Protein AF-0000000084677579 (afdb_homodimer)

Secondary structure (DSSP, 8-state):
--GGGS-HHHHHHHHHHTSS-HHHHHHHHHHHHHHHHHHH--EEEE-HHHHHHHHHHHHHHHHHT---STTTT-EEEEETTS-BTTB---TT-TTS-S-S------HHHHHHHHTT-EEEEEEP-SGGG-SSS-EETTTEE-B-SS-TTBB--SSSHHHHHHHHTTS-SEEEEEESSSTTHHHHHHHT-EEEEPSTTTS--SSPPTTGGG-EEEEEESSHHHHHHHHHHH-S--TT-TTPPPPPSS-HHHHGGG-STT-EEEE-SSTTTTS---HHHHHHHHHHHHHHHHTT-EEEE---S----HHHHHHHHHHHHHHHTTT--HHHHHTS-HHHHHHHHHHHT-BHHHHHHHHHHHHHHHHHHHHHHHH-SEEEEES-SS---BTT-SS-TTS---SGGGG-TTTTHHHHTT--EEEEEEEE-TTS-EEEEEEEE-TT-HHHHHHHHHHHHHTT-S----/--GGGS-HHHHHHHHHHTSS-HHHHHHHHHHHHHHHHHHH--EEEE-HHHHHHHHHHHHHHHHHT---STTTT-EEEEETTS-BTTB---TT-TTS-S-S------HHHHHHHHTT-EEEEEEP-SGGG-SSS-EETTTEE-B-SS-TTBB--SSSHHHHHHHHTTS-SEEEEEESSSTTHHHHHHHT-EEEEPSTTTS--SSPPTTGGG-EEEEEESSHHHHHHHHHHH-S--TT-TTPPPPPSS-TTGGGGG-STT-EEEE-SSTTTTS---HHHHHHHHHHHHHHHHTT-EEEE---S----HHHHHHHHHHHHHHHTTT--HHHHHTS-HHHHHHHHHHHT-BHHHHHHHHHHHHHHHHHHHHHHHH-SEEEEES-SS---BTT-SS-TTS---SGGGG-TTTTHHHHTT--EEEEEEEE-TTS-EEEEEEEE-TT-HHHHHHHHHHHHHTT-S----

Foldseek 3Di:
DQLLQDALVRVVVCLLVVVDFLLVLLVNLLVLCVVCCVQFVLAPDFPNVQLNVLRVVLRVCSVVVHQQALRASFEEEEALLWQDAPFHSQQLFPLDDRDDHSHDGWLLNVLCVRRSYGYGHHTFFARLFQAFFTAHLRRGWGAECQDRQFTLTARNSSRLNSCLSRSGFKYKDKFLFCRQARSVQQRFAKGKFAFQQQQAGPPARLLHLSMGIAMIGRALLSRQSSSQRRRADDPRGPSHDHDFPDRLNVLQQVAAAAFFEEEEAAQVVQHQADPQLSVLQVVLLVVSVVRHHRYDHDHQPDDQLVQLSLLSSLLSLLVVCVPPDPVSLVRGDPVSSVSNVVNVPDDPVSNVVSLVSLVVLLVSVVVVQVRGFKYKYWQWRDHTAGIPDQDHPPPPDDGVCNGGSNGSSCSSNSWMKMWFFQAAGPVRGTTTMMITGRRSVVSSRSNHRSNCVVSVRGPNSD/DQLLQDALVRVVVCLLVVVDFLLVLLVNLLVLCVVCCVQFVLAPDFPNVQLNVLRVVLRVCSVVVHAQALRASFEEEEALLWQDAPFHSQQLFPLDDRDDHSHDGWLLNVLCVRRSYGYGHHTFFARLFQAFFTAHLRRGWGAECQDRQFTLTARNSSRLRSCLSRSGFKYKDKFLFCRQARSVQQRFAKGKFAFQQQQAGPPARLLHLSMGIAMIGRALLSRQSSSQRRRADDPRGPSHDHDFPDRLNVLQQVAAAAFFEEEEAAQVVQHQADPQQSVLQVVLLVVSVVRHHRYDHDHQPDDQLVQLSLLSSLLSLLVVCVPPDPVSLVRGDPVSSVSNVVNVPDDPVSNVVSLVSLVVLLVSVVVVQVRGFKYKYWQWRDHTAGIPDQDHPPPPDDGVCNGGSNGSSCSSNSWMKMWFFQAAGPVRTTTTMMITGRRSVNSSRSNHRSNCVVVVRGPNSD

Structure (mmCIF, N/CA/C/O backbone):
data_AF-0000000084677579-model_v1
#
loop_
_entity.id
_entity.type
_entity.pdbx_description
1 polymer Amidase
#
loop_
_atom_site.group_PDB
_atom_site.id
_atom_site.type_symbol
_atom_site.label_atom_id
_atom_site.label_alt_id
_atom_site.label_comp_id
_atom_site.label_asym_id
_atom_site.label_entity_id
_atom_site.label_seq_id
_atom_site.pdbx_PDB_ins_code
_atom_site.Cartn_x
_atom_site.Cartn_y
_atom_site.Cartn_z
_atom_site.occupancy
_atom_site.B_iso_or_equiv
_atom_site.auth_seq_id
_atom_site.auth_comp_id
_atom_site.auth_asym_id
_atom_site.auth_atom_id
_atom_site.pdbx_PDB_model_num
ATOM 1 N N . MET A 1 1 ? 16.938 -31.734 -30.422 1 78.38 1 MET A N 1
ATOM 2 C CA . MET A 1 1 ? 17.109 -31.109 -29.109 1 78.38 1 MET A CA 1
ATOM 3 C C . MET A 1 1 ? 15.758 -30.859 -28.438 1 78.38 1 MET A C 1
ATOM 5 O O . MET A 1 1 ? 14.812 -30.422 -29.094 1 78.38 1 MET A O 1
ATOM 9 N N . GLN A 1 2 ? 15.648 -31.281 -27.109 1 92.19 2 GLN A N 1
ATOM 10 C CA . GLN A 1 2 ? 14.398 -31.062 -26.391 1 92.19 2 GLN A CA 1
ATOM 11 C C . GLN A 1 2 ? 14.391 -29.688 -25.703 1 92.19 2 GLN A C 1
ATOM 13 O O . GLN A 1 2 ? 14.781 -29.578 -24.531 1 92.19 2 GLN A O 1
ATOM 18 N N . LEU A 1 3 ? 13.875 -28.719 -26.469 1 96.69 3 LEU A N 1
ATOM 19 C CA . LEU A 1 3 ? 13.938 -27.328 -26 1 96.69 3 LEU A CA 1
ATOM 20 C C . LEU A 1 3 ? 12.953 -27.094 -24.875 1 96.69 3 LEU A C 1
ATOM 22 O O . LEU A 1 3 ? 13.055 -26.094 -24.141 1 96.69 3 LEU A O 1
ATOM 26 N N . THR A 1 4 ? 11.969 -28.016 -24.703 1 97.19 4 THR A N 1
ATOM 27 C CA . THR A 1 4 ? 10.914 -27.875 -23.703 1 97.19 4 THR A CA 1
ATOM 28 C C . THR A 1 4 ? 11.469 -28.109 -22.297 1 97.19 4 THR A C 1
ATOM 30 O O . THR A 1 4 ? 10.789 -27.844 -21.297 1 97.19 4 THR A O 1
ATOM 33 N N . GLU A 1 5 ? 12.711 -28.547 -22.188 1 95.88 5 GLU A N 1
ATOM 34 C CA . GLU A 1 5 ? 13.344 -28.781 -20.891 1 95.88 5 GLU A CA 1
ATOM 35 C C . GLU A 1 5 ? 14.219 -27.594 -20.484 1 95.88 5 GLU A C 1
ATOM 37 O O . GLU A 1 5 ? 14.695 -27.531 -19.344 1 95.88 5 GLU A O 1
ATOM 42 N N . LEU A 1 6 ? 14.383 -26.641 -21.359 1 97.5 6 LEU A N 1
ATOM 43 C CA . LEU A 1 6 ? 15.258 -25.516 -21.078 1 97.5 6 LEU A CA 1
ATOM 44 C C . LEU A 1 6 ? 14.523 -24.422 -20.297 1 97.5 6 LEU A C 1
ATOM 46 O O . LEU A 1 6 ? 13.32 -24.234 -20.484 1 97.5 6 LEU A O 1
ATOM 50 N N . THR A 1 7 ? 15.266 -23.781 -19.406 1 97.88 7 THR A N 1
ATOM 51 C CA . THR A 1 7 ? 14.773 -22.578 -18.734 1 97.88 7 THR A CA 1
ATOM 52 C C . THR A 1 7 ? 14.734 -21.391 -19.688 1 97.88 7 THR A C 1
ATOM 54 O O . THR A 1 7 ? 15.258 -21.484 -20.812 1 97.88 7 THR A O 1
ATOM 57 N N . ALA A 1 8 ? 14.039 -20.344 -19.312 1 98.69 8 ALA A N 1
ATOM 58 C CA . ALA A 1 8 ? 14.016 -19.125 -20.109 1 98.69 8 ALA A CA 1
ATOM 59 C C . ALA A 1 8 ? 15.422 -18.578 -20.312 1 98.69 8 ALA A C 1
ATOM 61 O O . ALA A 1 8 ? 15.773 -18.141 -21.422 1 98.69 8 ALA A O 1
ATOM 62 N N . VAL A 1 9 ? 16.234 -18.531 -19.266 1 98.31 9 VAL A N 1
ATOM 63 C CA . VAL A 1 9 ? 17.609 -18.031 -19.344 1 98.31 9 VAL A CA 1
ATOM 64 C C . VAL A 1 9 ? 18.391 -18.844 -20.375 1 98.31 9 VAL A C 1
ATOM 66 O O . VAL A 1 9 ? 19.141 -18.281 -21.188 1 98.31 9 VAL A O 1
ATOM 69 N N . GLN A 1 10 ? 18.188 -20.156 -20.375 1 98.06 10 GLN A N 1
ATOM 70 C CA . GLN A 1 10 ? 18.891 -21.031 -21.312 1 98.06 10 GLN A CA 1
ATOM 71 C C . GLN A 1 10 ? 18.375 -20.812 -22.734 1 98.06 10 GLN A C 1
ATOM 73 O O . GLN A 1 10 ? 19.156 -20.844 -23.688 1 98.06 10 GLN A O 1
ATOM 78 N N . LEU A 1 11 ? 17.078 -20.688 -22.875 1 98.62 11 LEU A N 1
ATOM 79 C CA . LEU A 1 11 ? 16.531 -20.406 -24.203 1 98.62 11 LEU A CA 1
ATOM 80 C C . LEU A 1 11 ? 17.125 -19.109 -24.766 1 98.62 11 LEU A C 1
ATOM 82 O O . LEU A 1 11 ? 17.531 -19.078 -25.938 1 98.62 11 LEU A O 1
ATOM 86 N N . LEU A 1 12 ? 17.172 -18.078 -24 1 98.62 12 LEU A N 1
ATOM 87 C CA . LEU A 1 12 ? 17.688 -16.781 -24.438 1 98.62 12 LEU A CA 1
ATOM 88 C C . LEU A 1 12 ? 19.156 -16.875 -24.844 1 98.62 12 LEU A C 1
ATOM 90 O O . LEU A 1 12 ? 19.578 -16.266 -25.828 1 98.62 12 LEU A O 1
ATOM 94 N N . ASP A 1 13 ? 19.906 -17.625 -24.078 1 98.12 13 ASP A N 1
ATOM 95 C CA . ASP A 1 13 ? 21.312 -17.859 -24.422 1 98.12 13 ASP A CA 1
ATOM 96 C C . ASP A 1 13 ? 21.438 -18.562 -25.766 1 98.12 13 ASP A C 1
ATOM 98 O O . ASP A 1 13 ? 22.312 -18.234 -26.578 1 98.12 13 ASP A O 1
ATOM 102 N N . GLY A 1 14 ? 20.609 -19.547 -25.984 1 98.25 14 GLY A N 1
ATOM 103 C CA . GLY A 1 14 ? 20.625 -20.266 -27.25 1 98.25 14 GLY A CA 1
ATOM 104 C C . GLY A 1 14 ? 20.219 -19.406 -28.422 1 98.25 14 GLY A C 1
ATOM 105 O O . GLY A 1 14 ? 20.781 -19.547 -29.516 1 98.25 14 GLY A O 1
ATOM 106 N N . TYR A 1 15 ? 19.203 -18.516 -28.266 1 98.56 15 TYR A N 1
ATOM 107 C CA . TYR A 1 15 ? 18.844 -17.578 -29.312 1 98.56 15 TYR A CA 1
ATOM 108 C C . TYR A 1 15 ? 20.031 -16.688 -29.672 1 98.56 15 TYR A C 1
ATOM 110 O O . TYR A 1 15 ? 20.312 -16.469 -30.844 1 98.56 15 TYR A O 1
ATOM 118 N N . ARG A 1 16 ? 20.641 -16.188 -28.641 1 97.62 16 ARG A N 1
ATOM 119 C CA . ARG A 1 16 ? 21.75 -15.266 -28.828 1 97.62 16 ARG A CA 1
ATOM 120 C C . ARG A 1 16 ? 22.875 -15.922 -29.625 1 97.62 16 ARG A C 1
ATOM 122 O O . ARG A 1 16 ? 23.5 -15.273 -30.469 1 97.62 16 ARG A O 1
ATOM 129 N N . LYS A 1 17 ? 23.094 -17.203 -29.422 1 97.38 17 LYS A N 1
ATOM 130 C CA . LYS A 1 17 ? 24.188 -17.953 -30.062 1 97.38 17 LYS A CA 1
ATOM 131 C C . LYS A 1 17 ? 23.75 -18.5 -31.406 1 97.38 17 LYS A C 1
ATOM 133 O O . LYS A 1 17 ? 24.562 -19.047 -32.156 1 97.38 17 LYS A O 1
ATOM 138 N N . GLY A 1 18 ? 22.531 -18.422 -31.656 1 96.94 18 GLY A N 1
ATOM 139 C CA . GLY A 1 18 ? 22 -18.906 -32.906 1 96.94 18 GLY A CA 1
ATOM 140 C C . GLY A 1 18 ? 21.906 -20.422 -32.969 1 96.94 18 GLY A C 1
ATOM 141 O O . GLY A 1 18 ? 21.953 -21.016 -34.062 1 96.94 18 GLY A O 1
ATOM 142 N N . GLU A 1 19 ? 21.812 -21.047 -31.812 1 97.81 19 GLU A N 1
ATOM 143 C CA . GLU A 1 19 ? 21.75 -22.5 -31.734 1 97.81 19 GLU A CA 1
ATOM 144 C C . GLU A 1 19 ? 20.375 -23.016 -32.188 1 97.81 19 GLU A C 1
ATOM 146 O O . GLU A 1 19 ? 20.281 -24.109 -32.75 1 97.81 19 GLU A O 1
ATOM 151 N N . PHE A 1 20 ? 19.375 -22.344 -31.844 1 98.19 20 PHE A N 1
ATOM 152 C CA . PHE A 1 20 ? 17.984 -22.562 -32.25 1 98.19 20 PHE A CA 1
ATOM 153 C C . PHE A 1 20 ? 17.219 -21.234 -32.25 1 98.19 20 PHE A C 1
ATOM 155 O O . PHE A 1 20 ? 17.766 -20.188 -31.906 1 98.19 20 PHE A O 1
ATOM 162 N N . SER A 1 21 ? 16 -21.297 -32.781 1 98.06 21 SER A N 1
ATOM 163 C CA . SER A 1 21 ? 15.242 -20.062 -32.938 1 98.06 21 SER A CA 1
ATOM 164 C C . SER A 1 21 ? 14.008 -20.047 -32.031 1 98.06 21 SER A C 1
ATOM 166 O O . SER A 1 21 ? 13.57 -21.094 -31.562 1 98.06 21 SER A O 1
ATOM 168 N N . PRO A 1 22 ? 13.461 -18.812 -31.859 1 98.69 22 PRO A N 1
ATOM 169 C CA . PRO A 1 22 ? 12.188 -18.703 -31.141 1 98.69 22 PRO A CA 1
ATOM 170 C C . PRO A 1 22 ? 11.078 -19.531 -31.781 1 98.69 22 PRO A C 1
ATOM 172 O O . PRO A 1 22 ? 10.195 -20.031 -31.062 1 98.69 22 PRO A O 1
ATOM 175 N N . VAL A 1 23 ? 11.086 -19.719 -33.062 1 98.81 23 VAL A N 1
ATOM 176 C CA . VAL A 1 23 ? 10.07 -20.484 -33.75 1 98.81 23 VAL A CA 1
ATOM 177 C C . VAL A 1 23 ? 10.164 -21.953 -33.344 1 98.81 23 VAL A C 1
ATOM 179 O O . VAL A 1 23 ? 9.148 -22.578 -33.031 1 98.81 23 VAL A O 1
ATOM 182 N N . GLU A 1 24 ? 11.383 -22.453 -33.312 1 98.62 24 GLU A N 1
ATOM 183 C CA . GLU A 1 24 ? 11.578 -23.844 -32.906 1 98.62 24 GLU A CA 1
ATOM 184 C C . GLU A 1 24 ? 11.133 -24.078 -31.469 1 98.62 24 GLU A C 1
ATOM 186 O O . GLU A 1 24 ? 10.461 -25.062 -31.172 1 98.62 24 GLU A O 1
ATOM 191 N N . ALA A 1 25 ? 11.547 -23.156 -30.609 1 98.62 25 ALA A N 1
ATOM 192 C CA . ALA A 1 25 ? 11.156 -23.25 -29.203 1 98.62 25 ALA A CA 1
ATOM 193 C C . ALA A 1 25 ? 9.633 -23.219 -29.047 1 98.62 25 ALA A C 1
ATOM 195 O O . ALA A 1 25 ? 9.062 -24 -28.281 1 98.62 25 ALA A O 1
ATOM 196 N N . THR A 1 26 ? 8.969 -22.328 -29.781 1 98.75 26 THR A N 1
ATOM 197 C CA . THR A 1 26 ? 7.52 -22.156 -29.703 1 98.75 26 THR A CA 1
ATOM 198 C C . THR A 1 26 ? 6.805 -23.391 -30.266 1 98.75 26 THR A C 1
ATOM 200 O O . THR A 1 26 ? 5.832 -23.859 -29.672 1 98.75 26 THR A O 1
ATOM 203 N N . GLU A 1 27 ? 7.27 -23.891 -31.328 1 98.69 27 GLU A N 1
ATOM 204 C CA . GLU A 1 27 ? 6.66 -25.078 -31.938 1 98.69 27 GLU A CA 1
ATOM 205 C C . GLU A 1 27 ? 6.73 -26.281 -31 1 98.69 27 GLU A C 1
ATOM 207 O O . GLU A 1 27 ? 5.75 -27 -30.844 1 98.69 27 GLU A O 1
ATOM 212 N N . GLN A 1 28 ? 7.863 -26.453 -30.406 1 98.69 28 GLN A N 1
ATOM 213 C CA . GLN A 1 28 ? 8.008 -27.578 -29.484 1 98.69 28 GLN A CA 1
ATOM 214 C C . GLN A 1 28 ? 7.141 -27.391 -28.25 1 98.69 28 GLN A C 1
ATOM 216 O O . GLN A 1 28 ? 6.551 -28.344 -27.75 1 98.69 28 GLN A O 1
ATOM 221 N N . ALA A 1 29 ? 7.074 -26.203 -27.75 1 98.62 29 ALA A N 1
ATOM 222 C CA . ALA A 1 29 ? 6.242 -25.922 -26.594 1 98.62 29 ALA A CA 1
ATOM 223 C C . ALA A 1 29 ? 4.766 -26.141 -26.906 1 98.62 29 ALA A C 1
ATOM 225 O O . ALA A 1 29 ? 4.027 -26.688 -26.078 1 98.62 29 ALA A O 1
ATOM 226 N N . LEU A 1 30 ? 4.332 -25.688 -28.094 1 98.69 30 LEU A N 1
ATOM 227 C CA . LEU A 1 30 ? 2.945 -25.891 -28.5 1 98.69 30 LEU A CA 1
ATOM 228 C C . LEU A 1 30 ? 2.629 -27.359 -28.672 1 98.69 30 LEU A C 1
ATOM 230 O O . LEU A 1 30 ? 1.55 -27.828 -28.281 1 98.69 30 LEU A O 1
ATOM 234 N N . LEU A 1 31 ? 3.561 -28.062 -29.219 1 98.5 31 LEU A N 1
ATOM 235 C CA . LEU A 1 31 ? 3.381 -29.5 -29.344 1 98.5 31 LEU A CA 1
ATOM 236 C C . LEU A 1 31 ? 3.246 -30.156 -27.984 1 98.5 31 LEU A C 1
ATOM 238 O O . LEU A 1 31 ? 2.389 -31.031 -27.781 1 98.5 31 LEU A O 1
ATOM 242 N N . ARG A 1 32 ? 4.102 -29.75 -27.125 1 98.31 32 ARG A N 1
ATOM 243 C CA . ARG A 1 32 ? 4.023 -30.266 -25.766 1 98.31 32 ARG A CA 1
ATOM 244 C C . ARG A 1 32 ? 2.678 -29.938 -25.125 1 98.31 32 ARG A C 1
ATOM 246 O O . ARG A 1 32 ? 2.062 -30.781 -24.484 1 98.31 32 ARG A O 1
ATOM 253 N N . ALA A 1 33 ? 2.227 -28.719 -25.281 1 98.69 33 ALA A N 1
ATOM 254 C CA . ALA A 1 33 ? 0.951 -28.281 -24.734 1 98.69 33 ALA A CA 1
ATOM 255 C C . ALA A 1 33 ? -0.196 -29.156 -25.219 1 98.69 33 ALA A C 1
ATOM 257 O O . ALA A 1 33 ? -1.062 -29.547 -24.438 1 98.69 33 ALA A O 1
ATOM 258 N N . ARG A 1 34 ? -0.204 -29.469 -26.453 1 98.31 34 ARG A N 1
ATOM 259 C CA . ARG A 1 34 ? -1.244 -30.312 -27.031 1 98.31 34 ARG A CA 1
ATOM 260 C C . ARG A 1 34 ? -1.179 -31.719 -26.469 1 98.31 34 ARG A C 1
ATOM 262 O O . ARG A 1 34 ? -2.211 -32.344 -26.172 1 98.31 34 ARG A O 1
ATOM 269 N N . ARG A 1 35 ? -0.009 -32.156 -26.297 1 97.88 35 ARG A N 1
ATOM 270 C CA . ARG A 1 35 ? 0.194 -33.531 -25.875 1 97.88 35 ARG A CA 1
ATOM 271 C C . ARG A 1 35 ? -0.249 -33.719 -24.422 1 97.88 35 ARG A C 1
ATOM 273 O O . ARG A 1 35 ? -0.778 -34.781 -24.062 1 97.88 35 ARG A O 1
ATOM 280 N N . ILE A 1 36 ? -0.031 -32.781 -23.609 1 98 36 ILE A N 1
ATOM 281 C CA . ILE A 1 36 ? -0.276 -32.969 -22.188 1 98 36 ILE A CA 1
ATOM 282 C C . ILE A 1 36 ? -1.732 -32.625 -21.859 1 98 36 ILE A C 1
ATOM 284 O O . ILE A 1 36 ? -2.225 -32.938 -20.781 1 98 36 ILE A O 1
ATOM 288 N N . GLN A 1 37 ? -2.457 -31.984 -22.75 1 98.44 37 GLN A N 1
ATOM 289 C CA . GLN A 1 37 ? -3.787 -31.438 -22.484 1 98.44 37 GLN A CA 1
ATOM 290 C C . GLN A 1 37 ? -4.758 -32.531 -22.062 1 98.44 37 GLN A C 1
ATOM 292 O O . GLN A 1 37 ? -5.465 -32.406 -21.062 1 98.44 37 GLN A O 1
ATOM 297 N N . PRO A 1 38 ? -4.824 -33.688 -22.75 1 98.06 38 PRO A N 1
ATOM 298 C CA . PRO A 1 38 ? -5.754 -34.75 -22.328 1 98.06 38 PRO A CA 1
ATOM 299 C C . PRO A 1 38 ? -5.379 -35.344 -20.984 1 98.06 38 PRO A C 1
ATOM 301 O O . PRO A 1 38 ? -6.227 -35.938 -20.312 1 98.06 38 PRO A O 1
ATOM 304 N N . GLU A 1 39 ? -4.148 -35.188 -20.609 1 97.88 39 GLU A N 1
ATOM 305 C CA . GLU A 1 39 ? -3.662 -35.844 -19.391 1 97.88 39 GLU A CA 1
ATOM 306 C C . GLU A 1 39 ? -3.875 -34.938 -18.172 1 97.88 39 GLU A C 1
ATOM 308 O O . GLU A 1 39 ? -4.32 -35.438 -17.125 1 97.88 39 GLU A O 1
ATOM 313 N N . VAL A 1 40 ? -3.557 -33.656 -18.312 1 98.75 40 VAL A N 1
ATOM 314 C CA . VAL A 1 40 ? -3.523 -32.844 -17.094 1 98.75 40 VAL A CA 1
ATOM 315 C C . VAL A 1 40 ? -4.465 -31.672 -17.234 1 98.75 40 VAL A C 1
ATOM 317 O O . VAL A 1 40 ? -4.789 -31 -16.25 1 98.75 40 VAL A O 1
ATOM 320 N N . ASN A 1 41 ? -4.957 -31.344 -18.422 1 98.81 41 ASN A N 1
ATOM 321 C CA . ASN A 1 41 ? -5.898 -30.25 -18.641 1 98.81 41 ASN A CA 1
ATOM 322 C C . ASN A 1 41 ? -5.34 -28.922 -18.125 1 98.81 41 ASN A C 1
ATOM 324 O O . ASN A 1 41 ? -5.969 -28.25 -17.297 1 98.81 41 ASN A O 1
ATOM 328 N N . ALA A 1 42 ? -4.219 -28.562 -18.688 1 98.88 42 ALA A N 1
ATOM 329 C CA . ALA A 1 42 ? -3.492 -27.391 -18.188 1 98.88 42 ALA A CA 1
ATOM 330 C C . ALA A 1 42 ? -3.98 -26.109 -18.844 1 98.88 42 ALA A C 1
ATOM 332 O O . ALA A 1 42 ? -3.801 -25.016 -18.297 1 98.88 42 ALA A O 1
ATOM 333 N N . PHE A 1 43 ? -4.664 -26.188 -20 1 98.88 43 PHE A N 1
ATOM 334 C CA . PHE A 1 43 ? -4.945 -24.984 -20.781 1 98.88 43 PHE A CA 1
ATOM 335 C C . PHE A 1 43 ? -6.449 -24.797 -20.953 1 98.88 43 PHE A C 1
ATOM 337 O O . PHE A 1 43 ? -7.168 -25.75 -21.266 1 98.88 43 PHE A O 1
ATOM 344 N N . ALA A 1 44 ? -6.891 -23.547 -20.719 1 98.62 44 ALA A N 1
ATOM 345 C CA . ALA A 1 44 ? -8.242 -23.141 -21.094 1 98.62 44 ALA A CA 1
ATOM 346 C C . ALA A 1 44 ? -8.328 -22.812 -22.578 1 98.62 44 ALA A C 1
ATOM 348 O O . ALA A 1 44 ? -9.383 -22.984 -23.203 1 98.62 44 ALA A O 1
ATOM 349 N N . ARG A 1 45 ? -7.168 -22.297 -23.078 1 97.62 45 ARG A N 1
ATOM 350 C CA . ARG A 1 45 ? -7.086 -21.891 -24.469 1 97.62 45 ARG A CA 1
ATOM 351 C C . ARG A 1 45 ? -5.637 -21.828 -24.938 1 97.62 45 ARG A C 1
ATOM 353 O O . ARG A 1 45 ? -4.766 -21.328 -24.234 1 97.62 45 ARG A O 1
ATOM 360 N N . LEU A 1 46 ? -5.398 -22.391 -26.125 1 98.25 46 LEU A N 1
ATOM 361 C CA . LEU A 1 46 ? -4.113 -22.188 -26.781 1 98.25 46 LEU A CA 1
ATOM 362 C C . LEU A 1 46 ? -4.199 -21.078 -27.812 1 98.25 46 LEU A C 1
ATOM 364 O O . LEU A 1 46 ? -5.211 -20.953 -28.516 1 98.25 46 LEU A O 1
ATOM 368 N N . THR A 1 47 ? -3.209 -20.25 -27.875 1 97.75 47 THR A N 1
ATOM 369 C CA . THR A 1 47 ? -3.16 -19.156 -28.828 1 97.75 47 THR A CA 1
ATOM 370 C C . THR A 1 47 ? -2.145 -19.438 -29.922 1 97.75 47 THR A C 1
ATOM 372 O O . THR A 1 47 ? -1.271 -18.609 -30.203 1 97.75 47 THR A O 1
ATOM 375 N N . GLU A 1 48 ? -2.303 -20.5 -30.641 1 97.94 48 GLU A N 1
ATOM 376 C CA . GLU A 1 48 ? -1.268 -21.078 -31.484 1 97.94 48 GLU A CA 1
ATOM 377 C C . GLU A 1 48 ? -0.88 -20.125 -32.625 1 97.94 48 GLU A C 1
ATOM 379 O O . GLU A 1 48 ? 0.304 -19.859 -32.812 1 97.94 48 GLU A O 1
ATOM 384 N N . GLU A 1 49 ? -1.85 -19.609 -33.344 1 97.81 49 GLU A N 1
ATOM 385 C CA . GLU A 1 49 ? -1.56 -18.734 -34.5 1 97.81 49 GLU A CA 1
ATOM 386 C C . GLU A 1 49 ? -0.813 -17.484 -34.031 1 97.81 49 GLU A C 1
ATOM 388 O O . GLU A 1 49 ? 0.199 -17.109 -34.656 1 97.81 49 GLU A O 1
ATOM 393 N N . ASP A 1 50 ? -1.348 -16.906 -33 1 97.69 50 ASP A N 1
ATOM 394 C CA . ASP A 1 50 ? -0.708 -15.711 -32.469 1 97.69 50 ASP A CA 1
ATOM 395 C C . ASP A 1 50 ? 0.696 -16.016 -31.953 1 97.69 50 ASP A C 1
ATOM 397 O O . ASP A 1 50 ? 1.621 -15.227 -32.125 1 97.69 50 ASP A O 1
ATOM 401 N N . ALA A 1 51 ? 0.85 -17.141 -31.312 1 98.69 51 ALA A N 1
ATOM 402 C CA . ALA A 1 51 ? 2.139 -17.547 -30.75 1 98.69 51 ALA A CA 1
ATOM 403 C C . ALA A 1 51 ? 3.184 -17.703 -31.859 1 98.69 51 ALA A C 1
ATOM 405 O O . ALA A 1 51 ? 4.297 -17.188 -31.734 1 98.69 51 ALA A O 1
ATOM 406 N N . LEU A 1 52 ? 2.799 -18.375 -32.875 1 98.69 52 LEU A N 1
ATOM 407 C CA . LEU A 1 52 ? 3.736 -18.641 -33.969 1 98.69 52 LEU A CA 1
ATOM 408 C C . LEU A 1 52 ? 4.074 -17.344 -34.719 1 98.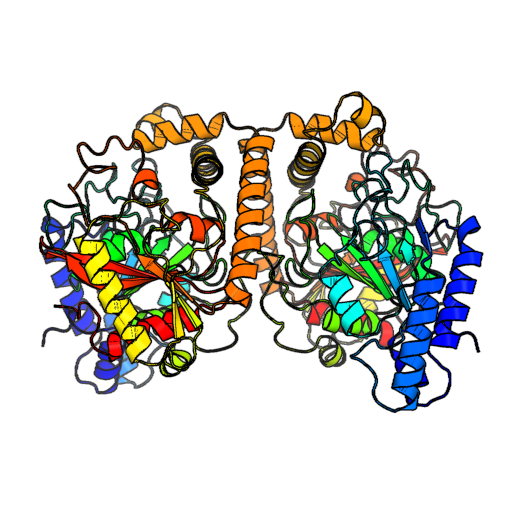69 52 LEU A C 1
ATOM 410 O O . LEU A 1 52 ? 5.211 -17.141 -35.156 1 98.69 52 LEU A O 1
ATOM 414 N N . ALA A 1 53 ? 3.082 -16.5 -34.906 1 98.62 53 ALA A N 1
ATOM 415 C CA . ALA A 1 53 ? 3.344 -15.203 -35.531 1 98.62 53 ALA A CA 1
ATOM 416 C C . ALA A 1 53 ? 4.355 -14.398 -34.719 1 98.62 53 ALA A C 1
ATOM 418 O O . ALA A 1 53 ? 5.312 -13.852 -35.281 1 98.62 53 ALA A O 1
ATOM 419 N N . ARG A 1 54 ? 4.211 -14.352 -33.438 1 98.38 54 ARG A N 1
ATOM 420 C CA . ARG A 1 54 ? 5.125 -13.625 -32.562 1 98.38 54 ARG A CA 1
ATOM 421 C C . ARG A 1 54 ? 6.512 -14.25 -32.562 1 98.38 54 ARG A C 1
ATOM 423 O O . ARG A 1 54 ? 7.523 -13.547 -32.531 1 98.38 54 ARG A O 1
ATOM 430 N N . ALA A 1 55 ? 6.523 -15.562 -32.594 1 98.81 55 ALA A N 1
ATOM 431 C CA . ALA A 1 55 ? 7.801 -16.266 -32.625 1 98.81 55 ALA A CA 1
ATOM 432 C C . ALA A 1 55 ? 8.578 -15.93 -33.875 1 98.81 55 ALA A C 1
ATOM 434 O O . ALA A 1 55 ? 9.797 -15.773 -33.844 1 98.81 55 ALA A O 1
ATOM 435 N N . ARG A 1 56 ? 7.871 -15.844 -35 1 98.75 56 ARG A N 1
ATOM 436 C CA . ARG A 1 56 ? 8.508 -15.492 -36.25 1 98.75 56 ARG A CA 1
ATOM 437 C C . ARG A 1 56 ? 9.086 -14.078 -36.219 1 98.75 56 ARG A C 1
ATOM 439 O O . ARG A 1 56 ? 10.195 -13.836 -36.688 1 98.75 56 ARG A O 1
ATOM 446 N N . GLU A 1 57 ? 8.312 -13.18 -35.688 1 98.62 57 GLU A N 1
ATOM 447 C CA . GLU A 1 57 ? 8.812 -11.82 -35.5 1 98.62 57 GLU A CA 1
ATOM 448 C C . GLU A 1 57 ? 10.062 -11.797 -34.625 1 98.62 57 GLU A C 1
ATOM 450 O O . GLU A 1 57 ? 11.031 -11.086 -34.938 1 98.62 57 GLU A O 1
ATOM 455 N N . SER A 1 58 ? 10.047 -12.508 -33.562 1 98.81 58 SER A N 1
ATOM 456 C CA . SER A 1 58 ? 11.188 -12.586 -32.656 1 98.81 58 SER A CA 1
ATOM 457 C C . SER A 1 58 ? 12.406 -13.164 -33.344 1 98.81 58 SER A C 1
ATOM 459 O O . SER A 1 58 ? 13.523 -12.672 -33.188 1 98.81 58 SER A O 1
ATOM 461 N N . ALA A 1 59 ? 12.18 -14.227 -34.094 1 98.56 59 ALA A N 1
ATOM 462 C CA . ALA A 1 59 ? 13.281 -14.859 -34.812 1 98.56 59 ALA A CA 1
ATOM 463 C C . ALA A 1 59 ? 13.977 -13.859 -35.75 1 98.56 59 ALA A C 1
ATOM 465 O O . ALA A 1 59 ? 15.203 -13.875 -35.875 1 98.56 59 ALA A O 1
ATOM 466 N N . GLU A 1 60 ? 13.188 -13.062 -36.375 1 98.38 60 GLU A N 1
ATOM 467 C CA . GLU A 1 60 ? 13.758 -12.039 -37.25 1 98.38 60 GLU A CA 1
ATOM 468 C C . GLU A 1 60 ? 14.594 -11.039 -36.469 1 98.38 60 GLU A C 1
ATOM 470 O O . GLU A 1 60 ? 15.664 -10.625 -36.906 1 98.38 60 GLU A O 1
ATOM 475 N N . ARG A 1 61 ? 14.094 -10.625 -35.281 1 98.62 61 ARG A N 1
ATOM 476 C CA . ARG A 1 61 ? 14.844 -9.695 -34.438 1 98.62 61 ARG A CA 1
ATOM 477 C C . ARG A 1 61 ? 16.172 -10.305 -34 1 98.62 61 ARG A C 1
ATOM 479 O O . ARG A 1 61 ? 17.203 -9.633 -34.031 1 98.62 61 ARG A O 1
ATOM 486 N N . TRP A 1 62 ? 16.125 -11.562 -33.625 1 98.25 62 TRP A N 1
ATOM 487 C CA . TRP A 1 62 ? 17.359 -12.234 -33.219 1 98.25 62 TRP A CA 1
ATOM 488 C C . TRP A 1 62 ? 18.328 -12.375 -34.375 1 98.25 62 TRP A C 1
ATOM 490 O O . TRP A 1 62 ? 19.547 -12.25 -34.188 1 98.25 62 TRP A O 1
ATOM 500 N N . ARG A 1 63 ? 17.828 -12.641 -35.531 1 96.81 63 ARG A N 1
ATOM 501 C CA . ARG A 1 63 ? 18.688 -12.734 -36.719 1 96.81 63 ARG A CA 1
ATOM 502 C C . ARG A 1 63 ? 19.406 -11.414 -36.969 1 96.81 63 ARG A C 1
ATOM 504 O O . ARG A 1 63 ? 20.562 -11.414 -37.406 1 96.81 63 ARG A O 1
ATOM 511 N N . ARG A 1 64 ? 18.703 -10.375 -36.656 1 96.94 64 ARG A N 1
ATOM 512 C CA . ARG A 1 64 ? 19.281 -9.047 -36.875 1 96.94 64 ARG A CA 1
ATOM 513 C C . ARG A 1 64 ? 20.141 -8.625 -35.688 1 96.94 64 ARG A C 1
ATOM 515 O O . ARG A 1 64 ? 20.797 -7.582 -35.719 1 96.94 64 ARG A O 1
ATOM 522 N N . GLY A 1 65 ? 20.141 -9.336 -34.656 1 96.56 65 GLY A N 1
ATOM 523 C CA . GLY A 1 65 ? 20.875 -8.984 -33.438 1 96.56 65 GLY A CA 1
ATOM 524 C C . GLY A 1 65 ? 20.219 -7.871 -32.656 1 96.56 65 GLY A C 1
ATOM 525 O O . GLY A 1 65 ? 20.891 -7.105 -31.953 1 96.56 65 GLY A O 1
ATOM 526 N N . GLU A 1 66 ? 18.859 -7.734 -32.781 1 97.25 66 GLU A N 1
ATOM 527 C CA . GLU A 1 66 ? 18.125 -6.652 -32.125 1 97.25 66 GLU A CA 1
ATOM 528 C C . GLU A 1 66 ? 16.922 -7.184 -31.359 1 97.25 66 GLU A C 1
ATOM 530 O O . GLU A 1 66 ? 15.781 -6.785 -31.625 1 97.25 66 GLU A O 1
ATOM 535 N N . PRO A 1 67 ? 17.234 -8.078 -30.359 1 97.62 67 PRO A N 1
ATOM 536 C CA . PRO A 1 67 ? 16.094 -8.594 -29.609 1 97.62 67 PRO A CA 1
ATOM 537 C C . PRO A 1 67 ? 15.297 -7.488 -28.906 1 97.62 67 PRO A C 1
ATOM 539 O O . PRO A 1 67 ? 15.875 -6.492 -28.469 1 97.62 67 PRO A O 1
ATOM 542 N N . ALA A 1 68 ? 13.992 -7.715 -28.812 1 96.19 68 ALA A N 1
ATOM 543 C CA . ALA A 1 68 ? 13.086 -6.777 -28.156 1 96.19 68 ALA A CA 1
ATOM 544 C C . ALA A 1 68 ? 12.953 -7.09 -26.672 1 96.19 68 ALA A C 1
ATOM 546 O O . ALA A 1 68 ? 12.242 -8.016 -26.281 1 96.19 68 ALA A O 1
ATOM 547 N N . GLY A 1 69 ? 13.719 -6.488 -25.828 1 97.38 69 GLY A N 1
ATOM 548 C CA . GLY A 1 69 ? 13.547 -6.629 -24.391 1 97.38 69 GLY A CA 1
ATOM 549 C C . GLY A 1 69 ? 14.242 -7.855 -23.828 1 97.38 69 GLY A C 1
ATOM 550 O O . GLY A 1 69 ? 15 -8.523 -24.516 1 97.38 69 GLY A O 1
ATOM 551 N N . LEU A 1 70 ? 13.875 -8.32 -22.609 1 98.44 70 LEU A N 1
ATOM 552 C CA . LEU A 1 70 ? 14.625 -9.305 -21.828 1 98.44 70 LEU A CA 1
ATOM 553 C C . LEU A 1 70 ? 14.094 -10.711 -22.078 1 98.44 70 LEU A C 1
ATOM 555 O O . LEU A 1 70 ? 14.758 -11.703 -21.75 1 98.44 70 LEU A O 1
ATOM 559 N N . LEU A 1 71 ? 12.875 -10.812 -22.734 1 98.81 71 LEU A N 1
ATOM 560 C CA . LEU A 1 71 ? 12.25 -12.125 -22.859 1 98.81 71 LEU A CA 1
ATOM 561 C C . LEU A 1 71 ? 11.867 -12.406 -24.312 1 98.81 71 LEU A C 1
ATOM 563 O O . LEU A 1 71 ? 10.922 -13.148 -24.578 1 98.81 71 LEU A O 1
ATOM 567 N N . ASP A 1 72 ? 12.609 -11.781 -25.234 1 98.88 72 ASP A N 1
ATOM 568 C CA . ASP A 1 72 ? 12.258 -11.867 -26.641 1 98.88 72 ASP A CA 1
ATOM 569 C C . ASP A 1 72 ? 12.281 -13.32 -27.125 1 98.88 72 ASP A C 1
ATOM 571 O O . ASP A 1 72 ? 13.336 -13.953 -27.156 1 98.88 72 ASP A O 1
ATOM 575 N N . GLY A 1 73 ? 11.094 -13.781 -27.453 1 98.88 73 GLY A N 1
ATOM 576 C CA . GLY A 1 73 ? 11 -15.102 -28.062 1 98.88 73 GLY A CA 1
ATOM 577 C C . GLY A 1 73 ? 10.727 -16.203 -27.047 1 98.88 73 GLY A C 1
ATOM 578 O O . GLY A 1 73 ? 10.555 -17.359 -27.422 1 98.88 73 GLY A O 1
ATOM 579 N N . VAL A 1 74 ? 10.68 -15.891 -25.766 1 98.94 74 VAL A N 1
ATOM 580 C CA . VAL A 1 74 ? 10.484 -16.906 -24.734 1 98.94 74 VAL A CA 1
ATOM 581 C C . VAL A 1 74 ? 9.008 -17.266 -24.641 1 98.94 74 VAL A C 1
ATOM 583 O O . VAL A 1 74 ? 8.156 -16.391 -24.484 1 98.94 74 VAL A O 1
ATOM 586 N N . PRO A 1 75 ? 8.625 -18.578 -24.75 1 98.81 75 PRO A N 1
ATOM 587 C CA . PRO A 1 75 ? 7.23 -18.984 -24.547 1 98.81 75 PRO A CA 1
ATOM 588 C C . PRO A 1 75 ? 6.75 -18.734 -23.125 1 98.81 75 PRO A C 1
ATOM 590 O O . PRO A 1 75 ? 7.461 -19.047 -22.156 1 98.81 75 PRO A O 1
ATOM 593 N N . VAL A 1 76 ? 5.609 -18.172 -22.984 1 98.88 76 VAL A N 1
ATOM 594 C CA . VAL A 1 76 ? 5.02 -17.891 -21.688 1 98.88 76 VAL A CA 1
ATOM 595 C C . VAL A 1 76 ? 3.547 -18.297 -21.688 1 98.88 76 VAL A C 1
ATOM 597 O O . VAL A 1 76 ? 2.914 -18.359 -22.75 1 98.88 76 VAL A O 1
ATOM 600 N N . THR A 1 77 ? 3.02 -18.688 -20.531 1 98.88 77 THR A N 1
ATOM 601 C CA . THR A 1 77 ? 1.592 -18.922 -20.375 1 98.88 77 THR A CA 1
ATOM 602 C C . THR A 1 77 ? 1 -17.969 -19.328 1 98.88 77 THR A C 1
ATOM 604 O O . THR A 1 77 ? 1.729 -17.391 -18.531 1 98.88 77 THR A O 1
ATOM 607 N N . VAL A 1 78 ? -0.295 -17.719 -19.422 1 98.88 78 VAL A N 1
ATOM 608 C CA . VAL A 1 78 ? -0.974 -16.719 -18.594 1 98.88 78 VAL A CA 1
ATOM 609 C C . VAL A 1 78 ? -2.221 -17.344 -17.953 1 98.88 78 VAL A C 1
ATOM 611 O O . VAL A 1 78 ? -3.094 -17.844 -18.672 1 98.88 78 VAL A O 1
ATOM 614 N N . LYS A 1 79 ? -2.301 -17.281 -16.609 1 98.75 79 LYS A N 1
ATOM 615 C CA . LYS A 1 79 ? -3.504 -17.75 -15.93 1 98.75 79 LYS A CA 1
ATOM 616 C C . LYS A 1 79 ? -4.75 -17.047 -16.453 1 98.75 79 LYS A C 1
ATOM 618 O O . LYS A 1 79 ? -4.75 -15.828 -16.625 1 98.75 79 LYS A O 1
ATOM 623 N N . ASP A 1 80 ? -5.801 -17.781 -16.672 1 98.69 80 ASP A N 1
ATOM 624 C CA . ASP A 1 80 ? -7.012 -17.234 -17.281 1 98.69 80 ASP A CA 1
ATOM 625 C C . ASP A 1 80 ? -7.781 -16.359 -16.281 1 98.69 80 ASP A C 1
ATOM 627 O O . ASP A 1 80 ? -9.008 -16.422 -16.234 1 98.69 80 ASP A O 1
ATOM 631 N N . LEU A 1 81 ? -7.137 -15.688 -15.445 1 98.25 81 LEU A N 1
ATOM 632 C CA . LEU A 1 81 ? -7.656 -14.602 -14.609 1 98.25 81 LEU A CA 1
ATOM 633 C C . LEU A 1 81 ? -7.133 -13.25 -15.094 1 98.25 81 LEU A C 1
ATOM 635 O O . LEU A 1 81 ? -7.695 -12.211 -14.75 1 98.25 81 LEU A O 1
ATOM 639 N N . LEU A 1 82 ? -6.047 -13.297 -15.812 1 98.56 82 LEU A N 1
ATOM 640 C CA . LEU A 1 82 ? -5.371 -12.086 -16.281 1 98.56 82 LEU A CA 1
ATOM 641 C C . LEU A 1 82 ? -5.762 -11.758 -17.719 1 98.56 82 LEU A C 1
ATOM 643 O O . LEU A 1 82 ? -5.816 -12.648 -18.562 1 98.56 82 LEU A O 1
ATOM 647 N N . LEU A 1 83 ? -5.988 -10.5 -17.953 1 98.38 83 LEU A N 1
ATOM 648 C CA . LEU A 1 83 ? -6.375 -10.055 -19.297 1 98.38 83 LEU A CA 1
ATOM 649 C C . LEU A 1 83 ? -5.254 -10.297 -20.297 1 98.38 83 LEU A C 1
ATOM 651 O O . LEU A 1 83 ? -4.078 -10.094 -19.984 1 98.38 83 LEU A O 1
ATOM 655 N N . LEU A 1 84 ? -5.609 -10.797 -21.375 1 98.38 84 LEU A N 1
ATOM 656 C CA . LEU A 1 84 ? -4.754 -10.977 -22.531 1 98.38 84 LEU A CA 1
ATOM 657 C C . LEU A 1 84 ? -5.426 -10.43 -23.797 1 98.38 84 LEU A C 1
ATOM 659 O O . LEU A 1 84 ? -6.395 -11.016 -24.281 1 98.38 84 LEU A O 1
ATOM 663 N N . ARG A 1 85 ? -4.883 -9.328 -24.25 1 97.81 85 ARG A N 1
ATOM 664 C CA . ARG A 1 85 ? -5.48 -8.656 -25.391 1 97.81 85 ARG A CA 1
ATOM 665 C C . ARG A 1 85 ? -5.652 -9.609 -26.562 1 97.81 85 ARG A C 1
ATOM 667 O O . ARG A 1 85 ? -4.727 -10.352 -26.906 1 97.81 85 ARG A O 1
ATOM 674 N N . GLY A 1 86 ? -6.836 -9.594 -27.156 1 96.31 86 GLY A N 1
ATOM 675 C CA . GLY A 1 86 ? -7.121 -10.414 -28.328 1 96.31 86 GLY A CA 1
ATOM 676 C C . GLY A 1 86 ? -7.754 -11.75 -27.984 1 96.31 86 GLY A C 1
ATOM 677 O O . GLY A 1 86 ? -8.25 -12.453 -28.875 1 96.31 86 GLY A O 1
ATOM 678 N N . HIS A 1 87 ? -7.773 -12.141 -26.703 1 97 87 HIS A N 1
ATOM 679 C CA . HIS A 1 87 ? -8.32 -13.422 -26.281 1 97 87 HIS A CA 1
ATOM 680 C C . HIS A 1 87 ? -9.242 -13.258 -25.078 1 97 87 HIS A C 1
ATOM 682 O O . HIS A 1 87 ? -8.984 -12.422 -24.203 1 97 87 HIS A O 1
ATOM 688 N N . PRO A 1 88 ? -10.305 -14.078 -24.969 1 97.19 88 PRO A N 1
ATOM 689 C CA . PRO A 1 88 ? -11.203 -13.984 -23.812 1 97.19 88 PRO A CA 1
ATOM 690 C C . PRO A 1 88 ? -10.539 -14.406 -22.516 1 97.19 88 PRO A C 1
ATOM 692 O O . PRO A 1 88 ? -9.734 -15.336 -22.5 1 97.19 88 PRO A O 1
ATOM 695 N N . THR A 1 89 ? -10.852 -13.711 -21.484 1 97.88 89 THR A N 1
ATOM 696 C CA . THR A 1 89 ? -10.523 -14.117 -20.125 1 97.88 89 THR A CA 1
ATOM 697 C C . THR A 1 89 ? -11.781 -14.531 -19.375 1 97.88 89 THR A C 1
ATOM 699 O O . THR A 1 89 ? -12.508 -13.68 -18.844 1 97.88 89 THR A O 1
ATOM 702 N N . LEU A 1 90 ? -11.945 -15.836 -19.25 1 97.94 90 LEU A N 1
ATOM 703 C CA . LEU A 1 90 ? -13.242 -16.344 -18.812 1 97.94 90 LEU A CA 1
ATOM 704 C C . LEU A 1 90 ? -13.195 -16.734 -17.344 1 97.94 90 LEU A C 1
ATOM 706 O O . LEU A 1 90 ? -14.242 -16.953 -16.719 1 97.94 90 LEU A O 1
ATOM 710 N N . ARG A 1 91 ? -12.078 -16.828 -16.75 1 98.12 91 ARG A N 1
ATOM 711 C CA . ARG A 1 91 ? -11.859 -16.969 -15.32 1 98.12 91 ARG A CA 1
ATOM 712 C C . ARG A 1 91 ? -12.484 -18.25 -14.797 1 98.12 91 ARG A C 1
ATOM 714 O O . ARG A 1 91 ? -13.078 -18.266 -13.719 1 98.12 91 ARG A O 1
ATOM 721 N N . GLY A 1 92 ? -12.445 -19.281 -15.617 1 98.31 92 GLY A N 1
ATOM 722 C CA . GLY A 1 92 ? -12.992 -20.562 -15.219 1 98.31 92 GLY A CA 1
ATOM 723 C C . GLY A 1 92 ? -14.492 -20.531 -15 1 98.31 92 GLY A C 1
ATOM 724 O O . GLY A 1 92 ? -15.047 -21.391 -14.312 1 98.31 92 GLY A O 1
ATOM 725 N N . SER A 1 93 ? -15.18 -19.578 -15.508 1 98.31 93 SER A N 1
ATOM 726 C CA . SER A 1 93 ? -16.578 -19.375 -15.148 1 98.31 93 SER A CA 1
ATOM 727 C C . SER A 1 93 ? -17.484 -19.422 -16.375 1 98.31 93 SER A C 1
ATOM 729 O O . SER A 1 93 ? -17.109 -18.953 -17.453 1 98.31 93 SER A O 1
ATOM 731 N N . LYS A 1 94 ? -18.672 -19.953 -16.219 1 97.62 94 LYS A N 1
ATOM 732 C CA . LYS A 1 94 ? -19.703 -19.953 -17.266 1 97.62 94 LYS A CA 1
ATOM 733 C C . LYS A 1 94 ? -20.531 -18.656 -17.203 1 97.62 94 LYS A C 1
ATOM 735 O O . LYS A 1 94 ? -21.406 -18.438 -18.047 1 97.62 94 LYS A O 1
ATOM 740 N N . THR A 1 95 ? -20.234 -17.797 -16.281 1 97 95 THR A N 1
ATOM 741 C CA . THR A 1 95 ? -20.984 -16.562 -16.094 1 97 95 THR A CA 1
ATOM 742 C C . THR A 1 95 ? -20.438 -15.461 -16.984 1 97 95 THR A C 1
ATOM 744 O O . THR A 1 95 ? -21 -14.367 -17.047 1 97 95 THR A O 1
ATOM 747 N N . ILE A 1 96 ? -19.359 -15.641 -17.656 1 95.25 96 ILE A N 1
ATOM 748 C CA . ILE A 1 96 ? -18.719 -14.648 -18.516 1 95.25 96 ILE A CA 1
ATOM 749 C C . ILE A 1 96 ? -18.875 -15.055 -19.969 1 95.25 96 ILE A C 1
ATOM 751 O O . ILE A 1 96 ? -18.516 -16.172 -20.359 1 95.25 96 ILE A O 1
ATOM 755 N N . ALA A 1 97 ? -19.375 -14.195 -20.766 1 93.75 97 ALA A N 1
ATOM 756 C CA . ALA A 1 97 ? -19.531 -14.477 -22.188 1 93.75 97 ALA A CA 1
ATOM 757 C C . ALA A 1 97 ? -18.203 -14.375 -22.922 1 93.75 97 ALA A C 1
ATOM 759 O O . ALA A 1 97 ? -17.406 -13.469 -22.656 1 93.75 97 ALA A O 1
ATOM 760 N N . GLU A 1 98 ? -17.969 -15.297 -23.719 1 92.81 98 GLU A N 1
ATOM 761 C CA . GLU A 1 98 ? -16.734 -15.312 -24.5 1 92.81 98 GLU A CA 1
ATOM 762 C C . GLU A 1 98 ? -16.734 -14.195 -25.547 1 92.81 98 GLU A C 1
ATOM 764 O O . GLU A 1 98 ? -15.672 -13.656 -25.875 1 92.81 98 GLU A O 1
ATOM 769 N N . GLN A 1 99 ? -17.969 -13.906 -26.016 1 90.38 99 GLN A N 1
ATOM 770 C CA . GLN A 1 99 ? -18.094 -12.859 -27.031 1 90.38 99 GLN A CA 1
ATOM 771 C C . GLN A 1 99 ? -17.906 -11.477 -26.406 1 90.38 99 GLN A C 1
ATOM 773 O O . GLN A 1 99 ? -18.328 -11.234 -25.281 1 90.38 99 GLN A O 1
ATOM 778 N N . GLY A 1 100 ? -17.109 -10.695 -26.859 1 85.5 100 GLY A N 1
ATOM 779 C CA . GLY A 1 100 ? -16.844 -9.359 -26.344 1 85.5 100 GLY A CA 1
ATOM 780 C C . GLY A 1 100 ? -15.539 -8.781 -26.828 1 85.5 100 GLY A C 1
ATOM 781 O O . GLY A 1 100 ? -14.883 -9.359 -27.703 1 85.5 100 GLY A O 1
ATOM 782 N N . ARG A 1 101 ? -15.266 -7.473 -26.344 1 87.81 101 ARG A N 1
ATOM 783 C CA . ARG A 1 101 ? -14.039 -6.766 -26.688 1 87.81 101 ARG A CA 1
ATOM 784 C C . ARG A 1 101 ? -12.953 -7.008 -25.656 1 87.81 101 ARG A C 1
ATOM 786 O O . ARG A 1 101 ? -13.109 -6.668 -24.484 1 87.81 101 ARG A O 1
ATOM 793 N N . TRP A 1 102 ? -12.102 -7.855 -25.953 1 95.5 102 TRP A N 1
ATOM 794 C CA . TRP A 1 102 ? -10.938 -8.133 -25.125 1 95.5 102 TRP A CA 1
ATOM 795 C C . TRP A 1 102 ? -9.727 -7.336 -25.609 1 95.5 102 TRP A C 1
ATOM 797 O O . TRP A 1 102 ? -8.789 -7.898 -26.188 1 95.5 102 TRP A O 1
ATOM 807 N N . GLU A 1 103 ? -9.664 -6.031 -25.297 1 96.38 103 GLU A N 1
ATOM 808 C CA . GLU A 1 103 ? -8.766 -5.098 -25.969 1 96.38 103 GLU A CA 1
ATOM 809 C C . GLU A 1 103 ? -7.602 -4.695 -25.078 1 96.38 103 GLU A C 1
ATOM 811 O O . GLU A 1 103 ? -6.773 -3.865 -25.453 1 96.38 103 GLU A O 1
ATOM 816 N N . GLU A 1 104 ? -7.586 -5.32 -23.906 1 96.88 104 GLU A N 1
ATOM 817 C CA . GLU A 1 104 ? -6.57 -4.836 -22.969 1 96.88 104 GLU A CA 1
ATOM 818 C C . GLU A 1 104 ? -5.727 -5.984 -22.422 1 96.88 104 GLU A C 1
ATOM 820 O O . GLU A 1 104 ? -6.223 -7.102 -22.266 1 96.88 104 GLU A O 1
ATOM 825 N N . ASP A 1 105 ? -4.488 -5.668 -22.188 1 98.56 105 ASP A N 1
ATOM 826 C CA . ASP A 1 105 ? -3.607 -6.531 -21.406 1 98.56 105 ASP A CA 1
ATOM 827 C C . ASP A 1 105 ? -3.596 -6.125 -19.938 1 98.56 105 ASP A C 1
ATOM 829 O O . ASP A 1 105 ? -3.621 -4.934 -19.609 1 98.56 105 ASP A O 1
ATOM 833 N N . ALA A 1 106 ? -3.641 -7.148 -19.062 1 98.56 106 ALA A N 1
ATOM 834 C CA . ALA A 1 106 ? -3.223 -6.828 -17.688 1 98.56 106 ALA A CA 1
ATOM 835 C C . ALA A 1 106 ? -1.816 -6.234 -17.672 1 98.56 106 ALA A C 1
ATOM 837 O O . ALA A 1 106 ? -1.039 -6.438 -18.609 1 98.56 106 ALA A O 1
ATOM 838 N N . PRO A 1 107 ? -1.436 -5.496 -16.625 1 98.5 107 PRO A N 1
ATOM 839 C CA . PRO A 1 107 ? -0.126 -4.844 -16.578 1 98.5 107 PRO A CA 1
ATOM 840 C C . PRO A 1 107 ? 1.027 -5.816 -16.812 1 98.5 107 PRO A C 1
ATOM 842 O O . PRO A 1 107 ? 1.925 -5.539 -17.609 1 98.5 107 PRO A O 1
ATOM 845 N N . SER A 1 108 ? 1.021 -6.949 -16.156 1 98.81 108 SER A N 1
ATOM 846 C CA . SER A 1 108 ? 2.102 -7.922 -16.297 1 98.81 108 SER A CA 1
ATOM 847 C C . SER A 1 108 ? 2.152 -8.492 -17.703 1 98.81 108 SER A C 1
ATOM 849 O O . SER A 1 108 ? 3.234 -8.703 -18.25 1 98.81 108 SER A O 1
ATOM 851 N N . VAL A 1 109 ? 1.004 -8.727 -18.297 1 98.88 109 VAL A N 1
ATOM 852 C CA . VAL A 1 109 ? 0.917 -9.25 -19.656 1 98.88 109 VAL A CA 1
ATOM 853 C C . VAL A 1 109 ? 1.446 -8.211 -20.641 1 98.88 109 VAL A C 1
ATOM 855 O O . VAL A 1 109 ? 2.178 -8.547 -21.578 1 98.88 109 VAL A O 1
ATOM 858 N N . ALA A 1 110 ? 1.074 -6.969 -20.422 1 98.75 110 ALA A N 1
ATOM 859 C CA . ALA A 1 110 ? 1.569 -5.887 -21.281 1 98.75 110 ALA A CA 1
ATOM 860 C C . ALA A 1 110 ? 3.094 -5.828 -21.266 1 98.75 110 ALA A C 1
ATOM 862 O O . ALA A 1 110 ? 3.727 -5.633 -22.297 1 98.75 110 ALA A O 1
ATOM 863 N N . ARG A 1 111 ? 3.691 -5.988 -20.094 1 98.75 111 ARG A N 1
ATOM 864 C CA . ARG A 1 111 ? 5.148 -5.961 -19.984 1 98.75 111 ARG A CA 1
ATOM 865 C C . ARG A 1 111 ? 5.777 -7.137 -20.719 1 98.75 111 ARG A C 1
ATOM 867 O O . ARG A 1 111 ? 6.805 -6.98 -21.391 1 98.75 111 ARG A O 1
ATOM 874 N N . LEU A 1 112 ? 5.145 -8.281 -20.578 1 98.81 112 LEU A N 1
ATOM 875 C CA . LEU A 1 112 ? 5.621 -9.445 -21.312 1 98.81 112 LEU A CA 1
ATOM 876 C C . LEU A 1 112 ? 5.594 -9.18 -22.812 1 98.81 112 LEU A C 1
ATOM 878 O O . LEU A 1 112 ? 6.547 -9.508 -23.516 1 98.81 112 LEU A O 1
ATOM 882 N N . ARG A 1 113 ? 4.488 -8.641 -23.25 1 98.5 113 ARG A N 1
ATOM 883 C CA . ARG A 1 113 ? 4.344 -8.32 -24.672 1 98.5 113 ARG A CA 1
ATOM 884 C C . ARG A 1 113 ? 5.422 -7.34 -25.125 1 98.5 113 ARG A C 1
ATOM 886 O O . ARG A 1 113 ? 6.031 -7.531 -26.172 1 98.5 113 ARG A O 1
ATOM 893 N N . GLU A 1 114 ? 5.711 -6.316 -24.344 1 98.44 114 GLU A N 1
ATOM 894 C CA . GLU A 1 114 ? 6.719 -5.305 -24.656 1 98.44 114 GLU A CA 1
ATOM 895 C C . GLU A 1 114 ? 8.109 -5.922 -24.719 1 98.44 114 GLU A C 1
ATOM 897 O O . GLU A 1 114 ? 8.969 -5.449 -25.469 1 98.44 114 GLU A O 1
ATOM 902 N N . HIS A 1 115 ? 8.312 -6.977 -24 1 98.75 115 HIS A N 1
ATOM 903 C CA . HIS A 1 115 ? 9.633 -7.602 -23.938 1 98.75 115 HIS A CA 1
ATOM 904 C C . HIS A 1 115 ? 9.742 -8.766 -24.922 1 98.75 115 HIS A C 1
ATOM 906 O O . HIS A 1 115 ? 10.672 -9.57 -24.828 1 98.75 115 HIS A O 1
ATOM 912 N N . GLY A 1 116 ? 8.742 -8.922 -25.766 1 98.69 116 GLY A N 1
ATOM 913 C CA . GLY A 1 116 ? 8.836 -9.828 -26.891 1 98.69 116 GLY A CA 1
ATOM 914 C C . GLY A 1 116 ? 8.492 -11.266 -26.547 1 98.69 116 GLY A C 1
ATOM 915 O O . GLY A 1 116 ? 8.781 -12.18 -27.328 1 98.69 116 GLY A O 1
ATOM 916 N N . ALA A 1 117 ? 7.887 -11.531 -25.406 1 98.81 117 ALA A N 1
ATOM 917 C CA . ALA A 1 117 ? 7.504 -12.883 -25.031 1 98.81 117 ALA A CA 1
ATOM 918 C C . ALA A 1 117 ? 6.465 -13.453 -25.984 1 98.81 117 ALA A C 1
ATOM 920 O O . ALA A 1 117 ? 5.777 -12.703 -26.688 1 98.81 117 ALA A O 1
ATOM 921 N N . VAL A 1 118 ? 6.406 -14.711 -26.062 1 98.88 118 VAL A N 1
ATOM 922 C CA . VAL A 1 118 ? 5.484 -15.422 -26.938 1 98.88 118 VAL A CA 1
ATOM 923 C C . VAL A 1 118 ? 4.402 -16.109 -26.109 1 98.88 118 VAL A C 1
ATOM 925 O O . VAL A 1 118 ? 4.691 -17.047 -25.359 1 98.88 118 VAL A O 1
ATOM 928 N N . PHE A 1 119 ? 3.168 -15.68 -26.25 1 98.81 119 PHE A N 1
ATOM 929 C CA . PHE A 1 119 ? 2.068 -16.203 -25.453 1 98.81 119 PHE A CA 1
ATOM 930 C C . PHE A 1 119 ? 1.551 -17.516 -26.031 1 98.81 119 PHE A C 1
ATOM 932 O O . PHE A 1 119 ? 0.959 -17.531 -27.125 1 98.81 119 PHE A O 1
ATOM 939 N N . LEU A 1 120 ? 1.682 -18.594 -25.266 1 98.75 120 LEU A N 1
ATOM 940 C CA . LEU A 1 120 ? 1.263 -19.922 -25.734 1 98.75 120 LEU A CA 1
ATOM 941 C C . LEU A 1 120 ? -0.234 -20.125 -25.531 1 98.75 120 LEU A C 1
ATOM 943 O O . LEU A 1 120 ? -0.865 -20.906 -26.234 1 98.75 120 LEU A O 1
ATOM 947 N N . GLY A 1 121 ? -0.715 -19.484 -24.5 1 98.44 121 GLY A N 1
ATOM 948 C CA . GLY A 1 121 ? -2.125 -19.672 -24.203 1 98.44 121 GLY A CA 1
ATOM 949 C C . GLY A 1 121 ? -2.492 -19.25 -22.781 1 98.44 121 GLY A C 1
ATOM 950 O O . GLY A 1 121 ? -1.657 -18.719 -22.062 1 98.44 121 GLY A O 1
ATOM 951 N N . LYS A 1 122 ? -3.814 -19.422 -22.469 1 98.69 122 LYS A N 1
ATOM 952 C CA . LYS A 1 122 ? -4.379 -19.188 -21.141 1 98.69 122 LYS A CA 1
ATOM 953 C C . LYS A 1 122 ? -4.484 -20.5 -20.359 1 98.69 122 LYS A C 1
ATOM 955 O O . LYS A 1 122 ? -4.961 -21.516 -20.875 1 98.69 122 LYS A O 1
ATOM 960 N N . THR A 1 123 ? -4.035 -20.453 -19.125 1 98.94 123 THR A N 1
ATOM 961 C CA . THR A 1 123 ? -4.035 -21.672 -18.312 1 98.94 123 THR A CA 1
ATOM 962 C C . THR A 1 123 ? -5.27 -21.719 -17.422 1 98.94 123 THR A C 1
ATOM 964 O O . THR A 1 123 ? -5.871 -20.688 -17.109 1 98.94 123 THR A O 1
ATOM 967 N N . THR A 1 124 ? -5.629 -22.938 -17.031 1 98.88 124 THR A N 1
ATOM 968 C CA . THR A 1 124 ? -6.863 -23.188 -16.297 1 98.88 124 THR A CA 1
ATOM 969 C C . THR A 1 124 ? -6.754 -22.672 -14.867 1 98.88 124 THR A C 1
ATOM 971 O O . THR A 1 124 ? -5.652 -22.562 -14.328 1 98.88 124 THR A O 1
ATOM 974 N N . THR A 1 125 ? -7.82 -22.359 -14.281 1 98.81 125 THR A N 1
ATOM 975 C CA . THR A 1 125 ? -8.016 -21.859 -12.93 1 98.81 125 THR A CA 1
ATOM 976 C C . THR A 1 125 ? -9.391 -22.25 -12.398 1 98.81 125 THR A C 1
ATOM 978 O O . THR A 1 125 ? -10.305 -22.531 -13.172 1 98.81 125 THR A O 1
ATOM 981 N N . PRO A 1 126 ? -9.547 -22.484 -11.047 1 98.69 126 PRO A N 1
ATOM 982 C CA . PRO A 1 126 ? -10.922 -22.531 -10.555 1 98.69 126 PRO A CA 1
ATOM 983 C C . PRO A 1 126 ? -11.688 -21.234 -10.789 1 98.69 126 PRO A C 1
ATOM 985 O O . PRO A 1 126 ? -11.078 -20.203 -11.117 1 98.69 126 PRO A O 1
ATOM 988 N N . GLU A 1 127 ? -12.992 -21.344 -10.617 1 98.44 127 GLU A N 1
ATOM 989 C CA . GLU A 1 127 ? -13.867 -20.219 -10.93 1 98.44 127 GLU A CA 1
ATOM 990 C C . GLU A 1 127 ? -13.492 -18.984 -10.117 1 98.44 127 GLU A C 1
ATOM 992 O O . GLU A 1 127 ? -13.539 -19 -8.883 1 98.44 127 GLU A O 1
ATOM 997 N N . TYR A 1 128 ? -13.023 -17.891 -10.797 1 98 128 TYR A N 1
ATOM 998 C CA . TYR A 1 128 ? -12.594 -16.609 -10.25 1 98 128 TYR A CA 1
ATOM 999 C C . TYR A 1 128 ? -11.438 -16.781 -9.273 1 98 128 TYR A C 1
ATOM 1001 O O . TYR A 1 128 ? -11.156 -15.906 -8.461 1 98 128 TYR A O 1
ATOM 1009 N N . GLY A 1 129 ? -10.75 -17.953 -9.312 1 98.12 129 GLY A N 1
ATOM 1010 C CA . GLY A 1 129 ? -9.578 -18.203 -8.492 1 98.12 129 GLY A CA 1
ATOM 1011 C C . GLY A 1 129 ? -9.906 -18.375 -7.02 1 98.12 129 GLY A C 1
ATOM 1012 O O . GLY A 1 129 ? -9.07 -18.078 -6.156 1 98.12 129 GLY A O 1
ATOM 1013 N N . TRP A 1 130 ? -11.117 -18.906 -6.641 1 98.19 130 TRP A N 1
ATOM 1014 C CA . TRP A 1 130 ? -11.641 -18.75 -5.289 1 98.19 130 TRP A CA 1
ATOM 1015 C C . TRP A 1 130 ? -11.102 -19.828 -4.359 1 98.19 130 TRP A C 1
ATOM 1017 O O . TRP A 1 130 ? -11.203 -19.719 -3.137 1 98.19 130 TRP A O 1
ATOM 1027 N N . LYS A 1 131 ? -10.492 -20.906 -4.902 1 98.06 131 LYS A N 1
ATOM 1028 C CA . LYS A 1 131 ? -10.133 -22 -3.994 1 98.06 131 LYS A CA 1
ATOM 1029 C C . LYS A 1 131 ? -8.75 -22.547 -4.324 1 98.06 131 LYS A C 1
ATOM 1031 O O . LYS A 1 131 ? -8.18 -22.219 -5.367 1 98.06 131 LYS A O 1
ATOM 1036 N N . GLY A 1 132 ? -8.195 -23.422 -3.475 1 98.56 132 GLY A N 1
ATOM 1037 C CA . GLY A 1 132 ? -6.805 -23.844 -3.496 1 98.56 132 GLY A CA 1
ATOM 1038 C C . GLY A 1 132 ? -6.57 -25.078 -4.359 1 98.56 132 GLY A C 1
ATOM 1039 O O . GLY A 1 132 ? -5.551 -25.75 -4.215 1 98.56 132 GLY A O 1
ATOM 1040 N N . VAL A 1 133 ? -7.551 -25.438 -5.145 1 98.81 133 VAL A N 1
ATOM 1041 C CA . VAL A 1 133 ? -7.449 -26.484 -6.152 1 98.81 133 VAL A CA 1
ATOM 1042 C C . VAL A 1 133 ? -7.945 -25.953 -7.496 1 98.81 133 VAL A C 1
ATOM 1044 O O . VAL A 1 133 ? -8.594 -24.906 -7.559 1 98.81 133 VAL A O 1
ATOM 1047 N N . THR A 1 134 ? -7.617 -26.656 -8.562 1 98.81 134 THR A N 1
ATOM 1048 C CA . THR A 1 134 ? -7.988 -26.156 -9.883 1 98.81 134 THR A CA 1
ATOM 1049 C C . THR A 1 134 ? -9.008 -27.078 -10.539 1 98.81 134 THR A C 1
ATOM 1051 O O . THR A 1 134 ? -8.641 -28.078 -11.164 1 98.81 134 THR A O 1
ATOM 1054 N N . ASP A 1 135 ? -10.188 -26.781 -10.422 1 98.38 135 ASP A N 1
ATOM 1055 C CA . ASP A 1 135 ? -11.328 -27.297 -11.172 1 98.38 135 ASP A CA 1
ATOM 1056 C C . ASP A 1 135 ? -12.43 -26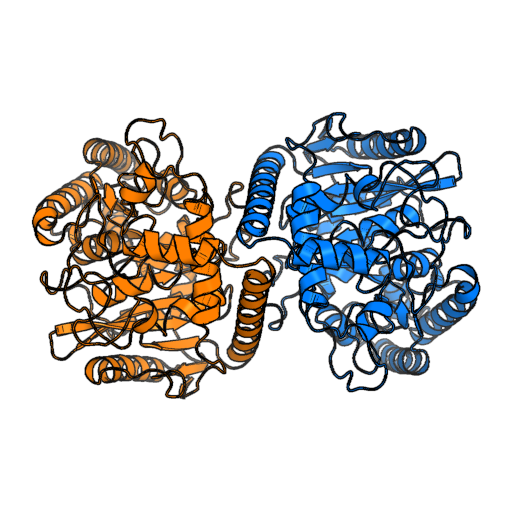.234 -11.281 1 98.38 135 ASP A C 1
ATOM 1058 O O . ASP A 1 135 ? -12.594 -25.406 -10.383 1 98.38 135 ASP A O 1
ATOM 1062 N N . SER A 1 136 ? -13.078 -26.172 -12.344 1 98.31 136 SER A N 1
ATOM 1063 C CA . SER A 1 136 ? -14.094 -25.141 -12.562 1 98.31 136 SER A CA 1
ATOM 1064 C C . SER A 1 136 ? -15.242 -25.688 -13.414 1 98.31 136 SER A C 1
ATOM 1066 O O . SER A 1 136 ? -15.094 -26.688 -14.102 1 98.31 136 SER A O 1
ATOM 1068 N N . PRO A 1 137 ? -16.391 -25 -13.352 1 97.56 137 PRO A N 1
ATOM 1069 C CA . PRO A 1 137 ? -17.516 -25.375 -14.227 1 97.56 137 PRO A CA 1
ATOM 1070 C C . PRO A 1 137 ? -17.172 -25.266 -15.711 1 97.56 137 PRO A C 1
ATOM 1072 O O . PRO A 1 137 ? -17.719 -26.016 -16.531 1 97.56 137 PRO A O 1
ATOM 1075 N N . LEU A 1 138 ? -16.234 -24.453 -16.031 1 98.19 138 LEU A N 1
ATOM 1076 C CA . LEU A 1 138 ? -15.953 -24.156 -17.422 1 98.19 138 LEU A CA 1
ATOM 1077 C C . LEU A 1 138 ? -14.977 -25.172 -18.016 1 98.19 138 LEU A C 1
ATOM 1079 O O . LEU A 1 138 ? -15.18 -25.672 -19.125 1 98.19 138 LEU A O 1
ATOM 1083 N N . THR A 1 139 ? -13.867 -25.547 -17.234 1 98.44 139 THR A N 1
ATOM 1084 C CA . THR A 1 139 ? -12.75 -26.25 -17.859 1 98.44 139 THR A CA 1
ATOM 1085 C C . THR A 1 139 ? -12.57 -27.641 -17.234 1 98.44 139 THR A C 1
ATOM 1087 O O . THR A 1 139 ? -11.789 -28.453 -17.75 1 98.44 139 THR A O 1
ATOM 1090 N N . GLY A 1 140 ? -13.32 -27.922 -16.141 1 98.5 140 GLY A N 1
ATOM 1091 C CA . GLY A 1 140 ? -13.133 -29.203 -15.492 1 98.5 140 GLY A CA 1
ATOM 1092 C C . GLY A 1 140 ? -11.906 -29.234 -14.602 1 98.5 140 GLY A C 1
ATOM 1093 O O . GLY A 1 140 ? -11.477 -28.203 -14.086 1 98.5 140 GLY A O 1
ATOM 1094 N N . VAL A 1 141 ? -11.398 -30.438 -14.344 1 98.81 141 VAL A N 1
ATOM 1095 C CA . VAL A 1 141 ? -10.375 -30.656 -13.328 1 98.81 141 VAL A CA 1
ATOM 1096 C C . VAL A 1 141 ? -8.992 -30.625 -13.977 1 98.81 141 VAL A C 1
ATOM 1098 O O . VAL A 1 141 ? -8.75 -31.266 -14.992 1 98.81 141 VAL A O 1
ATOM 1101 N N . THR A 1 142 ? -8.102 -29.781 -13.477 1 98.88 142 THR A N 1
ATOM 1102 C CA . THR A 1 142 ? -6.684 -29.844 -13.812 1 98.88 142 THR A CA 1
ATOM 1103 C C . THR A 1 142 ? -5.957 -30.844 -12.922 1 98.88 142 THR A C 1
ATOM 1105 O O . THR A 1 142 ? -6.105 -30.812 -11.695 1 98.88 142 THR A O 1
ATOM 1108 N N . ARG A 1 143 ? -5.125 -31.641 -13.508 1 98.81 143 ARG A N 1
ATOM 1109 C CA . ARG A 1 143 ? -4.531 -32.781 -12.797 1 98.81 143 ARG A CA 1
ATOM 1110 C C . ARG A 1 143 ? -3.029 -32.562 -12.617 1 98.81 143 ARG A C 1
ATOM 1112 O O . ARG A 1 143 ? -2.447 -31.656 -13.188 1 98.81 143 ARG A O 1
ATOM 1119 N N . ASN A 1 144 ? -2.475 -33.438 -11.789 1 98.75 144 ASN A N 1
ATOM 1120 C CA . ASN A 1 144 ? -1.094 -33.281 -11.336 1 98.75 144 ASN A CA 1
ATOM 1121 C C . ASN A 1 144 ? -0.117 -33.969 -12.289 1 98.75 144 ASN A C 1
ATOM 1123 O O . ASN A 1 144 ? -0.328 -35.094 -12.688 1 98.75 144 ASN A O 1
ATOM 1127 N N . PRO A 1 145 ? 0.969 -33.312 -12.664 1 98.12 145 PRO A N 1
ATOM 1128 C CA . PRO A 1 145 ? 1.967 -33.844 -13.578 1 98.12 145 PRO A CA 1
ATOM 1129 C C . PRO A 1 145 ? 2.637 -35.125 -13.031 1 98.12 145 PRO A C 1
ATOM 1131 O O . PRO A 1 145 ? 3.078 -35.969 -13.805 1 98.12 145 PRO A O 1
ATOM 1134 N N . TYR A 1 146 ? 2.76 -35.281 -11.758 1 97.88 146 TYR A N 1
ATOM 1135 C CA . TYR A 1 146 ? 3.445 -36.406 -11.141 1 97.88 146 TYR A CA 1
ATOM 1136 C C . TYR A 1 146 ? 2.512 -37.594 -11.008 1 97.88 146 TYR A C 1
ATOM 1138 O O . TYR A 1 146 ? 2.959 -38.75 -11.031 1 97.88 146 TYR A O 1
ATOM 1146 N N . ASP A 1 147 ? 1.296 -37.344 -10.773 1 98.31 147 ASP A N 1
ATOM 1147 C CA . ASP A 1 147 ? 0.247 -38.344 -10.641 1 98.31 147 ASP A CA 1
ATOM 1148 C C . ASP A 1 147 ? -1.111 -37.781 -11.055 1 98.31 147 ASP A C 1
ATOM 1150 O O . ASP A 1 147 ? -1.765 -37.094 -10.273 1 98.31 147 ASP A O 1
ATOM 1154 N N . PRO A 1 148 ? -1.593 -38.094 -12.219 1 98.06 148 PRO A N 1
ATOM 1155 C CA . PRO A 1 148 ? -2.803 -37.469 -12.758 1 98.06 148 PRO A CA 1
ATOM 1156 C C . PRO A 1 148 ? -4.047 -37.781 -11.93 1 98.06 148 PRO A C 1
ATOM 1158 O O . PRO A 1 148 ? -5.105 -37.188 -12.148 1 98.06 148 PRO A O 1
ATOM 1161 N N . SER A 1 149 ? -3.963 -38.75 -11 1 98.31 149 SER A N 1
ATOM 1162 C CA . SER A 1 149 ? -5.094 -38.969 -10.109 1 98.31 149 SER A CA 1
ATOM 1163 C C . SER A 1 149 ? -5.168 -37.938 -9.008 1 98.31 149 SER A C 1
ATOM 1165 O O . SER A 1 149 ? -6.148 -37.875 -8.266 1 98.31 149 SER A O 1
ATOM 1167 N N . ARG A 1 150 ? -4.203 -37.125 -8.93 1 98.69 150 ARG A N 1
ATOM 1168 C CA . ARG A 1 150 ? -4.098 -36.156 -7.855 1 98.69 150 ARG A CA 1
ATOM 1169 C C . ARG A 1 150 ? -4.324 -34.719 -8.375 1 98.69 150 ARG A C 1
ATOM 1171 O O . ARG A 1 150 ? -4.305 -34.5 -9.586 1 98.69 150 ARG A O 1
ATOM 1178 N N . THR A 1 151 ? -4.66 -33.812 -7.469 1 98.75 151 THR A N 1
ATOM 1179 C CA . THR A 1 151 ? -4.887 -32.406 -7.816 1 98.75 151 THR A CA 1
ATOM 1180 C C . THR A 1 151 ? -3.562 -31.719 -8.109 1 98.75 151 THR A C 1
ATOM 1182 O O . THR A 1 151 ? -2.531 -32.062 -7.531 1 98.75 151 THR A O 1
ATOM 1185 N N . ALA A 1 152 ? -3.566 -30.781 -9.008 1 98.88 152 ALA A N 1
ATOM 1186 C CA . ALA A 1 152 ? -2.408 -29.922 -9.266 1 98.88 152 ALA A CA 1
ATOM 1187 C C . ALA A 1 152 ? -2.289 -28.828 -8.211 1 98.88 152 ALA A C 1
ATOM 1189 O O . ALA A 1 152 ? -1.304 -28.078 -8.18 1 98.88 152 ALA A O 1
ATOM 1190 N N . GLY A 1 153 ? -3.254 -28.75 -7.258 1 98.81 153 GLY A N 1
ATOM 1191 C CA . GLY A 1 153 ? -3.375 -27.547 -6.441 1 98.81 153 GLY A CA 1
ATOM 1192 C C . GLY A 1 153 ? -3.99 -26.375 -7.18 1 98.81 153 GLY A C 1
ATOM 1193 O O . GLY A 1 153 ? -4.52 -26.547 -8.281 1 98.81 153 GLY A O 1
ATOM 1194 N N . GLY A 1 154 ? -4.004 -25.203 -6.633 1 98.44 154 GLY A N 1
ATOM 1195 C CA . GLY A 1 154 ? -4.59 -24.016 -7.238 1 98.44 154 GLY A CA 1
ATOM 1196 C C . GLY A 1 154 ? -4.387 -22.766 -6.414 1 98.44 154 GLY A C 1
ATOM 1197 O O . GLY A 1 154 ? -3.787 -22.812 -5.336 1 98.44 154 GLY A O 1
ATOM 1198 N N . SER A 1 155 ? -4.832 -21.594 -7.012 1 98.38 155 SER A N 1
ATOM 1199 C CA . SER A 1 155 ? -5.727 -21.547 -8.164 1 98.38 155 SER A CA 1
ATOM 1200 C C . SER A 1 155 ? -4.938 -21.469 -9.469 1 98.38 155 SER A C 1
ATOM 1202 O O . SER A 1 155 ? -5.523 -21.438 -10.555 1 98.38 155 SER A O 1
ATOM 1204 N N . SER A 1 156 ? -3.578 -21.453 -9.445 1 98.88 156 SER A N 1
ATOM 1205 C CA . SER A 1 156 ? -2.789 -21.438 -10.672 1 98.88 156 SER A CA 1
ATOM 1206 C C . SER A 1 156 ? -2.336 -22.828 -11.07 1 98.88 156 SER A C 1
ATOM 1208 O O . SER A 1 156 ? -1.17 -23.047 -11.414 1 98.88 156 SER A O 1
ATOM 1210 N N . GLY A 1 157 ? -3.256 -23.766 -10.992 1 98.88 157 GLY A N 1
ATOM 1211 C CA . GLY A 1 157 ? -2.924 -25.156 -11.25 1 98.88 157 GLY A CA 1
ATOM 1212 C C . GLY A 1 157 ? -2.539 -25.422 -12.688 1 98.88 157 GLY A C 1
ATOM 1213 O O . GLY A 1 157 ? -1.634 -26.219 -12.961 1 98.88 157 GLY A O 1
ATOM 1214 N N . GLY A 1 158 ? -3.277 -24.797 -13.664 1 98.94 158 GLY A N 1
ATOM 1215 C CA . GLY A 1 158 ? -2.895 -24.922 -15.055 1 98.94 158 GLY A CA 1
ATOM 1216 C C . GLY A 1 158 ? -1.488 -24.438 -15.344 1 98.94 158 GLY A C 1
ATOM 1217 O O . GLY A 1 158 ? -0.732 -25.094 -16.062 1 98.94 158 GLY A O 1
ATOM 1218 N N . SER A 1 159 ? -1.145 -23.328 -14.781 1 98.94 159 SER A N 1
ATOM 1219 C CA . SER A 1 159 ? 0.192 -22.75 -14.93 1 98.94 159 SER A CA 1
ATOM 1220 C C . SER A 1 159 ? 1.26 -23.719 -14.406 1 98.94 159 SER A C 1
ATOM 1222 O O . SER A 1 159 ? 2.275 -23.938 -15.07 1 98.94 159 SER A O 1
ATOM 1224 N N . ALA A 1 160 ? 0.993 -24.219 -13.227 1 98.88 160 ALA A N 1
ATOM 1225 C CA . ALA A 1 160 ? 1.96 -25.125 -12.594 1 98.88 160 ALA A CA 1
ATOM 1226 C C . ALA A 1 160 ? 2.178 -26.375 -13.438 1 98.88 160 ALA A C 1
ATOM 1228 O O . ALA A 1 160 ? 3.318 -26.781 -13.672 1 98.88 160 ALA A O 1
ATOM 1229 N N . ALA A 1 161 ? 1.119 -26.984 -13.883 1 98.88 161 ALA A N 1
ATOM 1230 C CA . ALA A 1 161 ? 1.21 -28.188 -14.688 1 98.88 161 ALA A CA 1
ATOM 1231 C C . ALA A 1 161 ? 1.931 -27.922 -16 1 98.88 161 ALA A C 1
ATOM 1233 O O . ALA A 1 161 ? 2.76 -28.719 -16.438 1 98.88 161 ALA A O 1
ATOM 1234 N N . ALA A 1 162 ? 1.58 -26.812 -16.625 1 98.81 162 ALA A N 1
ATOM 1235 C CA . ALA A 1 162 ? 2.201 -26.453 -17.891 1 98.81 162 ALA A CA 1
ATOM 1236 C C . ALA A 1 162 ? 3.715 -26.312 -17.75 1 98.81 162 ALA A C 1
ATOM 1238 O O . ALA A 1 162 ? 4.477 -26.891 -18.531 1 98.81 162 ALA A O 1
ATOM 1239 N N . VAL A 1 163 ? 4.16 -25.562 -16.75 1 98.75 163 VAL A N 1
ATOM 1240 C CA . VAL A 1 163 ? 5.586 -25.359 -16.531 1 98.75 163 VAL A CA 1
ATOM 1241 C C . VAL A 1 163 ? 6.262 -26.688 -16.188 1 98.75 163 VAL A C 1
ATOM 1243 O O . VAL A 1 163 ? 7.312 -27.016 -16.75 1 98.75 163 VAL A O 1
ATOM 1246 N N . ALA A 1 164 ? 5.656 -27.453 -15.328 1 98.44 164 ALA A N 1
ATOM 1247 C CA . ALA A 1 164 ? 6.238 -28.703 -14.867 1 98.44 164 ALA A CA 1
ATOM 1248 C C . ALA A 1 164 ? 6.461 -29.656 -16.047 1 98.44 164 ALA A C 1
ATOM 1250 O O . ALA A 1 164 ? 7.434 -30.422 -16.047 1 98.44 164 ALA A O 1
ATOM 1251 N N . LEU A 1 165 ? 5.566 -29.578 -17 1 98 165 LEU A N 1
ATOM 1252 C CA . LEU A 1 165 ? 5.617 -30.547 -18.078 1 98 165 LEU A CA 1
ATOM 1253 C C . LEU A 1 165 ? 6.246 -29.953 -19.328 1 98 165 LEU A C 1
ATOM 1255 O O . LEU A 1 165 ? 6.227 -30.578 -20.406 1 98 165 LEU A O 1
ATOM 1259 N N . GLY A 1 166 ? 6.703 -28.766 -19.281 1 97.25 166 GLY A N 1
ATOM 1260 C CA . GLY A 1 166 ? 7.531 -28.203 -20.344 1 97.25 166 GLY A CA 1
ATOM 1261 C C . GLY A 1 166 ? 6.734 -27.469 -21.391 1 97.25 166 GLY A C 1
ATOM 1262 O O . GLY A 1 166 ? 7.23 -27.219 -22.5 1 97.25 166 GLY A O 1
ATOM 1263 N N . ALA A 1 167 ? 5.484 -27.172 -21.141 1 97.19 167 ALA A N 1
ATOM 1264 C CA . ALA A 1 167 ? 4.66 -26.391 -22.062 1 97.19 167 ALA A CA 1
ATOM 1265 C C . ALA A 1 167 ? 4.809 -24.891 -21.797 1 97.19 167 ALA A C 1
ATOM 1267 O O . ALA A 1 167 ? 3.814 -24.188 -21.609 1 97.19 167 ALA A O 1
ATOM 1268 N N . GLY A 1 168 ? 6.113 -24.391 -21.797 1 94.25 168 GLY A N 1
ATOM 1269 C CA . GLY A 1 168 ? 6.5 -23.016 -21.5 1 94.25 168 GLY A CA 1
ATOM 1270 C C . GLY A 1 168 ? 7.262 -22.875 -20.203 1 94.25 168 GLY A C 1
ATOM 1271 O O . GLY A 1 168 ? 6.762 -23.266 -19.141 1 94.25 168 GLY A O 1
ATOM 1272 N N . PRO A 1 169 ? 8.438 -22.266 -20.188 1 97.31 169 PRO A N 1
ATOM 1273 C CA . PRO A 1 169 ? 9.273 -22.188 -18.969 1 97.31 169 PRO A CA 1
ATOM 1274 C C . PRO A 1 169 ? 8.789 -21.125 -17.984 1 97.31 169 PRO A C 1
ATOM 1276 O O . PRO A 1 169 ? 9.172 -21.156 -16.812 1 97.31 169 PRO A O 1
ATOM 1279 N N . LEU A 1 170 ? 8 -20.172 -18.484 1 98.75 170 LEU A N 1
ATOM 1280 C CA . LEU A 1 170 ? 7.504 -19.078 -17.656 1 98.75 170 LEU A CA 1
ATOM 1281 C C . LEU A 1 170 ? 5.98 -19.047 -17.656 1 98.75 170 LEU A C 1
ATOM 1283 O O . LEU A 1 170 ? 5.352 -19.25 -18.688 1 98.75 170 LEU A O 1
ATOM 1287 N N . SER A 1 171 ? 5.438 -18.797 -16.516 1 98.94 171 SER A N 1
ATOM 1288 C CA . SER A 1 171 ? 3.996 -18.594 -16.406 1 98.94 171 SER A CA 1
ATOM 1289 C C . SER A 1 171 ? 3.654 -17.5 -15.414 1 98.94 171 SER A C 1
ATOM 1291 O O . SER A 1 171 ? 4.406 -17.25 -14.469 1 98.94 171 SER A O 1
ATOM 1293 N N . LEU A 1 172 ? 2.59 -16.75 -15.695 1 98.94 172 LEU A N 1
ATOM 1294 C CA . LEU A 1 172 ? 2.006 -15.82 -14.742 1 98.94 172 LEU A CA 1
ATOM 1295 C C . LEU A 1 172 ? 0.874 -16.484 -13.961 1 98.94 172 LEU A C 1
ATOM 1297 O O . LEU A 1 172 ? -0.074 -17 -14.555 1 98.94 172 LEU A O 1
ATOM 1301 N N . GLY A 1 173 ? 1.018 -16.5 -12.656 1 98.81 173 GLY A N 1
ATOM 1302 C CA . GLY A 1 173 ? -0.054 -16.906 -11.758 1 98.81 173 GLY A CA 1
ATOM 1303 C C . GLY A 1 173 ? -0.529 -15.781 -10.859 1 98.81 173 GLY A C 1
ATOM 1304 O O . GLY A 1 173 ? -0.022 -14.664 -10.93 1 98.81 173 GLY A O 1
ATOM 1305 N N . THR A 1 174 ? -1.578 -16.062 -10.133 1 98.62 174 THR A N 1
ATOM 1306 C CA . THR A 1 174 ? -2.053 -15.172 -9.078 1 98.62 174 THR A CA 1
ATOM 1307 C C . THR A 1 174 ? -2.082 -15.883 -7.734 1 98.62 174 THR A C 1
ATOM 1309 O O . THR A 1 174 ? -2.133 -17.109 -7.68 1 98.62 174 THR A O 1
ATOM 1312 N N . ASP A 1 175 ? -1.981 -15.148 -6.699 1 98.81 175 ASP A N 1
ATOM 1313 C CA . ASP A 1 175 ? -1.899 -15.695 -5.348 1 98.81 175 ASP A CA 1
ATOM 1314 C C . ASP A 1 175 ? -2.631 -14.805 -4.348 1 98.81 175 ASP A C 1
ATOM 1316 O O . ASP A 1 175 ? -2.15 -13.719 -4.008 1 98.81 175 ASP A O 1
ATOM 1320 N N . GLY A 1 176 ? -3.83 -15.25 -3.906 1 98.62 176 GLY A N 1
ATOM 1321 C CA . GLY A 1 176 ? -4.602 -14.516 -2.914 1 98.62 176 GLY A CA 1
ATOM 1322 C C . GLY A 1 176 ? -4.617 -15.195 -1.556 1 98.62 176 GLY A C 1
ATOM 1323 O O . GLY A 1 176 ? -5.039 -14.602 -0.563 1 98.62 176 GLY A O 1
ATOM 1324 N N . GLY A 1 177 ? -4.125 -16.375 -1.467 1 98.69 177 GLY A N 1
ATOM 1325 C CA . GLY A 1 177 ? -4.012 -17.203 -0.272 1 98.69 177 GLY A CA 1
ATOM 1326 C C . GLY A 1 177 ? -3.035 -18.344 -0.425 1 98.69 177 GLY A C 1
ATOM 1327 O O . GLY A 1 177 ? -3.111 -19.344 0.306 1 98.69 177 GLY A O 1
ATOM 1328 N N . GLY A 1 178 ? -2.193 -18.266 -1.428 1 98.81 178 GLY A N 1
ATOM 1329 C CA . GLY A 1 178 ? -1.252 -19.328 -1.722 1 98.81 178 GLY A CA 1
ATOM 1330 C C . GLY A 1 178 ? -1.34 -19.828 -3.152 1 98.81 178 GLY A C 1
ATOM 1331 O O . GLY A 1 178 ? -0.563 -20.703 -3.562 1 98.81 178 GLY A O 1
ATOM 1332 N N . SER A 1 179 ? -2.064 -19.234 -3.977 1 98.75 179 SER A N 1
ATOM 1333 C CA . SER A 1 179 ? -2.523 -19.797 -5.238 1 98.75 179 SER A CA 1
ATOM 1334 C C . SER A 1 179 ? -1.398 -19.844 -6.266 1 98.75 179 SER A C 1
ATOM 1336 O O . SER A 1 179 ? -1.561 -20.406 -7.352 1 98.75 179 SER A O 1
ATOM 1338 N N . ILE A 1 180 ? -0.298 -19.266 -6.043 1 98.94 180 ILE A N 1
ATOM 1339 C CA . ILE A 1 180 ? 0.921 -19.531 -6.805 1 98.94 180 ILE A CA 1
ATOM 1340 C C . ILE A 1 180 ? 1.745 -20.609 -6.109 1 98.94 180 ILE A C 1
ATOM 1342 O O . ILE A 1 180 ? 2.178 -21.578 -6.742 1 98.94 180 ILE A O 1
ATOM 1346 N N . ARG A 1 181 ? 1.872 -20.5 -4.828 1 98.94 181 ARG A N 1
ATOM 1347 C CA . ARG A 1 181 ? 2.756 -21.344 -4.027 1 98.94 181 ARG A CA 1
ATOM 1348 C C . ARG A 1 181 ? 2.186 -22.75 -3.883 1 98.94 181 ARG A C 1
ATOM 1350 O O . ARG A 1 181 ? 2.928 -23.734 -3.939 1 98.94 181 ARG A O 1
ATOM 1357 N N . ILE A 1 182 ? 0.842 -22.891 -3.766 1 98.94 182 ILE A N 1
ATOM 1358 C CA . ILE A 1 182 ? 0.195 -24.188 -3.568 1 98.94 182 ILE A CA 1
ATOM 1359 C C . ILE A 1 182 ? 0.435 -25.078 -4.785 1 98.94 182 ILE A C 1
ATOM 1361 O O . ILE A 1 182 ? 1.063 -26.125 -4.68 1 98.94 182 ILE A O 1
ATOM 1365 N N . PRO A 1 183 ? 0.006 -24.609 -5.949 1 98.94 183 PRO A N 1
ATOM 1366 C CA . PRO A 1 183 ? 0.211 -25.516 -7.086 1 98.94 183 PRO A CA 1
ATOM 1367 C C . PRO A 1 183 ? 1.684 -25.656 -7.465 1 98.94 183 PRO A C 1
ATOM 1369 O O . PRO A 1 183 ? 2.094 -26.719 -7.961 1 98.94 183 PRO A O 1
ATOM 1372 N N . ALA A 1 184 ? 2.506 -24.656 -7.25 1 98.94 184 ALA A N 1
ATOM 1373 C CA . ALA A 1 184 ? 3.938 -24.812 -7.488 1 98.94 184 ALA A CA 1
ATOM 1374 C C . ALA A 1 184 ? 4.52 -25.922 -6.617 1 98.94 184 ALA A C 1
ATOM 1376 O O . ALA A 1 184 ? 5.293 -26.75 -7.094 1 98.94 184 ALA A O 1
ATOM 1377 N N . ALA A 1 185 ? 4.145 -25.953 -5.387 1 98.88 185 ALA A N 1
ATOM 1378 C CA . ALA A 1 185 ? 4.617 -26.984 -4.461 1 98.88 185 ALA A CA 1
ATOM 1379 C C . ALA A 1 185 ? 4.117 -28.359 -4.871 1 98.88 185 ALA A C 1
ATOM 1381 O O . ALA A 1 185 ? 4.883 -29.328 -4.871 1 98.88 185 ALA A O 1
ATOM 1382 N N . PHE A 1 186 ? 2.846 -28.469 -5.23 1 98.88 186 PHE A N 1
ATOM 1383 C CA . PHE A 1 186 ? 2.238 -29.75 -5.582 1 98.88 186 PHE A CA 1
ATOM 1384 C C . PHE A 1 186 ? 2.807 -30.281 -6.895 1 98.88 186 PHE A C 1
ATOM 1386 O O . PHE A 1 186 ? 2.859 -31.5 -7.113 1 98.88 186 PHE A O 1
ATOM 1393 N N . CYS A 1 187 ? 3.256 -29.359 -7.785 1 98.81 187 CYS A N 1
ATOM 1394 C CA . CYS A 1 187 ? 3.689 -29.781 -9.117 1 98.81 187 CYS A CA 1
ATOM 1395 C C . CYS A 1 187 ? 5.207 -29.734 -9.234 1 98.81 187 CYS A C 1
ATOM 1397 O O . CYS A 1 187 ? 5.758 -29.953 -10.312 1 98.81 187 CYS A O 1
ATOM 1399 N N . GLY A 1 188 ? 5.887 -29.375 -8.211 1 98.5 188 GLY A N 1
ATOM 1400 C CA . GLY A 1 188 ? 7.336 -29.469 -8.164 1 98.5 188 GLY A CA 1
ATOM 1401 C C . GLY A 1 188 ? 8.023 -28.359 -8.953 1 98.5 188 GLY A C 1
ATOM 1402 O O . GLY A 1 188 ? 9.047 -28.609 -9.602 1 98.5 188 GLY A O 1
ATOM 1403 N N . ILE A 1 189 ? 7.48 -27.188 -8.969 1 98.69 189 ILE A N 1
ATOM 1404 C CA . ILE A 1 189 ? 8.133 -26.062 -9.648 1 98.69 189 ILE A CA 1
ATOM 1405 C C . ILE A 1 189 ? 8.312 -24.906 -8.672 1 98.69 189 ILE A C 1
ATOM 1407 O O . ILE A 1 189 ? 7.902 -24.984 -7.516 1 98.69 189 ILE A O 1
ATOM 1411 N N . PHE A 1 190 ? 9.031 -23.875 -9.102 1 98.88 190 PHE A N 1
ATOM 1412 C CA . PHE A 1 190 ? 9.242 -22.672 -8.297 1 98.88 190 PHE A CA 1
ATOM 1413 C C . PHE A 1 190 ? 8.078 -21.703 -8.469 1 98.88 190 PHE A C 1
ATOM 1415 O O . PHE A 1 190 ? 7.57 -21.531 -9.578 1 98.88 190 PHE A O 1
ATOM 1422 N N . GLY A 1 191 ? 7.555 -21.141 -7.43 1 98.94 191 GLY A N 1
ATOM 1423 C CA . GLY A 1 191 ? 6.527 -20.109 -7.465 1 98.94 191 GLY A CA 1
ATOM 1424 C C . GLY A 1 191 ? 6.781 -18.984 -6.484 1 98.94 191 GLY A C 1
ATOM 1425 O O . GLY A 1 191 ? 7.16 -19.219 -5.336 1 98.94 191 GLY A O 1
ATOM 1426 N N . LEU A 1 192 ? 6.582 -17.719 -6.914 1 98.94 192 LEU A N 1
ATOM 1427 C CA . LEU A 1 192 ? 6.828 -16.547 -6.07 1 98.94 192 LEU A CA 1
ATOM 1428 C C . LEU A 1 192 ? 5.59 -15.664 -5.984 1 98.94 192 LEU A C 1
ATOM 1430 O O . LEU A 1 192 ? 5.043 -15.258 -7.012 1 98.94 192 LEU A O 1
ATOM 1434 N N . LYS A 1 193 ? 5.07 -15.453 -4.828 1 98.94 193 LYS A N 1
ATOM 1435 C CA . LYS A 1 193 ? 4.176 -14.344 -4.512 1 98.94 193 LYS A CA 1
ATOM 1436 C C . LYS A 1 193 ? 4.961 -13.117 -4.059 1 98.94 193 LYS A C 1
ATOM 1438 O O . LYS A 1 193 ? 5.383 -13.039 -2.904 1 98.94 193 LYS A O 1
ATOM 1443 N N . PRO A 1 194 ? 5.125 -12.133 -4.914 1 98.88 194 PRO A N 1
ATOM 1444 C CA . PRO A 1 194 ? 5.961 -10.984 -4.555 1 98.88 194 PRO A CA 1
ATOM 1445 C C . PRO A 1 194 ? 5.32 -10.102 -3.482 1 98.88 194 PRO A C 1
ATOM 1447 O O . PRO A 1 194 ? 4.199 -10.375 -3.045 1 98.88 194 PRO A O 1
ATOM 1450 N N . THR A 1 195 ? 6.141 -9.148 -2.971 1 98.69 195 THR A N 1
ATOM 1451 C CA . THR A 1 195 ? 5.562 -8.109 -2.129 1 98.69 195 THR A CA 1
ATOM 1452 C C . THR A 1 195 ? 4.344 -7.48 -2.801 1 98.69 195 THR A C 1
ATOM 1454 O O . THR A 1 195 ? 4.355 -7.227 -4.008 1 98.69 195 THR A O 1
ATOM 1457 N N . TYR A 1 196 ? 3.266 -7.23 -2 1 98.19 196 TYR A N 1
ATOM 1458 C CA . TYR A 1 196 ? 2.08 -6.59 -2.559 1 98.19 196 TYR A CA 1
ATOM 1459 C C . TYR A 1 196 ? 2.439 -5.27 -3.227 1 98.19 196 TYR A C 1
ATOM 1461 O O . TYR A 1 196 ? 3.162 -4.449 -2.652 1 98.19 196 TYR A O 1
ATOM 1469 N N . GLY A 1 197 ? 1.954 -5.121 -4.426 1 97.56 197 GLY A N 1
ATOM 1470 C CA . GLY A 1 197 ? 2.168 -3.879 -5.152 1 97.56 197 GLY A CA 1
ATOM 1471 C C . GLY A 1 197 ? 3.371 -3.928 -6.074 1 97.56 197 GLY A C 1
ATOM 1472 O O . GLY A 1 197 ? 3.533 -3.062 -6.938 1 97.56 197 GLY A O 1
ATOM 1473 N N . ARG A 1 198 ? 4.266 -4.945 -5.93 1 98.56 198 ARG A N 1
ATOM 1474 C CA . ARG A 1 198 ? 5.461 -5.059 -6.762 1 98.56 198 ARG A CA 1
ATOM 1475 C C . ARG A 1 198 ? 5.09 -5.348 -8.211 1 98.56 198 ARG A C 1
ATOM 1477 O O . ARG A 1 198 ? 5.664 -4.762 -9.133 1 98.56 198 ARG A O 1
ATOM 1484 N N . VAL A 1 199 ? 4.145 -6.277 -8.383 1 98.75 199 VAL A N 1
ATOM 1485 C CA . VAL A 1 199 ? 3.553 -6.52 -9.695 1 98.75 199 VAL A CA 1
ATOM 1486 C C . VAL A 1 199 ? 2.139 -5.945 -9.734 1 98.75 199 VAL A C 1
ATOM 1488 O O . VAL A 1 199 ? 1.239 -6.441 -9.055 1 98.75 199 VAL A O 1
ATOM 1491 N N . PRO A 1 200 ? 1.992 -4.898 -10.516 1 98.06 200 PRO A N 1
ATOM 1492 C CA . PRO A 1 200 ? 0.69 -4.227 -10.547 1 98.06 200 PRO A CA 1
ATOM 1493 C C . PRO A 1 200 ? -0.433 -5.141 -11.031 1 98.06 200 PRO A C 1
ATOM 1495 O O . PRO A 1 200 ? -0.214 -5.984 -11.906 1 98.06 200 PRO A O 1
ATOM 1498 N N . LEU A 1 201 ? -1.571 -4.895 -10.5 1 97.06 201 LEU A N 1
ATOM 1499 C CA . LEU A 1 201 ? -2.756 -5.684 -10.812 1 97.06 201 LEU A CA 1
ATOM 1500 C C . LEU A 1 201 ? -3.865 -4.801 -11.375 1 97.06 201 LEU A C 1
ATOM 1502 O O . LEU A 1 201 ? -4.238 -3.801 -10.758 1 97.06 201 LEU A O 1
ATOM 1506 N N . TYR A 1 202 ? -4.371 -5.211 -12.508 1 95.88 202 TYR A N 1
ATOM 1507 C CA . TYR A 1 202 ? -5.523 -4.594 -13.156 1 95.88 202 TYR A CA 1
ATOM 1508 C C . TYR A 1 202 ? -6.199 -5.57 -14.109 1 95.88 202 TYR A C 1
ATOM 1510 O O . TYR A 1 202 ? -5.531 -6.242 -14.898 1 95.88 202 TYR A O 1
ATOM 1518 N N . PRO A 1 203 ? -7.594 -5.664 -14.109 1 94.25 203 PRO A N 1
ATOM 1519 C CA . PRO A 1 203 ? -8.484 -5.039 -13.125 1 94.25 203 PRO A CA 1
ATOM 1520 C C . PRO A 1 203 ? -8.211 -5.512 -11.695 1 94.25 203 PRO A C 1
ATOM 1522 O O . PRO A 1 203 ? -7.555 -6.535 -11.5 1 94.25 203 PRO A O 1
ATOM 1525 N N . ALA A 1 204 ? -8.688 -4.734 -10.805 1 89.81 204 ALA A N 1
ATOM 1526 C CA . ALA A 1 204 ? -8.508 -5.105 -9.406 1 89.81 204 ALA A CA 1
ATOM 1527 C C . ALA A 1 204 ? -9.148 -6.457 -9.109 1 89.81 204 ALA A C 1
ATOM 1529 O O . ALA A 1 204 ? -10.211 -6.777 -9.641 1 89.81 204 ALA A O 1
ATOM 1530 N N . SER A 1 205 ? -8.461 -7.168 -8.258 1 89.38 205 SER A N 1
ATOM 1531 C CA . SER A 1 205 ? -8.977 -8.477 -7.859 1 89.38 205 SER A CA 1
ATOM 1532 C C . SER A 1 205 ? -10.242 -8.336 -7.02 1 89.38 205 SER A C 1
ATOM 1534 O O . SER A 1 205 ? -10.375 -7.391 -6.238 1 89.38 205 SER A O 1
ATOM 1536 N N . ALA A 1 206 ? -11.07 -9.328 -7.176 1 83.94 206 ALA A N 1
ATOM 1537 C CA . ALA A 1 206 ? -12.266 -9.406 -6.344 1 83.94 206 ALA A CA 1
ATOM 1538 C C . ALA A 1 206 ? -11.906 -9.586 -4.871 1 83.94 206 ALA A C 1
ATOM 1540 O O . ALA A 1 206 ? -12.68 -9.219 -3.986 1 83.94 206 ALA A O 1
ATOM 1541 N N . PHE A 1 207 ? -10.711 -10.117 -4.641 1 92.75 207 PHE A N 1
ATOM 1542 C CA . PHE A 1 207 ? -10.312 -10.438 -3.275 1 92.75 207 PHE A CA 1
ATOM 1543 C C . PHE A 1 207 ? -9.398 -9.359 -2.711 1 92.75 207 PHE A C 1
ATOM 1545 O O . PHE A 1 207 ? -8.711 -9.578 -1.711 1 92.75 207 PHE A O 1
ATOM 1552 N N . GLY A 1 208 ? -9.414 -8.273 -3.373 1 93.38 208 GLY A N 1
ATOM 1553 C CA . GLY A 1 208 ? -8.797 -7.062 -2.85 1 93.38 208 GLY A CA 1
ATOM 1554 C C . GLY A 1 208 ? -7.289 -7.176 -2.705 1 93.38 208 GLY A C 1
ATOM 1555 O O . GLY A 1 208 ? -6.602 -7.629 -3.625 1 93.38 208 GLY A O 1
ATOM 1556 N N . THR A 1 209 ? -6.812 -6.762 -1.575 1 96.06 209 THR A N 1
ATOM 1557 C CA . THR A 1 209 ? -5.375 -6.617 -1.375 1 96.06 209 THR A CA 1
ATOM 1558 C C . THR A 1 209 ? -4.77 -7.914 -0.847 1 96.06 209 THR A C 1
ATOM 1560 O O . THR A 1 209 ? -3.604 -7.945 -0.445 1 96.06 209 THR A O 1
ATOM 1563 N N . LEU A 1 210 ? -5.539 -8.984 -0.846 1 98.25 210 LEU A N 1
ATOM 1564 C CA . LEU A 1 210 ? -4.984 -10.312 -0.597 1 98.25 210 LEU A CA 1
ATOM 1565 C C . LEU A 1 210 ? -4.301 -10.859 -1.846 1 98.25 210 LEU A C 1
ATOM 1567 O O . LEU A 1 210 ? -3.5 -11.797 -1.762 1 98.25 210 LEU A O 1
ATOM 1571 N N . SER A 1 211 ? -4.594 -10.281 -2.982 1 98 211 SER A N 1
ATOM 1572 C CA . SER A 1 211 ? -4.262 -10.891 -4.266 1 98 211 SER A CA 1
ATOM 1573 C C . SER A 1 211 ? -2.959 -10.328 -4.824 1 98 211 SER A C 1
ATOM 1575 O O . SER A 1 211 ? -2.709 -9.125 -4.734 1 98 211 SER A O 1
ATOM 1577 N N . HIS A 1 212 ? -2.18 -11.164 -5.445 1 98.5 212 HIS A N 1
ATOM 1578 C CA . HIS A 1 212 ? -0.904 -10.867 -6.082 1 98.5 212 HIS A CA 1
ATOM 1579 C C . HIS A 1 212 ? -0.801 -11.539 -7.449 1 98.5 212 HIS A C 1
ATOM 1581 O O . HIS A 1 212 ? -1.483 -12.531 -7.707 1 98.5 212 HIS A O 1
ATOM 1587 N N . VAL A 1 213 ? -0.037 -10.969 -8.328 1 98.69 213 VAL A N 1
ATOM 1588 C CA . VAL A 1 213 ? 0.443 -11.625 -9.539 1 98.69 213 VAL A CA 1
ATOM 1589 C C . VAL A 1 213 ? 1.929 -11.945 -9.398 1 98.69 213 VAL A C 1
ATOM 1591 O O . VAL A 1 213 ? 2.684 -11.172 -8.797 1 98.69 213 VAL A O 1
ATOM 1594 N N . GLY A 1 214 ? 2.348 -13.102 -9.852 1 98.81 214 GLY A N 1
ATOM 1595 C CA . GLY A 1 214 ? 3.76 -13.43 -9.719 1 98.81 214 GLY A CA 1
ATOM 1596 C C . GLY A 1 214 ? 4.207 -14.547 -10.641 1 98.81 214 GLY A C 1
ATOM 1597 O O . GLY A 1 214 ? 3.391 -15.133 -11.359 1 98.81 214 GLY A O 1
ATOM 1598 N N . PRO A 1 215 ? 5.457 -14.82 -10.625 1 98.94 215 PRO A N 1
ATOM 1599 C CA . PRO A 1 215 ? 6.055 -15.805 -11.539 1 98.94 215 PRO A CA 1
ATOM 1600 C C . PRO A 1 215 ? 5.891 -17.234 -11.047 1 98.94 215 PRO A C 1
ATOM 1602 O O . PRO A 1 215 ? 5.973 -17.5 -9.844 1 98.94 215 PRO A O 1
ATOM 1605 N N . MET A 1 216 ? 5.695 -18.109 -11.953 1 98.94 216 MET A N 1
ATOM 1606 C CA . MET A 1 216 ? 5.816 -19.547 -11.82 1 98.94 216 MET A CA 1
ATOM 1607 C C . MET A 1 216 ? 6.781 -20.125 -12.852 1 98.94 216 MET A C 1
ATOM 1609 O O . MET A 1 216 ? 6.574 -19.953 -14.055 1 98.94 216 MET A O 1
ATOM 1613 N N . THR A 1 217 ? 7.859 -20.734 -12.383 1 98.88 217 THR A N 1
ATOM 1614 C CA . THR A 1 217 ? 8.953 -21.109 -13.266 1 98.88 217 THR A CA 1
ATOM 1615 C C . THR A 1 217 ? 9.602 -22.422 -12.812 1 98.88 217 THR A C 1
ATOM 1617 O O . THR A 1 217 ? 9.195 -23 -11.805 1 98.88 217 THR A O 1
ATOM 1620 N N . ARG A 1 218 ? 10.578 -22.844 -13.578 1 97.25 218 ARG A N 1
ATOM 1621 C CA . ARG A 1 218 ? 11.289 -24.078 -13.234 1 97.25 218 ARG A CA 1
ATOM 1622 C C . ARG A 1 218 ? 12.32 -23.844 -12.141 1 97.25 218 ARG A C 1
ATOM 1624 O O . ARG A 1 218 ? 12.648 -24.75 -11.375 1 97.25 218 ARG A O 1
ATOM 1631 N N . ASP A 1 219 ? 12.859 -22.625 -12.156 1 98 219 ASP A N 1
ATOM 1632 C CA . ASP A 1 219 ? 13.828 -22.297 -11.109 1 98 219 ASP A CA 1
ATOM 1633 C C . ASP A 1 219 ? 13.734 -20.828 -10.711 1 98 219 ASP A C 1
ATOM 1635 O O . ASP A 1 219 ? 12.898 -20.078 -11.234 1 98 219 ASP A O 1
ATOM 1639 N N . ALA A 1 220 ? 14.562 -20.5 -9.711 1 98.62 220 ALA A N 1
ATOM 1640 C CA . ALA A 1 220 ? 14.516 -19.156 -9.133 1 98.62 220 ALA A CA 1
ATOM 1641 C C . ALA A 1 220 ? 15.102 -18.125 -10.094 1 98.62 220 ALA A C 1
ATOM 1643 O O . ALA A 1 220 ? 14.672 -16.969 -10.109 1 98.62 220 ALA A O 1
ATOM 1644 N N . ALA A 1 221 ? 16.078 -18.516 -10.922 1 98.62 221 ALA A N 1
ATOM 1645 C CA . ALA A 1 221 ? 16.703 -17.578 -11.859 1 98.62 221 ALA A CA 1
ATOM 1646 C C . ALA A 1 221 ? 15.695 -17.094 -12.898 1 98.62 221 ALA A C 1
ATOM 1648 O O . ALA A 1 221 ? 15.641 -15.906 -13.211 1 98.62 221 ALA A O 1
ATOM 1649 N N . ASP A 1 222 ? 14.922 -18 -13.453 1 98.81 222 ASP A N 1
ATOM 1650 C CA . ASP A 1 222 ? 13.867 -17.625 -14.383 1 98.81 222 ASP A CA 1
ATOM 1651 C C . ASP A 1 222 ? 12.859 -16.688 -13.727 1 98.81 222 ASP A C 1
ATOM 1653 O O . ASP A 1 222 ? 12.359 -15.758 -14.359 1 98.81 222 ASP A O 1
ATOM 1657 N N . ALA A 1 223 ? 12.523 -16.984 -12.484 1 98.88 223 ALA A N 1
ATOM 1658 C CA . ALA A 1 223 ? 11.562 -16.156 -11.758 1 98.88 223 ALA A CA 1
ATOM 1659 C C . ALA A 1 223 ? 12.102 -14.742 -11.555 1 98.88 223 ALA A C 1
ATOM 1661 O O . ALA A 1 223 ? 11.352 -13.766 -11.656 1 98.88 223 ALA A O 1
ATOM 1662 N N . ALA A 1 224 ? 13.398 -14.656 -11.195 1 98.88 224 ALA A N 1
ATOM 1663 C CA . ALA A 1 224 ? 14.023 -13.344 -11.039 1 98.88 224 ALA A CA 1
ATOM 1664 C C . ALA A 1 224 ? 13.961 -12.547 -12.344 1 98.88 224 ALA A C 1
ATOM 1666 O O . ALA A 1 224 ? 13.625 -11.359 -12.344 1 98.88 224 ALA A O 1
ATOM 1667 N N . LEU A 1 225 ? 14.289 -13.227 -13.438 1 98.81 225 LEU A N 1
ATOM 1668 C CA . LEU A 1 225 ? 14.234 -12.602 -14.758 1 98.81 225 LEU A CA 1
ATOM 1669 C C . LEU A 1 225 ? 12.82 -12.133 -15.078 1 98.81 225 LEU A C 1
ATOM 1671 O O . LEU A 1 225 ? 12.633 -11.008 -15.547 1 98.81 225 LEU A O 1
ATOM 1675 N N . LEU A 1 226 ? 11.828 -12.984 -14.789 1 98.94 226 LEU A N 1
ATOM 1676 C CA . LEU A 1 226 ? 10.43 -12.625 -15.039 1 98.94 226 LEU A CA 1
ATOM 1677 C C . LEU A 1 226 ? 10.008 -11.461 -14.156 1 98.94 226 LEU A C 1
ATOM 1679 O O . LEU A 1 226 ? 9.305 -10.555 -14.617 1 98.94 226 LEU A O 1
ATOM 1683 N N . LEU A 1 227 ? 10.398 -11.461 -12.898 1 98.88 227 LEU A N 1
ATOM 1684 C CA . LEU A 1 227 ? 10.023 -10.383 -11.992 1 98.88 227 LEU A CA 1
ATOM 1685 C C . LEU A 1 227 ? 10.641 -9.055 -12.43 1 98.88 227 LEU A C 1
ATOM 1687 O O . LEU A 1 227 ? 10.023 -8 -12.289 1 98.88 227 LEU A O 1
ATOM 1691 N N . ASP A 1 228 ? 11.898 -9.078 -12.977 1 98.81 228 ASP A N 1
ATOM 1692 C CA . ASP A 1 228 ? 12.508 -7.879 -13.531 1 98.81 228 ASP A CA 1
ATOM 1693 C C . ASP A 1 228 ? 11.641 -7.277 -14.633 1 98.81 228 ASP A C 1
ATOM 1695 O O . ASP A 1 228 ? 11.609 -6.059 -14.805 1 98.81 228 ASP A O 1
ATOM 1699 N N . VAL A 1 229 ? 10.938 -8.094 -15.336 1 98.75 229 VAL A N 1
ATOM 1700 C CA . VAL A 1 229 ? 10.141 -7.664 -16.484 1 98.75 229 VAL A CA 1
ATOM 1701 C C . VAL A 1 229 ? 8.789 -7.141 -16 1 98.75 229 VAL A C 1
ATOM 1703 O O . VAL A 1 229 ? 8.344 -6.066 -16.422 1 98.75 229 VAL A O 1
ATOM 1706 N N . ILE A 1 230 ? 8.148 -7.852 -15.039 1 98.81 230 ILE A N 1
ATOM 1707 C CA . ILE A 1 230 ? 6.742 -7.566 -14.758 1 98.81 230 ILE A CA 1
ATOM 1708 C C . ILE A 1 230 ? 6.633 -6.703 -13.5 1 98.81 230 ILE A C 1
ATOM 1710 O O . ILE A 1 230 ? 5.574 -6.129 -13.227 1 98.81 230 ILE A O 1
ATOM 1714 N N . GLY A 1 231 ? 7.715 -6.684 -12.672 1 98.31 231 GLY A N 1
ATOM 1715 C CA . GLY A 1 231 ? 7.695 -5.941 -11.422 1 98.31 231 GLY A CA 1
ATOM 1716 C C . GLY A 1 231 ? 7.965 -4.457 -11.609 1 98.31 231 GLY A C 1
ATOM 1717 O O . GLY A 1 231 ? 8.836 -3.891 -10.945 1 98.31 231 GLY A O 1
ATOM 1718 N N . VAL A 1 232 ? 7.27 -3.811 -12.523 1 97.19 232 VAL A N 1
ATOM 1719 C CA . VAL A 1 232 ? 7.418 -2.385 -12.789 1 97.19 232 VAL A CA 1
ATOM 1720 C C . VAL A 1 232 ? 6.066 -1.688 -12.641 1 97.19 232 VAL A C 1
ATOM 1722 O O . VAL A 1 232 ? 5.02 -2.289 -12.898 1 97.19 232 VAL A O 1
ATOM 1725 N N . PRO A 1 233 ? 6.027 -0.406 -12.242 1 96.56 233 PRO A N 1
ATOM 1726 C CA . PRO A 1 233 ? 4.766 0.294 -11.984 1 96.56 233 PRO A CA 1
ATOM 1727 C C . PRO A 1 233 ? 3.883 0.396 -13.227 1 96.56 233 PRO A C 1
ATOM 1729 O O . PRO A 1 233 ? 4.391 0.38 -14.352 1 96.56 233 PRO A O 1
ATOM 1732 N N . ASP A 1 234 ? 2.627 0.431 -13.047 1 97.56 234 ASP A N 1
ATOM 1733 C CA . ASP A 1 234 ? 1.566 0.635 -14.031 1 97.56 234 ASP A CA 1
ATOM 1734 C C . ASP A 1 234 ? 0.487 1.567 -13.484 1 97.56 234 ASP A C 1
ATOM 1736 O O . ASP A 1 234 ? -0.039 1.346 -12.391 1 97.56 234 ASP A O 1
ATOM 1740 N N . PRO A 1 235 ? 0.122 2.654 -14.172 1 95 235 PRO A N 1
ATOM 1741 C CA . PRO A 1 235 ? -0.794 3.674 -13.656 1 95 235 PRO A CA 1
ATOM 1742 C C . PRO A 1 235 ? -2.195 3.129 -13.391 1 95 235 PRO A C 1
ATOM 1744 O O . PRO A 1 235 ? -2.984 3.76 -12.688 1 95 235 PRO A O 1
ATOM 1747 N N . ARG A 1 236 ? -2.533 2.008 -13.961 1 96.38 236 ARG A N 1
ATOM 1748 C CA . ARG A 1 236 ? -3.861 1.435 -13.773 1 96.38 236 ARG A CA 1
ATOM 1749 C C . ARG A 1 236 ? -4 0.811 -12.391 1 96.38 236 ARG A C 1
ATOM 1751 O O . ARG A 1 236 ? -5.113 0.501 -11.953 1 96.38 236 ARG A O 1
ATOM 1758 N N . ASP A 1 237 ? -2.896 0.561 -11.727 1 96.88 237 ASP A N 1
ATOM 1759 C CA . ASP A 1 237 ? -2.904 0.057 -10.359 1 96.88 237 ASP A CA 1
ATOM 1760 C C . ASP A 1 237 ? -2.562 1.164 -9.367 1 96.88 237 ASP A C 1
ATOM 1762 O O . ASP A 1 237 ? -1.397 1.537 -9.219 1 96.88 237 ASP A O 1
ATOM 1766 N N . TRP A 1 238 ? -3.49 1.581 -8.57 1 93.75 238 TRP A N 1
ATOM 1767 C CA . TRP A 1 238 ? -3.324 2.727 -7.68 1 93.75 238 TRP A CA 1
ATOM 1768 C C . TRP A 1 238 ? -2.549 2.338 -6.426 1 93.75 238 TRP A C 1
ATOM 1770 O O . TRP A 1 238 ? -2.221 3.193 -5.602 1 93.75 238 TRP A O 1
ATOM 1780 N N . SER A 1 239 ? -2.232 1.041 -6.258 1 93.75 239 SER A N 1
ATOM 1781 C CA . SER A 1 239 ? -1.478 0.577 -5.098 1 93.75 239 SER A CA 1
ATOM 1782 C C . SER A 1 239 ? -0.077 0.122 -5.496 1 93.75 239 SER A C 1
ATOM 1784 O O . SER A 1 239 ? 0.652 -0.446 -4.68 1 93.75 239 SER A O 1
ATOM 1786 N N . ALA A 1 240 ? 0.297 0.353 -6.73 1 96.69 240 ALA A N 1
ATOM 1787 C CA . ALA A 1 240 ? 1.591 -0.095 -7.238 1 96.69 240 ALA A CA 1
ATOM 1788 C C . ALA A 1 240 ? 2.736 0.532 -6.453 1 96.69 240 ALA A C 1
ATOM 1790 O O . ALA A 1 240 ? 2.678 1.709 -6.086 1 96.69 240 ALA A O 1
ATOM 1791 N N . LEU A 1 241 ? 3.754 -0.256 -6.133 1 97.44 241 LEU A N 1
ATOM 1792 C CA . LEU A 1 241 ? 4.992 0.237 -5.539 1 97.44 241 LEU A CA 1
ATOM 1793 C C . LEU A 1 241 ? 5.801 1.038 -6.555 1 97.44 241 LEU A C 1
ATOM 1795 O O . LEU A 1 241 ? 5.574 0.926 -7.762 1 97.44 241 LEU A O 1
ATOM 1799 N N . PRO A 1 242 ? 6.703 1.923 -6.047 1 95.94 242 PRO A N 1
ATOM 1800 C CA . PRO A 1 242 ? 7.605 2.58 -6.992 1 95.94 242 PRO A CA 1
ATOM 1801 C C . PRO A 1 242 ? 8.57 1.604 -7.66 1 95.94 242 PRO A C 1
ATOM 1803 O O . PRO A 1 242 ? 8.586 0.417 -7.328 1 95.94 242 PRO A O 1
ATOM 1806 N N . GLU A 1 243 ? 9.32 2.094 -8.641 1 95.31 243 GLU A N 1
ATOM 1807 C CA . GLU A 1 243 ? 10.32 1.271 -9.305 1 95.31 243 GLU A CA 1
ATOM 1808 C C . GLU A 1 243 ? 11.227 0.576 -8.297 1 95.31 243 GLU A C 1
ATOM 1810 O O . GLU A 1 243 ? 11.594 1.166 -7.277 1 95.31 243 GLU A O 1
ATOM 1815 N N . PRO A 1 244 ? 11.477 -0.709 -8.523 1 94.25 244 PRO A N 1
ATOM 1816 C CA . PRO A 1 244 ? 12.445 -1.355 -7.633 1 94.25 244 PRO A CA 1
ATOM 1817 C C . PRO A 1 244 ? 13.82 -0.689 -7.668 1 94.25 244 PRO A C 1
ATOM 1819 O O . PRO A 1 244 ? 14.18 -0.069 -8.672 1 94.25 244 PRO A O 1
ATOM 1822 N N . PRO A 1 245 ? 14.578 -0.785 -6.621 1 89.88 245 PRO A N 1
ATOM 1823 C CA . PRO A 1 245 ? 15.883 -0.123 -6.574 1 89.88 245 PRO A CA 1
ATOM 1824 C C . PRO A 1 245 ? 16.906 -0.778 -7.492 1 89.88 245 PRO A C 1
ATOM 1826 O O . PRO A 1 245 ? 17.922 -0.159 -7.836 1 89.88 245 PRO A O 1
ATOM 1829 N N . GLY A 1 246 ? 16.703 -2.012 -7.832 1 93.06 246 GLY A N 1
ATOM 1830 C CA . GLY A 1 246 ? 17.641 -2.721 -8.695 1 93.06 246 GLY A CA 1
ATOM 1831 C C . GLY A 1 246 ? 17.047 -3.977 -9.305 1 93.06 246 GLY A C 1
ATOM 1832 O O . GLY A 1 246 ? 15.883 -4.305 -9.062 1 93.06 246 GLY A O 1
ATOM 1833 N N . SER A 1 247 ? 17.922 -4.66 -10.094 1 97.38 247 SER A N 1
ATOM 1834 C CA . SER A 1 247 ? 17.516 -5.879 -10.781 1 97.38 247 SER A CA 1
ATOM 1835 C C . SER A 1 247 ? 17.484 -7.07 -9.828 1 97.38 247 SER A C 1
ATOM 1837 O O . SER A 1 247 ? 18.422 -7.266 -9.047 1 97.38 247 SER A O 1
ATOM 1839 N N . PHE A 1 248 ? 16.422 -7.859 -9.867 1 98.38 248 PHE A N 1
ATOM 1840 C CA . PHE A 1 248 ? 16.312 -9.07 -9.07 1 98.38 248 PHE A CA 1
ATOM 1841 C C . PHE A 1 248 ? 17.281 -10.141 -9.57 1 98.38 248 PHE A C 1
ATOM 1843 O O . PHE A 1 248 ? 17.828 -10.914 -8.781 1 98.38 248 PHE A O 1
ATOM 1850 N N . THR A 1 249 ? 17.484 -10.18 -10.875 1 98.44 249 THR A N 1
ATOM 1851 C CA . THR A 1 249 ? 18.438 -11.117 -11.469 1 98.44 249 THR A CA 1
ATOM 1852 C C . THR A 1 249 ? 19.844 -10.844 -10.953 1 98.44 249 THR A C 1
ATOM 1854 O O . THR A 1 249 ? 20.578 -11.773 -10.609 1 98.44 249 THR A O 1
ATOM 1857 N N . ALA A 1 250 ? 20.203 -9.547 -10.859 1 97.19 250 ALA A N 1
ATOM 1858 C CA . ALA A 1 250 ? 21.531 -9.156 -10.414 1 97.19 250 ALA A CA 1
ATOM 1859 C C . ALA A 1 250 ? 21.75 -9.508 -8.945 1 97.19 250 ALA A C 1
ATOM 1861 O O . ALA A 1 250 ? 22.875 -9.703 -8.508 1 97.19 250 ALA A O 1
ATOM 1862 N N . ALA A 1 251 ? 20.672 -9.648 -8.219 1 95.75 251 ALA A N 1
ATOM 1863 C CA . ALA A 1 251 ? 20.766 -9.859 -6.777 1 95.75 251 ALA A CA 1
ATOM 1864 C C . ALA A 1 251 ? 20.953 -11.336 -6.445 1 95.75 251 ALA A C 1
ATOM 1866 O O . ALA A 1 251 ? 21.281 -11.695 -5.309 1 95.75 251 ALA A O 1
ATOM 1867 N N . LEU A 1 252 ? 20.828 -12.25 -7.375 1 97.69 252 LEU A N 1
ATOM 1868 C CA . LEU A 1 252 ? 20.781 -13.688 -7.141 1 97.69 252 LEU A CA 1
ATOM 1869 C C . LEU A 1 252 ? 22.109 -14.188 -6.566 1 97.69 252 LEU A C 1
ATOM 1871 O O . LEU A 1 252 ? 22.125 -15.156 -5.801 1 97.69 252 LEU A O 1
ATOM 1875 N N . ASP A 1 253 ? 23.234 -13.531 -6.844 1 95.12 253 ASP A N 1
ATOM 1876 C CA . ASP A 1 253 ? 24.547 -14.086 -6.551 1 95.12 253 ASP A CA 1
ATOM 1877 C C . ASP A 1 253 ? 24.984 -13.742 -5.125 1 95.12 253 ASP A C 1
ATOM 1879 O O . ASP A 1 253 ? 26.078 -14.125 -4.691 1 95.12 253 ASP A O 1
ATOM 1883 N N . GLY A 1 254 ? 24.156 -13.148 -4.344 1 94.62 254 GLY A N 1
ATOM 1884 C CA . GLY A 1 254 ? 24.516 -12.742 -2.99 1 94.62 254 GLY A CA 1
ATOM 1885 C C . GLY A 1 254 ? 24.609 -13.914 -2.027 1 94.62 254 GLY A C 1
ATOM 1886 O O . GLY A 1 254 ? 25.203 -13.797 -0.957 1 94.62 254 GLY A O 1
ATOM 1887 N N . GLY A 1 255 ? 24.047 -15.07 -2.377 1 95 255 GLY A N 1
ATOM 1888 C CA . GLY A 1 255 ? 24.078 -16.25 -1.528 1 95 255 GLY A CA 1
ATOM 1889 C C . GLY A 1 255 ? 23.328 -16.078 -0.226 1 95 255 GLY A C 1
ATOM 1890 O O . GLY A 1 255 ? 22.453 -15.203 -0.12 1 95 255 GLY A O 1
ATOM 1891 N N . VAL A 1 256 ? 23.594 -17 0.777 1 98 256 VAL A N 1
ATOM 1892 C CA . VAL A 1 256 ? 22.812 -16.984 2.014 1 98 256 VAL A CA 1
ATOM 1893 C C . VAL A 1 256 ? 23.766 -16.875 3.211 1 98 256 VAL A C 1
ATOM 1895 O O . VAL A 1 256 ? 23.312 -16.906 4.363 1 98 256 VAL A O 1
ATOM 1898 N N . ARG A 1 257 ? 25.078 -16.75 2.959 1 97.94 257 ARG A N 1
ATOM 1899 C CA . ARG A 1 257 ? 26.031 -16.688 4.059 1 97.94 257 ARG A CA 1
ATOM 1900 C C . ARG A 1 257 ? 25.734 -15.516 4.984 1 97.94 257 ARG A C 1
ATOM 1902 O O . ARG A 1 257 ? 25.578 -14.383 4.523 1 97.94 257 ARG A O 1
ATOM 1909 N N . GLY A 1 258 ? 25.594 -15.773 6.227 1 98.38 258 GLY A N 1
ATOM 1910 C CA . GLY A 1 258 ? 25.406 -14.742 7.238 1 98.38 258 GLY A CA 1
ATOM 1911 C C . GLY A 1 258 ? 23.953 -14.367 7.449 1 98.38 258 GLY A C 1
ATOM 1912 O O . GLY A 1 258 ? 23.625 -13.672 8.406 1 98.38 258 GLY A O 1
ATOM 1913 N N . LEU A 1 259 ? 23.047 -14.805 6.609 1 98.69 259 LEU A N 1
ATOM 1914 C CA . LEU A 1 259 ? 21.625 -14.5 6.793 1 98.69 259 LEU A CA 1
ATOM 1915 C C . LEU A 1 259 ? 21.078 -15.219 8.016 1 98.69 259 LEU A C 1
ATOM 1917 O O . LEU A 1 259 ? 21.438 -16.359 8.281 1 98.69 259 LEU A O 1
ATOM 1921 N N . ARG A 1 260 ? 20.344 -14.547 8.844 1 98.75 260 ARG A N 1
ATOM 1922 C CA . ARG A 1 260 ? 19.625 -15.133 9.961 1 98.75 260 ARG A CA 1
ATOM 1923 C C . ARG A 1 260 ? 18.312 -15.742 9.5 1 98.75 260 ARG A C 1
ATOM 1925 O O . ARG A 1 260 ? 17.391 -15.023 9.078 1 98.75 260 ARG A O 1
ATOM 1932 N N . VAL A 1 261 ? 18.172 -17.062 9.594 1 98.88 261 VAL A N 1
ATOM 1933 C CA . VAL A 1 261 ? 17.016 -17.781 9.07 1 98.88 261 VAL A CA 1
ATOM 1934 C C . VAL A 1 261 ? 16.266 -18.438 10.219 1 98.88 261 VAL A C 1
ATOM 1936 O O . VAL A 1 261 ? 16.828 -19.25 10.961 1 98.88 261 VAL A O 1
ATOM 1939 N N . ALA A 1 262 ? 15.008 -18.047 10.367 1 98.94 262 ALA A N 1
ATOM 1940 C CA . ALA A 1 262 ? 14.125 -18.766 11.289 1 98.94 262 ALA A CA 1
ATOM 1941 C C . ALA A 1 262 ? 13.438 -19.938 10.594 1 98.94 262 ALA A C 1
ATOM 1943 O O . ALA A 1 262 ? 12.797 -19.75 9.555 1 98.94 262 ALA A O 1
ATOM 1944 N N . TYR A 1 263 ? 13.672 -21.094 11.156 1 98.88 263 TYR A N 1
ATOM 1945 C CA . TYR A 1 263 ? 12.977 -22.281 10.68 1 98.88 263 TYR A CA 1
ATOM 1946 C C . TYR A 1 263 ? 11.789 -22.625 11.578 1 98.88 263 TYR A C 1
ATOM 1948 O O . TYR A 1 263 ? 11.961 -22.875 12.773 1 98.88 263 TYR A O 1
ATOM 1956 N N . SER A 1 264 ? 10.539 -22.531 11.008 1 98.94 264 SER A N 1
ATOM 1957 C CA . SER A 1 264 ? 9.32 -22.891 11.727 1 98.94 264 SER A CA 1
ATOM 1958 C C . SER A 1 264 ? 8.648 -24.109 11.102 1 98.94 264 SER A C 1
ATOM 1960 O O . SER A 1 264 ? 7.809 -23.984 10.211 1 98.94 264 SER A O 1
ATOM 1962 N N . PRO A 1 265 ? 8.875 -25.281 11.633 1 98.69 265 PRO A N 1
ATOM 1963 C CA . PRO A 1 265 ? 8.414 -26.5 10.969 1 98.69 265 PRO A CA 1
ATOM 1964 C C . PRO A 1 265 ? 6.902 -26.703 11.086 1 98.69 265 PRO A C 1
ATOM 1966 O O . PRO A 1 265 ? 6.305 -27.391 10.258 1 98.69 265 PRO A O 1
ATOM 1969 N N . THR A 1 266 ? 6.289 -26.125 12.148 1 98.56 266 THR A N 1
ATOM 1970 C CA . THR A 1 266 ? 4.883 -26.438 12.398 1 98.56 266 THR A CA 1
ATOM 1971 C C . THR A 1 266 ? 4.117 -25.188 12.805 1 98.56 266 THR A C 1
ATOM 1973 O O . THR A 1 266 ? 3.002 -25.266 13.32 1 98.56 266 THR A O 1
ATOM 1976 N N . LEU A 1 267 ? 4.703 -24 12.688 1 98.19 267 LEU A N 1
ATOM 1977 C CA . LEU A 1 267 ? 4.133 -22.75 13.18 1 98.19 267 LEU A CA 1
ATOM 1978 C C . LEU A 1 267 ? 3.803 -22.844 14.664 1 98.19 267 LEU A C 1
ATOM 1980 O O . LEU A 1 267 ? 2.672 -22.578 15.07 1 98.19 267 LEU A O 1
ATOM 1984 N N . GLY A 1 268 ? 4.734 -23.234 15.438 1 96.94 268 GLY A N 1
ATOM 1985 C CA . GLY A 1 268 ? 4.609 -23.328 16.875 1 96.94 268 GLY A CA 1
ATOM 1986 C C . GLY A 1 268 ? 3.709 -24.453 17.328 1 96.94 268 GLY A C 1
ATOM 1987 O O . GLY A 1 268 ? 2.986 -24.328 18.328 1 96.94 268 GLY A O 1
ATOM 1988 N N . GLY A 1 269 ? 3.619 -25.484 16.609 1 97.38 269 GLY A N 1
ATOM 1989 C CA . GLY A 1 269 ? 2.799 -26.641 16.969 1 97.38 269 GLY A CA 1
ATOM 1990 C C . GLY A 1 269 ? 1.366 -26.516 16.484 1 97.38 269 GLY A C 1
ATOM 1991 O O . GLY A 1 269 ? 0.55 -27.406 16.719 1 97.38 269 GLY A O 1
ATOM 1992 N N . GLN A 1 270 ? 1.042 -25.516 15.703 1 97.31 270 GLN A N 1
ATOM 1993 C CA . GLN A 1 270 ? -0.324 -25.25 15.266 1 97.31 270 GLN A CA 1
ATOM 1994 C C . GLN A 1 270 ? -0.702 -26.125 14.07 1 97.31 270 GLN A C 1
ATOM 1996 O O . GLN A 1 270 ? -1.886 -26.312 13.781 1 97.31 270 GLN A O 1
ATOM 2001 N N . VAL A 1 271 ? 0.279 -26.625 13.367 1 98.38 271 VAL A N 1
ATOM 2002 C CA . VAL A 1 271 ? 0.009 -27.328 12.109 1 98.38 271 VAL A CA 1
ATOM 2003 C C . VAL A 1 271 ? 0.586 -28.734 12.164 1 98.38 271 VAL A C 1
ATOM 2005 O O . VAL A 1 271 ? 1.774 -28.922 12.438 1 98.38 271 VAL A O 1
ATOM 2008 N N . ALA A 1 272 ? -0.214 -29.719 11.93 1 97.81 272 ALA A N 1
ATOM 2009 C CA . ALA A 1 272 ? 0.251 -31.094 11.789 1 97.81 272 ALA A CA 1
ATOM 2010 C C . ALA A 1 272 ? 0.839 -31.328 10.398 1 97.81 272 ALA A C 1
ATOM 2012 O O . ALA A 1 272 ? 0.113 -31.328 9.398 1 97.81 272 ALA A O 1
ATOM 2013 N N . VAL A 1 273 ? 2.098 -31.562 10.352 1 98.62 273 VAL A N 1
ATOM 2014 C CA . VAL A 1 273 ? 2.793 -31.734 9.078 1 98.62 273 VAL A CA 1
ATOM 2015 C C . VAL A 1 273 ? 3.102 -33.219 8.852 1 98.62 273 VAL A C 1
ATOM 2017 O O . VAL A 1 273 ? 3.625 -33.875 9.742 1 98.62 273 VAL A O 1
ATOM 2020 N N . ARG A 1 274 ? 2.785 -33.75 7.68 1 98.38 274 ARG A N 1
ATOM 2021 C CA . ARG A 1 274 ? 3.092 -35.125 7.344 1 98.38 274 ARG A CA 1
ATOM 2022 C C . ARG A 1 274 ? 4.59 -35.406 7.445 1 98.38 274 ARG A C 1
ATOM 2024 O O . ARG A 1 274 ? 5.402 -34.562 7.051 1 98.38 274 ARG A O 1
ATOM 2031 N N . PRO A 1 275 ? 5.004 -36.562 7.922 1 98.06 275 PRO A N 1
ATOM 2032 C CA . PRO A 1 275 ? 6.414 -36.844 8.18 1 98.06 275 PRO A CA 1
ATOM 2033 C C . PRO A 1 275 ? 7.281 -36.719 6.934 1 98.06 275 PRO A C 1
ATOM 2035 O O . PRO A 1 275 ? 8.406 -36.219 7.008 1 98.06 275 PRO A O 1
ATOM 2038 N N . GLY A 1 276 ? 6.773 -37.188 5.809 1 98 276 GLY A N 1
ATOM 2039 C CA . GLY A 1 276 ? 7.535 -37.062 4.574 1 98 276 GLY A CA 1
ATOM 2040 C C . GLY A 1 276 ? 7.828 -35.625 4.184 1 98 276 GLY A C 1
ATOM 2041 O O . GLY A 1 276 ? 8.906 -35.344 3.676 1 98 276 GLY A O 1
ATOM 2042 N N . VAL A 1 277 ? 6.836 -34.781 4.406 1 98.69 277 VAL A N 1
ATOM 2043 C CA . VAL A 1 277 ? 7.016 -33.344 4.137 1 98.69 277 VAL A CA 1
ATOM 2044 C C . VAL A 1 277 ? 8.039 -32.781 5.105 1 98.69 277 VAL A C 1
ATOM 2046 O O . VAL A 1 277 ? 8.969 -32.062 4.691 1 98.69 277 VAL A O 1
ATOM 2049 N N . ALA A 1 278 ? 7.879 -33.094 6.355 1 98.5 278 ALA A N 1
ATOM 2050 C CA . ALA A 1 278 ? 8.766 -32.594 7.395 1 98.5 278 ALA A CA 1
ATOM 2051 C C . ALA A 1 278 ? 10.219 -32.969 7.109 1 98.5 278 ALA A C 1
ATOM 2053 O O . ALA A 1 278 ? 11.125 -32.156 7.262 1 98.5 278 ALA A O 1
ATOM 2054 N N . SER A 1 279 ? 10.445 -34.188 6.742 1 98 279 SER A N 1
ATOM 2055 C CA . SER A 1 279 ? 11.789 -34.688 6.5 1 98 279 SER A CA 1
ATOM 2056 C C . SER A 1 279 ? 12.445 -34 5.312 1 98 279 SER A C 1
ATOM 2058 O O . SER A 1 279 ? 13.609 -33.594 5.383 1 98 279 SER A O 1
ATOM 2060 N N . ALA A 1 280 ? 11.688 -33.875 4.227 1 97.75 280 ALA A N 1
ATOM 2061 C CA . ALA A 1 280 ? 12.219 -33.219 3.035 1 97.75 280 ALA A CA 1
ATOM 2062 C C . ALA A 1 280 ? 12.578 -31.75 3.33 1 97.75 280 ALA A C 1
ATOM 2064 O O . ALA A 1 280 ? 13.641 -31.281 2.92 1 97.75 280 ALA A O 1
ATOM 2065 N N . VAL A 1 281 ? 11.742 -31.047 4.043 1 98.56 281 VAL A N 1
ATOM 2066 C CA . VAL A 1 281 ? 11.961 -29.641 4.367 1 98.56 281 VAL A CA 1
ATOM 2067 C C . VAL A 1 281 ? 13.164 -29.5 5.293 1 98.56 281 VAL A C 1
ATOM 2069 O O . VAL A 1 281 ? 14.023 -28.641 5.086 1 98.56 281 VAL A O 1
ATOM 2072 N N . ARG A 1 282 ? 13.266 -30.344 6.262 1 98.12 282 ARG A N 1
ATOM 2073 C CA . ARG A 1 282 ? 14.375 -30.297 7.207 1 98.12 282 ARG A CA 1
ATOM 2074 C C . ARG A 1 282 ? 15.711 -30.484 6.492 1 98.12 282 ARG A C 1
ATOM 2076 O O . ARG A 1 282 ? 16.703 -29.844 6.844 1 98.12 282 ARG A O 1
ATOM 2083 N N . ARG A 1 283 ? 15.758 -31.375 5.57 1 97.31 283 ARG A N 1
ATOM 2084 C CA . ARG A 1 283 ? 16.969 -31.609 4.801 1 97.31 283 ARG A CA 1
ATOM 2085 C C . ARG A 1 283 ? 17.391 -30.344 4.051 1 97.31 283 ARG A C 1
ATOM 2087 O O . ARG A 1 283 ? 18.578 -30 4.02 1 97.31 283 ARG A O 1
ATOM 2094 N N . ALA A 1 284 ? 16.406 -29.734 3.438 1 97.75 284 ALA A N 1
ATOM 2095 C CA . ALA A 1 284 ? 16.703 -28.5 2.707 1 97.75 284 ALA A CA 1
ATOM 2096 C C . ALA A 1 284 ? 17.188 -27.406 3.652 1 97.75 284 ALA A C 1
ATOM 2098 O O . ALA A 1 284 ? 18.078 -26.641 3.307 1 97.75 284 ALA A O 1
ATOM 2099 N N . VAL A 1 285 ? 16.594 -27.266 4.812 1 98.5 285 VAL A N 1
ATOM 2100 C CA . VAL A 1 285 ? 16.984 -26.281 5.812 1 98.5 285 VAL A CA 1
ATOM 2101 C C . VAL A 1 285 ? 18.422 -26.531 6.258 1 98.5 285 VAL A C 1
ATOM 2103 O O . VAL A 1 285 ? 19.188 -25.578 6.434 1 98.5 285 VAL A O 1
ATOM 2106 N N . ALA A 1 286 ? 18.734 -27.812 6.48 1 98.12 286 ALA A N 1
ATOM 2107 C CA . ALA A 1 286 ? 20.125 -28.156 6.805 1 98.12 286 ALA A CA 1
ATOM 2108 C C . ALA A 1 286 ? 21.078 -27.703 5.703 1 98.12 286 ALA A C 1
ATOM 2110 O O . ALA A 1 286 ? 22.203 -27.297 5.984 1 98.12 286 ALA A O 1
ATOM 2111 N N . GLY A 1 287 ? 20.609 -27.828 4.508 1 97.31 287 GLY A N 1
ATOM 2112 C CA . GLY A 1 287 ? 21.391 -27.344 3.387 1 97.31 287 GLY A CA 1
ATOM 2113 C C . GLY A 1 287 ? 21.672 -25.844 3.465 1 97.31 287 GLY A C 1
ATOM 2114 O O . GLY A 1 287 ? 22.766 -25.406 3.127 1 97.31 287 GLY A O 1
ATOM 2115 N N . LEU A 1 288 ? 20.719 -25.031 3.867 1 98 288 LEU A N 1
ATOM 2116 C CA . LEU A 1 288 ? 20.922 -23.594 4.047 1 98 288 LEU A CA 1
ATOM 2117 C C . LEU A 1 288 ? 22.016 -23.328 5.078 1 98 288 LEU A C 1
ATOM 2119 O O . LEU A 1 288 ? 22.844 -22.438 4.895 1 98 288 LEU A O 1
ATOM 2123 N N . ALA A 1 289 ? 21.938 -24.078 6.133 1 98.25 289 ALA A N 1
ATOM 2124 C CA . ALA A 1 289 ? 22.969 -23.953 7.164 1 98.25 289 ALA A CA 1
ATOM 2125 C C . ALA A 1 289 ? 24.344 -24.281 6.609 1 98.25 289 ALA A C 1
ATOM 2127 O O . ALA A 1 289 ? 25.328 -23.578 6.902 1 98.25 289 ALA A O 1
ATOM 2128 N N . ASP A 1 290 ? 24.422 -25.328 5.859 1 98.12 290 ASP A N 1
ATOM 2129 C CA . ASP A 1 290 ? 25.672 -25.766 5.262 1 98.12 290 ASP A CA 1
ATOM 2130 C C . ASP A 1 290 ? 26.234 -24.688 4.336 1 98.12 290 ASP A C 1
ATOM 2132 O O . ASP A 1 290 ? 27.453 -24.578 4.168 1 98.12 290 ASP A O 1
ATOM 2136 N N . LEU A 1 291 ? 25.375 -23.922 3.793 1 97.81 291 LEU A N 1
ATOM 2137 C CA . LEU A 1 291 ? 25.781 -22.875 2.867 1 97.81 291 LEU A CA 1
ATOM 2138 C C . LEU A 1 291 ? 26.188 -21.609 3.621 1 97.81 291 LEU A C 1
ATOM 2140 O O . LEU A 1 291 ? 26.578 -20.609 3.01 1 97.81 291 LEU A O 1
ATOM 2144 N N . GLY A 1 292 ? 26 -21.578 4.934 1 98.38 292 GLY A N 1
ATOM 2145 C CA . GLY A 1 292 ? 26.547 -20.5 5.734 1 98.38 292 GLY A CA 1
ATOM 2146 C C . GLY A 1 292 ? 25.469 -19.641 6.387 1 98.38 292 GLY A C 1
ATOM 2147 O O . GLY A 1 292 ? 25.781 -18.672 7.07 1 98.38 292 GLY A O 1
ATOM 2148 N N . ALA A 1 293 ? 24.219 -19.984 6.207 1 98.69 293 ALA A N 1
ATOM 2149 C CA . ALA A 1 293 ? 23.156 -19.25 6.902 1 98.69 293 ALA A CA 1
ATOM 2150 C C . ALA A 1 293 ? 23.109 -19.625 8.383 1 98.69 293 ALA A C 1
ATOM 2152 O O . ALA A 1 293 ? 23.453 -20.766 8.75 1 98.69 293 ALA A O 1
ATOM 2153 N N . TYR A 1 294 ? 22.781 -18.672 9.25 1 98.75 294 TYR A N 1
ATOM 2154 C CA . TYR A 1 294 ? 22.484 -18.953 10.648 1 98.75 294 TYR A CA 1
ATOM 2155 C C . TYR A 1 294 ? 21.047 -19.375 10.836 1 98.75 294 TYR A C 1
ATOM 2157 O O . TYR A 1 294 ? 20.141 -18.531 10.922 1 98.75 294 TYR A O 1
ATOM 2165 N N . VAL A 1 295 ? 20.891 -20.719 10.984 1 98.62 295 VAL A N 1
ATOM 2166 C CA . VAL A 1 295 ? 19.531 -21.25 11.055 1 98.62 295 VAL A CA 1
ATOM 2167 C C . VAL A 1 295 ? 19.188 -21.578 12.508 1 98.62 295 VAL A C 1
ATOM 2169 O O . VAL A 1 295 ? 19.969 -22.188 13.227 1 98.62 295 VAL A O 1
ATOM 2172 N N . GLU A 1 296 ? 18.094 -21.016 12.953 1 98.12 296 GLU A N 1
ATOM 2173 C CA . GLU A 1 296 ? 17.547 -21.344 14.266 1 98.12 296 GLU A CA 1
ATOM 2174 C C . GLU A 1 296 ? 16.062 -21.672 14.18 1 98.12 296 GLU A C 1
ATOM 2176 O O . GLU A 1 296 ? 15.328 -21.062 13.391 1 98.12 296 GLU A O 1
ATOM 2181 N N . GLU A 1 297 ? 15.609 -22.703 14.93 1 98.38 297 GLU A N 1
ATOM 2182 C CA . GLU A 1 297 ? 14.164 -22.938 15.008 1 98.38 297 GLU A CA 1
ATOM 2183 C C . GLU A 1 297 ? 13.469 -21.859 15.82 1 98.38 297 GLU A C 1
ATOM 2185 O O . GLU A 1 297 ? 13.789 -21.641 16.984 1 98.38 297 GLU A O 1
ATOM 2190 N N . ALA A 1 298 ? 12.648 -21.109 15.188 1 98.56 298 ALA A N 1
ATOM 2191 C CA . ALA A 1 298 ? 11.875 -20.031 15.797 1 98.56 298 ALA A CA 1
ATOM 2192 C C . ALA A 1 298 ? 10.539 -19.844 15.086 1 98.56 298 ALA A C 1
ATOM 2194 O O . ALA A 1 298 ? 10.453 -19.969 13.867 1 98.56 298 ALA A O 1
ATOM 2195 N N . ASP A 1 299 ? 9.5 -19.609 15.898 1 98.31 299 ASP A N 1
ATOM 2196 C CA . ASP A 1 299 ? 8.156 -19.438 15.352 1 98.31 299 ASP A CA 1
ATOM 2197 C C . ASP A 1 299 ? 7.746 -17.969 15.359 1 98.31 299 ASP A C 1
ATOM 2199 O O . ASP A 1 299 ? 8.055 -17.234 16.297 1 98.31 299 ASP A O 1
ATOM 2203 N N . PRO A 1 300 ? 7.156 -17.531 14.219 1 97.19 300 PRO A N 1
ATOM 2204 C CA . PRO A 1 300 ? 6.547 -16.203 14.328 1 97.19 300 PRO A CA 1
ATOM 2205 C C . PRO A 1 300 ? 5.434 -16.156 15.375 1 97.19 300 PRO A C 1
ATOM 2207 O O . PRO A 1 300 ? 4.754 -17.156 15.602 1 97.19 300 PRO A O 1
ATOM 2210 N N . ASP A 1 301 ? 5.23 -15.008 15.906 1 93.19 301 ASP A N 1
ATOM 2211 C CA . ASP A 1 301 ? 4.32 -14.867 17.047 1 93.19 301 ASP A CA 1
ATOM 2212 C C . ASP A 1 301 ? 2.912 -14.508 16.578 1 93.19 301 ASP A C 1
ATOM 2214 O O . ASP A 1 301 ? 2.457 -13.375 16.781 1 93.19 301 ASP A O 1
ATOM 2218 N N . PHE A 1 302 ? 2.236 -15.492 16 1 94.69 302 PHE A N 1
ATOM 2219 C CA . PHE A 1 302 ? 0.833 -15.25 15.688 1 94.69 302 PHE A CA 1
ATOM 2220 C C . PHE A 1 302 ? 0.041 -16.547 15.711 1 94.69 302 PHE A C 1
ATOM 2222 O O . PHE A 1 302 ? 0.608 -17.625 15.539 1 94.69 302 PHE A O 1
ATOM 2229 N N . SER A 1 303 ? -1.264 -16.484 16.031 1 96.81 303 SER A N 1
ATOM 2230 C CA . SER A 1 303 ? -2.207 -17.594 15.914 1 96.81 303 SER A CA 1
ATOM 2231 C C . SER A 1 303 ? -2.863 -17.625 14.539 1 96.81 303 SER A C 1
ATOM 2233 O O . SER A 1 303 ? -2.84 -16.625 13.82 1 96.81 303 SER A O 1
ATOM 2235 N N . ASP A 1 304 ? -3.438 -18.734 14.234 1 97.81 304 ASP A N 1
ATOM 2236 C CA . ASP A 1 304 ? -4.066 -18.922 12.922 1 97.81 304 ASP A CA 1
ATOM 2237 C C . ASP A 1 304 ? -5.094 -17.812 12.656 1 97.81 304 ASP A C 1
ATOM 2239 O O . ASP A 1 304 ? -6.121 -17.75 13.336 1 97.81 304 ASP A O 1
ATOM 2243 N N . PRO A 1 305 ? -4.867 -17.016 11.617 1 98.44 305 PRO A N 1
ATOM 2244 C CA . PRO A 1 305 ? -5.777 -15.898 11.328 1 98.44 305 PRO A CA 1
ATOM 2245 C C . PRO A 1 305 ? -6.887 -16.281 10.352 1 98.44 305 PRO A C 1
ATOM 2247 O O . PRO A 1 305 ? -7.395 -15.43 9.617 1 98.44 305 PRO A O 1
ATOM 2250 N N . VAL A 1 306 ? -7.352 -17.516 10.273 1 98.62 306 VAL A N 1
ATOM 2251 C CA . VAL A 1 306 ? -8.195 -18.062 9.211 1 98.62 306 VAL A CA 1
ATOM 2252 C C . VAL A 1 306 ? -9.562 -17.391 9.242 1 98.62 306 VAL A C 1
ATOM 2254 O O . VAL A 1 306 ? -10.164 -17.156 8.195 1 98.62 306 VAL A O 1
ATOM 2257 N N . ASP A 1 307 ? -10.086 -17.078 10.438 1 98.69 307 ASP A N 1
ATOM 2258 C CA . ASP A 1 307 ? -11.406 -16.453 10.508 1 98.69 307 ASP A CA 1
ATOM 2259 C C . ASP A 1 307 ? -11.398 -15.062 9.859 1 98.69 307 ASP A C 1
ATOM 2261 O O . ASP A 1 307 ? -12.32 -14.711 9.117 1 98.69 307 ASP A O 1
ATOM 2265 N N . ALA A 1 308 ? -10.391 -14.305 10.203 1 98.75 308 ALA A N 1
ATOM 2266 C CA . ALA A 1 308 ? -10.242 -12.984 9.586 1 98.75 308 ALA A CA 1
ATOM 2267 C C . ALA A 1 308 ? -10.016 -13.102 8.086 1 98.75 308 ALA A C 1
ATOM 2269 O O . ALA A 1 308 ? -10.586 -12.336 7.301 1 98.75 308 ALA A O 1
ATOM 2270 N N . PHE A 1 309 ? -9.219 -14.086 7.703 1 98.81 309 PHE A N 1
ATOM 2271 C CA . PHE A 1 309 ? -8.984 -14.328 6.285 1 98.81 309 PHE A CA 1
ATOM 2272 C C . PHE A 1 309 ? -10.297 -14.633 5.562 1 98.81 309 PHE A C 1
ATOM 2274 O O . PHE A 1 309 ? -10.578 -14.062 4.508 1 98.81 309 PHE A O 1
ATOM 2281 N N . HIS A 1 310 ? -11.07 -15.484 6.098 1 98.75 310 HIS A N 1
ATOM 2282 C CA . HIS A 1 310 ? -12.344 -15.859 5.496 1 98.75 310 HIS A CA 1
ATOM 2283 C C . HIS A 1 310 ? -13.273 -14.656 5.371 1 98.75 310 HIS A C 1
ATOM 2285 O O . HIS A 1 310 ? -13.969 -14.5 4.363 1 98.75 310 HIS A O 1
ATOM 2291 N N . THR A 1 311 ? -13.281 -13.828 6.406 1 98.75 311 THR A N 1
ATOM 2292 C CA . THR A 1 311 ? -14.125 -12.633 6.359 1 98.75 311 THR A CA 1
ATOM 2293 C C . THR A 1 311 ? -13.766 -11.766 5.16 1 98.75 311 THR A C 1
ATOM 2295 O O . THR A 1 311 ? -14.648 -11.359 4.395 1 98.75 311 THR A O 1
ATOM 2298 N N . LEU A 1 312 ? -12.516 -11.523 4.973 1 98.62 312 LEU A N 1
ATOM 2299 C CA . LEU A 1 312 ? -12.055 -10.695 3.861 1 98.62 312 LEU A CA 1
ATOM 2300 C C . LEU A 1 312 ? -12.312 -11.383 2.525 1 98.62 312 LEU A C 1
ATOM 2302 O O . LEU A 1 312 ? -12.82 -10.766 1.591 1 98.62 312 LEU A O 1
ATOM 2306 N N . TRP A 1 313 ? -12.023 -12.664 2.465 1 98.62 313 TRP A N 1
ATOM 2307 C CA . TRP A 1 313 ? -12.133 -13.469 1.253 1 98.62 313 TRP A CA 1
ATOM 2308 C C . TRP A 1 313 ? -13.594 -13.617 0.834 1 98.62 313 TRP A C 1
ATOM 2310 O O . TRP A 1 313 ? -13.93 -13.422 -0.335 1 98.62 313 TRP A O 1
ATOM 2320 N N . PHE A 1 314 ? -14.477 -13.93 1.764 1 98.62 314 PHE A N 1
ATOM 2321 C CA . PHE A 1 314 ? -15.883 -14.188 1.475 1 98.62 314 PHE A CA 1
ATOM 2322 C C . PHE A 1 314 ? -16.609 -12.898 1.125 1 98.62 314 PHE A C 1
ATOM 2324 O O . PHE A 1 314 ? -17.5 -12.891 0.269 1 98.62 314 PHE A O 1
ATOM 2331 N N . SER A 1 315 ? -16.219 -11.805 1.808 1 98.44 315 SER A N 1
ATOM 2332 C CA . SER A 1 315 ? -16.828 -10.523 1.459 1 98.44 315 SER A CA 1
ATOM 2333 C C . SER A 1 315 ? -16.469 -10.109 0.035 1 98.44 315 SER A C 1
ATOM 2335 O O . SER A 1 315 ? -17.312 -9.586 -0.695 1 98.44 315 SER A O 1
ATOM 2337 N N . GLY A 1 316 ? -15.203 -10.352 -0.333 1 98 316 GLY A N 1
ATOM 2338 C CA . GLY A 1 316 ? -14.797 -10.086 -1.701 1 98 316 GLY A CA 1
ATOM 2339 C C . GLY A 1 316 ? -15.562 -10.898 -2.725 1 98 316 GLY A C 1
ATOM 2340 O O . GLY A 1 316 ? -16 -10.359 -3.748 1 98 316 GLY A O 1
ATOM 2341 N N . ALA A 1 317 ? -15.727 -12.172 -2.418 1 98.06 317 ALA A N 1
ATOM 2342 C CA . ALA A 1 317 ? -16.5 -13.039 -3.307 1 98.06 317 ALA A CA 1
ATOM 2343 C C . ALA A 1 317 ? -17.938 -12.547 -3.439 1 98.06 317 ALA A C 1
ATOM 2345 O O . ALA A 1 317 ? -18.516 -12.57 -4.531 1 98.06 317 ALA A O 1
ATOM 2346 N N . ALA A 1 318 ? -18.5 -12.156 -2.314 1 98.25 318 ALA A N 1
ATOM 2347 C CA . ALA A 1 318 ? -19.859 -11.641 -2.316 1 98.25 318 ALA A CA 1
ATOM 2348 C C . ALA A 1 318 ? -19.984 -10.391 -3.18 1 98.25 318 ALA A C 1
ATOM 2350 O O . ALA A 1 318 ? -20.953 -10.234 -3.932 1 98.25 318 ALA A O 1
ATOM 2351 N N . ARG A 1 319 ? -19.016 -9.477 -3.07 1 97.56 319 ARG A N 1
ATOM 2352 C CA . ARG A 1 319 ? -19.016 -8.25 -3.857 1 97.56 319 ARG A CA 1
ATOM 2353 C C . ARG A 1 319 ? -18.953 -8.555 -5.352 1 97.56 319 ARG A C 1
ATOM 2355 O O . ARG A 1 319 ? -19.656 -7.938 -6.148 1 97.56 319 ARG A O 1
ATOM 2362 N N . LEU A 1 320 ? -18.125 -9.492 -5.711 1 96.06 320 LEU A N 1
ATOM 2363 C CA . LEU A 1 320 ? -17.953 -9.906 -7.102 1 96.06 320 LEU A CA 1
ATOM 2364 C C . LEU A 1 320 ? -19.281 -10.344 -7.703 1 96.06 320 LEU A C 1
ATOM 2366 O O . LEU A 1 320 ? -19.562 -10.078 -8.875 1 96.06 320 LEU A O 1
ATOM 2370 N N . THR A 1 321 ? -20.125 -10.969 -6.949 1 96.81 321 THR A N 1
ATOM 2371 C CA . THR A 1 321 ? -21.328 -11.609 -7.496 1 96.81 321 THR A CA 1
ATOM 2372 C C . THR A 1 321 ? -22.578 -10.859 -7.07 1 96.81 321 THR A C 1
ATOM 2374 O O . THR A 1 321 ? -23.703 -11.352 -7.266 1 96.81 321 THR A O 1
ATOM 2377 N N . GLN A 1 322 ? -22.391 -9.727 -6.457 1 95.94 322 GLN A N 1
ATOM 2378 C CA . GLN A 1 322 ? -23.5 -9.008 -5.824 1 95.94 322 GLN A CA 1
ATOM 2379 C C . GLN A 1 322 ? -24.609 -8.727 -6.828 1 95.94 322 GLN A C 1
ATOM 2381 O O . GLN A 1 322 ? -25.797 -8.75 -6.477 1 95.94 322 GLN A O 1
ATOM 2386 N N . ASP A 1 323 ? -24.266 -8.523 -8.094 1 95.25 323 ASP A N 1
ATOM 2387 C CA . ASP A 1 323 ? -25.266 -8.094 -9.062 1 95.25 323 ASP A CA 1
ATOM 2388 C C . ASP A 1 323 ? -25.703 -9.258 -9.953 1 95.25 323 ASP A C 1
ATOM 2390 O O . ASP A 1 323 ? -26.375 -9.047 -10.961 1 95.25 323 ASP A O 1
ATOM 2394 N N . PHE A 1 324 ? -25.234 -10.469 -9.609 1 97.12 324 PHE A N 1
ATOM 2395 C CA . PHE A 1 324 ? -25.641 -11.625 -10.406 1 97.12 324 PHE A CA 1
ATOM 2396 C C . PHE A 1 324 ? -27.109 -11.922 -10.203 1 97.12 324 PHE A C 1
ATOM 2398 O O . PHE A 1 324 ? -27.625 -11.875 -9.086 1 97.12 324 PHE A O 1
ATOM 2405 N N . SER A 1 325 ? -27.859 -12.188 -11.273 1 96.81 325 SER A N 1
ATOM 2406 C CA . SER A 1 325 ? -29.234 -12.695 -11.188 1 96.81 325 SER A CA 1
ATOM 2407 C C . SER A 1 325 ? -29.266 -14.086 -10.547 1 96.81 325 SER A C 1
ATOM 2409 O O . SER A 1 325 ? -28.234 -14.766 -10.469 1 96.81 325 SER A O 1
ATOM 2411 N N . PRO A 1 326 ? -30.391 -14.438 -10.047 1 95.31 326 PRO A N 1
ATOM 2412 C CA . PRO A 1 326 ? -30.5 -15.789 -9.492 1 95.31 326 PRO A CA 1
ATOM 2413 C C . PRO A 1 326 ? -30.062 -16.859 -10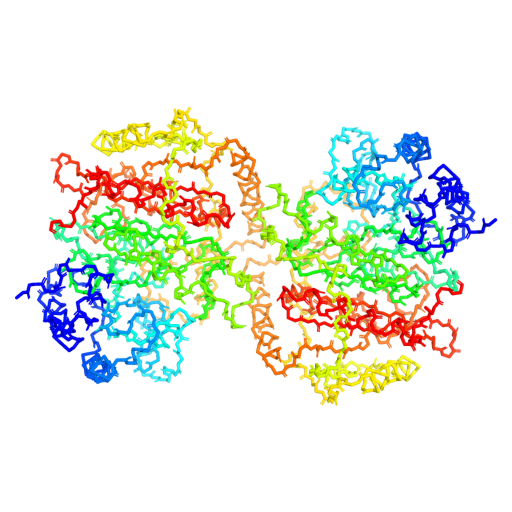.484 1 95.31 326 PRO A C 1
ATOM 2415 O O . PRO A 1 326 ? -29.406 -17.844 -10.094 1 95.31 326 PRO A O 1
ATOM 2418 N N . ASN A 1 327 ? -30.375 -16.734 -11.727 1 96.19 327 ASN A N 1
ATOM 2419 C CA . ASN A 1 327 ? -29.984 -17.703 -12.742 1 96.19 327 ASN A CA 1
ATOM 2420 C C . ASN A 1 327 ? -28.469 -17.734 -12.945 1 96.19 327 ASN A C 1
ATOM 2422 O O . ASN A 1 327 ? -27.891 -18.797 -13.109 1 96.19 327 ASN A O 1
ATOM 2426 N N . ARG A 1 328 ? -27.906 -16.609 -13.008 1 96.12 328 ARG A N 1
ATOM 2427 C CA . ARG A 1 328 ? -26.453 -16.531 -13.148 1 96.12 328 ARG A CA 1
ATOM 2428 C C . ARG A 1 328 ? -25.75 -17.125 -11.945 1 96.12 328 ARG A C 1
ATOM 2430 O O . ARG A 1 328 ? -24.703 -17.781 -12.086 1 96.12 328 ARG A O 1
ATOM 2437 N N . ARG A 1 329 ? -26.297 -16.969 -10.758 1 96.31 329 ARG A N 1
ATOM 2438 C CA . ARG A 1 329 ? -25.734 -17.516 -9.531 1 96.31 329 ARG A CA 1
ATOM 2439 C C . ARG A 1 329 ? -25.781 -19.047 -9.555 1 96.31 329 ARG A C 1
ATOM 2441 O O . ARG A 1 329 ? -24.891 -19.688 -9 1 96.31 329 ARG A O 1
ATOM 2448 N N . ARG A 1 330 ? -26.734 -19.562 -10.18 1 96.06 330 ARG A N 1
ATOM 2449 C CA . ARG A 1 330 ? -26.875 -21.016 -10.25 1 96.06 330 ARG A CA 1
ATOM 2450 C C . ARG A 1 330 ? -25.781 -21.625 -11.102 1 96.06 330 ARG A C 1
ATOM 2452 O O . ARG A 1 330 ? -25.484 -22.828 -10.992 1 96.06 330 ARG A O 1
ATOM 2459 N N . LEU A 1 331 ? -25.141 -20.812 -11.938 1 97.31 331 LEU A N 1
ATOM 2460 C CA . LEU A 1 331 ? -24.062 -21.297 -12.797 1 97.31 331 LEU A CA 1
ATOM 2461 C C . LEU A 1 331 ? -22.75 -21.391 -12.031 1 97.31 331 LEU A C 1
ATOM 2463 O O . LEU A 1 331 ? -21.797 -22.016 -12.5 1 97.31 331 LEU A O 1
ATOM 2467 N N . LEU A 1 332 ? -22.734 -20.781 -10.859 1 98.06 332 LEU A N 1
ATOM 2468 C CA . LEU A 1 332 ? -21.484 -20.719 -10.094 1 98.06 332 LEU A CA 1
ATOM 2469 C C . LEU A 1 332 ? -21.156 -22.078 -9.477 1 98.06 332 LEU A C 1
ATOM 2471 O O . LEU A 1 332 ? -22.062 -22.859 -9.188 1 98.06 332 LEU A O 1
ATOM 2475 N N . ASP A 1 333 ? -19.859 -22.297 -9.289 1 97.69 333 ASP A N 1
ATOM 2476 C CA . ASP A 1 333 ? -19.406 -23.375 -8.422 1 97.69 333 ASP A CA 1
ATOM 2477 C C . ASP A 1 333 ? -20.141 -23.359 -7.09 1 97.69 333 ASP A C 1
ATOM 2479 O O . ASP A 1 333 ? -20.281 -22.312 -6.457 1 97.69 333 ASP A O 1
ATOM 2483 N N . PRO A 1 334 ? -20.688 -24.562 -6.648 1 97.25 334 PRO A N 1
ATOM 2484 C CA . PRO A 1 334 ? -21.484 -24.594 -5.422 1 97.25 334 PRO A CA 1
ATOM 2485 C C . PRO A 1 334 ? -20.734 -24.047 -4.215 1 97.25 334 PRO A C 1
ATOM 2487 O O . PRO A 1 334 ? -21.328 -23.375 -3.365 1 97.25 334 PRO A O 1
ATOM 2490 N N . GLY A 1 335 ? -19.438 -24.422 -4.102 1 97.75 335 GLY A N 1
ATOM 2491 C CA . GLY A 1 335 ? -18.656 -23.875 -3.004 1 97.75 335 GLY A CA 1
ATOM 2492 C C . GLY A 1 335 ? -18.547 -22.359 -3.053 1 97.75 335 GLY A C 1
ATOM 2493 O O . GLY A 1 335 ? -18.609 -21.688 -2.018 1 97.75 335 GLY A O 1
ATOM 2494 N N . LEU A 1 336 ? -18.328 -21.797 -4.25 1 98.12 336 LEU A N 1
ATOM 2495 C CA . LEU A 1 336 ? -18.266 -20.359 -4.426 1 98.12 336 LEU A CA 1
ATOM 2496 C C . LEU A 1 336 ? -19.594 -19.703 -4.047 1 98.12 336 LEU A C 1
ATOM 2498 O O . LEU A 1 336 ? -19.609 -18.656 -3.379 1 98.12 336 LEU A O 1
ATOM 2502 N N . ARG A 1 337 ? -20.688 -20.281 -4.477 1 97.88 337 ARG A N 1
ATOM 2503 C CA . ARG A 1 337 ? -22 -19.766 -4.125 1 97.88 337 ARG A CA 1
ATOM 2504 C C . ARG A 1 337 ? -22.172 -19.688 -2.611 1 97.88 337 ARG A C 1
ATOM 2506 O O . ARG A 1 337 ? -22.734 -18.719 -2.09 1 97.88 337 ARG A O 1
ATOM 2513 N N . GLU A 1 338 ? -21.734 -20.734 -1.942 1 98.19 338 GLU A N 1
ATOM 2514 C CA . GLU A 1 338 ? -21.859 -20.797 -0.49 1 98.19 338 GLU A CA 1
ATOM 2515 C C . GLU A 1 338 ? -21.109 -19.656 0.19 1 98.19 338 GLU A C 1
ATOM 2517 O O . GLU A 1 338 ? -21.656 -18.984 1.066 1 98.19 338 GLU A O 1
ATOM 2522 N N . ILE A 1 339 ? -19.875 -19.422 -0.189 1 98.12 339 ILE A N 1
ATOM 2523 C CA . ILE A 1 339 ? -19.078 -18.422 0.508 1 98.12 339 ILE A CA 1
ATOM 2524 C C . ILE A 1 339 ? -19.562 -17.016 0.136 1 98.12 339 ILE A C 1
ATOM 2526 O O . ILE A 1 339 ? -19.469 -16.094 0.938 1 98.12 339 ILE A O 1
ATOM 2530 N N . CYS A 1 340 ? -20.062 -16.859 -1.093 1 98.19 340 CYS A N 1
ATOM 2531 C CA . CYS A 1 340 ? -20.688 -15.594 -1.467 1 98.19 340 CYS A CA 1
ATOM 2532 C C . CYS A 1 340 ? -21.844 -15.258 -0.546 1 98.19 340 CYS A C 1
ATOM 2534 O O . CYS A 1 340 ? -21.984 -14.125 -0.095 1 98.19 340 CYS A O 1
ATOM 2536 N N . ALA A 1 341 ? -22.672 -16.25 -0.286 1 97.94 341 ALA A N 1
ATOM 2537 C CA . ALA A 1 341 ? -23.828 -16.047 0.591 1 97.94 341 ALA A CA 1
ATOM 2538 C C . ALA A 1 341 ? -23.391 -15.672 2.002 1 97.94 341 ALA A C 1
ATOM 2540 O O . ALA A 1 341 ? -23.984 -14.797 2.635 1 97.94 341 ALA A O 1
ATOM 2541 N N . GLN A 1 342 ? -22.359 -16.328 2.479 1 98.38 342 GLN A N 1
ATOM 2542 C CA . GLN A 1 342 ? -21.812 -16.016 3.797 1 98.38 342 GLN A CA 1
ATOM 2543 C C . GLN A 1 342 ? -21.266 -14.594 3.846 1 98.38 342 GLN A C 1
ATOM 2545 O O . GLN A 1 342 ? -21.531 -13.852 4.793 1 98.38 342 GLN A O 1
ATOM 2550 N N . GLY A 1 343 ? -20.469 -14.211 2.811 1 98.38 343 GLY A N 1
ATOM 2551 C CA . GLY A 1 343 ? -19.875 -12.883 2.746 1 98.38 343 GLY A CA 1
ATOM 2552 C C . GLY A 1 343 ? -20.906 -11.773 2.668 1 98.38 343 GLY A C 1
ATOM 2553 O O . GLY A 1 343 ? -20.688 -10.688 3.203 1 98.38 343 GLY A O 1
ATOM 2554 N N . ALA A 1 344 ? -22.016 -12.07 2.047 1 98.06 344 ALA A N 1
ATOM 2555 C CA . ALA A 1 344 ? -23.062 -11.07 1.824 1 98.06 344 ALA A CA 1
ATOM 2556 C C . ALA A 1 344 ? -23.75 -10.695 3.135 1 98.06 344 ALA A C 1
ATOM 2558 O O . ALA A 1 344 ? -24.375 -9.641 3.23 1 98.06 344 ALA A O 1
ATOM 2559 N N . ARG A 1 345 ? -23.562 -11.445 4.176 1 98.06 345 ARG A N 1
ATOM 2560 C CA . ARG A 1 345 ? -24.25 -11.219 5.449 1 98.06 345 ARG A CA 1
ATOM 2561 C C . ARG A 1 345 ? -23.359 -10.43 6.406 1 98.06 345 ARG A C 1
ATOM 2563 O O . ARG A 1 345 ? -23.828 -9.969 7.449 1 98.06 345 ARG A O 1
ATOM 2570 N N . LEU A 1 346 ? -22.125 -10.242 6.074 1 98.56 346 LEU A N 1
ATOM 2571 C CA . LEU A 1 346 ? -21.172 -9.609 6.98 1 98.56 346 LEU A CA 1
ATOM 2572 C C . LEU A 1 346 ? -21.391 -8.102 7.035 1 98.56 346 LEU A C 1
ATOM 2574 O O . LEU A 1 346 ? -21.734 -7.484 6.027 1 98.56 346 LEU A O 1
ATOM 2578 N N . GLY A 1 347 ? -21.172 -7.496 8.234 1 98.44 347 GLY A N 1
ATOM 2579 C CA . GLY A 1 347 ? -21.203 -6.051 8.398 1 98.44 347 GLY A CA 1
ATOM 2580 C C . GLY A 1 347 ? -19.875 -5.387 8.109 1 98.44 347 GLY A C 1
ATOM 2581 O O . GLY A 1 347 ? -18.844 -6.062 8.016 1 98.44 347 GLY A O 1
ATOM 2582 N N . ALA A 1 348 ? -19.953 -4.062 7.898 1 98.25 348 ALA A N 1
ATOM 2583 C CA . ALA A 1 348 ? -18.719 -3.305 7.727 1 98.25 348 ALA A CA 1
ATOM 2584 C C . ALA A 1 348 ? -17.797 -3.469 8.938 1 98.25 348 ALA A C 1
ATOM 2586 O O . ALA A 1 348 ? -16.578 -3.527 8.789 1 98.25 348 ALA A O 1
ATOM 2587 N N . LEU A 1 349 ? -18.359 -3.584 10.117 1 98.19 349 LEU A N 1
ATOM 2588 C CA . LEU A 1 349 ? -17.578 -3.725 11.336 1 98.19 349 LEU A CA 1
ATOM 2589 C C . LEU A 1 349 ? -16.906 -5.09 11.398 1 98.19 349 LEU A C 1
ATOM 2591 O O . LEU A 1 349 ? -15.797 -5.215 11.93 1 98.19 349 LEU A O 1
ATOM 2595 N N . ASP A 1 350 ? -17.578 -6.16 10.836 1 98.5 350 ASP A N 1
ATOM 2596 C CA . ASP A 1 350 ? -16.922 -7.457 10.703 1 98.5 350 ASP A CA 1
ATOM 2597 C C . ASP A 1 350 ? -15.695 -7.371 9.805 1 98.5 350 ASP A C 1
ATOM 2599 O O . ASP A 1 350 ? -14.633 -7.898 10.133 1 98.5 350 ASP A O 1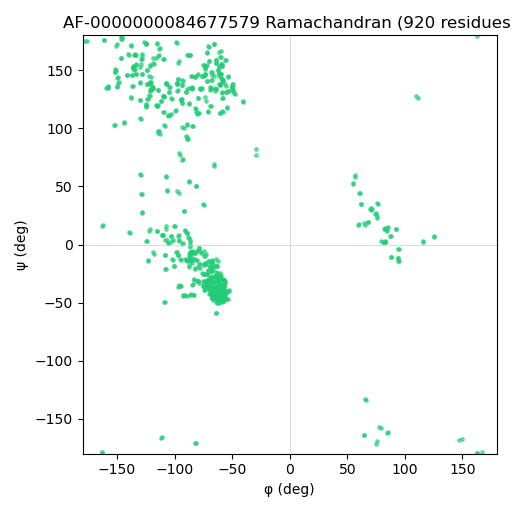
ATOM 2603 N N . TYR A 1 351 ? -15.938 -6.723 8.719 1 98 351 TYR A N 1
ATOM 2604 C CA . TYR A 1 351 ? -14.852 -6.555 7.754 1 98 351 TYR A CA 1
ATOM 2605 C C . TYR A 1 351 ? -13.688 -5.801 8.375 1 98 351 TYR A C 1
ATOM 2607 O O . TYR A 1 351 ? -12.531 -6.223 8.25 1 98 351 TYR A O 1
ATOM 2615 N N . LEU A 1 352 ? -13.961 -4.711 9.078 1 98.06 352 LEU A N 1
ATOM 2616 C CA . LEU A 1 352 ? -12.906 -3.881 9.664 1 98.06 352 LEU A CA 1
ATOM 2617 C C . LEU A 1 352 ? -12.219 -4.609 10.812 1 98.06 352 LEU A C 1
ATOM 2619 O O . LEU A 1 352 ? -11.016 -4.43 11.031 1 98.06 352 LEU A O 1
ATOM 2623 N N . ALA A 1 353 ? -12.922 -5.453 11.539 1 98 353 ALA A N 1
ATOM 2624 C CA . ALA A 1 353 ? -12.289 -6.285 12.555 1 98 353 ALA A CA 1
ATOM 2625 C C . ALA A 1 353 ? -11.258 -7.227 11.938 1 98 353 ALA A C 1
ATOM 2627 O O . ALA A 1 353 ? -10.195 -7.465 12.516 1 98 353 ALA A O 1
ATOM 2628 N N . ALA A 1 354 ? -11.633 -7.789 10.805 1 98.31 354 ALA A N 1
ATOM 2629 C CA . ALA A 1 354 ? -10.695 -8.648 10.094 1 98.31 354 ALA A CA 1
ATOM 2630 C C . ALA A 1 354 ? -9.477 -7.859 9.633 1 98.31 354 ALA A C 1
ATOM 2632 O O . ALA A 1 354 ? -8.352 -8.359 9.672 1 98.31 354 ALA A O 1
ATOM 2633 N N . VAL A 1 355 ? -9.695 -6.602 9.195 1 97.44 355 VAL A N 1
ATOM 2634 C CA . VAL A 1 355 ? -8.594 -5.73 8.789 1 97.44 355 VAL A CA 1
ATOM 2635 C C . VAL A 1 355 ? -7.68 -5.465 9.984 1 97.44 355 VAL A C 1
ATOM 2637 O O . VAL A 1 355 ? -6.457 -5.418 9.836 1 97.44 355 VAL A O 1
ATOM 2640 N N . ASP A 1 356 ? -8.25 -5.328 11.172 1 96.62 356 ASP A N 1
ATOM 2641 C CA . ASP A 1 356 ? -7.457 -5.129 12.383 1 96.62 356 ASP A CA 1
ATOM 2642 C C . ASP A 1 356 ? -6.543 -6.328 12.641 1 96.62 356 ASP A C 1
ATOM 2644 O O . ASP A 1 356 ? -5.391 -6.16 13.039 1 96.62 356 ASP A O 1
ATOM 2648 N N . VAL A 1 357 ? -7.086 -7.52 12.461 1 97.62 357 VAL A N 1
ATOM 2649 C CA . VAL A 1 357 ? -6.293 -8.734 12.641 1 97.62 357 VAL A CA 1
ATOM 2650 C C . VAL A 1 357 ? -5.121 -8.727 11.656 1 97.62 357 VAL A C 1
ATOM 2652 O O . VAL A 1 357 ? -3.988 -9.039 12.031 1 97.62 357 VAL A O 1
ATOM 2655 N N . ARG A 1 358 ? -5.414 -8.375 10.461 1 96.62 358 ARG A N 1
ATOM 2656 C CA . ARG A 1 358 ? -4.402 -8.312 9.414 1 96.62 358 ARG A CA 1
ATOM 2657 C C . ARG A 1 358 ? -3.301 -7.316 9.773 1 96.62 358 ARG A C 1
ATOM 2659 O O . ARG A 1 358 ? -2.115 -7.613 9.617 1 96.62 358 ARG A O 1
ATOM 2666 N N . ALA A 1 359 ? -3.682 -6.152 10.227 1 95.69 359 ALA A N 1
ATOM 2667 C CA . ALA A 1 359 ? -2.727 -5.117 10.609 1 95.69 359 ALA A CA 1
ATOM 2668 C C . ALA A 1 359 ? -1.835 -5.59 11.758 1 95.69 359 ALA A C 1
ATOM 2670 O O . ALA A 1 359 ? -0.626 -5.348 11.75 1 95.69 359 ALA A O 1
ATOM 2671 N N . ASP A 1 360 ? -2.441 -6.195 12.711 1 96.81 360 ASP A N 1
ATOM 2672 C CA . ASP A 1 360 ? -1.681 -6.719 13.844 1 96.81 360 ASP A CA 1
ATOM 2673 C C . ASP A 1 360 ? -0.689 -7.785 13.391 1 96.81 360 ASP A C 1
ATOM 2675 O O . ASP A 1 360 ? 0.452 -7.82 13.852 1 96.81 360 ASP A O 1
ATOM 2679 N N . LEU A 1 361 ? -1.145 -8.664 12.508 1 97.94 361 LEU A N 1
ATOM 2680 C CA . LEU A 1 361 ? -0.265 -9.68 11.945 1 97.94 361 LEU A CA 1
ATOM 2681 C C . LEU A 1 361 ? 0.91 -9.039 11.219 1 97.94 361 LEU A C 1
ATOM 2683 O O . LEU A 1 361 ? 2.051 -9.484 11.359 1 97.94 361 LEU A O 1
ATOM 2687 N N . GLY A 1 362 ? 0.623 -8.016 10.406 1 97.25 362 GLY A N 1
ATOM 2688 C CA . GLY A 1 362 ? 1.665 -7.277 9.703 1 97.25 362 GLY A CA 1
ATOM 2689 C C . GLY A 1 362 ? 2.693 -6.672 10.641 1 97.25 362 GLY A C 1
ATOM 2690 O O . GLY A 1 362 ? 3.896 -6.742 10.383 1 97.25 362 GLY A O 1
ATOM 2691 N N . ARG A 1 363 ? 2.227 -6.098 11.727 1 96.19 363 ARG A N 1
ATOM 2692 C CA . ARG A 1 363 ? 3.115 -5.516 12.727 1 96.19 363 ARG A CA 1
ATOM 2693 C C . ARG A 1 363 ? 4.008 -6.582 13.352 1 96.19 363 ARG A C 1
ATOM 2695 O O . ARG A 1 363 ? 5.215 -6.383 13.5 1 96.19 363 ARG A O 1
ATOM 2702 N N . ARG A 1 364 ? 3.455 -7.676 13.727 1 97.5 364 ARG A N 1
ATOM 2703 C CA . ARG A 1 364 ? 4.195 -8.766 14.359 1 97.5 364 ARG A CA 1
ATOM 2704 C C . ARG A 1 364 ? 5.273 -9.305 13.422 1 97.5 364 ARG A C 1
ATOM 2706 O O . ARG A 1 364 ? 6.406 -9.539 13.844 1 97.5 364 ARG A O 1
ATOM 2713 N N . MET A 1 365 ? 4.914 -9.477 12.18 1 98.38 365 MET A N 1
ATOM 2714 C CA . MET A 1 365 ? 5.887 -10 11.227 1 98.38 365 MET A CA 1
ATOM 2715 C C . MET A 1 365 ? 6.961 -8.961 10.914 1 98.38 365 MET A C 1
ATOM 2717 O O . MET A 1 365 ? 8.117 -9.312 10.664 1 98.38 365 MET A O 1
ATOM 2721 N N . GLY A 1 366 ? 6.535 -7.648 10.906 1 97.31 366 GLY A N 1
ATOM 2722 C CA . GLY A 1 366 ? 7.551 -6.613 10.797 1 97.31 366 GLY A CA 1
ATOM 2723 C C . GLY A 1 366 ? 8.602 -6.695 11.883 1 97.31 366 GLY A C 1
ATOM 2724 O O . GLY A 1 366 ? 9.805 -6.637 11.602 1 97.31 366 GLY A O 1
ATOM 2725 N N . ARG A 1 367 ? 8.172 -6.855 13.102 1 96.31 367 ARG A N 1
ATOM 2726 C CA . ARG A 1 367 ? 9.078 -6.996 14.234 1 96.31 367 ARG A CA 1
ATOM 2727 C C . ARG A 1 367 ? 9.898 -8.281 14.125 1 96.31 367 ARG A C 1
ATOM 2729 O O . ARG A 1 367 ? 11.086 -8.297 14.438 1 96.31 367 ARG A O 1
ATOM 2736 N N . PHE A 1 368 ? 9.266 -9.359 13.711 1 98.25 368 PHE A N 1
ATOM 2737 C CA . PHE A 1 368 ? 9.922 -10.648 13.531 1 98.25 368 PHE A CA 1
ATOM 2738 C C . PHE A 1 368 ? 11.117 -10.523 12.602 1 98.25 368 PHE A C 1
ATOM 2740 O O . PHE A 1 368 ? 12.188 -11.07 12.883 1 98.25 368 PHE A O 1
ATOM 2747 N N . HIS A 1 369 ? 11.023 -9.766 11.57 1 98.31 369 HIS A N 1
ATOM 2748 C CA . HIS A 1 369 ? 12.047 -9.672 10.539 1 98.31 369 HIS A CA 1
ATOM 2749 C C . HIS A 1 369 ? 13.133 -8.672 10.93 1 98.31 369 HIS A C 1
ATOM 2751 O O . HIS A 1 369 ? 14.125 -8.516 10.219 1 98.31 369 HIS A O 1
ATOM 2757 N N . GLU A 1 370 ? 12.922 -7.969 12.047 1 97.06 370 GLU A N 1
ATOM 2758 C CA . GLU A 1 370 ? 14.055 -7.246 12.633 1 97.06 370 GLU A CA 1
ATOM 2759 C C . GLU A 1 370 ? 15.102 -8.203 13.18 1 97.06 370 GLU A C 1
ATOM 2761 O O . GLU A 1 370 ? 16.297 -7.891 13.203 1 97.06 370 GLU A O 1
ATOM 2766 N N . ARG A 1 371 ? 14.641 -9.344 13.562 1 97.81 371 ARG A N 1
ATOM 2767 C CA . ARG A 1 371 ? 15.516 -10.352 14.148 1 97.81 371 ARG A CA 1
ATOM 2768 C C . ARG A 1 371 ? 15.984 -11.352 13.086 1 97.81 371 ARG A C 1
ATOM 2770 O O . ARG A 1 371 ? 17.109 -11.836 13.141 1 97.81 371 ARG A O 1
ATOM 2777 N N . TYR A 1 372 ? 15.109 -11.688 12.117 1 98.81 372 TYR A N 1
ATOM 2778 C CA . TYR A 1 372 ? 15.406 -12.695 11.109 1 98.81 372 TYR A CA 1
ATOM 2779 C C . TYR A 1 372 ? 15.266 -12.125 9.711 1 98.81 372 TYR A C 1
ATOM 2781 O O . TYR A 1 372 ? 14.305 -11.406 9.422 1 98.81 372 TYR A O 1
ATOM 2789 N N . ASP A 1 373 ? 16.188 -12.469 8.852 1 98.75 373 ASP A N 1
ATOM 2790 C CA . ASP A 1 373 ? 16.094 -12.062 7.449 1 98.75 373 ASP A CA 1
ATOM 2791 C C . ASP A 1 373 ? 15.055 -12.883 6.699 1 98.75 373 ASP A C 1
ATOM 2793 O O . ASP A 1 373 ? 14.367 -12.359 5.816 1 98.75 373 ASP A O 1
ATOM 2797 N N . LEU A 1 374 ? 14.977 -14.148 7.102 1 98.88 374 LEU A N 1
ATOM 2798 C CA . LEU A 1 374 ? 14.086 -15.07 6.41 1 98.88 374 LEU A CA 1
ATOM 2799 C C . LEU A 1 374 ? 13.32 -15.938 7.406 1 98.88 374 LEU A C 1
ATOM 2801 O O . LEU A 1 374 ? 13.844 -16.266 8.477 1 98.88 374 LEU A O 1
ATOM 2805 N N . LEU A 1 375 ? 12.117 -16.234 7.035 1 98.94 375 LEU A N 1
ATOM 2806 C CA . LEU A 1 375 ? 11.352 -17.328 7.621 1 98.94 375 LEU A CA 1
ATOM 2807 C C . LEU A 1 375 ? 11.188 -18.469 6.625 1 98.94 375 LEU A C 1
ATOM 2809 O O . LEU A 1 375 ? 10.805 -18.25 5.477 1 98.94 375 LEU A O 1
ATOM 2813 N N . VAL A 1 376 ? 11.531 -19.672 7.043 1 98.94 376 VAL A N 1
ATOM 2814 C CA . VAL A 1 376 ? 11.32 -20.828 6.188 1 98.94 376 VAL A CA 1
ATOM 2815 C C . VAL A 1 376 ? 10.367 -21.812 6.867 1 98.94 376 VAL A C 1
ATOM 2817 O O . VAL A 1 376 ? 10.438 -22.016 8.078 1 98.94 376 VAL A O 1
ATOM 2820 N N . THR A 1 377 ? 9.453 -22.281 6.145 1 98.94 377 THR A N 1
ATOM 2821 C CA . THR A 1 377 ? 8.445 -23.25 6.562 1 98.94 377 THR A CA 1
ATOM 2822 C C . THR A 1 377 ? 8.188 -24.266 5.461 1 98.94 377 THR A C 1
ATOM 2824 O O . THR A 1 377 ? 8.625 -24.078 4.32 1 98.94 377 THR A O 1
ATOM 2827 N N . PRO A 1 378 ? 7.52 -25.453 5.844 1 98.94 378 PRO A N 1
ATOM 2828 C CA . PRO A 1 378 ? 6.879 -26.141 4.719 1 98.94 378 PRO A CA 1
ATOM 2829 C C . PRO A 1 378 ? 5.938 -25.234 3.932 1 98.94 378 PRO A C 1
ATOM 2831 O O . PRO A 1 378 ? 5.316 -24.344 4.508 1 98.94 378 PRO A O 1
ATOM 2834 N N . THR A 1 379 ? 5.867 -25.406 2.643 1 98.94 379 THR A N 1
ATOM 2835 C CA . THR A 1 379 ? 4.848 -24.672 1.897 1 98.94 379 THR A CA 1
ATOM 2836 C C . THR A 1 379 ? 3.451 -25.172 2.27 1 98.94 379 THR A C 1
ATOM 2838 O O . THR A 1 379 ? 2.529 -24.375 2.438 1 98.94 379 THR A O 1
ATOM 2841 N N . LEU A 1 380 ? 3.281 -26.453 2.33 1 98.94 380 LEU A N 1
ATOM 2842 C CA . LEU A 1 380 ? 2.059 -27.156 2.715 1 98.94 380 LEU A CA 1
ATOM 2843 C C . LEU A 1 380 ? 2.365 -28.312 3.66 1 98.94 380 LEU A C 1
ATOM 2845 O O . LEU A 1 380 ? 3.441 -28.906 3.59 1 98.94 380 LEU A O 1
ATOM 2849 N N . PRO A 1 381 ? 1.428 -28.672 4.516 1 98.75 381 PRO A N 1
ATOM 2850 C CA . PRO A 1 381 ? 1.67 -29.781 5.441 1 98.75 381 PRO A CA 1
ATOM 2851 C C . PRO A 1 381 ? 1.421 -31.141 4.805 1 98.75 381 PRO A C 1
ATOM 2853 O O . PRO A 1 381 ? 1.719 -32.188 5.41 1 98.75 381 PRO A O 1
ATOM 2856 N N . VAL A 1 382 ? 0.903 -31.156 3.604 1 98.5 382 VAL A N 1
ATOM 2857 C CA . VAL A 1 382 ? 0.553 -32.375 2.873 1 98.5 382 VAL A CA 1
ATOM 2858 C C . VAL A 1 382 ? 1.061 -32.281 1.438 1 98.5 382 VAL A C 1
ATOM 2860 O O . VAL A 1 382 ? 1.481 -31.203 0.99 1 98.5 382 VAL A O 1
ATOM 2863 N N . THR A 1 383 ? 1.122 -33.406 0.805 1 98.62 383 THR A N 1
ATOM 2864 C CA . THR A 1 383 ? 1.357 -33.438 -0.635 1 98.62 383 THR A CA 1
ATOM 2865 C C . THR A 1 383 ? 0.045 -33.594 -1.396 1 98.62 383 THR A C 1
ATOM 2867 O O . THR A 1 383 ? -1.026 -33.656 -0.79 1 98.62 383 THR A O 1
ATOM 2870 N N . ALA A 1 384 ? 0.122 -33.5 -2.773 1 98.81 384 ALA A N 1
ATOM 2871 C CA . ALA A 1 384 ? -1.074 -33.5 -3.611 1 98.81 384 ALA A CA 1
ATOM 2872 C C . ALA A 1 384 ? -2 -34.656 -3.238 1 98.81 384 ALA A C 1
ATOM 2874 O O . ALA A 1 384 ? -1.545 -35.781 -3.023 1 98.81 384 ALA A O 1
ATOM 2875 N N . PHE A 1 385 ? -3.283 -34.406 -3.084 1 98.69 385 PHE A N 1
ATOM 2876 C CA . PHE A 1 385 ? -4.305 -35.406 -2.777 1 98.69 385 PHE A CA 1
ATOM 2877 C C . PHE A 1 385 ? -5.25 -35.594 -3.959 1 98.69 385 PHE A C 1
ATOM 2879 O O . PHE A 1 385 ? -4.938 -35.188 -5.082 1 98.69 385 PHE A O 1
ATOM 2886 N N . GLU A 1 386 ? -6.348 -36.219 -3.801 1 98.56 386 GLU A N 1
ATOM 2887 C CA . GLU A 1 386 ? -7.195 -36.656 -4.906 1 98.56 386 GLU A CA 1
ATOM 2888 C C . GLU A 1 386 ? -7.676 -35.469 -5.738 1 98.56 386 GLU A C 1
ATOM 2890 O O . GLU A 1 386 ? -8.055 -34.438 -5.195 1 98.56 386 GLU A O 1
ATOM 2895 N N . ALA A 1 387 ? -7.66 -35.625 -7.074 1 98.44 387 ALA A N 1
ATOM 2896 C CA . ALA A 1 387 ? -8.133 -34.625 -8 1 98.44 387 ALA A CA 1
ATOM 2897 C C . ALA A 1 387 ? -9.641 -34.406 -7.875 1 98.44 387 ALA A C 1
ATOM 2899 O O . ALA A 1 387 ? -10.375 -35.375 -7.613 1 98.44 387 ALA A O 1
ATOM 2900 N N . GLY A 1 388 ? -10.047 -33.188 -8.062 1 97.56 388 GLY A N 1
ATOM 2901 C CA . GLY A 1 388 ? -11.469 -32.906 -8.117 1 97.56 388 GLY A CA 1
ATOM 2902 C C . GLY A 1 388 ? -12.102 -32.719 -6.75 1 97.56 388 GLY A C 1
ATOM 2903 O O . GLY A 1 388 ? -13.328 -32.719 -6.617 1 97.56 388 GLY A O 1
ATOM 2904 N N . ARG A 1 389 ? -11.25 -32.594 -5.738 1 97.38 389 ARG A N 1
ATOM 2905 C CA . ARG A 1 389 ? -11.711 -32.375 -4.371 1 97.38 389 ARG A CA 1
ATOM 2906 C C . ARG A 1 389 ? -11.148 -31.094 -3.803 1 97.38 389 ARG A C 1
ATOM 2908 O O . ARG A 1 389 ? -9.984 -30.766 -4.031 1 97.38 389 ARG A O 1
ATOM 2915 N N . GLU A 1 390 ? -11.984 -30.391 -3.072 1 98.19 390 GLU A N 1
ATOM 2916 C CA . GLU A 1 390 ? -11.516 -29.156 -2.455 1 98.19 390 GLU A CA 1
ATOM 2917 C C . GLU A 1 390 ? -10.617 -29.453 -1.257 1 98.19 390 GLU A C 1
ATOM 2919 O O . GLU A 1 390 ? -9.711 -28.672 -0.945 1 98.19 390 GLU A O 1
ATOM 2924 N N . VAL A 1 391 ? -10.93 -30.578 -0.566 1 98.38 391 VAL A N 1
ATOM 2925 C CA . VAL A 1 391 ? -10.172 -31 0.608 1 98.38 391 VAL A CA 1
ATOM 2926 C C . VAL A 1 391 ? -9.844 -32.5 0.512 1 98.38 391 VAL A C 1
ATOM 2928 O O . VAL A 1 391 ? -10.547 -33.25 -0.165 1 98.38 391 VAL A O 1
ATOM 2931 N N . PRO A 1 392 ? -8.734 -32.969 1.206 1 97.81 392 PRO A N 1
ATOM 2932 C CA . PRO A 1 392 ? -8.438 -34.406 1.178 1 97.81 392 PRO A CA 1
ATOM 2933 C C . PRO A 1 392 ? -9.586 -35.25 1.72 1 97.81 392 PRO A C 1
ATOM 2935 O O . PRO A 1 392 ? -10.188 -34.906 2.736 1 97.81 392 PRO A O 1
ATOM 2938 N N . ALA A 1 393 ? -9.773 -36.344 1.024 1 96.69 393 ALA A N 1
ATOM 2939 C CA . ALA A 1 393 ? -10.836 -37.25 1.458 1 96.69 393 ALA A CA 1
ATOM 2940 C C . ALA A 1 393 ? -10.609 -37.719 2.893 1 96.69 393 ALA A C 1
ATOM 2942 O O . ALA A 1 393 ? -9.492 -38.094 3.258 1 96.69 393 ALA A O 1
ATOM 2943 N N . GLY A 1 394 ? -11.656 -37.625 3.736 1 96.12 394 GLY A N 1
ATOM 2944 C CA . GLY A 1 394 ? -11.609 -38.156 5.094 1 96.12 394 GLY A CA 1
ATOM 2945 C C . GLY A 1 394 ? -10.922 -37.188 6.066 1 96.12 394 GLY A C 1
ATOM 2946 O O . GLY A 1 394 ? -10.773 -37.531 7.246 1 96.12 394 GLY A O 1
ATOM 2947 N N . SER A 1 395 ? -10.5 -36 5.621 1 95.81 395 SER A N 1
ATOM 2948 C CA . SER A 1 395 ? -9.734 -35.094 6.465 1 95.81 395 SER A CA 1
ATOM 2949 C C . SER A 1 395 ? -10.633 -34.406 7.492 1 95.81 395 SER A C 1
ATOM 2951 O O . SER A 1 395 ? -10.156 -33.906 8.508 1 95.81 395 SER A O 1
ATOM 2953 N N . GLY A 1 396 ? -11.961 -34.25 7.246 1 96.5 396 GLY A N 1
ATOM 2954 C CA . GLY A 1 396 ? -12.875 -33.531 8.094 1 96.5 396 GLY A CA 1
ATOM 2955 C C . GLY A 1 396 ? -12.82 -32.031 7.867 1 96.5 396 GLY A C 1
ATOM 2956 O O . GLY A 1 396 ? -13.531 -31.266 8.523 1 96.5 396 GLY A O 1
ATOM 2957 N N . LEU A 1 397 ? -12.016 -31.625 6.941 1 97.31 397 LEU A N 1
ATOM 2958 C CA . LEU A 1 397 ? -11.891 -30.203 6.629 1 97.31 397 LEU A CA 1
ATOM 2959 C C . LEU A 1 397 ? -13.031 -29.734 5.734 1 97.31 397 LEU A C 1
ATOM 2961 O O . LEU A 1 397 ? -13.539 -30.516 4.914 1 97.31 397 LEU A O 1
ATOM 2965 N N . ARG A 1 398 ? -13.461 -28.516 5.918 1 94.88 398 ARG A N 1
ATOM 2966 C CA . ARG A 1 398 ? -14.594 -27.984 5.168 1 94.88 398 ARG A CA 1
ATOM 2967 C C . ARG A 1 398 ? -14.125 -27.188 3.955 1 94.88 398 ARG A C 1
ATOM 2969 O O . ARG A 1 398 ? -14.773 -27.203 2.908 1 94.88 398 ARG A O 1
ATOM 2976 N N . ARG A 1 399 ? -13.023 -26.516 4.121 1 98.12 399 ARG A N 1
ATOM 2977 C CA . ARG A 1 399 ? -12.531 -25.609 3.082 1 98.12 399 ARG A CA 1
ATOM 2978 C C . ARG A 1 399 ? -11.031 -25.797 2.867 1 98.12 399 ARG A C 1
ATOM 2980 O O . ARG A 1 399 ? -10.336 -26.344 3.725 1 98.12 399 ARG A O 1
ATOM 2987 N N . TRP A 1 400 ? -10.625 -25.281 1.741 1 98.56 400 TRP A N 1
ATOM 2988 C CA . TRP A 1 400 ? -9.234 -25.438 1.338 1 98.56 400 TRP A CA 1
ATOM 2989 C C . TRP A 1 400 ? -8.297 -24.781 2.354 1 98.56 400 TRP A C 1
ATOM 2991 O O . TRP A 1 400 ? -7.156 -25.219 2.518 1 98.56 400 TRP A O 1
ATOM 3001 N N . THR A 1 401 ? -8.719 -23.766 3.115 1 98.56 401 THR A N 1
ATOM 3002 C CA . THR A 1 401 ? -7.883 -23.062 4.082 1 98.56 401 THR A CA 1
ATOM 3003 C C . THR A 1 401 ? -7.512 -23.984 5.242 1 98.56 401 THR A C 1
ATOM 3005 O O . THR A 1 401 ? -6.566 -23.703 5.984 1 98.56 401 THR A O 1
ATOM 3008 N N . GLY A 1 402 ? -8.18 -25.109 5.387 1 98.38 402 GLY A N 1
ATOM 3009 C CA . GLY A 1 402 ? -7.875 -26.078 6.438 1 98.38 402 GLY A CA 1
ATOM 3010 C C . GLY A 1 402 ? -6.57 -26.812 6.211 1 98.38 402 GLY A C 1
ATOM 3011 O O . GLY A 1 402 ? -5.969 -27.328 7.16 1 98.38 402 GLY A O 1
ATOM 3012 N N . TRP A 1 403 ? -6.156 -26.922 4.953 1 98.62 403 TRP A N 1
ATOM 3013 C CA . TRP A 1 403 ? -4.93 -27.656 4.676 1 98.62 403 TRP A CA 1
ATOM 3014 C C . TRP A 1 403 ? -3.857 -26.734 4.105 1 98.62 403 TRP A C 1
ATOM 3016 O O . TRP A 1 403 ? -2.836 -27.203 3.596 1 98.62 403 TRP A O 1
ATOM 3026 N N . THR A 1 404 ? -4.066 -25.406 4.152 1 98.69 404 THR A N 1
ATOM 3027 C CA . THR A 1 404 ? -3.078 -24.469 3.633 1 98.69 404 THR A CA 1
ATOM 3028 C C . THR A 1 404 ? -2.744 -23.406 4.672 1 98.69 404 THR A C 1
ATOM 3030 O O . THR A 1 404 ? -2.676 -22.203 4.352 1 98.69 404 THR A O 1
ATOM 3033 N N . PRO A 1 405 ? -2.562 -23.766 5.922 1 98.5 405 PRO A N 1
ATOM 3034 C CA . PRO A 1 405 ? -2.338 -22.766 6.961 1 98.5 405 PRO A CA 1
ATOM 3035 C C . PRO A 1 405 ? -1.001 -22.031 6.809 1 98.5 405 PRO A C 1
ATOM 3037 O O . PRO A 1 405 ? -0.791 -20.984 7.414 1 98.5 405 PRO A O 1
ATOM 3040 N N . PHE A 1 406 ? -0.085 -22.562 6.008 1 98.81 406 PHE A N 1
ATOM 3041 C CA . PHE A 1 406 ? 1.249 -21.984 5.863 1 98.81 406 PHE A CA 1
ATOM 3042 C C . PHE A 1 406 ? 1.247 -20.859 4.84 1 98.81 406 PHE A C 1
ATOM 3044 O O . PHE A 1 406 ? 2.207 -20.094 4.754 1 98.81 406 PHE A O 1
ATOM 3051 N N . THR A 1 407 ? 0.165 -20.672 4.02 1 98.81 407 THR A N 1
ATOM 3052 C CA . THR A 1 407 ? 0.301 -19.781 2.865 1 98.81 407 THR A CA 1
ATOM 3053 C C . THR A 1 407 ? -0.469 -18.484 3.084 1 98.81 407 THR A C 1
ATOM 3055 O O . THR A 1 407 ? 0.102 -17.406 2.986 1 98.81 407 THR A O 1
ATOM 3058 N N . TYR A 1 408 ? -1.804 -18.547 3.514 1 98.69 408 TYR A N 1
ATOM 3059 C CA . TYR A 1 408 ? -2.664 -17.375 3.471 1 98.69 408 TYR A CA 1
ATOM 3060 C C . TYR A 1 408 ? -2.207 -16.328 4.484 1 98.69 408 TYR A C 1
ATOM 3062 O O . TYR A 1 408 ? -2.5 -15.141 4.332 1 98.69 408 TYR A O 1
ATOM 3070 N N . PRO A 1 409 ? -1.43 -16.656 5.625 1 98.75 409 PRO A N 1
ATOM 3071 C CA . PRO A 1 409 ? -0.975 -15.594 6.52 1 98.75 409 PRO A CA 1
ATOM 3072 C C . PRO A 1 409 ? -0.09 -14.57 5.816 1 98.75 409 PRO A C 1
ATOM 3074 O O . PRO A 1 409 ? -0.116 -13.383 6.16 1 98.75 409 PRO A O 1
ATOM 3077 N N . PHE A 1 410 ? 0.616 -14.984 4.82 1 98.81 410 PHE A N 1
ATOM 3078 C CA . PHE A 1 410 ? 1.57 -14.086 4.188 1 98.81 410 PHE A CA 1
ATOM 3079 C C . PHE A 1 410 ? 0.908 -13.289 3.066 1 98.81 410 PHE A C 1
ATOM 3081 O O . PHE A 1 410 ? 1.511 -12.375 2.508 1 98.81 410 PHE A O 1
ATOM 3088 N N . ASN A 1 411 ? -0.321 -13.742 2.639 1 98.75 411 ASN A N 1
ATOM 3089 C CA . ASN A 1 411 ? -1.189 -12.844 1.881 1 98.75 411 ASN A CA 1
ATOM 3090 C C . ASN A 1 411 ? -1.786 -11.758 2.768 1 98.75 411 ASN A C 1
ATOM 3092 O O . ASN A 1 411 ? -1.923 -10.609 2.342 1 98.75 411 ASN A O 1
ATOM 3096 N N . MET A 1 412 ? -2.057 -12.156 3.971 1 98.31 412 MET A N 1
ATOM 3097 C CA . MET A 1 412 ? -2.543 -11.18 4.938 1 98.31 412 MET A CA 1
ATOM 3098 C C . MET A 1 412 ? -1.482 -10.125 5.223 1 98.31 412 MET A C 1
ATOM 3100 O O . MET A 1 412 ? -1.798 -8.938 5.344 1 98.31 412 MET A O 1
ATOM 3104 N N . THR A 1 413 ? -0.221 -10.492 5.316 1 98.12 413 THR A N 1
ATOM 3105 C CA . THR A 1 413 ? 0.841 -9.555 5.672 1 98.12 413 THR A CA 1
ATOM 3106 C C . THR A 1 413 ? 1.438 -8.914 4.426 1 98.12 413 THR A C 1
ATOM 3108 O O . THR A 1 413 ? 2.24 -7.98 4.523 1 98.12 413 THR A O 1
ATOM 3111 N N . GLN A 1 414 ? 1.123 -9.453 3.242 1 98.31 414 GLN A N 1
ATOM 3112 C CA . GLN A 1 414 ? 1.523 -8.906 1.95 1 98.31 414 GLN A CA 1
ATOM 3113 C C . GLN A 1 414 ? 3.031 -9.023 1.747 1 98.31 414 GLN A C 1
ATOM 3115 O O . GLN A 1 414 ? 3.613 -8.297 0.939 1 98.31 414 GLN A O 1
ATOM 3120 N N . GLN A 1 415 ? 3.729 -9.891 2.486 1 98.69 415 GLN A N 1
ATOM 3121 C CA . GLN A 1 415 ? 5.152 -10.188 2.365 1 98.69 415 GLN A CA 1
ATOM 3122 C C . GLN A 1 415 ? 5.434 -11.047 1.139 1 98.69 415 GLN A C 1
ATOM 3124 O O . GLN A 1 415 ? 4.559 -11.789 0.68 1 98.69 415 GLN A O 1
ATOM 3129 N N . PRO A 1 416 ? 6.668 -10.945 0.623 1 98.88 416 PRO A N 1
ATOM 3130 C CA . PRO A 1 416 ? 7.031 -11.914 -0.419 1 98.88 416 PRO A CA 1
ATOM 3131 C C . PRO A 1 416 ? 7.246 -13.32 0.127 1 98.88 416 PRO A C 1
ATOM 3133 O O . PRO A 1 416 ? 7.77 -13.484 1.232 1 98.88 416 PRO A O 1
ATOM 3136 N N . ALA A 1 417 ? 6.816 -14.242 -0.602 1 98.94 417 ALA A N 1
ATOM 3137 C CA . ALA A 1 417 ? 6.949 -15.656 -0.241 1 98.94 417 ALA A CA 1
ATOM 3138 C C . ALA A 1 417 ? 7.047 -16.531 -1.485 1 98.94 417 ALA A C 1
ATOM 3140 O O . ALA A 1 417 ? 6.336 -16.312 -2.469 1 98.94 417 ALA A O 1
ATOM 3141 N N . ALA A 1 418 ? 7.949 -17.469 -1.465 1 98.94 418 ALA A N 1
ATOM 3142 C CA . ALA A 1 418 ? 8.125 -18.391 -2.58 1 98.94 418 ALA A CA 1
ATOM 3143 C C . ALA A 1 418 ? 8.133 -19.828 -2.096 1 98.94 418 ALA A C 1
ATOM 3145 O O . ALA A 1 418 ? 8.281 -20.094 -0.899 1 98.94 418 ALA A O 1
ATOM 3146 N N . THR A 1 419 ? 7.867 -20.734 -2.986 1 98.94 419 THR A N 1
ATOM 3147 C CA . THR A 1 419 ? 8.062 -22.156 -2.725 1 98.94 419 THR A CA 1
ATOM 3148 C C . THR A 1 419 ? 9.164 -22.734 -3.617 1 98.94 419 THR A C 1
ATOM 3150 O O . THR A 1 419 ? 9.234 -22.406 -4.805 1 98.94 419 THR A O 1
ATOM 3153 N N . VAL A 1 420 ? 10.039 -23.469 -3.029 1 98.88 420 VAL A N 1
ATOM 3154 C CA . VAL A 1 420 ? 11.125 -24.188 -3.697 1 98.88 420 VAL A CA 1
ATOM 3155 C C . VAL A 1 420 ? 10.883 -25.688 -3.604 1 98.88 420 VAL A C 1
ATOM 3157 O O . VAL A 1 420 ? 10.703 -26.219 -2.51 1 98.88 420 VAL A O 1
ATOM 3160 N N . PRO A 1 421 ? 10.836 -26.375 -4.738 1 98.75 421 PRO A N 1
ATOM 3161 C CA . PRO A 1 421 ? 10.703 -27.828 -4.648 1 98.75 421 PRO A CA 1
ATOM 3162 C C . PRO A 1 421 ? 11.961 -28.5 -4.09 1 98.75 421 PRO A C 1
ATOM 3164 O O . PRO A 1 421 ? 13.016 -28.469 -4.727 1 98.75 421 PRO A O 1
ATOM 3167 N N . VAL A 1 422 ? 11.859 -29.188 -2.988 1 98.12 422 VAL A N 1
ATOM 3168 C CA . VAL A 1 422 ? 13.078 -29.594 -2.293 1 98.12 422 VAL A CA 1
ATOM 3169 C C . VAL A 1 422 ? 13.109 -31.109 -2.154 1 98.12 422 VAL A C 1
ATOM 3171 O O . VAL A 1 422 ? 13.906 -31.656 -1.381 1 98.12 422 VAL A O 1
ATOM 3174 N N . GLY A 1 423 ? 12.289 -31.797 -2.799 1 96.75 423 GLY A N 1
ATOM 3175 C CA . GLY A 1 423 ? 12.273 -33.25 -2.766 1 96.75 423 GLY A CA 1
ATOM 3176 C C . GLY A 1 423 ? 10.891 -33.844 -2.955 1 96.75 423 GLY A C 1
ATOM 3177 O O . GLY A 1 423 ? 9.992 -33.156 -3.463 1 96.75 423 GLY A O 1
ATOM 3178 N N . VAL A 1 424 ? 10.75 -35.125 -2.678 1 97 424 VAL A N 1
ATOM 3179 C CA . VAL A 1 424 ? 9.477 -35.844 -2.775 1 97 424 VAL A CA 1
ATOM 3180 C C . VAL A 1 424 ? 9.211 -36.625 -1.484 1 97 424 VAL A C 1
ATOM 3182 O O . VAL A 1 424 ? 10.133 -36.875 -0.713 1 97 424 VAL A O 1
ATOM 3185 N N . ASP A 1 425 ? 7.965 -36.812 -1.245 1 96.56 425 ASP A N 1
ATOM 3186 C CA . ASP A 1 425 ? 7.621 -37.656 -0.103 1 96.56 425 ASP A CA 1
ATOM 3187 C C . ASP A 1 425 ? 7.715 -39.156 -0.463 1 96.56 425 ASP A C 1
ATOM 3189 O O . ASP A 1 425 ? 8.297 -39.5 -1.49 1 96.56 425 ASP A O 1
ATOM 3193 N N . ASP A 1 426 ? 7.219 -40 0.481 1 94.44 426 ASP A N 1
ATOM 3194 C CA . ASP A 1 426 ? 7.348 -41.438 0.303 1 94.44 426 ASP A CA 1
ATOM 3195 C C . ASP A 1 426 ? 6.531 -41.906 -0.898 1 94.44 426 ASP A C 1
ATOM 3197 O O . ASP A 1 426 ? 6.816 -42.969 -1.464 1 94.44 426 ASP A O 1
ATOM 3201 N N . ASP A 1 427 ? 5.605 -41.125 -1.328 1 95.06 427 ASP A N 1
ATOM 3202 C CA . ASP A 1 427 ? 4.758 -41.5 -2.463 1 95.06 427 ASP A CA 1
ATOM 3203 C C . ASP A 1 427 ? 5.297 -40.906 -3.76 1 95.06 427 ASP A C 1
ATOM 3205 O O . ASP A 1 427 ? 4.656 -41 -4.809 1 95.06 427 ASP A O 1
ATOM 3209 N N . GLY A 1 428 ? 6.367 -40.281 -3.674 1 96.81 428 GLY A N 1
ATOM 3210 C CA . GLY A 1 428 ? 6.988 -39.688 -4.852 1 96.81 428 GLY A CA 1
ATOM 3211 C C . GLY A 1 428 ? 6.395 -38.344 -5.234 1 96.81 428 GLY A C 1
ATOM 3212 O O . GLY A 1 428 ? 6.605 -37.875 -6.352 1 96.81 428 GLY A O 1
ATOM 3213 N N . LEU A 1 429 ? 5.633 -37.75 -4.375 1 98.25 429 LEU A N 1
ATOM 3214 C CA . LEU A 1 429 ? 4.988 -36.469 -4.652 1 98.25 429 LEU A CA 1
ATOM 3215 C C . LEU A 1 429 ? 5.852 -35.312 -4.164 1 98.25 429 LEU A C 1
ATOM 3217 O O . LEU A 1 429 ? 6.477 -35.375 -3.105 1 98.25 429 LEU A O 1
ATOM 3221 N N . PRO A 1 430 ? 5.91 -34.25 -4.914 1 98.69 430 PRO A N 1
ATOM 3222 C CA . PRO A 1 430 ? 6.801 -33.125 -4.609 1 98.69 430 PRO A CA 1
ATOM 3223 C C . PRO A 1 430 ? 6.488 -32.469 -3.27 1 98.69 430 PRO A C 1
ATOM 3225 O O . PRO A 1 430 ? 5.32 -32.375 -2.869 1 98.69 430 PRO A O 1
ATOM 3228 N N . VAL A 1 431 ? 7.527 -31.984 -2.625 1 98.75 431 VAL A N 1
ATOM 3229 C CA . VAL A 1 431 ? 7.457 -31.234 -1.381 1 98.75 431 VAL A CA 1
ATOM 3230 C C . VAL A 1 431 ? 8.094 -29.859 -1.578 1 98.75 431 VAL A C 1
ATOM 3232 O O . VAL A 1 431 ? 9.164 -29.75 -2.178 1 98.75 431 VAL A O 1
ATOM 3235 N N . GLY A 1 432 ? 7.387 -28.797 -1.119 1 98.75 432 GLY A N 1
ATOM 3236 C CA . GLY A 1 432 ? 7.902 -27.438 -1.25 1 98.75 432 GLY A CA 1
ATOM 3237 C C . GLY A 1 432 ? 8.375 -26.859 0.066 1 98.75 432 GLY A C 1
ATOM 3238 O O . GLY A 1 432 ? 7.758 -27.078 1.109 1 98.75 432 GLY A O 1
ATOM 3239 N N . LEU A 1 433 ? 9.5 -26.172 0.046 1 98.88 433 LEU A N 1
ATOM 3240 C CA . LEU A 1 433 ? 9.969 -25.297 1.114 1 98.88 433 LEU A CA 1
ATOM 3241 C C . LEU A 1 433 ? 9.555 -23.844 0.848 1 98.88 433 LEU A C 1
ATOM 3243 O O . LEU A 1 433 ? 9.828 -23.312 -0.229 1 98.88 433 LEU A O 1
ATOM 3247 N N . GLN A 1 434 ? 8.867 -23.25 1.774 1 98.94 434 GLN A N 1
ATOM 3248 C CA . GLN A 1 434 ? 8.477 -21.859 1.637 1 98.94 434 GLN A CA 1
ATOM 3249 C C . GLN A 1 434 ? 9.531 -20.922 2.23 1 98.94 434 GLN A C 1
ATOM 3251 O O . GLN A 1 434 ? 10 -21.156 3.346 1 98.94 434 GLN A O 1
ATOM 3256 N N . VAL A 1 435 ? 9.922 -19.906 1.493 1 98.94 435 VAL A N 1
ATOM 3257 C CA . VAL A 1 435 ? 10.852 -18.875 1.916 1 98.94 435 VAL A CA 1
ATOM 3258 C C . VAL A 1 435 ? 10.133 -17.531 1.971 1 98.94 435 VAL A C 1
ATOM 3260 O O . VAL A 1 435 ? 9.609 -17.047 0.958 1 98.94 435 VAL A O 1
ATOM 3263 N N . VAL A 1 436 ? 10.07 -16.891 3.152 1 98.94 436 VAL A N 1
ATOM 3264 C CA . VAL A 1 436 ? 9.375 -15.625 3.369 1 98.94 436 VAL A CA 1
ATOM 3265 C C . VAL A 1 436 ? 10.359 -14.57 3.855 1 98.94 436 VAL A C 1
ATOM 3267 O O . VAL A 1 436 ? 11.227 -14.852 4.68 1 98.94 436 VAL A O 1
ATOM 3270 N N . ALA A 1 437 ? 10.305 -13.383 3.361 1 98.88 437 ALA A N 1
ATOM 3271 C CA . ALA A 1 437 ? 11.109 -12.266 3.836 1 98.88 437 ALA A CA 1
ATOM 3272 C C . ALA A 1 437 ? 10.227 -11.07 4.188 1 98.88 437 ALA A C 1
ATOM 3274 O O . ALA A 1 437 ? 9 -11.133 4.066 1 98.88 437 ALA A O 1
ATOM 3275 N N . ALA A 1 438 ? 10.82 -10.016 4.754 1 98.38 438 ALA A N 1
ATOM 3276 C CA . ALA A 1 438 ? 10.117 -8.766 5.027 1 98.38 438 ALA A CA 1
ATOM 3277 C C . ALA A 1 438 ? 9.555 -8.156 3.744 1 98.38 438 ALA A C 1
ATOM 3279 O O . ALA A 1 438 ? 10.039 -8.461 2.648 1 98.38 438 ALA A O 1
ATOM 3280 N N . ARG A 1 439 ? 8.508 -7.344 3.881 1 97.88 439 ARG A N 1
ATOM 3281 C CA . ARG A 1 439 ? 8.023 -6.582 2.73 1 97.88 439 ARG A CA 1
ATOM 3282 C C . ARG A 1 439 ? 9.172 -5.844 2.047 1 97.88 439 ARG A C 1
ATOM 3284 O O . ARG A 1 439 ? 10.078 -5.332 2.715 1 97.88 439 ARG A O 1
ATOM 3291 N N . HIS A 1 440 ? 9.195 -5.914 0.717 1 97.62 440 HIS A N 1
ATOM 3292 C CA . HIS A 1 440 ? 10.109 -5.203 -0.172 1 97.62 440 HIS A CA 1
ATOM 3293 C C . HIS A 1 440 ? 11.438 -5.941 -0.297 1 97.62 440 HIS A C 1
ATOM 3295 O O . HIS A 1 440 ? 12.352 -5.473 -0.984 1 97.62 440 HIS A O 1
ATOM 3301 N N . ARG A 1 441 ? 11.539 -7.09 0.359 1 97.94 441 ARG A N 1
ATOM 3302 C CA . ARG A 1 441 ? 12.781 -7.852 0.256 1 97.94 441 ARG A CA 1
ATOM 3303 C C . ARG A 1 441 ? 12.594 -9.086 -0.618 1 97.94 441 ARG A C 1
ATOM 3305 O O . ARG A 1 441 ? 13.023 -10.188 -0.252 1 97.94 441 ARG A O 1
ATOM 3312 N N . ASP A 1 442 ? 11.977 -8.875 -1.728 1 98.62 442 ASP A N 1
ATOM 3313 C CA . ASP A 1 442 ? 11.828 -9.93 -2.729 1 98.62 442 ASP A CA 1
ATOM 3314 C C . ASP A 1 442 ? 13.188 -10.477 -3.158 1 98.62 442 ASP A C 1
ATOM 3316 O O . ASP A 1 442 ? 13.312 -11.656 -3.477 1 98.62 442 ASP A O 1
ATOM 3320 N N . ASP A 1 443 ? 14.188 -9.625 -3.123 1 98.12 443 ASP A N 1
ATOM 3321 C CA . ASP A 1 443 ? 15.547 -9.992 -3.5 1 98.12 443 ASP A CA 1
ATOM 3322 C C . ASP A 1 443 ? 16.078 -11.102 -2.6 1 98.12 443 ASP A C 1
ATOM 3324 O O . ASP A 1 443 ? 16.719 -12.055 -3.078 1 98.12 443 ASP A O 1
ATOM 3328 N N . LEU A 1 444 ? 15.797 -11.07 -1.288 1 98.38 444 LEU A N 1
ATOM 3329 C CA . LEU A 1 444 ? 16.297 -12.055 -0.344 1 98.38 444 LEU A CA 1
ATOM 3330 C C . LEU A 1 444 ? 15.625 -13.406 -0.562 1 98.38 444 LEU A C 1
ATOM 3332 O O . LEU A 1 444 ? 16.266 -14.453 -0.426 1 98.38 444 LEU A O 1
ATOM 3336 N N . VAL A 1 445 ? 14.32 -13.367 -0.869 1 98.81 445 VAL A N 1
ATOM 3337 C CA . VAL A 1 445 ? 13.594 -14.594 -1.153 1 98.81 445 VAL A CA 1
ATOM 3338 C C . VAL A 1 445 ? 14.195 -15.281 -2.381 1 98.81 445 VAL A C 1
ATOM 3340 O O . VAL A 1 445 ? 14.469 -16.484 -2.357 1 98.81 445 VAL A O 1
ATOM 3343 N N . LEU A 1 446 ? 14.422 -14.492 -3.406 1 98.75 446 LEU A N 1
ATOM 3344 C CA . LEU A 1 446 ? 14.953 -15.031 -4.656 1 98.75 446 LEU A CA 1
ATOM 3345 C C . LEU A 1 446 ? 16.391 -15.508 -4.477 1 98.75 446 LEU A C 1
ATOM 3347 O O . LEU A 1 446 ? 16.766 -16.578 -4.969 1 98.75 446 LEU A O 1
ATOM 3351 N N . ARG A 1 447 ? 17.141 -14.742 -3.748 1 97.94 447 ARG A N 1
ATOM 3352 C CA . ARG A 1 447 ? 18.547 -15.078 -3.486 1 97.94 447 ARG A CA 1
ATOM 3353 C C . ARG A 1 447 ? 18.656 -16.406 -2.742 1 97.94 447 ARG A C 1
ATOM 3355 O O . ARG A 1 447 ? 19.438 -17.281 -3.123 1 97.94 447 ARG A O 1
ATOM 3362 N N . ALA A 1 448 ? 17.922 -16.531 -1.709 1 98.62 448 ALA A N 1
ATOM 3363 C CA . ALA A 1 448 ? 17.938 -17.75 -0.909 1 98.62 448 ALA A CA 1
ATOM 3364 C C . ALA A 1 448 ? 17.453 -18.953 -1.717 1 98.62 448 ALA A C 1
ATOM 3366 O O . ALA A 1 448 ? 18.016 -20.031 -1.633 1 98.62 448 ALA A O 1
ATOM 3367 N N . SER A 1 449 ? 16.406 -18.766 -2.479 1 98.69 449 SER A N 1
ATOM 3368 C CA . SER A 1 449 ? 15.883 -19.828 -3.334 1 98.69 449 SER A CA 1
ATOM 3369 C C . SER A 1 449 ? 16.906 -20.266 -4.367 1 98.69 449 SER A C 1
ATOM 3371 O O . SER A 1 449 ? 17.109 -21.453 -4.59 1 98.69 449 SER A O 1
ATOM 3373 N N . HIS A 1 450 ? 17.547 -19.281 -4.992 1 98.5 450 HIS A N 1
ATOM 3374 C CA . HIS A 1 450 ? 18.547 -19.562 -6.008 1 98.5 450 HIS A CA 1
ATOM 3375 C C . HIS A 1 450 ? 19.719 -20.359 -5.426 1 98.5 450 HIS A C 1
ATOM 3377 O O . HIS A 1 450 ? 20.25 -21.25 -6.082 1 98.5 450 HIS A O 1
ATOM 3383 N N . ALA A 1 451 ? 20.109 -20.047 -4.223 1 98 451 ALA A N 1
ATOM 3384 C CA . ALA A 1 451 ? 21.203 -20.75 -3.551 1 98 451 ALA A CA 1
ATOM 3385 C C . ALA A 1 451 ? 20.875 -22.234 -3.398 1 98 451 ALA A C 1
ATOM 3387 O O . ALA A 1 451 ? 21.766 -23.078 -3.514 1 98 451 ALA A O 1
ATOM 3388 N N . LEU A 1 452 ? 19.656 -22.547 -3.098 1 97.88 452 LEU A N 1
ATOM 3389 C CA . LEU A 1 452 ? 19.25 -23.953 -2.977 1 97.88 452 LEU A CA 1
ATOM 3390 C C . LEU A 1 452 ? 19.375 -24.672 -4.316 1 97.88 452 LEU A C 1
ATOM 3392 O O . LEU A 1 452 ? 19.797 -25.828 -4.367 1 97.88 452 LEU A O 1
ATOM 3396 N N . TYR A 1 453 ? 18.969 -24 -5.383 1 97.12 453 TYR A N 1
ATOM 3397 C CA . TYR A 1 453 ? 19.125 -24.578 -6.715 1 97.12 453 TYR A CA 1
ATOM 3398 C C . TYR A 1 453 ? 20.594 -24.812 -7.051 1 97.12 453 TYR A C 1
ATOM 3400 O O . TYR A 1 453 ? 20.969 -25.875 -7.551 1 97.12 453 TYR A O 1
ATOM 3408 N N . GLU A 1 454 ? 21.422 -23.875 -6.742 1 95.88 454 GLU A N 1
ATOM 3409 C CA . GLU A 1 454 ? 22.844 -23.969 -7.051 1 95.88 454 GLU A CA 1
ATOM 3410 C C . GLU A 1 454 ? 23.516 -25.094 -6.27 1 95.88 454 GLU A C 1
ATOM 3412 O O . GLU A 1 454 ? 24.438 -25.75 -6.77 1 95.88 454 GLU A O 1
ATOM 3417 N N . ALA A 1 455 ? 23.031 -25.312 -5.145 1 95 455 ALA A N 1
ATOM 3418 C CA . ALA A 1 455 ? 23.609 -26.328 -4.273 1 95 455 ALA A CA 1
ATOM 3419 C C . ALA A 1 455 ? 23.016 -27.703 -4.574 1 95 455 ALA A C 1
ATOM 3421 O O . ALA A 1 455 ? 23.312 -28.688 -3.879 1 95 455 ALA A O 1
ATOM 3422 N N . ASP A 1 456 ? 22.172 -27.844 -5.516 1 93.19 456 ASP A N 1
ATOM 3423 C CA . ASP A 1 456 ? 21.531 -29.078 -5.93 1 93.19 456 ASP A CA 1
ATOM 3424 C C . ASP A 1 456 ? 20.703 -29.672 -4.793 1 93.19 456 ASP A C 1
ATOM 3426 O O . ASP A 1 456 ? 20.797 -30.875 -4.512 1 93.19 456 ASP A O 1
ATOM 3430 N N . LEU A 1 457 ? 19.984 -28.781 -4.156 1 91.12 457 LEU A N 1
ATOM 3431 C CA . LEU A 1 457 ? 19.125 -29.203 -3.055 1 91.12 457 LEU A CA 1
ATOM 3432 C C . LEU A 1 457 ? 17.656 -29.156 -3.463 1 91.12 457 LEU A C 1
ATOM 3434 O O . LEU A 1 457 ? 16.766 -29.188 -2.609 1 91.12 457 LEU A O 1
ATOM 3438 N N . THR A 1 458 ? 17.391 -29.031 -4.742 1 92.56 458 THR A N 1
ATOM 3439 C CA . THR A 1 458 ? 16.031 -28.938 -5.262 1 92.56 458 THR A CA 1
ATOM 3440 C C . THR A 1 458 ? 15.711 -30.125 -6.16 1 92.56 458 THR A C 1
ATOM 3442 O O . THR A 1 458 ? 16.594 -30.938 -6.473 1 92.56 458 THR A O 1
ATOM 3445 N N . LEU A 1 459 ? 14.359 -30.297 -6.305 1 81.88 459 LEU A N 1
ATOM 3446 C CA . LEU A 1 459 ? 13.906 -31.297 -7.262 1 81.88 459 LEU A CA 1
ATOM 3447 C C . LEU A 1 459 ? 14.281 -30.891 -8.688 1 81.88 459 LEU A C 1
ATOM 3449 O O . LEU A 1 459 ? 14.102 -29.734 -9.078 1 81.88 459 LEU A O 1
ATOM 3453 N N . SER A 1 460 ? 15.562 -30.906 -9.031 1 61.41 460 SER A N 1
ATOM 3454 C CA . SER A 1 460 ? 15.945 -30.516 -10.383 1 61.41 460 SER A CA 1
ATOM 3455 C C . SER A 1 460 ? 14.984 -31.062 -11.422 1 61.41 460 SER A C 1
ATOM 3457 O O . SER A 1 460 ? 14.336 -32.094 -11.188 1 61.41 460 SER A O 1
ATOM 3459 N N . GLY A 1 461 ? 14.281 -30.281 -12.344 1 48.91 461 GLY A N 1
ATOM 3460 C CA . GLY A 1 461 ? 13.391 -30.641 -13.438 1 48.91 461 GLY A CA 1
ATOM 3461 C C . GLY A 1 461 ? 13.727 -31.984 -14.055 1 48.91 461 GLY A C 1
ATOM 3462 O O . GLY A 1 461 ? 14.82 -32.156 -14.602 1 48.91 461 GLY A O 1
ATOM 3463 N N . SER A 1 462 ? 13.359 -33.062 -13.398 1 36.53 462 SER A N 1
ATOM 3464 C CA . SER A 1 462 ? 13.328 -34.25 -14.227 1 36.53 462 SER A CA 1
ATOM 3465 C C . SER A 1 462 ? 12.305 -34.125 -15.352 1 36.53 462 SER A C 1
ATOM 3467 O O . SER A 1 462 ? 11.32 -33.406 -15.219 1 36.53 462 SER A O 1
ATOM 3469 N N . MET B 1 1 ? 17.328 39.031 19.359 1 78.12 1 MET B N 1
ATOM 3470 C CA . MET B 1 1 ? 16.969 38.375 18.109 1 78.12 1 MET B CA 1
ATOM 3471 C C . MET B 1 1 ? 15.695 37.562 18.281 1 78.12 1 MET B C 1
ATOM 3473 O O . MET B 1 1 ? 15.523 36.875 19.312 1 78.12 1 MET B O 1
ATOM 3477 N N . GLN B 1 2 ? 14.695 37.719 17.297 1 92.06 2 GLN B N 1
ATOM 3478 C CA . GLN B 1 2 ? 13.453 36.969 17.391 1 92.06 2 GLN B CA 1
ATOM 3479 C C . GLN B 1 2 ? 13.586 35.625 16.672 1 92.06 2 GLN B C 1
ATOM 3481 O O . GLN B 1 2 ? 13.281 35.531 15.477 1 92.06 2 GLN B O 1
ATOM 3486 N N . LEU B 1 3 ? 14.008 34.625 17.469 1 96.62 3 LEU B N 1
ATOM 3487 C CA . LEU B 1 3 ? 14.32 33.312 16.891 1 96.62 3 LEU B CA 1
ATOM 3488 C C . LEU B 1 3 ? 13.055 32.594 16.469 1 96.62 3 LEU B C 1
ATOM 3490 O O . LEU B 1 3 ? 13.109 31.641 15.695 1 96.62 3 LEU B O 1
ATOM 3494 N N . THR B 1 4 ? 11.875 33.062 16.984 1 97.19 4 THR B N 1
ATOM 3495 C CA . THR B 1 4 ? 10.602 32.406 16.719 1 97.19 4 THR B CA 1
ATOM 3496 C C . THR B 1 4 ? 10.148 32.688 15.289 1 97.19 4 THR B C 1
ATOM 3498 O O . THR B 1 4 ? 9.195 32.062 14.805 1 97.19 4 THR B O 1
ATOM 3501 N N . GLU B 1 5 ? 10.852 33.531 14.562 1 95.88 5 GLU B N 1
ATOM 3502 C CA . GLU B 1 5 ? 10.516 33.844 13.18 1 95.88 5 GLU B CA 1
ATOM 3503 C C . GLU B 1 5 ? 11.391 33.031 12.211 1 95.88 5 GLU B C 1
ATOM 3505 O O . GLU B 1 5 ? 11.141 33.031 11.008 1 95.88 5 GLU B O 1
ATOM 3510 N N . LEU B 1 6 ? 12.352 32.312 12.734 1 97.5 6 LEU B N 1
ATOM 3511 C CA . LEU B 1 6 ? 13.281 31.578 11.883 1 97.5 6 LEU B CA 1
ATOM 3512 C C . LEU B 1 6 ? 12.719 30.219 11.508 1 97.5 6 LEU B C 1
ATOM 3514 O O . LEU B 1 6 ? 12 29.594 12.305 1 97.5 6 LEU B O 1
ATOM 3518 N N . THR B 1 7 ? 13.016 29.781 10.281 1 97.88 7 THR B N 1
ATOM 3519 C CA . THR B 1 7 ? 12.734 28.422 9.859 1 97.88 7 THR B CA 1
ATOM 3520 C C . THR B 1 7 ? 13.688 27.438 10.531 1 97.88 7 THR B C 1
ATOM 3522 O O . THR B 1 7 ? 14.656 27.844 11.172 1 97.88 7 THR B O 1
ATOM 3525 N N . ALA B 1 8 ? 13.352 26.156 10.461 1 98.62 8 ALA B N 1
ATOM 3526 C CA . ALA B 1 8 ? 14.242 25.125 10.992 1 98.62 8 ALA B CA 1
ATOM 3527 C C . ALA B 1 8 ? 15.609 25.172 10.32 1 98.62 8 ALA B C 1
ATOM 3529 O O . ALA B 1 8 ? 16.641 25.047 10.977 1 98.62 8 ALA B O 1
ATOM 3530 N N . VAL B 1 9 ? 15.656 25.328 9.008 1 98.31 9 VAL B N 1
ATOM 3531 C CA . VAL B 1 9 ? 16.906 25.391 8.25 1 98.31 9 VAL B CA 1
ATOM 3532 C C . VAL B 1 9 ? 17.75 26.562 8.766 1 98.31 9 VAL B C 1
ATOM 3534 O O . VAL B 1 9 ? 18.953 26.422 8.961 1 98.31 9 VAL B O 1
ATOM 3537 N N . GLN B 1 10 ? 17.094 27.688 9.031 1 98.06 10 GLN B N 1
ATOM 3538 C CA . GLN B 1 10 ? 17.797 28.859 9.531 1 98.06 10 GLN B CA 1
ATOM 3539 C C . GLN B 1 10 ? 18.297 28.641 10.961 1 98.06 10 GLN B C 1
ATOM 3541 O O . GLN B 1 10 ? 19.391 29.078 11.32 1 98.06 10 GLN B O 1
ATOM 3546 N N . LEU B 1 11 ? 17.453 28.031 11.773 1 98.62 11 LEU B N 1
ATOM 3547 C CA . LEU B 1 11 ? 17.875 27.734 13.133 1 98.62 11 LEU B CA 1
ATOM 3548 C C . LEU B 1 11 ? 19.125 26.844 13.125 1 98.62 11 LEU B C 1
ATOM 3550 O O . LEU B 1 11 ? 20.078 27.094 13.852 1 98.62 11 LEU B O 1
ATOM 3554 N N . LEU B 1 12 ? 19.125 25.812 12.336 1 98.62 12 LEU B N 1
ATOM 3555 C CA . LEU B 1 12 ? 20.234 24.875 12.258 1 98.62 12 LEU B CA 1
ATOM 3556 C C . LEU B 1 12 ? 21.516 25.578 11.789 1 98.62 12 LEU B C 1
ATOM 3558 O O . LEU B 1 12 ? 22.594 25.297 12.297 1 98.62 12 LEU B O 1
ATOM 3562 N N . ASP B 1 13 ? 21.375 26.453 10.828 1 98.12 13 ASP B N 1
ATOM 3563 C CA . ASP B 1 13 ? 22.516 27.234 10.367 1 98.12 13 ASP B CA 1
ATOM 3564 C C . ASP B 1 13 ? 23.094 28.094 11.484 1 98.12 13 ASP B C 1
ATOM 3566 O O . ASP B 1 13 ? 24.312 28.203 11.625 1 98.12 13 ASP B O 1
ATOM 3570 N N . GLY B 1 14 ? 22.203 28.703 12.242 1 98.25 14 GLY B N 1
ATOM 3571 C CA . GLY B 1 14 ? 22.641 29.516 13.359 1 98.25 14 GLY B CA 1
ATOM 3572 C C . GLY B 1 14 ? 23.328 28.719 14.453 1 98.25 14 GLY B C 1
ATOM 3573 O O . GLY B 1 14 ? 24.281 29.188 15.07 1 98.25 14 GLY B O 1
ATOM 3574 N N . TYR B 1 15 ? 22.812 27.5 14.781 1 98.56 15 TYR B N 1
ATOM 3575 C CA . TYR B 1 15 ? 23.484 26.609 15.727 1 98.56 15 TYR B CA 1
ATOM 3576 C C . TYR B 1 15 ? 24.891 26.297 15.266 1 98.56 15 TYR B C 1
ATOM 3578 O O . TYR B 1 15 ? 25.844 26.344 16.047 1 98.56 15 TYR B O 1
ATOM 3586 N N . ARG B 1 16 ? 24.969 25.938 14.023 1 97.56 16 ARG B N 1
ATOM 3587 C CA . ARG B 1 16 ? 26.25 25.547 13.438 1 97.56 16 ARG B CA 1
ATOM 3588 C C . ARG B 1 16 ? 27.281 26.672 13.562 1 97.56 16 ARG B C 1
ATOM 3590 O O . ARG B 1 16 ? 28.453 26.406 13.836 1 97.56 16 ARG B O 1
ATOM 3597 N N . LYS B 1 17 ? 26.844 27.906 13.422 1 97.38 17 LYS B N 1
ATOM 3598 C CA . LYS B 1 17 ? 27.719 29.078 13.445 1 97.38 17 LYS B CA 1
ATOM 3599 C C . LYS B 1 17 ? 27.938 29.578 14.867 1 97.38 17 LYS B C 1
ATOM 3601 O O . LYS B 1 17 ? 28.75 30.469 15.094 1 97.38 17 LYS B O 1
ATOM 3606 N N . GLY B 1 18 ? 27.203 29.062 15.734 1 96.94 18 GLY B N 1
ATOM 3607 C CA . GLY B 1 18 ? 27.328 29.484 17.125 1 96.94 18 GLY B CA 1
ATOM 3608 C C . GLY B 1 18 ? 26.703 30.828 17.406 1 96.94 18 GLY B C 1
ATOM 3609 O O . GLY B 1 18 ? 27.109 31.531 18.328 1 96.94 18 GLY B O 1
ATOM 3610 N N . GLU B 1 19 ? 25.766 31.219 16.578 1 97.81 19 GLU B N 1
ATOM 3611 C CA . GLU B 1 19 ? 25.125 32.531 16.719 1 97.81 19 GLU B CA 1
ATOM 3612 C C . GLU B 1 19 ? 24.156 32.531 17.906 1 97.81 19 GLU B C 1
ATOM 3614 O O . GLU B 1 19 ? 23.969 33.562 18.547 1 97.81 19 GLU B O 1
ATOM 3619 N N . PHE B 1 20 ? 23.469 31.5 18.094 1 98.19 20 PHE B N 1
ATOM 3620 C CA . PHE B 1 20 ? 22.594 31.219 19.219 1 98.19 20 PHE B CA 1
ATOM 3621 C C . PHE B 1 20 ? 22.516 29.719 19.5 1 98.19 20 PHE B C 1
ATOM 3623 O O . PHE B 1 20 ? 23.125 28.922 18.781 1 98.19 20 PHE B O 1
ATOM 3630 N N . SER B 1 21 ? 21.875 29.375 20.594 1 98.06 21 SER B N 1
ATOM 3631 C CA . SER B 1 21 ? 21.875 27.984 21.016 1 98.06 21 SER B CA 1
ATOM 3632 C C . SER B 1 21 ? 20.469 27.375 20.953 1 98.06 21 SER B C 1
ATOM 3634 O O . SER B 1 21 ? 19.484 28.109 20.922 1 98.06 21 SER B O 1
ATOM 3636 N N . PRO B 1 22 ? 20.438 26.016 20.969 1 98.69 22 PRO B N 1
ATOM 3637 C CA . PRO B 1 22 ? 19.125 25.359 21.062 1 98.69 22 PRO B CA 1
ATOM 3638 C C . PRO B 1 22 ? 18.344 25.766 22.297 1 98.69 22 PRO B C 1
ATOM 3640 O O . PRO B 1 22 ? 17.109 25.812 22.266 1 98.69 22 PRO B O 1
ATOM 3643 N N . VAL B 1 23 ? 18.984 26.109 23.375 1 98.81 23 VAL B N 1
ATOM 3644 C CA . VAL B 1 23 ? 18.328 26.516 24.609 1 98.81 23 VAL B CA 1
ATOM 3645 C C . VAL B 1 23 ? 17.609 27.844 24.391 1 98.81 23 VAL B C 1
ATOM 3647 O O . VAL B 1 23 ? 16.453 28 24.766 1 98.81 23 VAL B O 1
ATOM 3650 N N . GLU B 1 24 ? 18.312 28.766 23.75 1 98.56 24 GLU B N 1
ATOM 3651 C CA . GLU B 1 24 ? 17.703 30.062 23.469 1 98.56 24 GLU B CA 1
ATOM 3652 C C . GLU B 1 24 ? 16.5 29.938 22.547 1 98.56 24 GLU B C 1
ATOM 3654 O O . GLU B 1 24 ? 15.453 30.547 22.797 1 98.56 24 GLU B O 1
ATOM 3659 N N . ALA B 1 25 ? 16.672 29.141 21.5 1 98.62 25 ALA B N 1
ATOM 3660 C CA . ALA B 1 25 ? 15.562 28.906 20.562 1 98.62 25 ALA B CA 1
ATOM 3661 C C . ALA B 1 25 ? 14.367 28.281 21.281 1 98.62 25 ALA B C 1
ATOM 3663 O O . ALA B 1 25 ? 13.227 28.688 21.062 1 98.62 25 ALA B O 1
ATOM 3664 N N . THR B 1 26 ? 14.617 27.312 22.156 1 98.75 26 THR B N 1
ATOM 3665 C CA . THR B 1 26 ? 13.562 26.594 22.875 1 98.75 26 THR B CA 1
ATOM 3666 C C . THR B 1 26 ? 12.867 27.516 23.875 1 98.75 26 THR B C 1
ATOM 3668 O O . THR B 1 26 ? 11.641 27.516 23.984 1 98.75 26 THR B O 1
ATOM 3671 N N . GLU B 1 27 ? 13.617 28.297 24.562 1 98.69 27 GLU B N 1
ATOM 3672 C CA . GLU B 1 27 ? 13.055 29.219 25.547 1 98.69 27 GLU B CA 1
ATOM 3673 C C . GLU B 1 27 ? 12.133 30.234 24.875 1 98.69 27 GLU B C 1
ATOM 3675 O O . GLU B 1 27 ? 11.039 30.516 25.375 1 98.69 27 GLU B O 1
ATOM 3680 N N . GLN B 1 28 ? 12.57 30.75 23.781 1 98.69 28 GLN B N 1
ATOM 3681 C CA . GLN B 1 28 ? 11.75 31.734 23.078 1 98.69 28 GLN B CA 1
ATOM 3682 C C . GLN B 1 28 ? 10.492 31.078 22.516 1 98.69 28 GLN B C 1
ATOM 3684 O O . GLN B 1 28 ? 9.414 31.672 22.531 1 98.69 28 GLN B O 1
ATOM 3689 N N . ALA B 1 29 ? 10.625 29.906 21.984 1 98.62 29 ALA B N 1
ATOM 3690 C CA . ALA B 1 29 ? 9.469 29.188 21.453 1 98.62 29 ALA B CA 1
ATOM 3691 C C . ALA B 1 29 ? 8.453 28.875 22.547 1 98.62 29 ALA B C 1
ATOM 3693 O O . ALA B 1 29 ? 7.246 28.984 22.344 1 98.62 29 ALA B O 1
ATOM 3694 N N . LEU B 1 30 ? 8.961 28.438 23.719 1 98.69 30 LEU B N 1
ATOM 3695 C CA . LEU B 1 30 ? 8.086 28.141 24.859 1 98.69 30 LEU B CA 1
ATOM 3696 C C . LEU B 1 30 ? 7.375 29.391 25.344 1 98.69 30 LEU B C 1
ATOM 3698 O O . LEU B 1 30 ? 6.188 29.359 25.672 1 98.69 30 LEU B O 1
ATOM 3702 N N . LEU B 1 31 ? 8.109 30.453 25.375 1 98.5 31 LEU B N 1
ATOM 3703 C CA . LEU B 1 31 ? 7.504 31.719 25.75 1 98.5 31 LEU B CA 1
ATOM 3704 C C . LEU B 1 31 ? 6.398 32.125 24.766 1 98.5 31 LEU B C 1
ATOM 3706 O O . LEU B 1 31 ? 5.324 32.562 25.188 1 98.5 31 LEU B O 1
ATOM 3710 N N . ARG B 1 32 ? 6.715 31.953 23.547 1 98.31 32 ARG B N 1
ATOM 3711 C CA . ARG B 1 32 ? 5.711 32.25 22.531 1 98.31 32 ARG B CA 1
ATOM 3712 C C . ARG B 1 32 ? 4.488 31.344 22.703 1 98.31 32 ARG B C 1
ATOM 3714 O O . ARG B 1 32 ? 3.352 31.812 22.609 1 98.31 32 ARG B O 1
ATOM 3721 N N . ALA B 1 33 ? 4.699 30.078 22.938 1 98.69 33 ALA B N 1
ATOM 3722 C CA . ALA B 1 33 ? 3.613 29.125 23.125 1 98.69 33 ALA B CA 1
ATOM 3723 C C . ALA B 1 33 ? 2.703 29.547 24.266 1 98.69 33 ALA B C 1
ATOM 3725 O O . ALA B 1 33 ? 1.476 29.5 24.156 1 98.69 33 ALA B O 1
ATOM 3726 N N . ARG B 1 34 ? 3.246 29.984 25.344 1 98.31 34 ARG B N 1
ATOM 3727 C CA . ARG B 1 34 ? 2.471 30.438 26.5 1 98.31 34 ARG B CA 1
ATOM 3728 C C . ARG B 1 34 ? 1.669 31.688 26.156 1 98.31 34 ARG B C 1
ATOM 3730 O O . ARG B 1 34 ? 0.511 31.812 26.562 1 98.31 34 ARG B O 1
ATOM 3737 N N . ARG B 1 35 ? 2.285 32.5 25.422 1 97.94 35 ARG B N 1
ATOM 3738 C CA . ARG B 1 35 ? 1.674 33.812 25.125 1 97.94 35 ARG B CA 1
ATOM 3739 C C . ARG B 1 35 ? 0.474 33.625 24.203 1 97.94 35 ARG B C 1
ATOM 3741 O O . ARG B 1 35 ? -0.516 34.375 24.328 1 97.94 35 ARG B O 1
ATOM 3748 N N . ILE B 1 36 ? 0.55 32.75 23.281 1 98 36 ILE B N 1
ATOM 3749 C CA . ILE B 1 36 ? -0.489 32.625 22.266 1 98 36 ILE B CA 1
ATOM 3750 C C . ILE B 1 36 ? -1.62 31.75 22.766 1 98 36 ILE B C 1
ATOM 3752 O O . ILE B 1 36 ? -2.707 31.719 22.188 1 98 36 ILE B O 1
ATOM 3756 N N . GLN B 1 37 ? -1.425 30.984 23.828 1 98.44 37 GLN B N 1
ATOM 3757 C CA . GLN B 1 37 ? -2.35 29.953 24.281 1 98.44 37 GLN B CA 1
ATOM 3758 C C . GLN B 1 37 ? -3.719 30.547 24.594 1 98.44 37 GLN B C 1
ATOM 3760 O O . GLN B 1 37 ? -4.746 30.031 24.156 1 98.44 37 GLN B O 1
ATOM 3765 N N . PRO B 1 38 ? -3.822 31.656 25.344 1 98 38 PRO B N 1
ATOM 3766 C CA . PRO B 1 38 ? -5.145 32.219 25.641 1 98 38 PRO B CA 1
ATOM 3767 C C . PRO B 1 38 ? -5.844 32.781 24.391 1 98 38 PRO B C 1
ATOM 3769 O O . PRO B 1 38 ? -7.07 32.906 24.375 1 98 38 PRO B O 1
ATOM 3772 N N . GLU B 1 39 ? -5.074 33.031 23.375 1 97.88 39 GLU B N 1
ATOM 3773 C CA . GLU B 1 39 ? -5.629 33.656 22.188 1 97.88 39 GLU B CA 1
ATOM 3774 C C . GLU B 1 39 ? -6.129 32.625 21.172 1 97.88 39 GLU B C 1
ATOM 3776 O O . GLU B 1 39 ? -7.215 32.781 20.609 1 97.88 39 GLU B O 1
ATOM 3781 N N . VAL B 1 40 ? -5.324 31.594 20.969 1 98.75 40 VAL B N 1
ATOM 3782 C CA . VAL B 1 40 ? -5.66 30.719 19.844 1 98.75 40 VAL B CA 1
ATOM 3783 C C . VAL B 1 40 ? -5.832 29.281 20.344 1 98.75 40 VAL B C 1
ATOM 3785 O O . VAL B 1 40 ? -6.371 28.438 19.625 1 98.75 40 VAL B O 1
ATOM 3788 N N . ASN B 1 41 ? -5.426 28.938 21.562 1 98.81 41 ASN B N 1
ATOM 3789 C CA . ASN B 1 41 ? -5.598 27.609 22.109 1 98.81 41 ASN B CA 1
ATOM 3790 C C . ASN B 1 41 ? -4.957 26.547 21.234 1 98.81 41 ASN B C 1
ATOM 3792 O O . ASN B 1 41 ? -5.617 25.578 20.828 1 98.81 41 ASN B O 1
ATOM 3796 N N . ALA B 1 42 ? -3.672 26.703 21.031 1 98.88 42 ALA B N 1
ATOM 3797 C CA . ALA B 1 42 ? -2.971 25.859 20.078 1 98.88 42 ALA B CA 1
ATOM 3798 C C . ALA B 1 42 ? -2.475 24.578 20.734 1 98.88 42 ALA B C 1
ATOM 3800 O O . ALA B 1 42 ? -2.211 23.578 20.062 1 98.88 42 ALA B O 1
ATOM 3801 N N . PHE B 1 43 ? -2.387 24.516 22.078 1 98.88 43 PHE B N 1
ATOM 3802 C CA . PHE B 1 43 ? -1.71 23.406 22.734 1 98.88 43 PHE B CA 1
ATOM 3803 C C . PHE B 1 43 ? -2.654 22.672 23.688 1 98.88 43 PHE B C 1
ATOM 3805 O O . PHE B 1 43 ? -3.367 23.312 24.453 1 98.88 43 PHE B O 1
ATOM 3812 N N . ALA B 1 44 ? -2.645 21.328 23.578 1 98.62 44 ALA B N 1
ATOM 3813 C CA . ALA B 1 44 ? -3.285 20.484 24.578 1 98.62 44 ALA B CA 1
ATOM 3814 C C . ALA B 1 44 ? -2.4 20.344 25.812 1 98.62 44 ALA B C 1
ATOM 3816 O O . ALA B 1 44 ? -2.902 20.156 26.938 1 98.62 44 ALA B O 1
ATOM 3817 N N . ARG B 1 45 ? -1.069 20.359 25.531 1 97.62 45 ARG B N 1
ATOM 3818 C CA . ARG B 1 45 ? -0.079 20.188 26.578 1 97.62 45 ARG B CA 1
ATOM 3819 C C . ARG B 1 45 ? 1.277 20.75 26.172 1 97.62 45 ARG B C 1
ATOM 3821 O O . ARG B 1 45 ? 1.715 20.531 25.031 1 97.62 45 ARG B O 1
ATOM 3828 N N . LEU B 1 46 ? 1.892 21.484 27.078 1 98.25 46 LEU B N 1
ATOM 3829 C CA . LEU B 1 46 ? 3.285 21.875 26.891 1 98.25 46 LEU B CA 1
ATOM 3830 C C . LEU B 1 46 ? 4.219 20.938 27.656 1 98.25 46 LEU B C 1
ATOM 3832 O O . LEU B 1 46 ? 3.902 20.516 28.766 1 98.25 46 LEU B O 1
ATOM 3836 N N . THR B 1 47 ? 5.305 20.578 27.047 1 97.81 47 THR B N 1
ATOM 3837 C CA . THR B 1 47 ? 6.285 19.688 27.672 1 97.81 47 THR B CA 1
ATOM 3838 C C . THR B 1 47 ? 7.543 20.469 28.062 1 97.81 47 THR B C 1
ATOM 3840 O O . THR B 1 47 ? 8.656 20.078 27.703 1 97.81 47 THR B O 1
ATOM 3843 N N . GLU B 1 48 ? 7.402 21.469 28.859 1 97.94 48 GLU B N 1
ATOM 3844 C CA . GLU B 1 48 ? 8.422 22.5 29.062 1 97.94 48 GLU B CA 1
ATOM 3845 C C . GLU B 1 48 ? 9.695 21.906 29.672 1 97.94 48 GLU B C 1
ATOM 3847 O O . GLU B 1 48 ? 10.789 22.125 29.156 1 97.94 48 GLU B O 1
ATOM 3852 N N . GLU B 1 49 ? 9.578 21.141 30.75 1 97.88 49 GLU B N 1
ATOM 3853 C CA . GLU B 1 49 ? 10.75 20.578 31.422 1 97.88 49 GLU B CA 1
ATOM 3854 C C . GLU B 1 49 ? 11.531 19.656 30.5 1 97.88 49 GLU B C 1
ATOM 3856 O O . GLU B 1 49 ? 12.758 19.766 30.391 1 97.88 49 GLU B O 1
ATOM 3861 N N . ASP B 1 50 ? 10.781 18.797 29.859 1 97.69 50 ASP B N 1
ATOM 3862 C CA . ASP B 1 50 ? 11.414 17.875 28.922 1 97.69 50 ASP B CA 1
ATOM 3863 C C . ASP B 1 50 ? 12.055 18.641 27.766 1 97.69 50 ASP B C 1
ATOM 3865 O O . ASP B 1 50 ? 13.148 18.281 27.312 1 97.69 50 ASP B O 1
ATOM 3869 N N . ALA B 1 51 ? 11.383 19.656 27.266 1 98.69 51 ALA B N 1
ATOM 3870 C CA . ALA B 1 51 ? 11.883 20.453 26.156 1 98.69 51 ALA B CA 1
ATOM 3871 C C . ALA B 1 51 ? 13.211 21.125 26.5 1 98.69 51 ALA B C 1
ATOM 3873 O O . ALA B 1 51 ? 14.172 21.062 25.734 1 98.69 51 ALA B O 1
ATOM 3874 N N . LEU B 1 52 ? 13.234 21.719 27.656 1 98.69 52 LEU B N 1
ATOM 3875 C CA . LEU B 1 52 ? 14.438 22.438 28.062 1 98.69 52 LEU B CA 1
ATOM 3876 C C . LEU B 1 52 ? 15.586 21.469 28.328 1 98.69 52 LEU B C 1
ATOM 3878 O O . LEU B 1 52 ? 16.75 21.766 28.047 1 98.69 52 LEU B O 1
ATOM 3882 N N . ALA B 1 53 ? 15.289 20.328 28.953 1 98.62 53 ALA B N 1
ATOM 3883 C CA . ALA B 1 53 ? 16.312 19.328 29.172 1 98.62 53 ALA B CA 1
ATOM 3884 C C . ALA B 1 53 ? 16.922 18.875 27.844 1 98.62 53 ALA B C 1
ATOM 3886 O O . ALA B 1 53 ? 18.156 18.797 27.703 1 98.62 53 ALA B O 1
ATOM 3887 N N . ARG B 1 54 ? 16.109 18.609 26.844 1 98.38 54 ARG B N 1
ATOM 3888 C CA . ARG B 1 54 ? 16.578 18.188 25.531 1 98.38 54 ARG B CA 1
ATOM 3889 C C . ARG B 1 54 ? 17.375 19.297 24.844 1 98.38 54 ARG B C 1
ATOM 3891 O O . ARG B 1 54 ? 18.375 19.016 24.172 1 98.38 54 ARG B O 1
ATOM 3898 N N . ALA B 1 55 ? 16.906 20.5 25 1 98.81 55 ALA B N 1
ATOM 3899 C CA . ALA B 1 55 ? 17.609 21.641 24.422 1 98.81 55 ALA B CA 1
ATOM 3900 C C . ALA B 1 55 ? 19.016 21.781 25 1 98.81 55 ALA B C 1
ATOM 3902 O O . ALA B 1 55 ? 19.969 22.094 24.266 1 98.81 55 ALA B O 1
ATOM 3903 N N . ARG B 1 56 ? 19.125 21.562 26.281 1 98.75 56 ARG B N 1
ATOM 3904 C CA . ARG B 1 56 ? 20.438 21.625 26.938 1 98.75 56 ARG B CA 1
ATOM 3905 C C . ARG B 1 56 ? 21.375 20.547 26.406 1 98.75 56 ARG B C 1
ATOM 3907 O O . ARG B 1 56 ? 22.547 20.797 26.156 1 98.75 56 ARG B O 1
ATOM 3914 N N . GLU B 1 57 ? 20.844 19.359 26.281 1 98.62 57 GLU B N 1
ATOM 3915 C CA . GLU B 1 57 ? 21.641 18.281 25.703 1 98.62 57 GLU B CA 1
ATOM 3916 C C . GLU B 1 57 ? 22.109 18.625 24.281 1 98.62 57 GLU B C 1
ATOM 3918 O O . GLU B 1 57 ? 23.25 18.375 23.922 1 98.62 57 GLU B O 1
ATOM 3923 N N . SER B 1 58 ? 21.219 19.141 23.5 1 98.81 58 SER B N 1
ATOM 3924 C CA . SER B 1 58 ? 21.531 19.531 22.125 1 98.81 58 SER B CA 1
ATOM 3925 C C . SER B 1 58 ? 22.609 20.625 22.094 1 98.81 58 SER B C 1
ATOM 3927 O O . SER B 1 58 ? 23.531 20.562 21.281 1 98.81 58 SER B O 1
ATOM 3929 N N . ALA B 1 59 ? 22.453 21.594 22.969 1 98.56 59 ALA B N 1
ATOM 3930 C CA . ALA B 1 59 ? 23.422 22.688 23.047 1 98.56 59 ALA B CA 1
ATOM 3931 C C . ALA B 1 59 ? 24.828 22.141 23.297 1 98.56 59 ALA B C 1
ATOM 3933 O O . ALA B 1 59 ? 25.812 22.641 22.719 1 98.56 59 ALA B O 1
ATOM 3934 N N . GLU B 1 60 ? 24.906 21.188 24.156 1 98.38 60 GLU B N 1
ATOM 3935 C CA . GLU B 1 60 ? 26.203 20.562 24.422 1 98.38 60 GLU B CA 1
ATOM 3936 C C . GLU B 1 60 ? 26.75 19.859 23.188 1 98.38 60 GLU B C 1
ATOM 3938 O O . GLU B 1 60 ? 27.953 19.938 22.922 1 98.38 60 GLU B O 1
ATOM 3943 N N . ARG B 1 61 ? 25.891 19.156 22.438 1 98.62 61 ARG B N 1
ATOM 3944 C CA . ARG B 1 61 ? 26.328 18.484 21.219 1 98.62 61 ARG B CA 1
ATOM 3945 C C . ARG B 1 61 ? 26.844 19.5 20.203 1 98.62 61 ARG B C 1
ATOM 3947 O O . ARG B 1 61 ? 27.875 19.266 19.562 1 98.62 61 ARG B O 1
ATOM 3954 N N . TRP B 1 62 ? 26.141 20.594 20.078 1 98.19 62 TRP B N 1
ATOM 3955 C CA . TRP B 1 62 ? 26.562 21.625 19.141 1 98.19 62 TRP B CA 1
ATOM 3956 C C . TRP B 1 62 ? 27.875 22.266 19.578 1 98.19 62 TRP B C 1
ATOM 3958 O O . TRP B 1 62 ? 28.719 22.594 18.734 1 98.19 62 TRP B O 1
ATOM 3968 N N . ARG B 1 63 ? 28.047 22.453 20.844 1 96.81 63 ARG B N 1
ATOM 3969 C CA . ARG B 1 63 ? 29.297 23 21.344 1 96.81 63 ARG B CA 1
ATOM 3970 C C . ARG B 1 63 ? 30.469 22.094 21 1 96.81 63 ARG B C 1
ATOM 3972 O O . ARG B 1 63 ? 31.578 22.578 20.719 1 96.81 63 ARG B O 1
ATOM 3979 N N . ARG B 1 64 ? 30.188 20.828 21 1 96.94 64 ARG B N 1
ATOM 3980 C CA . ARG B 1 64 ? 31.234 19.859 20.688 1 96.94 64 ARG B CA 1
ATOM 3981 C C . ARG B 1 64 ? 31.359 19.656 19.188 1 96.94 64 ARG B C 1
ATOM 3983 O O . ARG B 1 64 ? 32.281 18.953 18.734 1 96.94 64 ARG B O 1
ATOM 3990 N N . GLY B 1 65 ? 30.531 20.188 18.422 1 96.5 65 GLY B N 1
ATOM 3991 C CA . GLY B 1 65 ? 30.531 20 16.969 1 96.5 65 GLY B CA 1
ATOM 3992 C C . GLY B 1 65 ? 30.031 18.641 16.547 1 96.5 65 GLY B C 1
ATOM 3993 O O . GLY B 1 65 ? 30.438 18.125 15.508 1 96.5 65 GLY B O 1
ATOM 3994 N N . GLU B 1 66 ? 29.156 18 17.391 1 97.19 66 GLU B N 1
ATOM 3995 C CA . GLU B 1 66 ? 28.656 16.656 17.125 1 97.19 66 GLU B CA 1
ATOM 3996 C C . GLU B 1 66 ? 27.141 16.594 17.219 1 97.19 66 GLU B C 1
ATOM 3998 O O . GLU B 1 66 ? 26.594 15.82 18.016 1 97.19 66 GLU B O 1
ATOM 4003 N N . PRO B 1 67 ? 26.484 17.406 16.344 1 97.56 67 PRO B N 1
ATOM 4004 C CA . PRO B 1 67 ? 25.016 17.344 16.422 1 97.56 67 PRO B CA 1
ATOM 4005 C C . PRO B 1 67 ? 24.469 15.953 16.141 1 97.56 67 PRO B C 1
ATOM 4007 O O . PRO B 1 67 ? 25.031 15.211 15.336 1 97.56 67 PRO B O 1
ATOM 4010 N N . ALA B 1 68 ? 23.359 15.656 16.828 1 95.88 68 ALA B N 1
ATOM 4011 C CA . ALA B 1 68 ? 22.688 14.375 16.672 1 95.88 68 ALA B CA 1
ATOM 4012 C C . ALA B 1 68 ? 21.656 14.43 15.562 1 95.88 68 ALA B C 1
ATOM 4014 O O . ALA B 1 68 ? 20.562 15 15.734 1 95.88 68 ALA B O 1
ATOM 4015 N N . GLY B 1 69 ? 21.969 14.086 14.359 1 97.25 69 GLY B N 1
ATOM 4016 C CA . GLY B 1 69 ? 21 13.977 13.281 1 97.25 69 GLY B CA 1
ATOM 4017 C C . GLY B 1 69 ? 20.734 15.297 12.578 1 97.25 69 GLY B C 1
ATOM 4018 O O . GLY B 1 69 ? 21.422 16.281 12.828 1 97.25 69 GLY B O 1
ATOM 4019 N N . LEU B 1 70 ? 19.609 15.445 11.828 1 98.44 70 LEU B N 1
ATOM 4020 C CA . LEU B 1 70 ? 19.375 16.531 10.898 1 98.44 70 LEU B CA 1
ATOM 4021 C C . LEU B 1 70 ? 18.578 17.656 11.57 1 98.44 70 LEU B C 1
ATOM 4023 O O . LEU B 1 70 ? 18.516 18.781 11.047 1 98.44 70 LEU B O 1
ATOM 4027 N N . LEU B 1 71 ? 17.984 17.375 12.797 1 98.81 71 LEU B N 1
ATOM 4028 C CA . LEU B 1 71 ? 17.109 18.359 13.406 1 98.81 71 LEU B CA 1
ATOM 4029 C C . LEU B 1 71 ? 17.516 18.641 14.852 1 98.81 71 LEU B C 1
ATOM 4031 O O . LEU B 1 71 ? 16.672 19 15.68 1 98.81 71 LEU B O 1
ATOM 4035 N N . ASP B 1 72 ? 18.812 18.453 15.125 1 98.88 72 ASP B N 1
ATOM 4036 C CA . ASP B 1 72 ? 19.297 18.562 16.5 1 98.88 72 ASP B CA 1
ATOM 4037 C C . ASP B 1 72 ? 19.031 19.953 17.047 1 98.88 72 ASP B C 1
ATOM 4039 O O . ASP B 1 72 ? 19.594 20.938 16.562 1 98.88 72 ASP B O 1
ATOM 4043 N N . GLY B 1 73 ? 18.156 19.984 18.031 1 98.88 73 GLY B N 1
ATOM 4044 C CA . GLY B 1 73 ? 17.922 21.234 18.734 1 98.88 73 GLY B CA 1
ATOM 4045 C C . GLY B 1 73 ? 16.75 22.016 18.188 1 98.88 73 GLY B C 1
ATOM 4046 O O . GLY B 1 73 ? 16.375 23.062 18.734 1 98.88 73 GLY B O 1
ATOM 4047 N N . VAL B 1 74 ? 16.109 21.562 17.109 1 98.88 74 VAL B N 1
ATOM 4048 C CA . VAL B 1 74 ? 15.016 22.297 16.5 1 98.88 74 VAL B CA 1
ATOM 4049 C C . VAL B 1 74 ? 13.727 22.062 17.281 1 98.88 74 VAL B C 1
ATOM 4051 O O . VAL B 1 74 ? 13.344 20.906 17.516 1 98.88 74 VAL B O 1
ATOM 4054 N N . PRO B 1 75 ? 13.008 23.125 17.734 1 98.81 75 PRO B N 1
ATOM 4055 C CA . PRO B 1 75 ? 11.703 22.953 18.391 1 98.81 75 PRO B CA 1
ATOM 4056 C C . PRO B 1 75 ? 10.648 22.375 17.453 1 98.81 75 PRO B C 1
ATOM 4058 O O . PRO B 1 75 ? 10.531 22.812 16.297 1 98.81 75 PRO B O 1
ATOM 4061 N N . VAL B 1 76 ? 9.953 21.406 17.891 1 98.88 76 VAL B N 1
ATOM 4062 C CA . VAL B 1 76 ? 8.898 20.781 17.109 1 98.88 76 VAL B CA 1
ATOM 4063 C C . VAL B 1 76 ? 7.652 20.578 17.969 1 98.88 76 VAL B C 1
ATOM 4065 O O . VAL B 1 76 ? 7.742 20.531 19.203 1 98.88 76 VAL B O 1
ATOM 4068 N N . THR B 1 77 ? 6.48 20.594 17.359 1 98.88 77 THR B N 1
ATOM 4069 C CA . THR B 1 77 ? 5.234 20.266 18.031 1 98.88 77 THR B CA 1
ATOM 4070 C C . THR B 1 77 ? 4.582 19.031 17.391 1 98.88 77 THR B C 1
ATOM 4072 O O . THR B 1 77 ? 4.895 18.688 16.25 1 98.88 77 THR B O 1
ATOM 4075 N N . VAL B 1 78 ? 3.762 18.328 18.156 1 98.88 78 VAL B N 1
ATOM 4076 C CA . VAL B 1 78 ? 3.174 17.062 17.734 1 98.88 78 VAL B CA 1
ATOM 4077 C C . VAL B 1 78 ? 1.666 17.078 17.969 1 98.88 78 VAL B C 1
ATOM 4079 O O . VAL B 1 78 ? 1.216 17.312 19.094 1 98.88 78 VAL B O 1
ATOM 4082 N N . LYS B 1 79 ? 0.888 16.828 16.891 1 98.75 79 LYS B N 1
ATOM 4083 C CA . LYS B 1 79 ? -0.559 16.734 17.062 1 98.75 79 LYS B CA 1
ATOM 4084 C C . LYS B 1 79 ? -0.925 15.672 18.094 1 98.75 79 LYS B C 1
ATOM 4086 O O . LYS B 1 79 ? -0.369 14.57 18.094 1 98.75 79 LYS B O 1
ATOM 4091 N N . ASP B 1 80 ? -1.864 15.969 18.938 1 98.69 80 ASP B N 1
ATOM 4092 C CA . ASP B 1 80 ? -2.225 15.086 20.047 1 98.69 80 ASP B CA 1
ATOM 4093 C C . ASP B 1 80 ? -3.025 13.883 19.531 1 98.69 80 ASP B C 1
ATOM 4095 O O . ASP B 1 80 ? -3.996 13.469 20.172 1 98.69 80 ASP B O 1
ATOM 4099 N N . LEU B 1 81 ? -2.746 13.398 18.406 1 98.25 81 LEU B N 1
ATOM 4100 C CA . LEU B 1 81 ? -3.184 12.109 17.875 1 98.25 81 LEU B CA 1
ATOM 4101 C C . LEU B 1 81 ? -2.023 11.117 17.812 1 98.25 81 LEU B C 1
ATOM 4103 O O . LEU B 1 81 ? -2.238 9.914 17.719 1 98.25 81 LEU B O 1
ATOM 4107 N N . LEU B 1 82 ? -0.828 11.656 17.812 1 98.56 82 LEU B N 1
ATOM 4108 C CA . LEU B 1 82 ? 0.383 10.852 17.672 1 98.56 82 LEU B CA 1
ATOM 4109 C C . LEU B 1 82 ? 1.008 10.57 19.031 1 98.56 82 LEU B C 1
ATOM 4111 O O . LEU B 1 82 ? 1.103 11.469 19.875 1 98.56 82 LEU B O 1
ATOM 4115 N N . LEU B 1 83 ? 1.454 9.359 19.219 1 98.38 83 LEU B N 1
ATOM 4116 C CA . LEU B 1 83 ? 2.07 8.961 20.469 1 98.38 83 LEU B CA 1
ATOM 4117 C C . LEU B 1 83 ? 3.365 9.727 20.719 1 98.38 83 LEU B C 1
ATOM 4119 O O . LEU B 1 83 ? 4.141 9.945 19.781 1 98.38 83 LEU B O 1
ATOM 4123 N N . LEU B 1 84 ? 3.498 10.188 21.859 1 98.44 84 LEU B N 1
ATOM 4124 C CA . LEU B 1 84 ? 4.711 10.812 22.375 1 98.44 84 LEU B CA 1
ATOM 4125 C C . LEU B 1 84 ? 5.109 10.211 23.719 1 98.44 84 LEU B C 1
ATOM 4127 O O . LEU B 1 84 ? 4.445 10.445 24.719 1 98.44 84 LEU B O 1
ATOM 4131 N N . ARG B 1 85 ? 6.172 9.453 23.656 1 97.81 85 ARG B N 1
ATOM 4132 C CA . ARG B 1 85 ? 6.613 8.742 24.844 1 97.81 85 ARG B CA 1
ATOM 4133 C C . ARG B 1 85 ? 6.773 9.695 26.031 1 97.81 85 ARG B C 1
ATOM 4135 O O . ARG B 1 85 ? 7.375 10.766 25.891 1 97.81 85 ARG B O 1
ATOM 4142 N N . GLY B 1 86 ? 6.23 9.305 27.172 1 96.31 86 GLY B N 1
ATOM 4143 C CA . GLY B 1 86 ? 6.363 10.086 28.391 1 96.31 86 GLY B CA 1
ATOM 4144 C C . GLY B 1 86 ? 5.199 11.031 28.625 1 96.31 86 GLY B C 1
ATOM 4145 O O . GLY B 1 86 ? 5.055 11.586 29.719 1 96.31 86 GLY B O 1
ATOM 4146 N N . HIS B 1 87 ? 4.324 11.234 27.641 1 97 87 HIS B N 1
ATOM 4147 C CA . HIS B 1 87 ? 3.195 12.156 27.75 1 97 87 HIS B CA 1
ATOM 4148 C C . HIS B 1 87 ? 1.91 11.508 27.234 1 97 87 HIS B C 1
ATOM 4150 O O . HIS B 1 87 ? 1.935 10.734 26.281 1 97 87 HIS B O 1
ATOM 4156 N N . PRO B 1 88 ? 0.747 11.852 27.828 1 97.19 88 PRO B N 1
ATOM 4157 C CA . PRO B 1 88 ? -0.521 11.281 27.359 1 97.19 88 PRO B CA 1
ATOM 4158 C C . PRO B 1 88 ? -0.909 11.766 25.969 1 97.19 88 PRO B C 1
ATOM 4160 O O . PRO B 1 88 ? -0.663 12.93 25.625 1 97.19 88 PRO B O 1
ATOM 4163 N N . THR B 1 89 ? -1.44 10.891 25.203 1 97.88 89 THR B N 1
ATOM 4164 C CA . THR B 1 89 ? -2.104 11.219 23.953 1 97.88 89 THR B CA 1
ATOM 4165 C C . THR B 1 89 ? -3.613 11.039 24.078 1 97.88 89 THR B C 1
ATOM 4167 O O . THR B 1 89 ? -4.125 9.922 23.938 1 97.88 89 THR B O 1
ATOM 4170 N N . LEU B 1 90 ? -4.297 12.164 24.234 1 97.94 90 LEU B N 1
ATOM 4171 C CA . LEU B 1 90 ? -5.695 12.086 24.641 1 97.94 90 LEU B CA 1
ATOM 4172 C C . LEU B 1 90 ? -6.625 12.281 23.453 1 97.94 90 LEU B C 1
ATOM 4174 O O . LEU B 1 90 ? -7.82 12 23.531 1 97.94 90 LEU B O 1
ATOM 4178 N N . ARG B 1 91 ? -6.145 12.727 22.359 1 98.12 91 ARG B N 1
ATOM 4179 C CA . ARG B 1 91 ? -6.828 12.773 21.062 1 98.12 91 ARG B CA 1
ATOM 4180 C C . ARG B 1 91 ? -8.07 13.656 21.141 1 98.12 91 ARG B C 1
ATOM 4182 O O . ARG B 1 91 ? -9.117 13.305 20.578 1 98.12 91 ARG B O 1
ATOM 4189 N N . GLY B 1 92 ? -7.977 14.703 21.922 1 98.31 92 GLY B N 1
ATOM 4190 C CA . GLY B 1 92 ? -9.094 15.625 22.047 1 98.31 92 GLY B CA 1
ATOM 4191 C C . GLY B 1 92 ? -10.312 15 22.703 1 98.31 92 GLY B C 1
ATOM 4192 O O . GLY B 1 92 ? -11.43 15.5 22.547 1 98.31 92 GLY B O 1
ATOM 4193 N N . SER B 1 93 ? -10.188 13.922 23.359 1 98.31 93 SER B N 1
ATOM 4194 C CA . SER B 1 93 ? -11.336 13.148 23.812 1 98.31 93 SER B CA 1
ATOM 4195 C C . SER B 1 93 ? -11.352 13.008 25.344 1 98.31 93 SER B C 1
ATOM 4197 O O . SER B 1 93 ? -10.297 12.844 25.953 1 98.31 93 SER B O 1
ATOM 4199 N N . LYS B 1 94 ? -12.523 13.023 25.938 1 97.62 94 LYS B N 1
ATOM 4200 C CA . LYS B 1 94 ? -12.719 12.75 27.359 1 97.62 94 LYS B CA 1
ATOM 4201 C C . LYS B 1 94 ? -12.867 11.25 27.609 1 97.62 94 LYS B C 1
ATOM 4203 O O . LYS B 1 94 ? -12.953 10.82 28.766 1 97.62 94 LYS B O 1
ATOM 4208 N N . THR B 1 95 ? -12.836 10.469 26.578 1 97 95 THR B N 1
ATOM 4209 C CA . THR B 1 95 ? -13.023 9.023 26.703 1 97 95 THR B CA 1
ATOM 4210 C C . THR B 1 95 ? -11.703 8.328 27 1 97 95 THR B C 1
ATOM 4212 O O . THR B 1 95 ? -11.672 7.117 27.234 1 97 95 THR B O 1
ATOM 4215 N N . ILE B 1 96 ? -10.602 8.984 26.984 1 95.19 96 ILE B N 1
ATOM 4216 C CA . ILE B 1 96 ? -9.281 8.414 27.219 1 95.19 96 ILE B CA 1
ATOM 4217 C C . ILE B 1 96 ? -8.742 8.906 28.562 1 95.19 96 ILE B C 1
ATOM 4219 O O . ILE B 1 96 ? -8.688 10.109 28.812 1 95.19 96 ILE B O 1
ATOM 4223 N N . ALA B 1 97 ? -8.336 8.031 29.375 1 93.81 97 ALA B N 1
ATOM 4224 C CA . ALA B 1 97 ? -7.781 8.391 30.672 1 93.81 97 ALA B CA 1
ATOM 4225 C C . ALA B 1 97 ? -6.348 8.891 30.547 1 93.81 97 ALA B C 1
ATOM 4227 O O . ALA B 1 97 ? -5.551 8.32 29.781 1 93.81 97 ALA B O 1
ATOM 4228 N N . GLU B 1 98 ? -6.086 9.922 31.188 1 92.81 98 GLU B N 1
ATOM 4229 C CA . GLU B 1 98 ? -4.746 10.492 31.156 1 92.81 98 GLU B CA 1
ATOM 4230 C C . GLU B 1 98 ? -3.74 9.594 31.875 1 92.81 98 GLU B C 1
ATOM 4232 O O . GLU B 1 98 ? -2.57 9.539 31.484 1 92.81 98 GLU B O 1
ATOM 4237 N N . GLN B 1 99 ? -4.316 8.922 32.938 1 90.25 99 GLN B N 1
ATOM 4238 C CA . GLN B 1 99 ? -3.459 8.031 33.719 1 90.25 99 GLN B CA 1
ATOM 4239 C C . GLN B 1 99 ? -3.133 6.762 32.938 1 90.25 99 GLN B C 1
ATOM 4241 O O . GLN B 1 99 ? -3.98 6.234 32.219 1 90.25 99 GLN B O 1
ATOM 4246 N N . GLY B 1 100 ? -1.996 6.414 32.719 1 85.38 100 GLY B N 1
ATOM 4247 C CA . GLY B 1 100 ? -1.582 5.219 32 1 85.38 100 GLY B CA 1
ATOM 4248 C C . GLY B 1 100 ? -0.117 5.238 31.625 1 85.38 100 GLY B C 1
ATOM 4249 O O . GLY B 1 100 ? 0.634 6.117 32.031 1 85.38 100 GLY B O 1
ATOM 4250 N N . ARG B 1 101 ? 0.296 4.094 30.891 1 87.88 101 ARG B N 1
ATOM 4251 C CA . ARG B 1 101 ? 1.67 3.947 30.422 1 87.88 101 ARG B CA 1
ATOM 4252 C C . ARG B 1 101 ? 1.814 4.457 29 1 87.88 101 ARG B C 1
ATOM 4254 O O . ARG B 1 101 ? 1.164 3.947 28.078 1 87.88 101 ARG B O 1
ATOM 4261 N N . TRP B 1 102 ? 2.311 5.578 28.875 1 95.5 102 TRP B N 1
ATOM 4262 C CA . TRP B 1 102 ? 2.617 6.172 27.578 1 95.5 102 TRP B CA 1
ATOM 4263 C C . TRP B 1 102 ? 4.082 5.953 27.219 1 95.5 102 TRP B C 1
ATOM 4265 O O . TRP B 1 102 ? 4.883 6.891 27.25 1 95.5 102 TRP B O 1
ATOM 4275 N N . GLU B 1 103 ? 4.453 4.742 26.75 1 96.38 103 GLU B N 1
ATOM 4276 C CA . GLU B 1 103 ? 5.844 4.301 26.703 1 96.38 103 GLU B CA 1
ATOM 4277 C C . GLU B 1 103 ? 6.367 4.266 25.281 1 96.38 103 GLU B C 1
ATOM 4279 O O . GLU B 1 103 ? 7.508 3.861 25.031 1 96.38 103 GLU B O 1
ATOM 4284 N N . GLU B 1 104 ? 5.496 4.707 24.375 1 96.88 104 GLU B N 1
ATOM 4285 C CA . GLU B 1 104 ? 5.922 4.531 23 1 96.88 104 GLU B CA 1
ATOM 4286 C C . GLU B 1 104 ? 5.812 5.84 22.219 1 96.88 104 GLU B C 1
ATOM 4288 O O . GLU B 1 104 ? 4.93 6.66 22.484 1 96.88 104 GLU B O 1
ATOM 4293 N N . ASP B 1 105 ? 6.727 6 21.297 1 98.56 105 ASP B N 1
ATOM 4294 C CA . ASP B 1 105 ? 6.629 7.035 20.266 1 98.56 105 ASP B CA 1
ATOM 4295 C C . ASP B 1 105 ? 5.977 6.488 19 1 98.56 105 ASP B C 1
ATOM 4297 O O . ASP B 1 105 ? 6.23 5.348 18.609 1 98.56 105 ASP B O 1
ATOM 4301 N N . ALA B 1 106 ? 5.07 7.301 18.422 1 98.56 106 ALA B N 1
ATOM 4302 C CA . ALA B 1 106 ? 4.754 7 17.031 1 98.56 106 ALA B CA 1
ATOM 4303 C C . ALA B 1 106 ? 6.016 6.988 16.172 1 98.56 106 ALA B C 1
ATOM 4305 O O . ALA B 1 106 ? 7.035 7.578 16.547 1 98.56 106 ALA B O 1
ATOM 4306 N N . PRO B 1 107 ? 5.996 6.328 15.008 1 98.56 107 PRO B N 1
ATOM 4307 C CA . PRO B 1 107 ? 7.195 6.223 14.172 1 98.56 107 PRO B CA 1
ATOM 4308 C C . PRO B 1 107 ? 7.809 7.582 13.844 1 98.56 107 PRO B C 1
ATOM 4310 O O . PRO B 1 107 ? 9.023 7.762 13.977 1 98.56 107 PRO B O 1
ATOM 4313 N N . SER B 1 108 ? 7.012 8.547 13.438 1 98.81 108 SER B N 1
ATOM 4314 C CA . SER B 1 108 ? 7.523 9.859 13.07 1 98.81 108 SER B CA 1
ATOM 4315 C C . SER B 1 108 ? 8.125 10.578 14.273 1 98.81 108 SER B C 1
ATOM 4317 O O . SER B 1 108 ? 9.148 11.242 14.156 1 98.81 108 SER B O 1
ATOM 4319 N N . VAL B 1 109 ? 7.512 10.414 15.422 1 98.88 109 VAL B N 1
ATOM 4320 C CA . VAL B 1 109 ? 8 11.023 16.656 1 98.88 109 VAL B CA 1
ATOM 4321 C C . VAL B 1 109 ? 9.328 10.391 17.047 1 98.88 109 VAL B C 1
ATOM 4323 O O . VAL B 1 109 ? 10.266 11.086 17.453 1 98.88 109 VAL B O 1
ATOM 4326 N N . ALA B 1 110 ? 9.414 9.078 16.938 1 98.75 110 ALA B N 1
ATOM 4327 C CA . ALA B 1 110 ? 10.656 8.375 17.234 1 98.75 110 ALA B CA 1
ATOM 4328 C C . ALA B 1 110 ? 11.805 8.898 16.375 1 98.75 110 ALA B C 1
ATOM 4330 O O . ALA B 1 110 ? 12.922 9.078 16.859 1 98.75 110 ALA B O 1
ATOM 4331 N N . ARG B 1 111 ? 11.547 9.141 15.109 1 98.75 111 ARG B N 1
ATOM 4332 C CA . ARG B 1 111 ? 12.57 9.648 14.203 1 98.75 111 ARG B CA 1
ATOM 4333 C C . ARG B 1 111 ? 13 11.062 14.602 1 98.75 111 ARG B C 1
ATOM 4335 O O . ARG B 1 111 ? 14.188 11.383 14.57 1 98.75 111 ARG B O 1
ATOM 4342 N N . LEU B 1 112 ? 12.016 11.852 14.969 1 98.81 112 LEU B N 1
ATOM 4343 C CA . LEU B 1 112 ? 12.336 13.188 15.453 1 98.81 112 LEU B CA 1
ATOM 4344 C C . LEU B 1 112 ? 13.242 13.125 16.672 1 98.81 112 LEU B C 1
ATOM 4346 O O . LEU B 1 112 ? 14.219 13.867 16.781 1 98.81 112 LEU B O 1
ATOM 4350 N N . ARG B 1 113 ? 12.875 12.25 17.578 1 98.5 113 ARG B N 1
ATOM 4351 C CA . ARG B 1 113 ? 13.664 12.07 18.797 1 98.5 113 ARG B CA 1
ATOM 4352 C C . ARG B 1 113 ? 15.086 11.633 18.453 1 98.5 113 ARG B C 1
ATOM 4354 O O . ARG B 1 113 ? 16.047 12.164 19.016 1 98.5 113 ARG B O 1
ATOM 4361 N N . GLU B 1 114 ? 15.266 10.711 17.531 1 98.38 114 GLU B N 1
ATOM 4362 C CA . GLU B 1 114 ? 16.562 10.203 17.109 1 98.38 114 GLU B CA 1
ATOM 4363 C C . GLU B 1 114 ? 17.406 11.305 16.469 1 98.38 114 GLU B C 1
ATOM 4365 O O . GLU B 1 114 ? 18.641 11.281 16.562 1 98.38 114 GLU B O 1
ATOM 4370 N N . HIS B 1 115 ? 16.766 12.273 15.898 1 98.75 115 HIS B N 1
ATOM 4371 C CA . HIS B 1 115 ? 17.469 13.328 15.188 1 98.75 115 HIS B CA 1
ATOM 4372 C C . HIS B 1 115 ? 17.656 14.562 16.078 1 98.75 115 HIS B C 1
ATOM 4374 O O . HIS B 1 115 ? 18 15.641 15.578 1 98.75 115 HIS B O 1
ATOM 4380 N N . GLY B 1 116 ? 17.297 14.43 17.344 1 98.69 116 GLY B N 1
ATOM 4381 C CA . GLY B 1 116 ? 17.656 15.43 18.344 1 98.69 116 GLY B CA 1
ATOM 4382 C C . GLY B 1 116 ? 16.672 16.578 18.406 1 98.69 116 GLY B C 1
ATOM 4383 O O . GLY B 1 116 ? 16.969 17.625 18.984 1 98.69 116 GLY B O 1
ATOM 4384 N N . ALA B 1 117 ? 15.492 16.453 17.828 1 98.81 117 ALA B N 1
ATOM 4385 C CA . ALA B 1 117 ? 14.484 17.516 17.891 1 98.81 117 ALA B CA 1
ATOM 4386 C C . ALA B 1 117 ? 14.031 17.75 19.328 1 98.81 117 ALA B C 1
ATOM 4388 O O . ALA B 1 117 ? 14.188 16.891 20.188 1 98.81 117 ALA B O 1
ATOM 4389 N N . VAL B 1 118 ? 13.539 18.906 19.578 1 98.88 118 VAL B N 1
ATOM 4390 C CA . VAL B 1 118 ? 13.07 19.312 20.906 1 98.88 118 VAL B CA 1
ATOM 4391 C C . VAL B 1 118 ? 11.555 19.438 20.891 1 98.88 118 VAL B C 1
ATOM 4393 O O . VAL B 1 118 ? 11 20.312 20.234 1 98.88 118 VAL B O 1
ATOM 4396 N N . PHE B 1 119 ? 10.867 18.578 21.641 1 98.81 119 PHE B N 1
ATOM 4397 C CA . PHE B 1 119 ? 9.414 18.562 21.641 1 98.81 119 PHE B CA 1
ATOM 4398 C C . PHE B 1 119 ? 8.859 19.625 22.578 1 98.81 119 PHE B C 1
ATOM 4400 O O . PHE B 1 119 ? 9.016 19.547 23.797 1 98.81 119 PHE B O 1
ATOM 4407 N N . LEU B 1 120 ? 8.109 20.594 22 1 98.75 120 LEU B N 1
ATOM 4408 C CA . LEU B 1 120 ? 7.562 21.688 22.781 1 98.75 120 LEU B CA 1
ATOM 4409 C C . LEU B 1 120 ? 6.254 21.281 23.453 1 98.75 120 LEU B C 1
ATOM 4411 O O . LEU B 1 120 ? 5.871 21.859 24.469 1 98.75 120 LEU B O 1
ATOM 4415 N N . GLY B 1 121 ? 5.574 20.391 22.797 1 98.44 121 GLY B N 1
ATOM 4416 C CA . GLY B 1 121 ? 4.293 20 23.359 1 98.44 121 GLY B CA 1
ATOM 4417 C C . GLY B 1 121 ? 3.398 19.297 22.344 1 98.44 121 GLY B C 1
ATOM 4418 O O . GLY B 1 121 ? 3.82 19.031 21.203 1 98.44 121 GLY B O 1
ATOM 4419 N N . LYS B 1 122 ? 2.174 18.922 22.812 1 98.69 122 LYS B N 1
ATOM 4420 C CA . LYS B 1 122 ? 1.109 18.344 22 1 98.69 122 LYS B CA 1
ATOM 4421 C C . LYS B 1 122 ? 0.102 19.406 21.578 1 98.69 122 LYS B C 1
ATOM 4423 O O . LYS B 1 122 ? -0.352 20.203 22.406 1 98.69 122 LYS B O 1
ATOM 4428 N N . THR B 1 123 ? -0.216 19.391 20.297 1 98.94 123 THR B N 1
ATOM 4429 C CA . THR B 1 123 ? -1.123 20.406 19.797 1 98.94 123 THR B CA 1
ATOM 4430 C C . THR B 1 123 ? -2.555 19.875 19.75 1 98.94 123 THR B C 1
ATOM 4432 O O . THR B 1 123 ? -2.779 18.672 19.703 1 98.94 123 THR B O 1
ATOM 4435 N N . THR B 1 124 ? -3.5 20.812 19.766 1 98.88 124 THR B N 1
ATOM 4436 C CA . THR B 1 124 ? -4.918 20.484 19.875 1 98.88 124 THR B CA 1
ATOM 4437 C C . THR B 1 124 ? -5.438 19.891 18.562 1 98.88 124 THR B C 1
ATOM 4439 O O . THR B 1 124 ? -4.871 20.141 17.5 1 98.88 124 THR B O 1
ATOM 4442 N N . THR B 1 125 ? -6.43 19.125 18.641 1 98.81 125 THR B N 1
ATOM 4443 C CA . THR B 1 125 ? -7.129 18.422 17.562 1 98.81 125 THR B CA 1
ATOM 4444 C C . THR B 1 125 ? -8.594 18.203 17.938 1 98.81 125 THR B C 1
ATOM 4446 O O . THR B 1 125 ? -8.953 18.203 19.109 1 98.81 125 THR B O 1
ATOM 4449 N N . PRO B 1 126 ? -9.531 18.188 16.922 1 98.69 126 PRO B N 1
ATOM 4450 C CA . PRO B 1 126 ? -10.852 17.656 17.281 1 98.69 126 PRO B CA 1
ATOM 4451 C C . PRO B 1 126 ? -10.789 16.203 17.734 1 98.69 126 PRO B C 1
ATOM 4453 O O . PRO B 1 126 ? -9.773 15.531 17.562 1 98.69 126 PRO B O 1
ATOM 4456 N N . GLU B 1 127 ? -11.906 15.781 18.344 1 98.44 127 GLU B N 1
ATOM 4457 C CA . GLU B 1 127 ? -11.961 14.453 18.953 1 98.44 127 GLU B CA 1
ATOM 4458 C C . GLU B 1 127 ? -11.664 13.367 17.922 1 98.44 127 GLU B C 1
ATOM 4460 O O . GLU B 1 127 ? -12.383 13.227 16.922 1 98.44 127 GLU B O 1
ATOM 4465 N N . TYR B 1 128 ? -10.523 12.625 18.078 1 98 128 TYR B N 1
ATOM 4466 C CA . TYR B 1 128 ? -10.016 11.547 17.25 1 98 128 TYR B CA 1
ATOM 4467 C C . TYR B 1 128 ? -9.758 12.039 15.82 1 98 128 TYR B C 1
ATOM 4469 O O . TYR B 1 128 ? -9.648 11.234 14.891 1 98 128 TYR B O 1
ATOM 4477 N N . GLY B 1 129 ? -9.672 13.367 15.617 1 98.12 129 GLY B N 1
ATOM 4478 C CA . GLY B 1 129 ? -9.344 13.945 14.32 1 98.12 129 GLY B CA 1
ATOM 4479 C C . GLY B 1 129 ? -10.461 13.789 13.305 1 98.12 129 GLY B C 1
ATOM 4480 O O . GLY B 1 129 ? -10.203 13.734 12.102 1 98.12 129 GLY B O 1
ATOM 4481 N N . TRP B 1 130 ? -11.781 13.789 13.727 1 98.12 130 TRP B N 1
ATOM 4482 C CA . TRP B 1 130 ? -12.852 13.273 12.875 1 98.12 130 TRP B CA 1
ATOM 4483 C C . TRP B 1 130 ? -13.375 14.367 11.945 1 98.12 130 TRP B C 1
ATOM 4485 O O . TRP B 1 130 ? -14.07 14.078 10.969 1 98.12 130 TRP B O 1
ATOM 4495 N N . LYS B 1 131 ? -13.031 15.656 12.195 1 98.06 131 LYS B N 1
ATOM 4496 C CA . LYS B 1 131 ? -13.68 16.688 11.375 1 98.06 131 LYS B CA 1
ATOM 4497 C C . LYS B 1 131 ? -12.68 17.75 10.953 1 98.06 131 LYS B C 1
ATOM 4499 O O . LYS B 1 131 ? -11.555 17.797 11.453 1 98.06 131 LYS B O 1
ATOM 4504 N N . GLY B 1 132 ? -13.062 18.672 10.055 1 98.56 132 GLY B N 1
ATOM 4505 C CA . GLY B 1 132 ? -12.18 19.594 9.352 1 98.56 132 GLY B CA 1
ATOM 4506 C C . GLY B 1 132 ? -12 20.906 10.086 1 98.56 132 GLY B C 1
ATOM 4507 O O . GLY B 1 132 ? -11.57 21.906 9.484 1 98.56 132 GLY B O 1
ATOM 4508 N N . VAL B 1 133 ? -12.438 20.969 11.32 1 98.81 133 VAL B N 1
ATOM 4509 C CA . VAL B 1 133 ? -12.203 22.094 12.227 1 98.81 133 VAL B CA 1
ATOM 4510 C C . VAL B 1 133 ? -11.641 21.578 13.547 1 98.81 133 VAL B C 1
ATOM 4512 O O . VAL B 1 133 ? -11.711 20.391 13.844 1 98.81 133 VAL B O 1
ATOM 4515 N N . THR B 1 134 ? -11.047 22.453 14.32 1 98.81 134 THR B N 1
ATOM 4516 C CA . THR B 1 134 ? -10.406 22.016 15.555 1 98.81 134 THR B CA 1
ATOM 4517 C C . THR B 1 134 ? -11.156 22.562 16.766 1 98.81 134 THR B C 1
ATOM 4519 O O . THR B 1 134 ? -10.922 23.688 17.203 1 98.81 134 THR B O 1
ATOM 4522 N N . ASP B 1 135 ? -11.992 21.828 17.281 1 98.38 135 ASP B N 1
ATOM 4523 C CA . ASP B 1 135 ? -12.617 21.938 18.594 1 98.38 135 ASP B CA 1
ATOM 4524 C C . ASP B 1 135 ? -12.977 20.562 19.156 1 98.38 135 ASP B C 1
ATOM 4526 O O . ASP B 1 135 ? -13.281 19.641 18.406 1 98.38 135 ASP B O 1
ATOM 4530 N N . SER B 1 136 ? -12.859 20.391 20.391 1 98.31 136 SER B N 1
ATOM 4531 C CA . SER B 1 136 ? -13.102 19.094 21.016 1 98.31 136 SER B CA 1
ATOM 4532 C C . SER B 1 136 ? -13.688 19.25 22.406 1 98.31 136 SER B C 1
ATOM 4534 O O . SER B 1 136 ? -13.586 20.312 23.016 1 98.31 136 SER B O 1
ATOM 4536 N N . PRO B 1 137 ? -14.32 18.188 22.922 1 97.56 137 PRO B N 1
ATOM 4537 C CA . PRO B 1 137 ? -14.812 18.203 24.297 1 97.56 137 PRO B CA 1
ATOM 4538 C C . PRO B 1 137 ? -13.695 18.422 25.312 1 97.56 137 PRO B C 1
ATOM 4540 O O . PRO B 1 137 ? -13.922 19 26.375 1 97.56 137 PRO B O 1
ATOM 4543 N N . LEU B 1 138 ? -12.516 18.047 24.953 1 98.19 138 LEU B N 1
ATOM 4544 C CA . LEU B 1 138 ? -11.422 18.062 25.922 1 98.19 138 LEU B CA 1
ATOM 4545 C C . LEU B 1 138 ? -10.758 19.438 25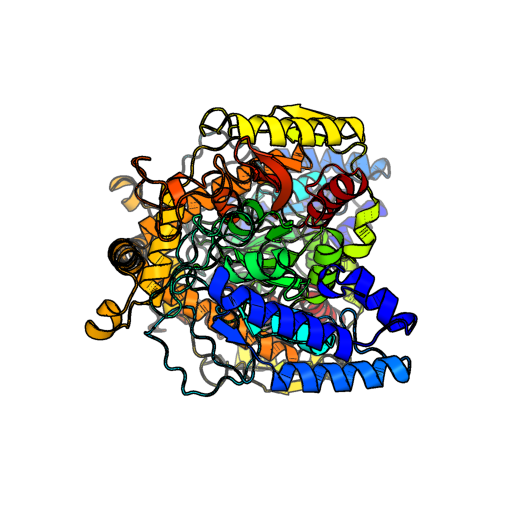.984 1 98.19 138 LEU B C 1
ATOM 4547 O O . LEU B 1 138 ? -10.477 19.938 27.078 1 98.19 138 LEU B O 1
ATOM 4551 N N . THR B 1 139 ? -10.508 20.109 24.781 1 98.44 139 THR B N 1
ATOM 4552 C CA . THR B 1 139 ? -9.602 21.25 24.766 1 98.44 139 THR B CA 1
ATOM 4553 C C . THR B 1 139 ? -10.336 22.516 24.312 1 98.44 139 THR B C 1
ATOM 4555 O O . THR B 1 139 ? -9.789 23.609 24.391 1 98.44 139 THR B O 1
ATOM 4558 N N . GLY B 1 140 ? -11.617 22.359 23.875 1 98.5 140 GLY B N 1
ATOM 4559 C CA . GLY B 1 140 ? -12.32 23.531 23.375 1 98.5 140 GLY B CA 1
ATOM 4560 C C . GLY B 1 140 ? -11.914 23.922 21.969 1 98.5 140 GLY B C 1
ATOM 4561 O O . GLY B 1 140 ? -11.484 23.078 21.188 1 98.5 140 GLY B O 1
ATOM 4562 N N . VAL B 1 141 ? -12.125 25.188 21.625 1 98.81 141 VAL B N 1
ATOM 4563 C CA . VAL B 1 141 ? -12 25.672 20.25 1 98.81 141 VAL B CA 1
ATOM 4564 C C . VAL B 1 141 ? -10.602 26.219 20.016 1 98.81 141 VAL B C 1
ATOM 4566 O O . VAL B 1 141 ? -10.109 27.031 20.812 1 98.81 141 VAL B O 1
ATOM 4569 N N . THR B 1 142 ? -9.898 25.734 19.016 1 98.94 142 THR B N 1
ATOM 4570 C CA . THR B 1 142 ? -8.68 26.359 18.516 1 98.94 142 THR B CA 1
ATOM 4571 C C . THR B 1 142 ? -9.008 27.453 17.5 1 98.94 142 THR B C 1
ATOM 4573 O O . THR B 1 142 ? -9.773 27.219 16.562 1 98.94 142 THR B O 1
ATOM 4576 N N . ARG B 1 143 ? -8.367 28.578 17.625 1 98.81 143 ARG B N 1
ATOM 4577 C CA . ARG B 1 143 ? -8.742 29.75 16.844 1 98.81 143 ARG B CA 1
ATOM 4578 C C . ARG B 1 143 ? -7.652 30.125 15.852 1 98.81 143 ARG B C 1
ATOM 4580 O O . ARG B 1 143 ? -6.551 29.578 15.898 1 98.81 143 ARG B O 1
ATOM 4587 N N . ASN B 1 144 ? -8.023 31.016 14.953 1 98.75 144 ASN B N 1
ATOM 4588 C CA . ASN B 1 144 ? -7.188 31.344 13.805 1 98.75 144 ASN B CA 1
ATOM 4589 C C . ASN B 1 144 ? -6.195 32.438 14.133 1 98.75 144 ASN B C 1
ATOM 4591 O O . ASN B 1 144 ? -6.566 33.469 14.719 1 98.75 144 ASN B O 1
ATOM 4595 N N . PRO B 1 145 ? -4.93 32.312 13.758 1 98.12 145 PRO B N 1
ATOM 4596 C CA . PRO B 1 145 ? -3.893 33.312 14.039 1 98.12 145 PRO B CA 1
ATOM 4597 C C . PRO B 1 145 ? -4.168 34.656 13.367 1 98.12 145 PRO B C 1
ATOM 4599 O O . PRO B 1 145 ? -3.736 35.688 13.867 1 98.12 145 PRO B O 1
ATOM 4602 N N . TYR B 1 146 ? -4.844 34.688 12.266 1 97.88 146 TYR B N 1
ATOM 4603 C CA . TYR B 1 146 ? -5.098 35.906 11.516 1 97.88 146 TYR B CA 1
ATOM 4604 C C . TYR B 1 146 ? -6.32 36.656 12.062 1 97.88 146 TYR B C 1
ATOM 4606 O O . TYR B 1 146 ? -6.41 37.875 11.977 1 97.88 146 TYR B O 1
ATOM 4614 N N . ASP B 1 147 ? -7.262 35.906 12.516 1 98.31 147 ASP B N 1
ATOM 4615 C CA . ASP B 1 147 ? -8.492 36.438 13.102 1 98.31 147 ASP B CA 1
ATOM 4616 C C . ASP B 1 147 ? -9.062 35.438 14.125 1 98.31 147 ASP B C 1
ATOM 4618 O O . ASP B 1 147 ? -9.711 34.469 13.758 1 98.31 147 ASP B O 1
ATOM 4622 N N . PRO B 1 148 ? -8.891 35.688 15.391 1 98.06 148 PRO B N 1
ATOM 4623 C CA . PRO B 1 148 ? -9.258 34.75 16.438 1 98.06 148 PRO B CA 1
ATOM 4624 C C . PRO B 1 148 ? -10.758 34.438 16.469 1 98.06 148 PRO B C 1
ATOM 4626 O O . PRO B 1 148 ? -11.195 33.531 17.172 1 98.06 148 PRO B O 1
ATOM 4629 N N . SER B 1 149 ? -11.57 35.25 15.773 1 98.31 149 SER B N 1
ATOM 4630 C CA . SER B 1 149 ? -12.992 34.938 15.695 1 98.31 149 SER B CA 1
ATOM 4631 C C . SER B 1 149 ? -13.266 33.812 14.695 1 98.31 149 SER B C 1
ATOM 4633 O O . SER B 1 149 ? -14.375 33.281 14.625 1 98.31 149 SER B O 1
ATOM 4635 N N . ARG B 1 150 ? -12.281 33.438 14.008 1 98.69 150 ARG B N 1
ATOM 4636 C CA . ARG B 1 150 ? -12.422 32.438 12.945 1 98.69 150 ARG B CA 1
ATOM 4637 C C . ARG B 1 150 ? -11.766 31.125 13.328 1 98.69 150 ARG B C 1
ATOM 4639 O O . ARG B 1 150 ? -10.992 31.062 14.281 1 98.69 150 ARG B O 1
ATOM 4646 N N . THR B 1 151 ? -12.172 30.031 12.656 1 98.75 151 THR B N 1
ATOM 4647 C CA . THR B 1 151 ? -11.617 28.703 12.898 1 98.75 151 THR B CA 1
ATOM 4648 C C . THR B 1 151 ? -10.211 28.594 12.328 1 98.75 151 THR B C 1
ATOM 4650 O O . THR B 1 151 ? -9.891 29.219 11.32 1 98.75 151 THR B O 1
ATOM 4653 N N . ALA B 1 152 ? -9.352 27.828 12.961 1 98.88 152 ALA B N 1
ATOM 4654 C CA . ALA B 1 152 ? -8.031 27.516 12.43 1 98.88 152 ALA B CA 1
ATOM 4655 C C . ALA B 1 152 ? -8.109 26.438 11.367 1 98.88 152 ALA B C 1
ATOM 4657 O O . ALA B 1 152 ? -7.113 26.125 10.711 1 98.88 152 ALA B O 1
ATOM 4658 N N . GLY B 1 153 ? -9.312 25.875 11.102 1 98.81 153 GLY B N 1
ATOM 4659 C CA . GLY B 1 153 ? -9.414 24.641 10.344 1 98.81 153 GLY B CA 1
ATOM 4660 C C . GLY B 1 153 ? -9.031 23.406 11.148 1 98.81 153 GLY B C 1
ATOM 4661 O O . GLY B 1 153 ? -8.922 23.469 12.375 1 98.81 153 GLY B O 1
ATOM 4662 N N . GLY B 1 154 ? -8.875 22.266 10.539 1 98.44 154 GLY B N 1
ATOM 4663 C CA . GLY B 1 154 ? -8.539 21.016 11.219 1 98.44 154 GLY B CA 1
ATOM 4664 C C . GLY B 1 154 ? -8.359 19.844 10.273 1 98.44 154 GLY B C 1
ATOM 4665 O O . GLY B 1 154 ? -8.516 19.984 9.062 1 98.44 154 GLY B O 1
ATOM 4666 N N . SER B 1 155 ? -7.93 18.672 10.875 1 98.38 155 SER B N 1
ATOM 4667 C CA . SER B 1 155 ? -7.938 18.438 12.312 1 98.38 155 SER B CA 1
ATOM 4668 C C . SER B 1 155 ? -6.609 18.812 12.945 1 98.38 155 SER B C 1
ATOM 4670 O O . SER B 1 155 ? -6.445 18.734 14.164 1 98.38 155 SER B O 1
ATOM 4672 N N . SER B 1 156 ? -5.609 19.328 12.172 1 98.88 156 SER B N 1
ATOM 4673 C CA . SER B 1 156 ? -4.336 19.734 12.75 1 98.88 156 SER B CA 1
ATOM 4674 C C . SER B 1 156 ? -4.309 21.25 12.992 1 98.88 156 SER B C 1
ATOM 4676 O O . SER B 1 156 ? -3.33 21.922 12.656 1 98.88 156 SER B O 1
ATOM 4678 N N . GLY B 1 157 ? -5.379 21.734 13.555 1 98.88 157 GLY B N 1
ATOM 4679 C CA . GLY B 1 157 ? -5.52 23.172 13.75 1 98.88 157 GLY B CA 1
ATOM 4680 C C . GLY B 1 157 ? -4.539 23.734 14.766 1 98.88 157 GLY B C 1
ATOM 4681 O O . GLY B 1 157 ? -4.02 24.844 14.586 1 98.88 157 GLY B O 1
ATOM 4682 N N . GLY B 1 158 ? -4.312 23 15.891 1 98.94 158 GLY B N 1
ATOM 4683 C CA . GLY B 1 158 ? -3.311 23.438 16.859 1 98.94 158 GLY B CA 1
ATOM 4684 C C . GLY B 1 158 ? -1.921 23.547 16.25 1 98.94 158 GLY B C 1
ATOM 4685 O O . GLY B 1 158 ? -1.208 24.531 16.516 1 98.94 158 GLY B O 1
ATOM 4686 N N . SER B 1 159 ? -1.557 22.594 15.469 1 98.94 159 SER B N 1
ATOM 4687 C CA . SER B 1 159 ? -0.266 22.594 14.789 1 98.94 159 SER B CA 1
ATOM 4688 C C . SER B 1 159 ? -0.124 23.812 13.883 1 98.94 159 SER B C 1
ATOM 4690 O O . SER B 1 159 ? 0.909 24.484 13.898 1 98.94 159 SER B O 1
ATOM 4692 N N . ALA B 1 160 ? -1.167 24.047 13.117 1 98.88 160 ALA B N 1
ATOM 4693 C CA . ALA B 1 160 ? -1.137 25.156 12.172 1 98.88 160 ALA B CA 1
ATOM 4694 C C . ALA B 1 160 ? -0.99 26.484 12.891 1 98.88 160 ALA B C 1
ATOM 4696 O O . ALA B 1 160 ? -0.171 27.328 12.508 1 98.88 160 ALA B O 1
ATOM 4697 N N . ALA B 1 161 ? -1.76 26.703 13.922 1 98.88 161 ALA B N 1
ATOM 4698 C CA . ALA B 1 161 ? -1.708 27.953 14.68 1 98.88 161 ALA B CA 1
ATOM 4699 C C . ALA B 1 161 ? -0.344 28.125 15.344 1 98.88 161 ALA B C 1
ATOM 4701 O O . ALA B 1 161 ? 0.208 29.234 15.344 1 98.88 161 ALA B O 1
ATOM 4702 N N . ALA B 1 162 ? 0.163 27.047 15.914 1 98.81 162 ALA B N 1
ATOM 4703 C CA . ALA B 1 162 ? 1.464 27.109 16.578 1 98.81 162 ALA B CA 1
ATOM 4704 C C . ALA B 1 162 ? 2.559 27.531 15.602 1 98.81 162 ALA B C 1
ATOM 4706 O O . ALA B 1 162 ? 3.336 28.453 15.898 1 98.81 162 ALA B O 1
ATOM 4707 N N . VAL B 1 163 ? 2.621 26.906 14.438 1 98.75 163 VAL B N 1
ATOM 4708 C CA . VAL B 1 163 ? 3.643 27.219 13.445 1 98.75 163 VAL B CA 1
ATOM 4709 C C . VAL B 1 163 ? 3.457 28.656 12.961 1 98.75 163 VAL B C 1
ATOM 4711 O O . VAL B 1 163 ? 4.422 29.422 12.875 1 98.75 163 VAL B O 1
ATOM 4714 N N . ALA B 1 164 ? 2.24 29.031 12.664 1 98.44 164 ALA B N 1
ATOM 4715 C CA . ALA B 1 164 ? 1.942 30.359 12.125 1 98.44 164 ALA B CA 1
ATOM 4716 C C . ALA B 1 164 ? 2.391 31.453 13.078 1 98.44 164 ALA B C 1
ATOM 4718 O O . ALA B 1 164 ? 2.834 32.531 12.641 1 98.44 164 ALA B O 1
ATOM 4719 N N . LEU B 1 165 ? 2.295 31.156 14.359 1 98.06 165 LEU B N 1
ATOM 4720 C CA . LEU B 1 165 ? 2.553 32.188 15.336 1 98.06 165 LEU B CA 1
ATOM 4721 C C . LEU B 1 165 ? 3.943 32.031 15.945 1 98.06 165 LEU B C 1
ATOM 4723 O O . LEU B 1 165 ? 4.285 32.75 16.906 1 98.06 165 LEU B O 1
ATOM 4727 N N . GLY B 1 166 ? 4.695 31.125 15.516 1 97.25 166 GLY B N 1
ATOM 4728 C CA . GLY B 1 166 ? 6.109 31.047 15.859 1 97.25 166 GLY B CA 1
ATOM 4729 C C . GLY B 1 166 ? 6.383 30.188 17.078 1 97.25 166 GLY B C 1
ATOM 4730 O O . GLY B 1 166 ? 7.453 30.297 17.688 1 97.25 166 GLY B O 1
ATOM 4731 N N . ALA B 1 167 ? 5.434 29.406 17.531 1 97.25 167 ALA B N 1
ATOM 4732 C CA . ALA B 1 167 ? 5.625 28.484 18.641 1 97.25 167 ALA B CA 1
ATOM 4733 C C . ALA B 1 167 ? 6.16 27.125 18.156 1 97.25 167 ALA B C 1
ATOM 4735 O O . ALA B 1 167 ? 5.59 26.078 18.469 1 97.25 167 ALA B O 1
ATOM 4736 N N . GLY B 1 168 ? 7.324 27.172 17.391 1 94.31 168 GLY B N 1
ATOM 4737 C CA . GLY B 1 168 ? 7.973 26.031 16.766 1 94.31 168 GLY B CA 1
ATOM 4738 C C . GLY B 1 168 ? 7.863 26.031 15.25 1 94.31 168 GLY B C 1
ATOM 4739 O O . GLY B 1 168 ? 6.762 26.078 14.703 1 94.31 168 GLY B O 1
ATOM 4740 N N . PRO B 1 169 ? 8.961 25.891 14.508 1 97.38 169 PRO B N 1
ATOM 4741 C CA . PRO B 1 169 ? 8.938 26 13.047 1 97.38 169 PRO B CA 1
ATOM 4742 C C . PRO B 1 169 ? 8.438 24.734 12.367 1 97.38 169 PRO B C 1
ATOM 4744 O O . PRO B 1 169 ? 8.062 24.75 11.195 1 97.38 169 PRO B O 1
ATOM 4747 N N . LEU B 1 170 ? 8.484 23.609 13.102 1 98.75 170 LEU B N 1
ATOM 4748 C CA . LEU B 1 170 ? 8.078 22.312 12.562 1 98.75 170 LEU B CA 1
ATOM 4749 C C . LEU B 1 170 ? 6.957 21.703 13.398 1 98.75 170 LEU B C 1
ATOM 4751 O O . LEU B 1 170 ? 6.992 21.766 14.625 1 98.75 170 LEU B O 1
ATOM 4755 N N . SER B 1 171 ? 6.016 21.141 12.727 1 98.94 171 SER B N 1
ATOM 4756 C CA . SER B 1 171 ? 4.961 20.406 13.414 1 98.94 171 SER B CA 1
ATOM 4757 C C . SER B 1 171 ? 4.574 19.141 12.648 1 98.94 171 SER B C 1
ATOM 4759 O O . SER B 1 171 ? 4.699 19.094 11.422 1 98.94 171 SER B O 1
ATOM 4761 N N . LEU B 1 172 ? 4.223 18.094 13.383 1 98.94 172 LEU B N 1
ATOM 4762 C CA . LEU B 1 172 ? 3.609 16.891 12.805 1 98.94 172 LEU B CA 1
ATOM 4763 C C . LEU B 1 172 ? 2.088 16.984 12.859 1 98.94 172 LEU B C 1
ATOM 4765 O O . LEU B 1 172 ? 1.516 17.172 13.938 1 98.94 172 LEU B O 1
ATOM 4769 N N . GLY B 1 173 ? 1.469 16.906 11.711 1 98.81 173 GLY B N 1
ATOM 4770 C CA . GLY B 1 173 ? 0.025 16.766 11.609 1 98.81 173 GLY B CA 1
ATOM 4771 C C . GLY B 1 173 ? -0.403 15.445 10.984 1 98.81 173 GLY B C 1
ATOM 4772 O O . GLY B 1 173 ? 0.438 14.617 10.633 1 98.81 173 GLY B O 1
ATOM 4773 N N . THR B 1 174 ? -1.686 15.211 11.008 1 98.62 174 THR B N 1
ATOM 4774 C CA . THR B 1 174 ? -2.279 14.086 10.297 1 98.62 174 THR B CA 1
ATOM 4775 C C . THR B 1 174 ? -3.316 14.562 9.281 1 98.62 174 THR B C 1
ATOM 4777 O O . THR B 1 174 ? -3.85 15.672 9.414 1 98.62 174 THR B O 1
ATOM 4780 N N . ASP B 1 175 ? -3.527 13.805 8.281 1 98.81 175 ASP B N 1
ATOM 4781 C CA . ASP B 1 175 ? -4.418 14.172 7.188 1 98.81 175 ASP B CA 1
ATOM 4782 C C . ASP B 1 175 ? -5.176 12.953 6.664 1 98.81 175 ASP B C 1
ATOM 4784 O O . ASP B 1 175 ? -4.59 12.094 6.004 1 98.81 175 ASP B O 1
ATOM 4788 N N . GLY B 1 176 ? -6.477 12.859 7.004 1 98.62 176 GLY B N 1
ATOM 4789 C CA . GLY B 1 176 ? -7.324 11.781 6.52 1 98.62 176 GLY B CA 1
ATOM 4790 C C . GLY B 1 176 ? -8.336 12.234 5.492 1 98.62 176 GLY B C 1
ATOM 4791 O O . GLY B 1 176 ? -8.969 11.406 4.828 1 98.62 176 GLY B O 1
ATOM 4792 N N . GLY B 1 177 ? -8.477 13.5 5.289 1 98.69 177 GLY B N 1
ATOM 4793 C CA . GLY B 1 177 ? -9.367 14.156 4.34 1 98.69 177 GLY B CA 1
ATOM 4794 C C . GLY B 1 177 ? -8.984 15.594 4.062 1 98.69 177 GLY B C 1
ATOM 4795 O O . GLY B 1 177 ? -9.82 16.391 3.629 1 98.69 177 GLY B O 1
ATOM 4796 N N . GLY B 1 178 ? -7.77 15.953 4.406 1 98.81 178 GLY B N 1
ATOM 4797 C CA . GLY B 1 178 ? -7.312 17.328 4.258 1 98.81 178 GLY B CA 1
ATOM 4798 C C . GLY B 1 178 ? -6.777 17.922 5.547 1 98.81 178 GLY B C 1
ATOM 4799 O O . GLY B 1 178 ? -6.301 19.062 5.559 1 98.81 178 GLY B O 1
ATOM 4800 N N . SER B 1 179 ? -6.648 17.188 6.559 1 98.75 179 SER B N 1
ATOM 4801 C CA . SER B 1 179 ? -6.508 17.688 7.918 1 98.75 179 SER B CA 1
ATOM 4802 C C . SER B 1 179 ? -5.121 18.281 8.148 1 98.75 179 SER B C 1
ATOM 4804 O O . SER B 1 179 ? -4.863 18.875 9.195 1 98.75 179 SER B O 1
ATOM 4806 N N . ILE B 1 180 ? -4.199 18.141 7.293 1 98.94 180 ILE B N 1
ATOM 4807 C CA . ILE B 1 180 ? -2.973 18.938 7.281 1 98.94 180 ILE B CA 1
ATOM 4808 C C . ILE B 1 180 ? -3.152 20.156 6.383 1 98.94 180 ILE B C 1
ATOM 4810 O O . ILE B 1 180 ? -2.846 21.281 6.785 1 98.94 180 ILE B O 1
ATOM 4814 N N . ARG B 1 181 ? -3.729 19.969 5.246 1 98.94 181 ARG B N 1
ATOM 4815 C CA . ARG B 1 181 ? -3.834 20.969 4.199 1 98.94 181 ARG B CA 1
ATOM 4816 C C . ARG B 1 181 ? -4.871 22.031 4.566 1 98.94 181 ARG B C 1
ATOM 4818 O O . ARG B 1 181 ? -4.66 23.219 4.324 1 98.94 181 ARG B O 1
ATOM 4825 N N . ILE B 1 182 ? -5.988 21.625 5.227 1 98.94 182 ILE B N 1
ATOM 4826 C CA . ILE B 1 182 ? -7.07 22.547 5.578 1 98.94 182 ILE B CA 1
ATOM 4827 C C . ILE B 1 182 ? -6.559 23.594 6.559 1 98.94 182 ILE B C 1
ATOM 4829 O O . ILE B 1 182 ? -6.555 24.797 6.254 1 98.94 182 ILE B O 1
ATOM 4833 N N . PRO B 1 183 ? -6.059 23.156 7.699 1 98.94 183 PRO B N 1
ATOM 4834 C CA . PRO B 1 183 ? -5.617 24.188 8.641 1 98.94 183 PRO B CA 1
ATOM 4835 C C . PRO B 1 183 ? -4.375 24.938 8.156 1 98.94 183 PRO B C 1
ATOM 4837 O O . PRO B 1 183 ? -4.191 26.109 8.469 1 98.94 183 PRO B O 1
ATOM 4840 N N . ALA B 1 184 ? -3.504 24.297 7.402 1 98.94 184 ALA B N 1
ATOM 4841 C CA . ALA B 1 184 ? -2.365 25 6.832 1 98.94 184 ALA B CA 1
ATOM 4842 C C . ALA B 1 184 ? -2.83 26.141 5.926 1 98.94 184 ALA B C 1
ATOM 4844 O O . ALA B 1 184 ? -2.305 27.25 5.996 1 98.94 184 ALA B O 1
ATOM 4845 N N . ALA B 1 185 ? -3.801 25.891 5.117 1 98.88 185 ALA B N 1
ATOM 4846 C CA . ALA B 1 185 ? -4.348 26.906 4.219 1 98.88 185 ALA B CA 1
ATOM 4847 C C . ALA B 1 185 ? -5.012 28.031 5 1 98.88 185 ALA B C 1
ATOM 4849 O O . ALA B 1 185 ? -4.812 29.219 4.699 1 98.88 185 ALA B O 1
ATOM 4850 N N . PHE B 1 186 ? -5.805 27.703 6.004 1 98.88 186 PHE B N 1
ATOM 4851 C CA . PHE B 1 186 ? -6.547 28.688 6.789 1 98.88 186 PHE B CA 1
ATOM 4852 C C . PHE B 1 186 ? -5.598 29.547 7.621 1 98.88 186 PHE B C 1
ATOM 4854 O O . PHE B 1 186 ? -5.898 30.703 7.918 1 98.88 186 PHE B O 1
ATOM 4861 N N . CYS B 1 187 ? -4.43 28.969 8 1 98.81 187 CYS B N 1
ATOM 4862 C CA . CYS B 1 187 ? -3.527 29.672 8.906 1 98.81 187 CYS B CA 1
ATOM 4863 C C . CYS B 1 187 ? -2.316 30.219 8.156 1 98.81 187 CYS B C 1
ATOM 4865 O O . CYS B 1 187 ? -1.395 30.766 8.773 1 98.81 187 CYS B O 1
ATOM 4867 N N . GLY B 1 188 ? -2.248 30.031 6.898 1 98.5 188 GLY B N 1
ATOM 4868 C CA . GLY B 1 188 ? -1.229 30.656 6.066 1 98.5 188 GLY B CA 1
ATOM 4869 C C . GLY B 1 188 ? 0.134 30 6.211 1 98.5 188 GLY B C 1
ATOM 4870 O O . GLY B 1 188 ? 1.157 30.688 6.215 1 98.5 188 GLY B O 1
ATOM 4871 N N . ILE B 1 189 ? 0.187 28.703 6.379 1 98.69 189 ILE B N 1
ATOM 4872 C CA . ILE B 1 189 ? 1.468 28.016 6.449 1 98.69 189 ILE B CA 1
ATOM 4873 C C . ILE B 1 189 ? 1.507 26.906 5.406 1 98.69 189 ILE B C 1
ATOM 4875 O O . ILE B 1 189 ? 0.532 26.688 4.68 1 98.69 189 ILE B O 1
ATOM 4879 N N . PHE B 1 190 ? 2.67 26.281 5.238 1 98.88 190 PHE B N 1
ATOM 4880 C CA . PHE B 1 190 ? 2.84 25.156 4.316 1 98.88 190 PHE B CA 1
ATOM 4881 C C . PHE B 1 190 ? 2.447 23.844 4.98 1 98.88 190 PHE B C 1
ATOM 4883 O O . PHE B 1 190 ? 2.748 23.625 6.152 1 98.88 190 PHE B O 1
ATOM 4890 N N . GLY B 1 191 ? 1.686 23 4.344 1 98.94 191 GLY B N 1
ATOM 4891 C CA . GLY B 1 191 ? 1.333 21.672 4.816 1 98.94 191 GLY B CA 1
ATOM 4892 C C . GLY B 1 191 ? 1.409 20.609 3.729 1 98.94 191 GLY B C 1
ATOM 4893 O O . GLY B 1 191 ? 0.969 20.844 2.602 1 98.94 191 GLY B O 1
ATOM 4894 N N . LEU B 1 192 ? 1.987 19.422 4.039 1 98.94 192 LEU B N 1
ATOM 4895 C CA . LEU B 1 192 ? 2.143 18.344 3.062 1 98.94 192 LEU B CA 1
ATOM 4896 C C . LEU B 1 192 ? 1.511 17.062 3.572 1 98.94 192 LEU B C 1
ATOM 4898 O O . LEU B 1 192 ? 1.829 16.594 4.672 1 98.94 192 LEU B O 1
ATOM 4902 N N . LYS B 1 193 ? 0.566 16.531 2.875 1 98.94 193 LYS B N 1
ATOM 4903 C CA . LYS B 1 193 ? 0.148 15.133 2.975 1 98.94 193 LYS B CA 1
ATOM 4904 C C . LYS B 1 193 ? 0.946 14.25 2.018 1 98.94 193 LYS B C 1
ATOM 4906 O O . LYS B 1 193 ? 0.65 14.195 0.822 1 98.94 193 LYS B O 1
ATOM 4911 N N . PRO B 1 194 ? 1.909 13.5 2.516 1 98.88 194 PRO B N 1
ATOM 4912 C CA . PRO B 1 194 ? 2.768 12.727 1.618 1 98.88 194 PRO B CA 1
ATOM 4913 C C . PRO B 1 194 ? 2.037 11.547 0.976 1 98.88 194 PRO B C 1
ATOM 4915 O O . PRO B 1 194 ? 0.859 11.32 1.26 1 98.88 194 PRO B O 1
ATOM 4918 N N . THR B 1 195 ? 2.721 10.914 -0.01 1 98.69 195 THR B N 1
ATOM 4919 C CA . THR B 1 195 ? 2.227 9.641 -0.512 1 98.69 195 THR B CA 1
ATOM 4920 C C . THR B 1 195 ? 1.928 8.688 0.641 1 98.69 195 THR B C 1
ATOM 4922 O O . THR B 1 195 ? 2.699 8.602 1.6 1 98.69 195 THR B O 1
ATOM 4925 N N . TYR B 1 196 ? 0.779 7.953 0.546 1 98.25 196 TYR B N 1
ATOM 4926 C CA . TYR B 1 196 ? 0.447 6.98 1.582 1 98.25 196 TYR B CA 1
ATOM 4927 C C . TYR B 1 196 ? 1.581 5.984 1.776 1 98.25 196 TYR B C 1
ATOM 4929 O O . TYR B 1 196 ? 2.107 5.434 0.805 1 98.25 196 TYR B O 1
ATOM 4937 N N . GLY B 1 197 ? 1.937 5.809 3.021 1 97.62 197 GLY B N 1
ATOM 4938 C CA . GLY B 1 197 ? 2.967 4.84 3.354 1 97.62 197 GLY B CA 1
ATOM 4939 C C . GLY B 1 197 ? 4.352 5.449 3.455 1 97.62 197 GLY B C 1
ATOM 4940 O O . GLY B 1 197 ? 5.277 4.816 3.973 1 97.62 197 GLY B O 1
ATOM 4941 N N . ARG B 1 198 ? 4.551 6.703 2.957 1 98.56 198 ARG B N 1
ATOM 4942 C CA . ARG B 1 198 ? 5.852 7.363 3 1 98.56 198 ARG B CA 1
ATOM 4943 C C . ARG B 1 198 ? 6.27 7.656 4.438 1 98.56 198 ARG B C 1
ATOM 4945 O O . ARG B 1 198 ? 7.422 7.441 4.812 1 98.56 198 ARG B O 1
ATOM 4952 N N . VAL B 1 199 ? 5.312 8.18 5.207 1 98.75 199 VAL B N 1
ATOM 4953 C CA . VAL B 1 199 ? 5.504 8.336 6.645 1 98.75 199 VAL B CA 1
ATOM 4954 C C . VAL B 1 199 ? 4.695 7.277 7.391 1 98.75 199 VAL B C 1
ATOM 4956 O O . VAL B 1 199 ? 3.461 7.309 7.379 1 98.75 199 VAL B O 1
ATOM 4959 N N . PRO B 1 200 ? 5.406 6.352 8.008 1 98.06 200 PRO B N 1
ATOM 4960 C CA . PRO B 1 200 ? 4.711 5.246 8.672 1 98.06 200 PRO B CA 1
ATOM 4961 C C . PRO B 1 200 ? 3.799 5.719 9.797 1 98.06 200 PRO B C 1
ATOM 4963 O O . PRO B 1 200 ? 4.121 6.684 10.5 1 98.06 200 PRO B O 1
ATOM 4966 N N . LEU B 1 201 ? 2.75 4.996 9.961 1 97.06 201 LEU B N 1
ATOM 4967 C CA . LEU B 1 201 ? 1.749 5.309 10.977 1 97.06 201 LEU B CA 1
ATOM 4968 C C . LEU B 1 201 ? 1.571 4.141 11.938 1 97.06 201 LEU B C 1
ATOM 4970 O O . LEU B 1 201 ? 1.329 3.008 11.516 1 97.06 201 LEU B O 1
ATOM 4974 N N . TYR B 1 202 ? 1.66 4.469 13.203 1 95.88 202 TYR B N 1
ATOM 4975 C CA . TYR B 1 202 ? 1.394 3.537 14.289 1 95.88 202 TYR B CA 1
ATOM 4976 C C . TYR B 1 202 ? 1.038 4.285 15.57 1 95.88 202 TYR B C 1
ATOM 4978 O O . TYR B 1 202 ? 1.71 5.254 15.938 1 95.88 202 TYR B O 1
ATOM 4986 N N . PRO B 1 203 ? -0.033 3.832 16.344 1 94.25 203 PRO B N 1
ATOM 4987 C CA . PRO B 1 203 ? -0.985 2.795 15.938 1 94.25 203 PRO B CA 1
ATOM 4988 C C . PRO B 1 203 ? -1.75 3.162 14.672 1 94.25 203 PRO B C 1
ATOM 4990 O O . PRO B 1 203 ? -1.763 4.328 14.266 1 94.25 203 PRO B O 1
ATOM 4993 N N . ALA B 1 204 ? -2.297 2.164 14.094 1 89.88 204 ALA B N 1
ATOM 4994 C CA . ALA B 1 204 ? -3.082 2.404 12.883 1 89.88 204 ALA B CA 1
ATOM 4995 C C . ALA B 1 204 ? -4.23 3.367 13.156 1 89.88 204 ALA B C 1
ATOM 4997 O O . ALA B 1 204 ? -4.84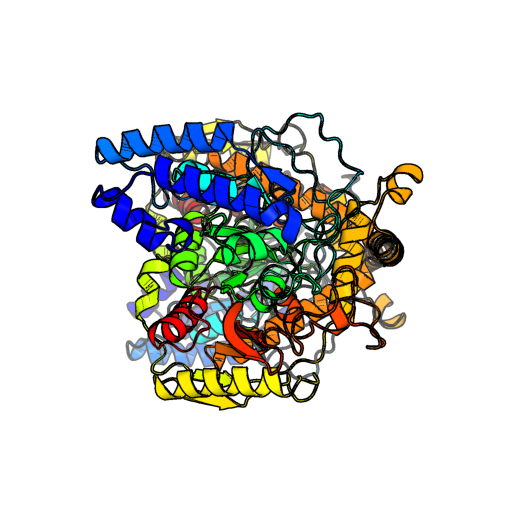8 3.322 14.227 1 89.88 204 ALA B O 1
ATOM 4998 N N . SER B 1 205 ? -4.461 4.184 12.172 1 89.31 205 SER B N 1
ATOM 4999 C CA . SER B 1 205 ? -5.555 5.141 12.289 1 89.31 205 SER B CA 1
ATOM 5000 C C . SER B 1 205 ? -6.91 4.438 12.289 1 89.31 205 SER B C 1
ATOM 5002 O O . SER B 1 205 ? -7.086 3.428 11.609 1 89.31 205 SER B O 1
ATOM 5004 N N . ALA B 1 206 ? -7.801 5.055 13 1 83.81 206 ALA B N 1
ATOM 5005 C CA . ALA B 1 206 ? -9.18 4.582 12.992 1 83.81 206 ALA B CA 1
ATOM 5006 C C . ALA B 1 206 ? -9.797 4.707 11.602 1 83.81 206 ALA B C 1
ATOM 5008 O O . ALA B 1 206 ? -10.727 3.967 11.258 1 83.81 206 ALA B O 1
ATOM 5009 N N . PHE B 1 207 ? -9.25 5.621 10.812 1 92.81 207 PHE B N 1
ATOM 5010 C CA . PHE B 1 207 ? -9.836 5.906 9.508 1 92.81 207 PHE B CA 1
ATOM 5011 C C . PHE B 1 207 ? -9.062 5.191 8.406 1 92.81 207 PHE B C 1
ATOM 5013 O O . PHE B 1 207 ? -9.203 5.531 7.227 1 92.81 207 PHE B O 1
ATOM 5020 N N . GLY B 1 208 ? -8.289 4.262 8.82 1 93.44 208 GLY B N 1
ATOM 5021 C CA . GLY B 1 208 ? -7.668 3.326 7.898 1 93.44 208 GLY B CA 1
ATOM 5022 C C . GLY B 1 208 ? -6.668 3.984 6.965 1 93.44 208 GLY B C 1
ATOM 5023 O O . GLY B 1 208 ? -5.824 4.77 7.402 1 93.44 208 GLY B O 1
ATOM 5024 N N . THR B 1 209 ? -6.777 3.65 5.719 1 96.12 209 THR B N 1
ATOM 5025 C CA . THR B 1 209 ? -5.762 4.039 4.746 1 96.12 209 THR B CA 1
ATOM 5026 C C . THR B 1 209 ? -6.094 5.395 4.129 1 96.12 209 THR B C 1
ATOM 5028 O O . THR B 1 209 ? -5.457 5.812 3.16 1 96.12 209 THR B O 1
ATOM 5031 N N . LEU B 1 210 ? -7.082 6.09 4.672 1 98.25 210 LEU B N 1
ATOM 5032 C CA . LEU B 1 210 ? -7.309 7.484 4.32 1 98.25 210 LEU B CA 1
ATOM 5033 C C . LEU B 1 210 ? -6.32 8.398 5.035 1 98.25 210 LEU B C 1
ATOM 5035 O O . LEU B 1 210 ? -6.121 9.547 4.633 1 98.25 210 LEU B O 1
ATOM 5039 N N . SER B 1 211 ? -5.691 7.895 6.066 1 98 211 SER B N 1
ATOM 5040 C CA . SER B 1 211 ? -4.965 8.734 7.02 1 98 211 SER B CA 1
ATOM 5041 C C . SER B 1 211 ? -3.477 8.773 6.695 1 98 211 SER B C 1
ATOM 5043 O O . SER B 1 211 ? -2.885 7.754 6.336 1 98 211 SER B O 1
ATOM 5045 N N . HIS B 1 212 ? -2.869 9.914 6.879 1 98.5 212 HIS B N 1
ATOM 5046 C CA . HIS B 1 212 ? -1.454 10.195 6.668 1 98.5 212 HIS B CA 1
ATOM 5047 C C . HIS B 1 212 ? -0.881 11.016 7.82 1 98.5 212 HIS B C 1
ATOM 5049 O O . HIS B 1 212 ? -1.622 11.703 8.531 1 98.5 212 HIS B O 1
ATOM 5055 N N . VAL B 1 213 ? 0.395 10.891 8.047 1 98.69 213 VAL B N 1
ATOM 5056 C CA . VAL B 1 213 ? 1.173 11.82 8.867 1 98.69 213 VAL B CA 1
ATOM 5057 C C . VAL B 1 213 ? 2.078 12.664 7.969 1 98.69 213 VAL B C 1
ATOM 5059 O O . VAL B 1 213 ? 2.602 12.164 6.965 1 98.69 213 VAL B O 1
ATOM 5062 N N . GLY B 1 214 ? 2.203 13.945 8.25 1 98.81 214 GLY B N 1
ATOM 5063 C CA . GLY B 1 214 ? 3.055 14.758 7.395 1 98.81 214 GLY B CA 1
ATOM 5064 C C . GLY B 1 214 ? 3.473 16.062 8.047 1 98.81 214 GLY B C 1
ATOM 5065 O O . GLY B 1 214 ? 3.041 16.375 9.156 1 98.81 214 GLY B O 1
ATOM 5066 N N . PRO B 1 215 ? 4.289 16.797 7.379 1 98.94 215 PRO B N 1
ATOM 5067 C CA . PRO B 1 215 ? 4.863 18.031 7.918 1 98.94 215 PRO B CA 1
ATOM 5068 C C . PRO B 1 215 ? 3.926 19.234 7.777 1 98.94 215 PRO B C 1
ATOM 5070 O O . PRO B 1 215 ? 3.227 19.359 6.766 1 98.94 215 PRO B O 1
ATOM 5073 N N . MET B 1 216 ? 3.951 20.062 8.727 1 98.94 216 MET B N 1
ATOM 5074 C CA . MET B 1 216 ? 3.418 21.422 8.719 1 98.94 216 MET B CA 1
ATOM 5075 C C . MET B 1 216 ? 4.492 22.422 9.117 1 98.94 216 MET B C 1
ATOM 5077 O O . MET B 1 216 ? 5.062 22.328 10.203 1 98.94 216 MET B O 1
ATOM 5081 N N . THR B 1 217 ? 4.797 23.344 8.211 1 98.88 217 THR B N 1
ATOM 5082 C CA . THR B 1 217 ? 5.961 24.219 8.391 1 98.88 217 THR B CA 1
ATOM 5083 C C . THR B 1 217 ? 5.695 25.594 7.812 1 98.88 217 THR B C 1
ATOM 5085 O O . THR B 1 217 ? 4.613 25.859 7.277 1 98.88 217 THR B O 1
ATOM 5088 N N . ARG B 1 218 ? 6.68 26.453 7.945 1 97.25 218 ARG B N 1
ATOM 5089 C CA . ARG B 1 218 ? 6.547 27.812 7.426 1 97.25 218 ARG B CA 1
ATOM 5090 C C . ARG B 1 218 ? 6.809 27.844 5.922 1 97.25 218 ARG B C 1
ATOM 5092 O O . ARG B 1 218 ? 6.297 28.719 5.219 1 97.25 218 ARG B O 1
ATOM 5099 N N . ASP B 1 219 ? 7.676 26.938 5.484 1 98 219 ASP B N 1
ATOM 5100 C CA . ASP B 1 219 ? 7.949 26.891 4.055 1 98 219 ASP B CA 1
ATOM 5101 C C . ASP B 1 219 ? 8.219 25.453 3.6 1 98 219 ASP B C 1
ATOM 5103 O O . ASP B 1 219 ? 8.164 24.516 4.402 1 98 219 ASP B O 1
ATOM 5107 N N . ALA B 1 220 ? 8.406 25.344 2.277 1 98.62 220 ALA B N 1
ATOM 5108 C CA . ALA B 1 220 ? 8.562 24.031 1.667 1 98.62 220 ALA B CA 1
ATOM 5109 C C . ALA B 1 220 ? 9.914 23.422 2.01 1 98.62 220 ALA B C 1
ATOM 5111 O O . ALA B 1 220 ? 10.047 22.203 2.123 1 98.62 220 ALA B O 1
ATOM 5112 N N . ALA B 1 221 ? 10.945 24.234 2.207 1 98.62 221 ALA B N 1
ATOM 5113 C CA . ALA B 1 221 ? 12.281 23.734 2.527 1 98.62 221 ALA B CA 1
ATOM 5114 C C . ALA B 1 221 ? 12.289 23.031 3.881 1 98.62 221 ALA B C 1
ATOM 5116 O O . ALA B 1 221 ? 12.875 21.953 4.023 1 98.62 221 ALA B O 1
ATOM 5117 N N . ASP B 1 222 ? 11.68 23.656 4.871 1 98.81 222 ASP B N 1
ATOM 5118 C CA . ASP B 1 222 ? 11.547 23.016 6.18 1 98.81 222 ASP B CA 1
ATOM 5119 C C . ASP B 1 222 ? 10.789 21.688 6.074 1 98.81 222 ASP B C 1
ATOM 5121 O O . ASP B 1 222 ? 11.125 20.719 6.758 1 98.81 222 ASP B O 1
ATOM 5125 N N . ALA B 1 223 ? 9.742 21.672 5.266 1 98.88 223 ALA B N 1
ATOM 5126 C CA . ALA B 1 223 ? 8.945 20.469 5.102 1 98.88 223 ALA B CA 1
ATOM 5127 C C . ALA B 1 223 ? 9.766 19.344 4.469 1 98.88 223 ALA B C 1
ATOM 5129 O O . ALA B 1 223 ? 9.641 18.188 4.848 1 98.88 223 ALA B O 1
ATOM 5130 N N . ALA B 1 224 ? 10.57 19.719 3.441 1 98.88 224 ALA B N 1
ATOM 5131 C CA . ALA B 1 224 ? 11.445 18.734 2.814 1 98.88 224 ALA B CA 1
ATOM 5132 C C . ALA B 1 224 ? 12.422 18.141 3.828 1 98.88 224 ALA B C 1
ATOM 5134 O O . ALA B 1 224 ? 12.625 16.922 3.869 1 98.88 224 ALA B O 1
ATOM 5135 N N . LEU B 1 225 ? 13.008 19.016 4.629 1 98.81 225 LEU B N 1
ATOM 5136 C CA . LEU B 1 225 ? 13.938 18.578 5.668 1 98.81 225 LEU B CA 1
ATOM 5137 C C . LEU B 1 225 ? 13.242 17.641 6.656 1 98.81 225 LEU B C 1
ATOM 5139 O O . LEU B 1 225 ? 13.781 16.609 7.02 1 98.81 225 LEU B O 1
ATOM 5143 N N . LEU B 1 226 ? 12.016 18.016 7.082 1 98.94 226 LEU B N 1
ATOM 5144 C CA . LEU B 1 226 ? 11.25 17.188 8.008 1 98.94 226 LEU B CA 1
ATOM 5145 C C . LEU B 1 226 ? 10.891 15.852 7.375 1 98.94 226 LEU B C 1
ATOM 5147 O O . LEU B 1 226 ? 10.961 14.805 8.031 1 98.94 226 LEU B O 1
ATOM 5151 N N . LEU B 1 227 ? 10.492 15.852 6.117 1 98.88 227 LEU B N 1
ATOM 5152 C CA . LEU B 1 227 ? 10.117 14.609 5.445 1 98.88 227 LEU B CA 1
ATOM 5153 C C . LEU B 1 227 ? 11.32 13.68 5.309 1 98.88 227 LEU B C 1
ATOM 5155 O O . LEU B 1 227 ? 11.18 12.461 5.398 1 98.88 227 LEU B O 1
ATOM 5159 N N . ASP B 1 228 ? 12.547 14.242 5.07 1 98.81 228 ASP B N 1
ATOM 5160 C CA . ASP B 1 228 ? 13.766 13.43 5.047 1 98.81 228 ASP B CA 1
ATOM 5161 C C . ASP B 1 228 ? 13.945 12.68 6.363 1 98.81 228 ASP B C 1
ATOM 5163 O O . ASP B 1 228 ? 14.484 11.57 6.383 1 98.81 228 ASP B O 1
ATOM 5167 N N . VAL B 1 229 ? 13.5 13.258 7.43 1 98.75 229 VAL B N 1
ATOM 5168 C CA . VAL B 1 229 ? 13.703 12.695 8.766 1 98.75 229 VAL B CA 1
ATOM 5169 C C . VAL B 1 229 ? 12.633 11.648 9.047 1 98.75 229 VAL B C 1
ATOM 5171 O O . VAL B 1 229 ? 12.945 10.547 9.516 1 98.75 229 VAL B O 1
ATOM 5174 N N . ILE B 1 230 ? 11.359 11.938 8.695 1 98.81 230 ILE B N 1
ATOM 5175 C CA . ILE B 1 230 ? 10.266 11.109 9.195 1 98.81 230 ILE B CA 1
ATOM 5176 C C . ILE B 1 230 ? 9.82 10.125 8.117 1 98.81 230 ILE B C 1
ATOM 5178 O O . ILE B 1 230 ? 9.102 9.164 8.406 1 98.81 230 ILE B O 1
ATOM 5182 N N . GLY B 1 231 ? 10.18 10.422 6.832 1 98.31 231 GLY B N 1
ATOM 5183 C CA . GLY B 1 231 ? 9.758 9.578 5.723 1 98.31 231 GLY B CA 1
ATOM 5184 C C . GLY B 1 231 ? 10.625 8.344 5.551 1 98.31 231 GLY B C 1
ATOM 5185 O O . GLY B 1 231 ? 11.117 8.078 4.453 1 98.31 231 GLY B O 1
ATOM 5186 N N . VAL B 1 232 ? 10.852 7.59 6.602 1 97.19 232 VAL B N 1
ATOM 5187 C CA . VAL B 1 232 ? 11.648 6.367 6.57 1 97.19 232 VAL B CA 1
ATOM 5188 C C . VAL B 1 232 ? 10.82 5.199 7.105 1 97.19 232 VAL B C 1
ATOM 5190 O O . VAL B 1 232 ? 9.953 5.383 7.965 1 97.19 232 VAL B O 1
ATOM 5193 N N . PRO B 1 233 ? 11.062 3.945 6.648 1 96.62 233 PRO B N 1
ATOM 5194 C CA . PRO B 1 233 ? 10.25 2.793 7.047 1 96.62 233 PRO B CA 1
ATOM 5195 C C . PRO B 1 233 ? 10.32 2.514 8.547 1 96.62 233 PRO B C 1
ATOM 5197 O O . PRO B 1 233 ? 11.312 2.861 9.195 1 96.62 233 PRO B O 1
ATOM 5200 N N . ASP B 1 234 ? 9.305 1.99 9.086 1 97.56 234 ASP B N 1
ATOM 5201 C CA . ASP B 1 234 ? 9.141 1.52 10.453 1 97.56 234 ASP B CA 1
ATOM 5202 C C . ASP B 1 234 ? 8.391 0.19 10.492 1 97.56 234 ASP B C 1
ATOM 5204 O O . ASP B 1 234 ? 7.316 0.061 9.906 1 97.56 234 ASP B O 1
ATOM 5208 N N . PRO B 1 235 ? 8.906 -0.863 11.141 1 95 235 PRO B N 1
ATOM 5209 C CA . PRO B 1 235 ? 8.32 -2.207 11.109 1 95 235 PRO B CA 1
ATOM 5210 C C . PRO B 1 235 ? 6.93 -2.264 11.727 1 95 235 PRO B C 1
ATOM 5212 O O . PRO B 1 235 ? 6.188 -3.225 11.508 1 95 235 PRO B O 1
ATOM 5215 N N . ARG B 1 236 ? 6.574 -1.288 12.516 1 96.44 236 ARG B N 1
ATOM 5216 C CA . ARG B 1 236 ? 5.27 -1.282 13.164 1 96.44 236 ARG B CA 1
ATOM 5217 C C . ARG B 1 236 ? 4.164 -0.932 12.172 1 96.44 236 ARG B C 1
ATOM 5219 O O . ARG B 1 236 ? 2.982 -1.118 12.461 1 96.44 236 ARG B O 1
ATOM 5226 N N . ASP B 1 237 ? 4.523 -0.366 11.047 1 96.94 237 ASP B N 1
ATOM 5227 C CA . ASP B 1 237 ? 3.57 -0.072 9.984 1 96.94 237 ASP B CA 1
ATOM 5228 C C . ASP B 1 237 ? 3.689 -1.082 8.844 1 96.94 237 ASP B C 1
ATOM 5230 O O . ASP B 1 237 ? 4.621 -1.01 8.039 1 96.94 237 ASP B O 1
ATOM 5234 N N . TRP B 1 238 ? 2.715 -1.898 8.648 1 93.75 238 TRP B N 1
ATOM 5235 C CA . TRP B 1 238 ? 2.777 -2.994 7.688 1 93.75 238 TRP B CA 1
ATOM 5236 C C . TRP B 1 238 ? 2.518 -2.49 6.27 1 93.75 238 TRP B C 1
ATOM 5238 O O . TRP B 1 238 ? 2.631 -3.25 5.305 1 93.75 238 TRP B O 1
ATOM 5248 N N . SER B 1 239 ? 2.174 -1.202 6.109 1 93.88 239 SER B N 1
ATOM 5249 C CA . SER B 1 239 ? 1.92 -0.629 4.793 1 93.88 239 SER B CA 1
ATOM 5250 C C . SER B 1 239 ? 3.008 0.366 4.402 1 93.88 239 SER B C 1
ATOM 5252 O O . SER B 1 239 ? 2.885 1.067 3.396 1 93.88 239 SER B O 1
ATOM 5254 N N . ALA B 1 240 ? 4.059 0.442 5.184 1 96.81 240 ALA B N 1
ATOM 5255 C CA . ALA B 1 240 ? 5.133 1.402 4.941 1 96.81 240 ALA B CA 1
ATOM 5256 C C . ALA B 1 240 ? 5.789 1.161 3.584 1 96.81 240 ALA B C 1
ATOM 5258 O O . ALA B 1 240 ? 5.988 0.013 3.18 1 96.81 240 ALA B O 1
ATOM 5259 N N . LEU B 1 241 ? 6.062 2.23 2.852 1 97.44 241 LEU B N 1
ATOM 5260 C CA . LEU B 1 241 ? 6.84 2.168 1.619 1 97.44 241 LEU B CA 1
ATOM 5261 C C . LEU B 1 241 ? 8.305 1.861 1.915 1 97.44 241 LEU B C 1
ATOM 5263 O O . LEU B 1 241 ? 8.766 2.025 3.049 1 97.44 241 LEU B O 1
ATOM 5267 N N . PRO B 1 242 ? 9.039 1.33 0.893 1 95.94 242 PRO B N 1
ATOM 5268 C CA . PRO B 1 242 ? 10.484 1.182 1.098 1 95.94 242 PRO B CA 1
ATOM 5269 C C . PRO B 1 242 ? 11.203 2.523 1.23 1 95.94 242 PRO B C 1
ATOM 5271 O O . PRO B 1 242 ? 10.578 3.578 1.081 1 95.94 242 PRO B O 1
ATOM 5274 N N . GLU B 1 243 ? 12.477 2.473 1.57 1 95.31 243 GLU B N 1
ATOM 5275 C CA . GLU B 1 243 ? 13.281 3.688 1.665 1 95.31 243 GLU B CA 1
ATOM 5276 C C . GLU B 1 243 ? 13.133 4.547 0.413 1 95.31 243 GLU B C 1
ATOM 5278 O O . GLU B 1 243 ? 13.07 4.023 -0.702 1 95.31 243 GLU B O 1
ATOM 5283 N N . PRO B 1 244 ? 12.945 5.844 0.619 1 94.19 244 PRO B N 1
ATOM 5284 C CA . PRO B 1 244 ? 12.93 6.699 -0.572 1 94.19 244 PRO B CA 1
ATOM 5285 C C . PRO B 1 244 ? 14.219 6.617 -1.378 1 94.19 244 PRO B C 1
ATOM 5287 O O . PRO B 1 244 ? 15.281 6.305 -0.825 1 94.19 244 PRO B O 1
ATOM 5290 N N . PRO B 1 245 ? 14.18 6.867 -2.652 1 89.88 245 PRO B N 1
ATOM 5291 C CA . PRO B 1 245 ? 15.375 6.75 -3.492 1 89.88 245 PRO B CA 1
ATOM 5292 C C . PRO B 1 245 ? 16.391 7.852 -3.221 1 89.88 245 PRO B C 1
ATOM 5294 O O . PRO B 1 245 ? 17.578 7.711 -3.568 1 89.88 245 PRO B O 1
ATOM 5297 N N . GLY B 1 246 ? 15.961 8.945 -2.676 1 92.94 246 GLY B N 1
ATOM 5298 C CA . GLY B 1 246 ? 16.859 10.055 -2.393 1 92.94 246 GLY B CA 1
ATOM 5299 C C . GLY B 1 246 ? 16.281 11.055 -1.413 1 92.94 246 GLY B C 1
ATOM 5300 O O . GLY B 1 246 ? 15.156 10.883 -0.931 1 92.94 246 GLY B O 1
ATOM 5301 N N . SER B 1 247 ? 17.109 12.102 -1.157 1 97.31 247 SER B N 1
ATOM 5302 C CA . SER B 1 247 ? 16.719 13.148 -0.221 1 97.31 247 SER B CA 1
ATOM 5303 C C . SER B 1 247 ? 15.719 14.117 -0.854 1 97.31 247 SER B C 1
ATOM 5305 O O . SER B 1 247 ? 15.906 14.555 -1.991 1 97.31 247 SER B O 1
ATOM 5307 N N . PHE B 1 248 ? 14.656 14.445 -0.131 1 98.38 248 PHE B N 1
ATOM 5308 C CA . PHE B 1 248 ? 13.68 15.422 -0.591 1 98.38 248 PHE B CA 1
ATOM 5309 C C . PHE B 1 248 ? 14.266 16.828 -0.578 1 98.38 248 PHE B C 1
ATOM 5311 O O . PHE B 1 248 ? 13.953 17.656 -1.441 1 98.38 248 PHE B O 1
ATOM 5318 N N . THR B 1 249 ? 15.117 17.109 0.39 1 98.44 249 THR B N 1
ATOM 5319 C CA . THR B 1 249 ? 15.797 18.391 0.464 1 98.44 249 THR B CA 1
ATOM 5320 C C . THR B 1 249 ? 16.672 18.625 -0.769 1 98.44 249 THR B C 1
ATOM 5322 O O . THR B 1 249 ? 16.672 19.719 -1.345 1 98.44 249 THR B O 1
ATOM 5325 N N . ALA B 1 250 ? 17.375 17.547 -1.187 1 97.06 250 ALA B N 1
ATOM 5326 C CA . ALA B 1 250 ? 18.281 17.641 -2.334 1 97.06 250 ALA B CA 1
ATOM 5327 C C . ALA B 1 250 ? 17.5 17.859 -3.627 1 97.06 250 ALA B C 1
ATOM 5329 O O . ALA B 1 250 ? 18.031 18.406 -4.598 1 97.06 250 ALA B O 1
ATOM 5330 N N . ALA B 1 251 ? 16.234 17.516 -3.623 1 95.62 251 ALA B N 1
ATOM 5331 C CA . ALA B 1 251 ? 15.43 17.578 -4.844 1 95.62 251 ALA B CA 1
ATOM 5332 C C . ALA B 1 251 ? 14.82 18.953 -5.039 1 95.62 251 ALA B C 1
ATOM 5334 O O . ALA B 1 251 ? 14.281 19.25 -6.109 1 95.62 251 ALA B O 1
ATOM 5335 N N . LEU B 1 252 ? 14.906 19.859 -4.098 1 97.62 252 LEU B N 1
ATOM 5336 C CA . LEU B 1 252 ? 14.188 21.125 -4.09 1 97.62 252 LEU B CA 1
ATOM 5337 C C . LEU B 1 252 ? 14.648 22.031 -5.234 1 97.62 252 LEU B C 1
ATOM 5339 O O . LEU B 1 252 ? 13.867 22.828 -5.758 1 97.62 252 LEU B O 1
ATOM 5343 N N . ASP B 1 253 ? 15.891 21.891 -5.707 1 95.06 253 ASP B N 1
ATOM 5344 C CA . ASP B 1 253 ? 16.484 22.875 -6.609 1 95.06 253 ASP B CA 1
ATOM 5345 C C . ASP B 1 253 ? 16.156 22.547 -8.062 1 95.06 253 ASP B C 1
ATOM 5347 O O . ASP B 1 253 ? 16.594 23.25 -8.977 1 95.06 253 ASP B O 1
ATOM 5351 N N . GLY B 1 254 ? 15.336 21.594 -8.336 1 94.5 254 GLY B N 1
ATOM 5352 C CA . GLY B 1 254 ? 15.008 21.203 -9.695 1 94.5 254 GLY B CA 1
ATOM 5353 C C . GLY B 1 254 ? 14.102 22.188 -10.406 1 94.5 254 GLY B C 1
ATOM 5354 O O . GLY B 1 254 ? 14.008 22.188 -11.633 1 94.5 254 GLY B O 1
ATOM 5355 N N . GLY B 1 255 ? 13.438 23.094 -9.656 1 95 255 GLY B N 1
ATOM 5356 C CA . GLY B 1 255 ? 12.555 24.078 -10.234 1 95 255 GLY B CA 1
ATOM 5357 C C . GLY B 1 255 ? 11.336 23.469 -10.914 1 95 255 GLY B C 1
ATOM 5358 O O . GLY B 1 255 ? 10.969 22.328 -10.625 1 95 255 GLY B O 1
ATOM 5359 N N . VAL B 1 256 ? 10.633 24.312 -11.773 1 98 256 VAL B N 1
ATOM 5360 C CA . VAL B 1 256 ? 9.391 23.844 -12.375 1 98 256 VAL B CA 1
ATOM 5361 C C . VAL B 1 256 ? 9.477 23.953 -13.898 1 98 256 VAL B C 1
ATOM 5363 O O . VAL B 1 256 ? 8.5 23.688 -14.602 1 98 256 VAL B O 1
ATOM 5366 N N . ARG B 1 257 ? 10.641 24.375 -14.438 1 97.94 257 ARG B N 1
ATOM 5367 C CA . ARG B 1 257 ? 10.773 24.531 -15.883 1 97.94 257 ARG B CA 1
ATOM 5368 C C . ARG B 1 257 ? 10.484 23.234 -16.609 1 97.94 257 ARG B C 1
ATOM 5370 O O . ARG B 1 257 ? 11.047 22.188 -16.281 1 97.94 257 ARG B O 1
ATOM 5377 N N . GLY B 1 258 ? 9.594 23.281 -17.531 1 98.31 258 GLY B N 1
ATOM 5378 C CA . GLY B 1 258 ? 9.289 22.141 -18.391 1 98.31 258 GLY B CA 1
ATOM 5379 C C . GLY B 1 258 ? 8.234 21.219 -17.812 1 98.31 258 GLY B C 1
ATOM 5380 O O . GLY B 1 258 ? 7.723 20.344 -18.5 1 98.31 258 GLY B O 1
ATOM 5381 N N . LEU B 1 259 ? 7.852 21.375 -16.562 1 98.69 259 LEU B N 1
ATOM 5382 C CA . LEU B 1 259 ? 6.812 20.531 -15.969 1 98.69 259 LEU B CA 1
ATOM 5383 C C . LEU B 1 259 ? 5.453 20.828 -16.578 1 98.69 259 LEU B C 1
ATOM 5385 O O . LEU B 1 259 ? 5.137 22 -16.875 1 98.69 259 LEU B O 1
ATOM 5389 N N . ARG B 1 260 ? 4.723 19.844 -16.953 1 98.75 260 ARG B N 1
ATOM 5390 C CA . ARG B 1 260 ? 3.342 19.969 -17.406 1 98.75 260 ARG B CA 1
ATOM 5391 C C . ARG B 1 260 ? 2.385 20.078 -16.234 1 98.75 260 ARG B C 1
ATOM 5393 O O . ARG B 1 260 ? 2.203 19.125 -15.477 1 98.75 260 ARG B O 1
ATOM 5400 N N . VAL B 1 261 ? 1.744 21.25 -16.062 1 98.88 261 VAL B N 1
ATOM 5401 C CA . VAL B 1 261 ? 0.901 21.531 -14.906 1 98.88 261 VAL B CA 1
ATOM 5402 C C . VAL B 1 261 ? -0.547 21.703 -15.352 1 98.88 261 VAL B C 1
ATOM 5404 O O . VAL B 1 261 ? -0.843 22.578 -16.188 1 98.88 261 VAL B O 1
ATOM 5407 N N . ALA B 1 262 ? -1.418 20.875 -14.844 1 98.94 262 ALA B N 1
ATOM 5408 C CA . ALA B 1 262 ? -2.852 21.078 -15.023 1 98.94 262 ALA B CA 1
ATOM 5409 C C . ALA B 1 262 ? -3.424 21.969 -13.93 1 98.94 262 ALA B C 1
ATOM 5411 O O . ALA B 1 262 ? -3.262 21.688 -12.742 1 98.94 262 ALA B O 1
ATOM 5412 N N . TYR B 1 263 ? -4 23.078 -14.383 1 98.88 263 TYR B N 1
ATOM 5413 C CA . TYR B 1 263 ? -4.711 23.953 -13.461 1 98.88 263 TYR B CA 1
ATOM 5414 C C . TYR B 1 263 ? -6.215 23.703 -13.508 1 98.88 263 TYR B C 1
ATOM 5416 O O . TYR B 1 263 ? -6.84 23.859 -14.562 1 98.88 263 TYR B O 1
ATOM 5424 N N . SER B 1 264 ? -6.793 23.219 -12.359 1 98.88 264 SER B N 1
ATOM 5425 C CA . SER B 1 264 ? -8.234 23 -12.234 1 98.88 264 SER B CA 1
ATOM 5426 C C . SER B 1 264 ? -8.852 23.953 -11.211 1 98.88 264 SER B C 1
ATOM 5428 O O . SER B 1 264 ? -8.922 23.625 -10.023 1 98.88 264 SER B O 1
ATOM 5430 N N . PRO B 1 265 ? -9.422 25.031 -11.633 1 98.69 265 PRO B N 1
ATOM 5431 C CA . PRO B 1 265 ? -9.859 26.062 -10.688 1 98.69 265 PRO B CA 1
ATOM 5432 C C . PRO B 1 265 ? -11.117 25.672 -9.922 1 98.69 265 PRO B C 1
ATOM 5434 O O . PRO B 1 265 ? -11.367 26.172 -8.82 1 98.69 265 PRO B O 1
ATOM 5437 N N . THR B 1 266 ? -11.938 24.766 -10.523 1 98.56 266 THR B N 1
ATOM 5438 C CA . THR B 1 266 ? -13.234 24.484 -9.906 1 98.56 266 THR B CA 1
ATOM 5439 C C . THR B 1 266 ? -13.555 23 -9.977 1 98.56 266 THR B C 1
ATOM 5441 O O . THR B 1 266 ? -14.703 22.594 -9.781 1 98.56 266 THR B O 1
ATOM 5444 N N . LEU B 1 267 ? -12.602 22.141 -10.344 1 98.19 267 LEU B N 1
ATOM 5445 C CA . LEU B 1 267 ? -12.828 20.719 -10.586 1 98.19 267 LEU B CA 1
ATOM 5446 C C . LEU B 1 267 ? -13.93 20.5 -11.617 1 98.19 267 LEU B C 1
ATOM 5448 O O . LEU B 1 267 ? -14.891 19.766 -11.367 1 98.19 267 LEU B O 1
ATOM 5452 N N . GLY B 1 268 ? -13.805 21.109 -12.727 1 96.88 268 GLY B N 1
ATOM 5453 C CA . GLY B 1 268 ? -14.734 20.984 -13.844 1 96.88 268 GLY B CA 1
ATOM 5454 C C . GLY B 1 268 ? -16.078 21.625 -13.578 1 96.88 268 GLY B C 1
ATOM 5455 O O . GLY B 1 268 ? -17.109 21.125 -14.016 1 96.88 268 GLY B O 1
ATOM 5456 N N . GLY B 1 269 ? -16.141 22.625 -12.82 1 97.31 269 GLY B N 1
ATOM 5457 C CA . GLY B 1 269 ? -17.375 23.328 -12.516 1 97.31 269 GLY B CA 1
ATOM 5458 C C . GLY B 1 269 ? -18.125 22.734 -11.344 1 97.31 269 GLY B C 1
ATOM 5459 O O . GLY B 1 269 ? -19.203 23.219 -10.984 1 97.31 269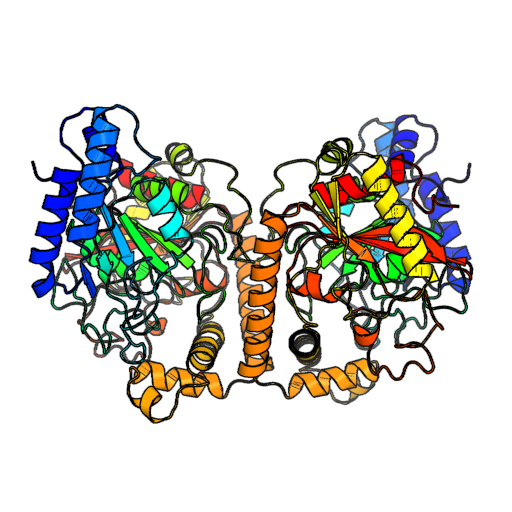 GLY B O 1
ATOM 5460 N N . GLN B 1 270 ? -17.562 21.781 -10.633 1 97.31 270 GLN B N 1
ATOM 5461 C CA . GLN B 1 270 ? -18.234 21.078 -9.555 1 97.31 270 GLN B CA 1
ATOM 5462 C C . GLN B 1 270 ? -18.188 21.875 -8.258 1 97.31 270 GLN B C 1
ATOM 5464 O O . GLN B 1 270 ? -18.984 21.641 -7.348 1 97.31 270 GLN B O 1
ATOM 5469 N N . VAL B 1 271 ? -17.266 22.797 -8.156 1 98.38 271 VAL B N 1
ATOM 5470 C CA . VAL B 1 271 ? -17.031 23.484 -6.883 1 98.38 271 VAL B CA 1
ATOM 5471 C C . VAL B 1 271 ? -17.172 25 -7.074 1 98.38 271 VAL B C 1
ATOM 5473 O O . VAL B 1 271 ? -16.5 25.578 -7.934 1 98.38 271 VAL B O 1
ATOM 5476 N N . ALA B 1 272 ? -18 25.625 -6.316 1 97.81 272 ALA B N 1
ATOM 5477 C CA . ALA B 1 272 ? -18.109 27.078 -6.289 1 97.81 272 ALA B CA 1
ATOM 5478 C C . ALA B 1 272 ? -16.984 27.688 -5.441 1 97.81 272 ALA B C 1
ATOM 5480 O O . ALA B 1 272 ? -16.969 27.531 -4.219 1 97.81 272 ALA B O 1
ATOM 5481 N N . VAL B 1 273 ? -16.109 28.391 -6.062 1 98.62 273 VAL B N 1
ATOM 5482 C CA . VAL B 1 273 ? -14.961 28.969 -5.379 1 98.62 273 VAL B CA 1
ATOM 5483 C C . VAL B 1 273 ? -15.164 30.469 -5.184 1 98.62 273 VAL B C 1
ATOM 5485 O O . VAL B 1 273 ? -15.523 31.172 -6.129 1 98.62 273 VAL B O 1
ATOM 5488 N N . ARG B 1 274 ? -14.953 30.984 -3.977 1 98.38 274 ARG B N 1
ATOM 5489 C CA . ARG B 1 274 ? -15.07 32.406 -3.699 1 98.38 274 ARG B CA 1
ATOM 5490 C C . ARG B 1 274 ? -14.117 33.219 -4.574 1 98.38 274 ARG B C 1
ATOM 5492 O O . ARG B 1 274 ? -12.977 32.812 -4.801 1 98.38 274 ARG B O 1
ATOM 5499 N N . PRO B 1 275 ? -14.508 34.375 -5.051 1 98.06 275 PRO B N 1
ATOM 5500 C CA . PRO B 1 275 ? -13.719 35.156 -6.004 1 98.06 275 PRO B CA 1
ATOM 5501 C C . PRO B 1 275 ? -12.328 35.5 -5.469 1 98.06 275 PRO B C 1
ATOM 5503 O O . PRO B 1 275 ? -11.344 35.469 -6.211 1 98.06 275 PRO B O 1
ATOM 5506 N N . GLY B 1 276 ? -12.266 35.875 -4.203 1 98.06 276 GLY B N 1
ATOM 5507 C CA . GLY B 1 276 ? -10.977 36.219 -3.619 1 98.06 276 GLY B CA 1
ATOM 5508 C C . GLY B 1 276 ? -10.008 35.062 -3.629 1 98.06 276 GLY B C 1
ATOM 5509 O O . GLY B 1 276 ? -8.805 35.25 -3.848 1 98.06 276 GLY B O 1
ATOM 5510 N N . VAL B 1 277 ? -10.531 33.844 -3.377 1 98.69 277 VAL B N 1
ATOM 5511 C CA . VAL B 1 277 ? -9.711 32.656 -3.426 1 98.69 277 VAL B CA 1
ATOM 5512 C C . VAL B 1 277 ? -9.266 32.375 -4.863 1 98.69 277 VAL B C 1
ATOM 5514 O O . VAL B 1 277 ? -8.078 32.156 -5.117 1 98.69 277 VAL B O 1
ATOM 5517 N N . ALA B 1 278 ? -10.203 32.469 -5.762 1 98.5 278 ALA B N 1
ATOM 5518 C CA . ALA B 1 278 ? -9.922 32.219 -7.172 1 98.5 278 ALA B CA 1
ATOM 5519 C C . ALA B 1 278 ? -8.836 33.156 -7.691 1 98.5 278 ALA B C 1
ATOM 5521 O O . ALA B 1 278 ? -7.934 32.719 -8.414 1 98.5 278 ALA B O 1
ATOM 5522 N N . SER B 1 279 ? -8.914 34.406 -7.367 1 98 279 SER B N 1
ATOM 5523 C CA . SER B 1 279 ? -7.969 35.406 -7.848 1 98 279 SER B CA 1
ATOM 5524 C C . SER B 1 279 ? -6.566 35.156 -7.312 1 98 279 SER B C 1
ATOM 5526 O O . SER B 1 279 ? -5.59 35.219 -8.062 1 98 279 SER B O 1
ATOM 5528 N N . ALA B 1 280 ? -6.48 34.875 -6.016 1 97.75 280 ALA B N 1
ATOM 5529 C CA . ALA B 1 280 ? -5.18 34.594 -5.402 1 97.75 280 ALA B CA 1
ATOM 5530 C C . ALA B 1 280 ? -4.527 33.375 -6.023 1 97.75 280 ALA B C 1
ATOM 5532 O O . ALA B 1 280 ? -3.33 33.375 -6.328 1 97.75 280 ALA B O 1
ATOM 5533 N N . VAL B 1 281 ? -5.277 32.312 -6.23 1 98.62 281 VAL B N 1
ATOM 5534 C CA . VAL B 1 281 ? -4.762 31.078 -6.789 1 98.62 281 VAL B CA 1
ATOM 5535 C C . VAL B 1 281 ? -4.324 31.297 -8.234 1 98.62 281 VAL B C 1
ATOM 5537 O O . VAL B 1 281 ? -3.25 30.844 -8.641 1 98.62 281 VAL B O 1
ATOM 5540 N N . ARG B 1 282 ? -5.109 32 -8.984 1 98.12 282 ARG B N 1
ATOM 5541 C CA . ARG B 1 282 ? -4.785 32.25 -10.383 1 98.12 282 ARG B CA 1
ATOM 5542 C C . ARG B 1 282 ? -3.473 33.031 -10.508 1 98.12 282 ARG B C 1
ATOM 5544 O O . ARG B 1 282 ? -2.688 32.781 -11.43 1 98.12 282 ARG B O 1
ATOM 5551 N N . ARG B 1 283 ? -3.264 33.969 -9.672 1 97.38 283 ARG B N 1
ATOM 5552 C CA . ARG B 1 283 ? -2.018 34.719 -9.68 1 97.38 283 ARG B CA 1
ATOM 5553 C C . ARG B 1 283 ? -0.818 33.812 -9.445 1 97.38 283 ARG B C 1
ATOM 5555 O O . ARG B 1 283 ? 0.21 33.938 -10.117 1 97.38 283 ARG B O 1
ATOM 5562 N N . ALA B 1 284 ? -0.972 32.969 -8.469 1 97.75 284 ALA B N 1
ATOM 5563 C CA . ALA B 1 284 ? 0.11 32.031 -8.18 1 97.75 284 ALA B CA 1
ATOM 5564 C C . ALA B 1 284 ? 0.361 31.078 -9.359 1 97.75 284 ALA B C 1
ATOM 5566 O O . ALA B 1 284 ? 1.51 30.75 -9.664 1 97.75 284 ALA B O 1
ATOM 5567 N N . VAL B 1 285 ? -0.669 30.594 -10.008 1 98.5 285 VAL B N 1
ATOM 5568 C CA . VAL B 1 285 ? -0.564 29.719 -11.164 1 98.5 285 VAL B CA 1
ATOM 5569 C C . VAL B 1 285 ? 0.167 30.438 -12.297 1 98.5 285 VAL B C 1
ATOM 5571 O O . VAL B 1 285 ? 1.001 29.844 -12.984 1 98.5 285 VAL B O 1
ATOM 5574 N N . ALA B 1 286 ? -0.208 31.719 -12.508 1 98.12 286 ALA B N 1
ATOM 5575 C CA . ALA B 1 286 ? 0.506 32.531 -13.492 1 98.12 286 ALA B CA 1
ATOM 5576 C C . ALA B 1 286 ? 1.995 32.594 -13.172 1 98.12 286 ALA B C 1
ATOM 5578 O O . ALA B 1 286 ? 2.836 32.594 -14.07 1 98.12 286 ALA B O 1
ATOM 5579 N N . GLY B 1 287 ? 2.262 32.656 -11.914 1 97.38 287 GLY B N 1
ATOM 5580 C CA . GLY B 1 287 ? 3.65 32.656 -11.477 1 97.38 287 GLY B CA 1
ATOM 5581 C C . GLY B 1 287 ? 4.383 31.375 -11.875 1 97.38 287 GLY B C 1
ATOM 5582 O O . GLY B 1 287 ? 5.551 31.422 -12.258 1 97.38 287 GLY B O 1
ATOM 5583 N N . LEU B 1 288 ? 3.764 30.219 -11.781 1 98.06 288 LEU B N 1
ATOM 5584 C CA . LEU B 1 288 ? 4.355 28.969 -12.211 1 98.06 288 LEU B CA 1
ATOM 5585 C C . LEU B 1 288 ? 4.699 29 -13.695 1 98.06 288 LEU B C 1
ATOM 5587 O O . LEU B 1 288 ? 5.754 28.516 -14.109 1 98.06 288 LEU B O 1
ATOM 5591 N N . ALA B 1 289 ? 3.775 29.547 -14.43 1 98.25 289 ALA B N 1
ATOM 5592 C CA . ALA B 1 289 ? 4.02 29.688 -15.867 1 98.25 289 ALA B CA 1
ATOM 5593 C C . ALA B 1 289 ? 5.227 30.578 -16.125 1 98.25 289 ALA B C 1
ATOM 5595 O O . ALA B 1 289 ? 6.055 30.281 -16.984 1 98.25 289 ALA B O 1
ATOM 5596 N N . ASP B 1 290 ? 5.297 31.672 -15.422 1 98.12 290 ASP B N 1
ATOM 5597 C CA . ASP B 1 290 ? 6.402 32.625 -15.578 1 98.12 290 ASP B CA 1
ATOM 5598 C C . ASP B 1 290 ? 7.738 31.953 -15.25 1 98.12 290 ASP B C 1
ATOM 5600 O O . ASP B 1 290 ? 8.773 32.312 -15.805 1 98.12 290 ASP B O 1
ATOM 5604 N N . LEU B 1 291 ? 7.684 30.984 -14.422 1 97.81 291 LEU B N 1
ATOM 5605 C CA . LEU B 1 291 ? 8.898 30.281 -14.008 1 97.81 291 LEU B CA 1
ATOM 5606 C C . LEU B 1 291 ? 9.258 29.188 -15.008 1 97.81 291 LEU B C 1
ATOM 5608 O O . LEU B 1 291 ? 10.266 28.5 -14.836 1 97.81 291 LEU B O 1
ATOM 5612 N N . GLY B 1 292 ? 8.406 28.922 -15.977 1 98.38 292 GLY B N 1
ATOM 5613 C CA . GLY B 1 292 ? 8.773 28.047 -17.078 1 98.38 292 GLY B CA 1
ATOM 5614 C C . GLY B 1 292 ? 7.949 26.781 -17.125 1 98.38 292 GLY B C 1
ATOM 5615 O O . GLY B 1 292 ? 8.18 25.906 -17.969 1 98.38 292 GLY B O 1
ATOM 5616 N N . ALA B 1 293 ? 6.984 26.625 -16.25 1 98.69 293 ALA B N 1
ATOM 5617 C CA . ALA B 1 293 ? 6.09 25.484 -16.328 1 98.69 293 ALA B CA 1
ATOM 5618 C C . ALA B 1 293 ? 5.102 25.625 -17.484 1 98.69 293 ALA B C 1
ATOM 5620 O O . ALA B 1 293 ? 4.719 26.75 -17.828 1 98.69 293 ALA B O 1
ATOM 5621 N N . TYR B 1 294 ? 4.734 24.516 -18.125 1 98.75 294 TYR B N 1
ATOM 5622 C CA . TYR B 1 294 ? 3.643 24.5 -19.094 1 98.75 294 TYR B CA 1
ATOM 5623 C C . TYR B 1 294 ? 2.299 24.312 -18.391 1 98.75 294 TYR B C 1
ATOM 5625 O O . TYR B 1 294 ? 1.913 23.203 -18.062 1 98.75 294 TYR B O 1
ATOM 5633 N N . VAL B 1 295 ? 1.601 25.469 -18.266 1 98.62 295 VAL B N 1
ATOM 5634 C CA . VAL B 1 295 ? 0.35 25.438 -17.516 1 98.62 295 VAL B CA 1
ATOM 5635 C C . VAL B 1 295 ? -0.833 25.422 -18.484 1 98.62 295 VAL B C 1
ATOM 5637 O O . VAL B 1 295 ? -0.873 26.188 -19.438 1 98.62 295 VAL B O 1
ATOM 5640 N N . GLU B 1 296 ? -1.678 24.438 -18.312 1 98.12 296 GLU B N 1
ATOM 5641 C CA . GLU B 1 296 ? -2.934 24.375 -19.047 1 98.12 296 GLU B CA 1
ATOM 5642 C C . GLU B 1 296 ? -4.113 24.125 -18.109 1 98.12 296 GLU B C 1
ATOM 5644 O O . GLU B 1 296 ? -3.986 23.391 -17.125 1 98.12 296 GLU B O 1
ATOM 5649 N N . GLU B 1 297 ? -5.254 24.812 -18.375 1 98.38 297 GLU B N 1
ATOM 5650 C CA . GLU B 1 297 ? -6.453 24.484 -17.609 1 98.38 297 GLU B CA 1
ATOM 5651 C C . GLU B 1 297 ? -7.012 23.125 -18.016 1 98.38 297 GLU B C 1
ATOM 5653 O O . GLU B 1 297 ? -7.348 22.906 -19.188 1 98.38 297 GLU B O 1
ATOM 5658 N N . ALA B 1 298 ? -6.984 22.188 -17.141 1 98.56 298 ALA B N 1
ATOM 5659 C CA . ALA B 1 298 ? -7.488 20.844 -17.359 1 98.56 298 ALA B CA 1
ATOM 5660 C C . ALA B 1 298 ? -8.023 20.25 -16.047 1 98.56 298 ALA B C 1
ATOM 5662 O O . ALA B 1 298 ? -7.457 20.484 -14.977 1 98.56 298 ALA B O 1
ATOM 5663 N N . ASP B 1 299 ? -9.148 19.547 -16.172 1 98.31 299 ASP B N 1
ATOM 5664 C CA . ASP B 1 299 ? -9.773 18.953 -15 1 98.31 299 ASP B CA 1
ATOM 5665 C C . ASP B 1 299 ? -9.523 17.438 -14.961 1 98.31 299 ASP B C 1
ATOM 5667 O O . ASP B 1 299 ? -9.539 16.781 -15.992 1 98.31 299 ASP B O 1
ATOM 5671 N N . PRO B 1 300 ? -9.164 16.953 -13.742 1 97.25 300 PRO B N 1
ATOM 5672 C CA . PRO B 1 300 ? -9.18 15.492 -13.656 1 97.25 300 PRO B CA 1
ATOM 5673 C C . PRO B 1 300 ? -10.57 14.906 -13.906 1 97.25 300 PRO B C 1
ATOM 5675 O O . PRO B 1 300 ? -11.578 15.539 -13.594 1 97.25 300 PRO B O 1
ATOM 5678 N N . ASP B 1 301 ? -10.586 13.719 -14.383 1 93.12 301 ASP B N 1
ATOM 5679 C CA . ASP B 1 301 ? -11.836 13.109 -14.828 1 93.12 301 ASP B CA 1
ATOM 5680 C C . ASP B 1 301 ? -12.484 12.289 -13.711 1 93.12 301 ASP B C 1
ATOM 5682 O O . ASP B 1 301 ? -12.492 11.062 -13.766 1 93.12 301 ASP B O 1
ATOM 5686 N N . PHE B 1 302 ? -13.039 12.992 -12.742 1 94.75 302 PHE B N 1
ATOM 5687 C CA . PHE B 1 302 ? -13.812 12.273 -11.742 1 94.75 302 PHE B CA 1
ATOM 5688 C C . PHE B 1 302 ? -14.914 13.156 -11.164 1 94.75 302 PHE B C 1
ATOM 5690 O O . PHE B 1 302 ? -14.805 14.383 -11.188 1 94.75 302 PHE B O 1
ATOM 5697 N N . SER B 1 303 ? -16.047 12.57 -10.727 1 96.81 303 SER B N 1
ATOM 5698 C CA . SER B 1 303 ? -17.094 13.234 -9.977 1 96.81 303 SER B CA 1
ATOM 5699 C C . SER B 1 303 ? -16.828 13.18 -8.477 1 96.81 303 SER B C 1
ATOM 5701 O O . SER B 1 303 ? -16.031 12.359 -8.016 1 96.81 303 SER B O 1
ATOM 5703 N N . ASP B 1 304 ? -17.516 14.031 -7.766 1 97.81 304 ASP B N 1
ATOM 5704 C CA . ASP B 1 304 ? -17.328 14.117 -6.32 1 97.81 304 ASP B CA 1
ATOM 5705 C C . ASP B 1 304 ? -17.516 12.75 -5.66 1 97.81 304 ASP B C 1
ATOM 5707 O O . ASP B 1 304 ? -18.625 12.211 -5.664 1 97.81 304 ASP B O 1
ATOM 5711 N N . PRO B 1 305 ? -16.469 12.219 -5.016 1 98.5 305 PRO B N 1
ATOM 5712 C CA . PRO B 1 305 ? -16.562 10.891 -4.402 1 98.5 305 PRO B CA 1
ATOM 5713 C C . PRO B 1 305 ? -17 10.945 -2.939 1 98.5 305 PRO B C 1
ATOM 5715 O O . PRO B 1 305 ? -16.641 10.062 -2.156 1 98.5 305 PRO B O 1
ATOM 5718 N N . VAL B 1 306 ? -17.766 11.906 -2.475 1 98.62 306 VAL B N 1
ATOM 5719 C CA . VAL B 1 306 ? -18.016 12.211 -1.071 1 98.62 306 VAL B CA 1
ATOM 5720 C C . VAL B 1 306 ? -18.797 11.07 -0.423 1 98.62 306 VAL B C 1
ATOM 5722 O O . VAL B 1 306 ? -18.578 10.75 0.747 1 98.62 306 VAL B O 1
ATOM 5725 N N . ASP B 1 307 ? -19.719 10.445 -1.154 1 98.69 307 ASP B N 1
ATOM 5726 C CA . ASP B 1 307 ? -20.5 9.367 -0.564 1 98.69 307 ASP B CA 1
ATOM 5727 C C . ASP B 1 307 ? -19.625 8.18 -0.201 1 98.69 307 ASP B C 1
ATOM 5729 O O . ASP B 1 307 ? -19.766 7.59 0.874 1 98.69 307 ASP B O 1
ATOM 5733 N N . ALA B 1 308 ? -18.766 7.809 -1.135 1 98.75 308 ALA B N 1
ATOM 5734 C CA . ALA B 1 308 ? -17.828 6.727 -0.864 1 98.75 308 ALA B CA 1
ATOM 5735 C C . ALA B 1 308 ? -16.875 7.105 0.268 1 98.75 308 ALA B C 1
ATOM 5737 O O . ALA B 1 308 ? -16.562 6.277 1.133 1 98.75 308 ALA B O 1
ATOM 5738 N N . PHE B 1 309 ? -16.438 8.352 0.263 1 98.81 309 PHE B N 1
ATOM 5739 C CA . PHE B 1 309 ? -15.578 8.836 1.336 1 98.81 309 PHE B CA 1
ATOM 5740 C C . PHE B 1 309 ? -16.266 8.703 2.688 1 98.81 309 PHE B C 1
ATOM 5742 O O . PHE B 1 309 ? -15.68 8.195 3.645 1 98.81 309 PHE B O 1
ATOM 5749 N N . HIS B 1 310 ? -17.453 9.133 2.771 1 98.75 310 HIS B N 1
ATOM 5750 C CA . HIS B 1 310 ? -18.219 9.062 4.016 1 98.75 310 HIS B CA 1
ATOM 5751 C C . HIS B 1 310 ? -18.375 7.621 4.484 1 98.75 310 HIS B C 1
ATOM 5753 O O . HIS B 1 310 ? -18.281 7.336 5.68 1 98.75 310 HIS B O 1
ATOM 5759 N N . THR B 1 311 ? -18.641 6.734 3.531 1 98.75 311 THR B N 1
ATOM 5760 C CA . THR B 1 311 ? -18.797 5.328 3.889 1 98.75 311 THR B CA 1
ATOM 5761 C C . THR B 1 311 ? -17.531 4.809 4.582 1 98.75 311 THR B C 1
ATOM 5763 O O . THR B 1 311 ? -17.609 4.195 5.648 1 98.75 311 THR B O 1
ATOM 5766 N N . LEU B 1 312 ? -16.406 5.074 4.02 1 98.69 312 LEU B N 1
ATOM 5767 C CA . LEU B 1 312 ? -15.133 4.629 4.578 1 98.69 312 LEU B CA 1
ATOM 5768 C C . LEU B 1 312 ? -14.852 5.32 5.91 1 98.69 312 LEU B C 1
ATOM 5770 O O . LEU B 1 312 ? -14.477 4.668 6.887 1 98.69 312 LEU B O 1
ATOM 5774 N N . TRP B 1 313 ? -15.094 6.613 5.953 1 98.62 313 TRP B N 1
ATOM 5775 C CA . TRP B 1 313 ? -14.812 7.453 7.113 1 98.62 313 TRP B CA 1
ATOM 5776 C C . TRP B 1 313 ? -15.727 7.094 8.281 1 98.62 313 TRP B C 1
ATOM 5778 O O . TRP B 1 313 ? -15.258 6.922 9.406 1 98.62 313 TRP B O 1
ATOM 5788 N N . PHE B 1 314 ? -17.016 6.934 8.039 1 98.62 314 PHE B N 1
ATOM 5789 C CA . PHE B 1 314 ? -18 6.672 9.086 1 98.62 314 PHE B CA 1
ATOM 5790 C C . PHE B 1 314 ? -17.859 5.25 9.617 1 98.62 314 PHE B C 1
ATOM 5792 O O . PHE B 1 314 ? -18.047 5.008 10.812 1 98.62 314 PHE B O 1
ATOM 5799 N N . SER B 1 315 ? -17.531 4.305 8.711 1 98.44 315 SER B N 1
ATOM 5800 C CA . SER B 1 315 ? -17.312 2.941 9.18 1 98.44 315 SER B CA 1
ATOM 5801 C C . SER B 1 315 ? -16.094 2.871 10.109 1 98.44 315 SER B C 1
ATOM 5803 O O . SER B 1 315 ? -16.125 2.15 11.109 1 98.44 315 SER B O 1
ATOM 5805 N N . GLY B 1 316 ? -15.047 3.613 9.758 1 98 316 GLY B N 1
ATOM 5806 C CA . GLY B 1 316 ? -13.883 3.689 10.625 1 98 316 GLY B CA 1
ATOM 5807 C C . GLY B 1 316 ? -14.203 4.27 11.992 1 98 316 GLY B C 1
ATOM 5808 O O . GLY B 1 316 ? -13.758 3.738 13.016 1 98 316 GLY B O 1
ATOM 5809 N N . ALA B 1 317 ? -14.977 5.344 11.977 1 98.06 317 ALA B N 1
ATOM 5810 C CA . ALA B 1 317 ? -15.391 5.957 13.234 1 98.06 317 ALA B CA 1
ATOM 5811 C C . ALA B 1 317 ? -16.203 4.98 14.078 1 98.06 317 ALA B C 1
ATOM 5813 O O . ALA B 1 317 ? -16.031 4.918 15.305 1 98.06 317 ALA B O 1
ATOM 5814 N N . ALA B 1 318 ? -17.094 4.27 13.414 1 98.25 318 ALA B N 1
ATOM 5815 C CA . ALA B 1 318 ? -17.906 3.281 14.109 1 98.25 318 ALA B CA 1
ATOM 5816 C C . ALA B 1 318 ? -17.047 2.191 14.734 1 98.25 318 ALA B C 1
ATOM 5818 O O . ALA B 1 318 ? -17.281 1.772 15.867 1 98.25 318 ALA B O 1
ATOM 5819 N N . ARG B 1 319 ? -16.047 1.706 14.008 1 97.5 319 ARG B N 1
ATOM 5820 C CA . ARG B 1 319 ? -15.141 0.675 14.508 1 97.5 319 ARG B CA 1
ATOM 5821 C C . ARG B 1 319 ? -14.383 1.161 15.742 1 97.5 319 ARG B C 1
ATOM 5823 O O . ARG B 1 319 ? -14.234 0.423 16.719 1 97.5 319 ARG B O 1
ATOM 5830 N N . LEU B 1 320 ? -13.93 2.375 15.703 1 96.06 320 LEU B N 1
ATOM 5831 C CA . LEU B 1 320 ? -13.195 2.988 16.797 1 96.06 320 LEU B CA 1
ATOM 5832 C C . LEU B 1 320 ? -14.023 2.961 18.094 1 96.06 320 LEU B C 1
ATOM 5834 O O . LEU B 1 320 ? -13.477 2.744 19.172 1 96.06 320 LEU B O 1
ATOM 5838 N N . THR B 1 321 ? -15.297 3.121 18.016 1 96.75 321 THR B N 1
ATOM 5839 C CA . THR B 1 321 ? -16.125 3.32 19.188 1 96.75 321 THR B CA 1
ATOM 5840 C C . THR B 1 321 ? -17.016 2.102 19.453 1 96.75 321 THR B C 1
ATOM 5842 O O . THR B 1 321 ? -17.922 2.148 20.281 1 96.75 321 THR B O 1
ATOM 5845 N N . GLN B 1 322 ? -16.766 1.059 18.703 1 95.88 322 GLN B N 1
ATOM 5846 C CA . GLN B 1 322 ? -17.656 -0.094 18.703 1 95.88 322 GLN B CA 1
ATOM 5847 C C . GLN B 1 322 ? -17.828 -0.66 20.109 1 95.88 322 GLN B C 1
ATOM 5849 O O . GLN B 1 322 ? -18.906 -1.132 20.469 1 95.88 322 GLN B O 1
ATOM 5854 N N . ASP B 1 323 ? -16.812 -0.568 20.938 1 95.25 323 ASP B N 1
ATOM 5855 C CA . ASP B 1 323 ? -16.859 -1.225 22.25 1 95.25 323 ASP B CA 1
ATOM 5856 C C . ASP B 1 323 ? -17.125 -0.217 23.359 1 95.25 323 ASP B C 1
ATOM 5858 O O . ASP B 1 323 ? -17 -0.542 24.547 1 95.25 323 ASP B O 1
ATOM 5862 N N . PHE B 1 324 ? -17.422 1.031 22.953 1 97.06 324 PHE B N 1
ATOM 5863 C CA . PHE B 1 324 ? -17.734 2.033 23.969 1 97.06 324 PHE B CA 1
ATOM 5864 C C . PHE B 1 324 ? -19.047 1.728 24.656 1 97.06 324 PHE B C 1
ATOM 5866 O O . PHE B 1 324 ? -20.031 1.351 24 1 97.06 324 PHE B O 1
ATOM 5873 N N . SER B 1 325 ? -19.125 1.813 25.984 1 96.75 325 SER B N 1
ATOM 5874 C CA . SER B 1 325 ? -20.375 1.753 26.734 1 96.75 325 SER B CA 1
ATOM 5875 C C . SER B 1 325 ? -21.281 2.932 26.391 1 96.75 325 SER B C 1
ATOM 5877 O O . SER B 1 325 ? -20.812 3.936 25.844 1 96.75 325 SER B O 1
ATOM 5879 N N . PRO B 1 326 ? -22.531 2.768 26.641 1 95.25 326 PRO B N 1
ATOM 5880 C CA . PRO B 1 326 ? -23.438 3.9 26.406 1 95.25 326 PRO B CA 1
ATOM 5881 C C . PRO B 1 326 ? -22.969 5.176 27.109 1 95.25 326 PRO B C 1
ATOM 5883 O O . PRO B 1 326 ? -23.062 6.266 26.547 1 95.25 326 PRO B O 1
ATOM 5886 N N . ASN B 1 327 ? -22.469 5.078 28.297 1 96.06 327 ASN B N 1
ATOM 5887 C CA . ASN B 1 327 ? -21.984 6.242 29.047 1 96.06 327 ASN B CA 1
ATOM 5888 C C . ASN B 1 327 ? -20.766 6.867 28.375 1 96.06 327 ASN B C 1
ATOM 5890 O O . ASN B 1 327 ? -20.641 8.094 28.312 1 96.06 327 ASN B O 1
ATOM 5894 N N . ARG B 1 328 ? -19.875 6.07 27.984 1 96 328 ARG B N 1
ATOM 5895 C CA . ARG B 1 328 ? -18.688 6.555 27.281 1 96 328 ARG B CA 1
ATOM 5896 C C . ARG B 1 328 ? -19.047 7.234 25.969 1 96 328 ARG B C 1
ATOM 5898 O O . ARG B 1 328 ? -18.453 8.242 25.594 1 96 328 ARG B O 1
ATOM 5905 N N . ARG B 1 329 ? -20.062 6.727 25.281 1 96.25 329 ARG B N 1
ATOM 5906 C CA . ARG B 1 329 ? -20.531 7.301 24.016 1 96.25 329 ARG B CA 1
ATOM 5907 C C . ARG B 1 329 ? -21.125 8.688 24.234 1 96.25 329 ARG B C 1
ATOM 5909 O O . ARG B 1 329 ? -21.016 9.555 23.375 1 96.25 329 ARG B O 1
ATOM 5916 N N . ARG B 1 330 ? -21.688 8.883 25.344 1 96.06 330 ARG B N 1
ATOM 5917 C CA . ARG B 1 330 ? -22.312 10.172 25.656 1 96.06 330 ARG B CA 1
ATOM 5918 C C . ARG B 1 330 ? -21.25 11.258 25.828 1 96.06 330 ARG B C 1
ATOM 5920 O O . ARG B 1 330 ? -21.547 12.445 25.719 1 96.06 330 ARG B O 1
ATOM 5927 N N . LEU B 1 331 ? -20 10.844 26.062 1 97.31 331 LEU B N 1
ATOM 5928 C CA . LEU B 1 331 ? -18.906 11.797 26.25 1 97.31 331 LEU B CA 1
ATOM 5929 C C . LEU B 1 331 ? -18.391 12.289 24.891 1 97.31 331 LEU B C 1
ATOM 5931 O O . LEU B 1 331 ? -17.672 13.281 24.828 1 97.31 331 LEU B O 1
ATOM 5935 N N . LEU B 1 332 ? -18.797 11.594 23.844 1 98.06 332 LEU B N 1
ATOM 5936 C CA . LEU B 1 332 ? -18.281 11.914 22.516 1 98.06 332 LEU B CA 1
ATOM 5937 C C . LEU B 1 332 ? -18.891 13.203 22 1 98.06 332 LEU B C 1
ATOM 5939 O O . LEU B 1 332 ? -20.016 13.547 22.344 1 98.06 332 LEU B O 1
ATOM 5943 N N . ASP B 1 333 ? -18.109 13.891 21.156 1 97.69 333 ASP B N 1
ATOM 5944 C CA . ASP B 1 333 ? -18.641 14.953 20.312 1 97.69 333 ASP B CA 1
ATOM 5945 C C . ASP B 1 333 ? -19.922 14.5 19.609 1 97.69 333 ASP B C 1
ATOM 5947 O O . ASP B 1 333 ? -19.984 13.414 19.047 1 97.69 333 ASP B O 1
ATOM 5951 N N . PRO B 1 334 ? -21.031 15.344 19.703 1 97.19 334 PRO B N 1
ATOM 5952 C CA . PRO B 1 334 ? -22.312 14.922 19.125 1 97.19 334 PRO B CA 1
ATOM 5953 C C . PRO B 1 334 ? -22.219 14.562 17.656 1 97.19 334 PRO B C 1
ATOM 5955 O O . PRO B 1 334 ? -22.859 13.617 17.188 1 97.19 334 PRO B O 1
ATOM 5958 N N . GLY B 1 335 ? -21.453 15.383 16.891 1 97.75 335 GLY B N 1
ATOM 5959 C CA . GLY B 1 335 ? -21.266 15.047 15.492 1 97.75 335 GLY B CA 1
ATOM 5960 C C . GLY B 1 335 ? -20.578 13.711 15.281 1 97.75 335 GLY B C 1
ATOM 5961 O O . GLY B 1 335 ? -20.953 12.945 14.391 1 97.75 335 GLY B O 1
ATOM 5962 N N . LEU B 1 336 ? -19.562 13.414 16.094 1 98.12 336 LEU B N 1
ATOM 5963 C CA . LEU B 1 336 ? -18.859 12.133 16.016 1 98.12 336 LEU B CA 1
ATOM 5964 C C . LEU B 1 336 ? -19.812 10.984 16.359 1 98.12 336 LEU B C 1
ATOM 5966 O O . LEU B 1 336 ? -19.797 9.953 15.695 1 98.12 336 LEU B O 1
ATOM 5970 N N . ARG B 1 337 ? -20.609 11.156 17.391 1 97.81 337 ARG B N 1
ATOM 5971 C CA . ARG B 1 337 ? -21.578 10.141 17.766 1 97.81 337 ARG B CA 1
ATOM 5972 C C . ARG B 1 337 ? -22.516 9.828 16.594 1 97.81 337 ARG B C 1
ATOM 5974 O O . ARG B 1 337 ? -22.844 8.664 16.359 1 97.81 337 ARG B O 1
ATOM 5981 N N . GLU B 1 338 ? -22.953 10.867 15.93 1 98.19 338 GLU B N 1
ATOM 5982 C CA . GLU B 1 338 ? -23.875 10.711 14.812 1 98.19 338 GLU B CA 1
ATOM 5983 C C . GLU B 1 338 ? -23.25 9.875 13.695 1 98.19 338 GLU B C 1
ATOM 5985 O O . GLU B 1 338 ? -23.891 8.945 13.188 1 98.19 338 GLU B O 1
ATOM 5990 N N . ILE B 1 339 ? -22.031 10.172 13.297 1 98.12 339 ILE B N 1
ATOM 5991 C CA . ILE B 1 339 ? -21.438 9.469 12.156 1 98.12 339 ILE B CA 1
ATOM 5992 C C . ILE B 1 339 ? -21.078 8.047 12.562 1 98.12 339 ILE B C 1
ATOM 5994 O O . ILE B 1 339 ? -21.078 7.133 11.734 1 98.12 339 ILE B O 1
ATOM 5998 N N . CYS B 1 340 ? -20.719 7.848 13.844 1 98.12 340 CYS B N 1
ATOM 5999 C CA . CYS B 1 340 ? -20.484 6.496 14.336 1 98.12 340 CYS B CA 1
ATOM 6000 C C . CYS B 1 340 ? -21.734 5.633 14.18 1 98.12 340 CYS B C 1
ATOM 6002 O O . CYS B 1 340 ? -21.641 4.488 13.734 1 98.12 340 CYS B O 1
ATOM 6004 N N . ALA B 1 341 ? -22.859 6.195 14.539 1 97.88 341 ALA B N 1
ATOM 6005 C CA . ALA B 1 341 ? -24.125 5.473 14.422 1 97.88 341 ALA B CA 1
ATOM 6006 C C . ALA B 1 341 ? -24.422 5.129 12.969 1 97.88 341 ALA B C 1
ATOM 6008 O O . ALA B 1 341 ? -24.891 4.023 12.672 1 97.88 341 ALA B O 1
ATOM 6009 N N . GLN B 1 342 ? -24.172 6.066 12.086 1 98.38 342 GLN B N 1
ATOM 6010 C CA . GLN B 1 342 ? -24.375 5.832 10.664 1 98.38 342 GLN B CA 1
ATOM 6011 C C . GLN B 1 342 ? -23.453 4.73 10.148 1 98.38 342 GLN B C 1
ATOM 6013 O O . GLN B 1 342 ? -23.891 3.836 9.422 1 98.38 342 GLN B O 1
ATOM 6018 N N . GLY B 1 343 ? -22.156 4.797 10.516 1 98.38 343 GLY B N 1
ATOM 6019 C CA . GLY B 1 343 ? -21.172 3.814 10.086 1 98.38 343 GLY B CA 1
ATOM 6020 C C . GLY B 1 343 ? -21.469 2.412 10.578 1 98.38 343 GLY B C 1
ATOM 6021 O O . GLY B 1 343 ? -21.188 1.43 9.891 1 98.38 343 GLY B O 1
ATOM 6022 N N . ALA B 1 344 ? -22.078 2.346 11.75 1 98.06 344 ALA B N 1
ATOM 6023 C CA . ALA B 1 344 ? -22.344 1.061 12.383 1 98.06 344 ALA B CA 1
ATOM 6024 C C . ALA B 1 344 ? -23.438 0.297 11.633 1 98.06 344 ALA B C 1
ATOM 6026 O O . ALA B 1 344 ? -23.562 -0.921 11.781 1 98.06 344 ALA B O 1
ATOM 6027 N N . ARG B 1 345 ? -24.156 0.929 10.766 1 98.06 345 ARG B N 1
ATOM 6028 C CA . ARG B 1 345 ? -25.281 0.313 10.062 1 98.06 345 ARG B CA 1
ATOM 6029 C C . ARG B 1 345 ? -24.859 -0.196 8.688 1 98.06 345 ARG B C 1
ATOM 6031 O O . ARG B 1 345 ? -25.609 -0.916 8.023 1 98.06 345 ARG B O 1
ATOM 6038 N N . LEU B 1 346 ? -23.688 0.129 8.266 1 98.56 346 LEU B N 1
ATOM 6039 C CA . LEU B 1 346 ? -23.234 -0.196 6.914 1 98.56 346 LEU B CA 1
ATOM 6040 C C . LEU B 1 346 ? -22.859 -1.67 6.805 1 98.56 346 LEU B C 1
ATOM 6042 O O . LEU B 1 346 ? -22.328 -2.25 7.758 1 98.56 346 LEU B O 1
ATOM 6046 N N . GLY B 1 347 ? -23.125 -2.287 5.637 1 98.44 347 GLY B N 1
ATOM 6047 C CA . GLY B 1 347 ? -22.688 -3.643 5.34 1 98.44 347 GLY B CA 1
ATOM 6048 C C . GLY B 1 347 ? -21.297 -3.713 4.77 1 98.44 347 GLY B C 1
ATOM 6049 O O . GLY B 1 347 ? -20.734 -2.693 4.359 1 98.44 347 GLY B O 1
ATOM 6050 N N . ALA B 1 348 ? -20.734 -4.938 4.824 1 98.25 348 ALA B N 1
ATOM 6051 C CA . ALA B 1 348 ? -19.438 -5.141 4.199 1 98.25 348 ALA B CA 1
ATOM 6052 C C . ALA B 1 348 ? -19.484 -4.789 2.715 1 98.25 348 ALA B C 1
ATOM 6054 O O . ALA B 1 348 ? -18.516 -4.254 2.168 1 98.25 348 ALA B O 1
ATOM 6055 N N . LEU B 1 349 ? -20.578 -5.035 2.053 1 98.25 349 LEU B N 1
ATOM 6056 C CA . LEU B 1 349 ? -20.734 -4.758 0.629 1 98.25 349 LEU B CA 1
ATOM 6057 C C . LEU B 1 349 ? -20.781 -3.256 0.369 1 98.25 349 LEU B C 1
ATOM 6059 O O . LEU B 1 349 ? -20.297 -2.785 -0.665 1 98.25 349 LEU B O 1
ATOM 6063 N N . ASP B 1 350 ? -21.375 -2.467 1.338 1 98.56 350 ASP B N 1
ATOM 6064 C CA . ASP B 1 350 ? -21.312 -1.012 1.237 1 98.56 350 ASP B CA 1
ATOM 6065 C C . ASP B 1 350 ? -19.859 -0.519 1.299 1 98.56 350 ASP B C 1
ATOM 6067 O O . ASP B 1 350 ? -19.453 0.332 0.504 1 98.56 350 ASP B O 1
ATOM 6071 N N . TYR B 1 351 ? -19.203 -1.072 2.25 1 98 351 TYR B N 1
ATOM 6072 C CA . TYR B 1 351 ? -17.797 -0.706 2.426 1 98 351 TYR B CA 1
ATOM 6073 C C . TYR B 1 351 ? -16.984 -1.026 1.176 1 98 351 TYR B C 1
ATOM 6075 O O . TYR B 1 351 ? -16.219 -0.189 0.694 1 98 351 TYR B O 1
ATOM 6083 N N . LEU B 1 352 ? -17.172 -2.219 0.614 1 98.06 352 LEU B N 1
ATOM 6084 C CA . LEU B 1 352 ? -16.406 -2.65 -0.546 1 98.06 352 LEU B CA 1
ATOM 6085 C C . LEU B 1 352 ? -16.797 -1.857 -1.788 1 98.06 352 LEU B C 1
ATOM 6087 O O . LEU B 1 352 ? -15.961 -1.594 -2.652 1 98.06 352 LEU B O 1
ATOM 6091 N N . ALA B 1 353 ? -18.031 -1.436 -1.901 1 98 353 ALA B N 1
ATOM 6092 C CA . ALA B 1 353 ? -18.438 -0.553 -2.99 1 98 353 ALA B CA 1
ATOM 6093 C C . ALA B 1 353 ? -17.688 0.775 -2.932 1 98 353 ALA B C 1
ATOM 6095 O O . ALA B 1 353 ? -17.312 1.325 -3.969 1 98 353 ALA B O 1
ATOM 6096 N N . ALA B 1 354 ? -17.562 1.284 -1.72 1 98.31 354 ALA B N 1
ATOM 6097 C CA . ALA B 1 354 ? -16.797 2.516 -1.547 1 98.31 354 ALA B CA 1
ATOM 6098 C C . ALA B 1 354 ? -15.336 2.309 -1.93 1 98.31 354 ALA B C 1
ATOM 6100 O O . ALA B 1 354 ? -14.719 3.188 -2.527 1 98.31 354 ALA B O 1
ATOM 6101 N N . VAL B 1 355 ? -14.789 1.126 -1.6 1 97.44 355 VAL B N 1
ATOM 6102 C CA . VAL B 1 355 ? -13.422 0.788 -1.978 1 97.44 355 VAL B CA 1
ATOM 6103 C C . VAL B 1 355 ? -13.297 0.75 -3.498 1 97.44 355 VAL B C 1
ATOM 6105 O O . VAL B 1 355 ? -12.289 1.19 -4.059 1 97.44 355 VAL B O 1
ATOM 6108 N N . ASP B 1 356 ? -14.32 0.264 -4.18 1 96.62 356 ASP B N 1
ATOM 6109 C CA . ASP B 1 356 ? -14.32 0.234 -5.641 1 96.62 356 ASP B CA 1
ATOM 6110 C C . ASP B 1 356 ? -14.25 1.646 -6.219 1 96.62 356 ASP B C 1
ATOM 6112 O O . ASP B 1 356 ? -13.547 1.882 -7.203 1 96.62 356 ASP B O 1
ATOM 6116 N N . VAL B 1 357 ? -15.008 2.557 -5.629 1 97.69 357 VAL B N 1
ATOM 6117 C CA . VAL B 1 357 ? -14.977 3.947 -6.066 1 97.69 357 VAL B CA 1
ATOM 6118 C C . VAL B 1 357 ? -13.562 4.508 -5.906 1 97.69 357 VAL B C 1
ATOM 6120 O O . VAL B 1 357 ? -13.047 5.18 -6.805 1 97.69 357 VAL B O 1
ATOM 6123 N N . ARG B 1 358 ? -12.992 4.219 -4.797 1 96.69 358 ARG B N 1
ATOM 6124 C CA . ARG B 1 358 ? -11.641 4.672 -4.5 1 96.69 358 ARG B CA 1
ATOM 6125 C C . ARG B 1 358 ? -10.648 4.137 -5.527 1 96.69 358 ARG B C 1
ATOM 6127 O O . ARG B 1 358 ? -9.789 4.879 -6.02 1 96.69 358 ARG B O 1
ATOM 6134 N N . ALA B 1 359 ? -10.727 2.871 -5.832 1 95.69 359 ALA B N 1
ATOM 6135 C CA . ALA B 1 359 ? -9.836 2.238 -6.801 1 95.69 359 ALA B CA 1
ATOM 6136 C C . ALA B 1 359 ? -9.992 2.873 -8.18 1 95.69 359 ALA B C 1
ATOM 6138 O O . ALA B 1 359 ? -9 3.109 -8.875 1 95.69 359 ALA B O 1
ATOM 6139 N N . ASP B 1 360 ? -11.195 3.076 -8.562 1 96.81 360 ASP B N 1
ATOM 6140 C CA . ASP B 1 360 ? -11.453 3.709 -9.852 1 96.81 360 ASP B CA 1
ATOM 6141 C C . ASP B 1 360 ? -10.875 5.121 -9.898 1 96.81 360 ASP B C 1
ATOM 6143 O O . ASP B 1 360 ? -10.297 5.527 -10.906 1 96.81 360 ASP B O 1
ATOM 6147 N N . LEU B 1 361 ? -11.055 5.855 -8.82 1 98 361 LEU B N 1
ATOM 6148 C CA . LEU B 1 361 ? -10.477 7.191 -8.719 1 98 361 LEU B CA 1
ATOM 6149 C C . LEU B 1 361 ? -8.961 7.137 -8.836 1 98 361 LEU B C 1
ATOM 6151 O O . LEU B 1 361 ? -8.359 7.957 -9.531 1 98 361 LEU B O 1
ATOM 6155 N N . GLY B 1 362 ? -8.328 6.184 -8.133 1 97.25 362 GLY B N 1
ATOM 6156 C CA . GLY B 1 362 ? -6.891 5.984 -8.227 1 97.25 362 GLY B CA 1
ATOM 6157 C C . GLY B 1 362 ? -6.414 5.707 -9.641 1 97.25 362 GLY B C 1
ATOM 6158 O O . GLY B 1 362 ? -5.402 6.258 -10.078 1 97.25 362 GLY B O 1
ATOM 6159 N N . ARG B 1 363 ? -7.145 4.875 -10.344 1 96.19 363 ARG B N 1
ATOM 6160 C CA . ARG B 1 363 ? -6.812 4.562 -11.734 1 96.19 363 ARG B CA 1
ATOM 6161 C C . ARG B 1 363 ? -6.906 5.805 -12.609 1 96.19 363 ARG B C 1
ATOM 6163 O O . ARG B 1 363 ? -6.016 6.062 -13.422 1 96.19 363 ARG B O 1
ATOM 6170 N N . ARG B 1 364 ? -7.938 6.555 -12.484 1 97.5 364 ARG B N 1
ATOM 6171 C CA . ARG B 1 364 ? -8.148 7.758 -13.273 1 97.5 364 ARG B CA 1
ATOM 6172 C C . ARG B 1 364 ? -7.035 8.773 -13.039 1 97.5 364 ARG B C 1
ATOM 6174 O O . ARG B 1 364 ? -6.516 9.367 -13.984 1 97.5 364 ARG B O 1
ATOM 6181 N N . MET B 1 365 ? -6.664 8.938 -11.789 1 98.38 365 MET B N 1
ATOM 6182 C CA . MET B 1 365 ? -5.613 9.898 -11.477 1 98.38 365 MET B CA 1
ATOM 6183 C C . MET B 1 365 ? -4.254 9.391 -11.945 1 98.38 365 MET B C 1
ATOM 6185 O O . MET B 1 365 ? -3.389 10.188 -12.328 1 98.38 365 MET B O 1
ATOM 6189 N N . GLY B 1 366 ? -4.066 8.031 -11.859 1 97.31 366 GLY B N 1
ATOM 6190 C CA . GLY B 1 366 ? -2.865 7.477 -12.461 1 97.31 366 GLY B CA 1
ATOM 6191 C C . GLY B 1 366 ? -2.717 7.824 -13.93 1 97.31 366 GLY B C 1
ATOM 6192 O O . GLY B 1 366 ? -1.651 8.266 -14.367 1 97.31 366 GLY B O 1
ATOM 6193 N N . ARG B 1 367 ? -3.775 7.672 -14.672 1 96.31 367 ARG B N 1
ATOM 6194 C CA . ARG B 1 367 ? -3.781 8.008 -16.094 1 96.31 367 ARG B CA 1
ATOM 6195 C C . ARG B 1 367 ? -3.604 9.508 -16.297 1 96.31 367 ARG B C 1
ATOM 6197 O O . ARG B 1 367 ? -2.9 9.938 -17.219 1 96.31 367 ARG B O 1
ATOM 6204 N N . PHE B 1 368 ? -4.246 10.305 -15.477 1 98.25 368 PHE B N 1
ATOM 6205 C CA . PHE B 1 368 ? -4.148 11.758 -15.531 1 98.25 368 PHE B CA 1
ATOM 6206 C C . PHE B 1 368 ? -2.695 12.203 -15.453 1 98.25 368 PHE B C 1
ATOM 6208 O O . PHE B 1 368 ? -2.264 13.078 -16.203 1 98.25 368 PHE B O 1
ATOM 6215 N N . HIS B 1 369 ? -1.908 11.594 -14.633 1 98.25 369 HIS B N 1
ATOM 6216 C CA . HIS B 1 369 ? -0.539 12.023 -14.367 1 98.25 369 HIS B CA 1
ATOM 6217 C C . HIS B 1 369 ? 0.425 11.469 -15.406 1 98.25 369 HIS B C 1
ATOM 6219 O O . HIS B 1 369 ? 1.614 11.789 -15.391 1 98.25 369 HIS B O 1
ATOM 6225 N N . GLU B 1 370 ? -0.081 10.609 -16.297 1 97.12 370 GLU B N 1
ATOM 6226 C CA . GLU B 1 370 ? 0.704 10.305 -17.5 1 97.12 370 GLU B CA 1
ATOM 6227 C C . GLU B 1 370 ? 0.812 11.516 -18.406 1 97.12 370 GLU B C 1
ATOM 6229 O O . GLU B 1 370 ? 1.807 11.68 -19.125 1 97.12 370 GLU B O 1
ATOM 6234 N N . ARG B 1 371 ? -0.173 12.344 -18.344 1 97.81 371 ARG B N 1
ATOM 6235 C CA . ARG B 1 371 ? -0.226 13.539 -19.172 1 97.81 371 ARG B CA 1
ATOM 6236 C C . ARG B 1 371 ? 0.33 14.75 -18.438 1 97.81 371 ARG B C 1
ATOM 6238 O O . ARG B 1 371 ? 0.952 15.625 -19.062 1 97.81 371 ARG B O 1
ATOM 6245 N N . TYR B 1 372 ? 0.101 14.836 -17.125 1 98.81 372 TYR B N 1
ATOM 6246 C CA . TYR B 1 372 ? 0.496 16 -16.328 1 98.81 372 TYR B CA 1
ATOM 6247 C C . TYR B 1 372 ? 1.383 15.594 -15.164 1 98.81 372 TYR B C 1
ATOM 6249 O O . TYR B 1 372 ? 1.107 14.602 -14.484 1 98.81 372 TYR B O 1
ATOM 6257 N N . ASP B 1 373 ? 2.412 16.359 -14.906 1 98.75 373 ASP B N 1
ATOM 6258 C CA . ASP B 1 373 ? 3.281 16.125 -13.758 1 98.75 373 ASP B CA 1
ATOM 6259 C C . ASP B 1 373 ? 2.605 16.562 -12.461 1 98.75 373 ASP B C 1
ATOM 6261 O O . ASP B 1 373 ? 2.781 15.938 -11.422 1 98.75 373 ASP B O 1
ATOM 6265 N N . LEU B 1 374 ? 1.839 17.656 -12.594 1 98.88 374 LEU B N 1
ATOM 6266 C CA . LEU B 1 374 ? 1.206 18.234 -11.422 1 98.88 374 LEU B CA 1
ATOM 6267 C C . LEU B 1 374 ? -0.237 18.641 -11.719 1 98.88 374 LEU B C 1
ATOM 6269 O O . LEU B 1 374 ? -0.562 19.016 -12.844 1 98.88 374 LEU B O 1
ATOM 6273 N N . LEU B 1 375 ? -1.042 18.5 -10.711 1 98.94 375 LEU B N 1
ATOM 6274 C CA . LEU B 1 375 ? -2.35 19.141 -10.641 1 98.94 375 LEU B CA 1
ATOM 6275 C C . LEU B 1 375 ? -2.355 20.25 -9.594 1 98.94 375 LEU B C 1
ATOM 6277 O O . LEU B 1 375 ? -1.921 20.031 -8.461 1 98.94 375 LEU B O 1
ATOM 6281 N N . VAL B 1 376 ? -2.781 21.438 -9.977 1 98.94 376 VAL B N 1
ATOM 6282 C CA . VAL B 1 376 ? -2.906 22.516 -9.008 1 98.94 376 VAL B CA 1
ATOM 6283 C C . VAL B 1 376 ? -4.363 22.969 -8.93 1 98.94 376 VAL B C 1
ATOM 6285 O O . VAL B 1 376 ? -5.055 23.047 -9.945 1 98.94 376 VAL B O 1
ATOM 6288 N N . THR B 1 377 ? -4.824 23.141 -7.777 1 98.94 377 THR B N 1
ATOM 6289 C CA . THR B 1 377 ? -6.172 23.594 -7.445 1 98.94 377 THR B CA 1
ATOM 6290 C C . THR B 1 377 ? -6.141 24.578 -6.273 1 98.94 377 THR B C 1
ATOM 6292 O O . THR B 1 377 ? -5.121 24.703 -5.59 1 98.94 377 THR B O 1
ATOM 6295 N N . PRO B 1 378 ? -7.297 25.375 -6.07 1 98.94 378 PRO B N 1
ATOM 6296 C CA . PRO B 1 378 ? -7.414 25.891 -4.707 1 98.94 378 PRO B CA 1
ATOM 6297 C C . PRO B 1 378 ? -7.34 24.797 -3.646 1 98.94 378 PRO B C 1
ATOM 6299 O O . PRO B 1 378 ? -7.781 23.672 -3.883 1 98.94 378 PRO B O 1
ATOM 6302 N N . THR B 1 379 ? -6.742 25.078 -2.52 1 98.94 379 THR B N 1
ATOM 6303 C CA . THR B 1 379 ? -6.812 24.109 -1.428 1 98.94 379 THR B CA 1
ATOM 6304 C C . THR B 1 379 ? -8.242 24 -0.905 1 98.94 379 THR B C 1
ATOM 6306 O O . THR B 1 379 ? -8.719 22.891 -0.625 1 98.94 379 THR B O 1
ATOM 6309 N N . LEU B 1 380 ? -8.891 25.109 -0.704 1 98.94 380 LEU B N 1
ATOM 6310 C CA . LEU B 1 380 ? -10.273 25.234 -0.263 1 98.94 380 LEU B CA 1
ATOM 6311 C C . LEU B 1 380 ? -11.008 26.312 -1.075 1 98.94 380 LEU B C 1
ATOM 6313 O O . LEU B 1 380 ? -10.391 27.266 -1.54 1 98.94 380 LEU B O 1
ATOM 6317 N N . PRO B 1 381 ? -12.305 26.188 -1.229 1 98.75 381 PRO B N 1
ATOM 6318 C CA . PRO B 1 381 ? -13.055 27.188 -1.993 1 98.75 381 PRO B CA 1
ATOM 6319 C C . PRO B 1 381 ? -13.406 28.422 -1.165 1 98.75 381 PRO B C 1
ATOM 6321 O O . PRO B 1 381 ? -13.906 29.406 -1.707 1 98.75 381 PRO B O 1
ATOM 6324 N N . VAL B 1 382 ? -13.141 28.375 0.118 1 98.5 382 VAL B N 1
ATOM 6325 C CA . VAL B 1 382 ? -13.461 29.453 1.059 1 98.5 382 VAL B CA 1
ATOM 6326 C C . VAL B 1 382 ? -12.258 29.719 1.951 1 98.5 382 VAL B C 1
ATOM 6328 O O . VAL B 1 382 ? -11.289 28.953 1.959 1 98.5 382 VAL B O 1
ATOM 6331 N N . THR B 1 383 ? -12.289 30.875 2.582 1 98.62 383 THR B N 1
ATOM 6332 C CA . THR B 1 383 ? -11.32 31.141 3.643 1 98.62 383 THR B CA 1
ATOM 6333 C C . THR B 1 383 ? -11.945 30.891 5.016 1 98.62 383 THR B C 1
ATOM 6335 O O . THR B 1 383 ? -13.102 30.469 5.113 1 98.62 383 THR B O 1
ATOM 6338 N N . ALA B 1 384 ? -11.086 31 6.098 1 98.81 384 ALA B N 1
ATOM 6339 C CA . ALA B 1 384 ? -11.516 30.656 7.449 1 98.81 384 ALA B CA 1
ATOM 6340 C C . ALA B 1 384 ? -12.844 31.312 7.797 1 98.81 384 ALA B C 1
ATOM 6342 O O . ALA B 1 384 ? -13.047 32.5 7.512 1 98.81 384 ALA B O 1
ATOM 6343 N N . PHE B 1 385 ? -13.797 30.578 8.336 1 98.69 385 PHE B N 1
ATOM 6344 C CA . PHE B 1 385 ? -15.102 31.062 8.773 1 98.69 385 PHE B CA 1
ATOM 6345 C C . PHE B 1 385 ? -15.227 31.016 10.289 1 98.69 385 PHE B C 1
ATOM 6347 O O . PHE B 1 385 ? -14.219 30.906 10.992 1 98.69 385 PHE B O 1
ATOM 6354 N N . GLU B 1 386 ? -16.359 31.141 10.844 1 98.56 386 GLU B N 1
ATOM 6355 C CA . GLU B 1 386 ? -16.547 31.359 12.273 1 98.56 386 GLU B CA 1
ATOM 6356 C C . GLU B 1 386 ? -16 30.203 13.086 1 98.56 386 GLU B C 1
ATOM 6358 O O . GLU B 1 386 ? -16.188 29.031 12.719 1 98.56 386 GLU B O 1
ATOM 6363 N N . ALA B 1 387 ? -15.312 30.516 14.203 1 98.38 387 ALA B N 1
ATOM 6364 C CA . ALA B 1 387 ? -14.766 29.516 15.102 1 98.38 387 ALA B CA 1
ATOM 6365 C C . ALA B 1 387 ? -15.883 28.75 15.812 1 98.38 387 ALA B C 1
ATOM 6367 O O . ALA B 1 387 ? -16.938 29.312 16.109 1 98.38 387 ALA B O 1
ATOM 6368 N N . GLY B 1 388 ? -15.625 27.484 16.047 1 97.5 388 GLY B N 1
ATOM 6369 C CA . GLY B 1 388 ? -16.547 26.672 16.844 1 97.5 388 GLY B CA 1
ATOM 6370 C C . GLY B 1 388 ? -17.703 26.109 16.031 1 97.5 388 GLY B C 1
ATOM 6371 O O . GLY B 1 388 ? -18.688 25.641 16.594 1 97.5 388 GLY B O 1
ATOM 6372 N N . ARG B 1 389 ? -17.578 26.203 14.711 1 97.38 389 ARG B N 1
ATOM 6373 C CA . ARG B 1 389 ? -18.578 25.672 13.812 1 97.38 389 ARG B CA 1
ATOM 6374 C C . ARG B 1 389 ? -17.984 24.625 12.875 1 97.38 389 ARG B C 1
ATOM 6376 O O . ARG B 1 389 ? -16.875 24.797 12.383 1 97.38 389 ARG B O 1
ATOM 6383 N N . GLU B 1 390 ? -18.75 23.578 12.656 1 98.12 390 GLU B N 1
ATOM 6384 C CA . GLU B 1 390 ? -18.266 22.547 11.734 1 98.12 390 GLU B CA 1
ATOM 6385 C C . GLU B 1 390 ? -18.375 23.016 10.281 1 98.12 390 GLU B C 1
ATOM 6387 O O . GLU B 1 390 ? -17.578 22.609 9.438 1 98.12 390 GLU B O 1
ATOM 6392 N N . VAL B 1 391 ? -19.406 23.859 10.023 1 98.31 391 VAL B N 1
ATOM 6393 C CA . VAL B 1 391 ? -19.656 24.391 8.688 1 98.31 391 VAL B CA 1
ATOM 6394 C C . VAL B 1 391 ? -19.922 25.891 8.766 1 98.31 391 VAL B C 1
ATOM 6396 O O . VAL B 1 391 ? -20.359 26.406 9.805 1 98.31 391 VAL B O 1
ATOM 6399 N N . PRO B 1 392 ? -19.656 26.656 7.637 1 97.81 392 PRO B N 1
ATOM 6400 C CA . PRO B 1 392 ? -19.969 28.094 7.668 1 97.81 392 PRO B CA 1
ATOM 6401 C C . PRO B 1 392 ? -21.438 28.375 7.961 1 97.81 392 PRO B C 1
ATOM 6403 O O . PRO B 1 392 ? -22.312 27.703 7.418 1 97.81 392 PRO B O 1
ATOM 6406 N N . ALA B 1 393 ? -21.609 29.406 8.766 1 96.62 393 ALA B N 1
ATOM 6407 C CA . ALA B 1 393 ? -22.984 29.781 9.109 1 96.62 393 ALA B CA 1
ATOM 6408 C C . ALA B 1 393 ? -23.781 30.125 7.852 1 96.62 393 ALA B C 1
ATOM 6410 O O . ALA B 1 393 ? -23.297 30.844 6.977 1 96.62 393 ALA B O 1
ATOM 6411 N N . GLY B 1 394 ? -24.984 29.531 7.723 1 96.06 394 GLY B N 1
ATOM 6412 C CA . GLY B 1 394 ? -25.891 29.875 6.633 1 96.06 394 GLY B CA 1
ATOM 6413 C C . GLY B 1 394 ? -25.562 29.141 5.344 1 96.06 394 GLY B C 1
ATOM 6414 O O . GLY B 1 394 ? -26.234 29.344 4.324 1 96.06 394 GLY B O 1
ATOM 6415 N N . SER B 1 395 ? -24.562 28.25 5.336 1 95.81 395 SER B N 1
ATOM 6416 C CA . SER B 1 395 ? -24.125 27.594 4.109 1 95.81 395 SER B CA 1
ATOM 6417 C C . SER B 1 395 ? -25.094 26.5 3.689 1 95.81 395 SER B C 1
ATOM 6419 O O . SER B 1 395 ? -25.125 26.109 2.521 1 95.81 395 SER B O 1
ATOM 6421 N N . GLY B 1 396 ? -25.891 25.906 4.598 1 96.44 396 GLY B N 1
ATOM 6422 C CA . GLY B 1 396 ? -26.766 24.766 4.332 1 96.44 396 GLY B CA 1
ATOM 6423 C C . GLY B 1 396 ? -26.031 23.453 4.309 1 96.44 396 GLY B C 1
ATOM 6424 O O . GLY B 1 396 ? -26.641 22.406 4.078 1 96.44 396 GLY B O 1
ATOM 6425 N N . LEU B 1 397 ? -24.781 23.5 4.574 1 97.25 397 LEU B N 1
ATOM 6426 C CA . LEU B 1 397 ? -23.969 22.281 4.594 1 97.25 397 LEU B CA 1
ATOM 6427 C C . LEU B 1 397 ? -24.156 21.531 5.906 1 97.25 397 LEU B C 1
ATOM 6429 O O . LEU B 1 397 ? -24.375 22.141 6.953 1 97.25 397 LEU B O 1
ATOM 6433 N N . ARG B 1 398 ? -24.094 20.219 5.84 1 95.12 398 ARG B N 1
ATOM 6434 C CA . ARG B 1 398 ? -24.312 19.391 7.016 1 95.12 398 ARG B CA 1
ATOM 6435 C C . ARG B 1 398 ? -22.984 18.984 7.66 1 95.12 398 ARG B C 1
ATOM 6437 O O . ARG B 1 398 ? -22.891 18.875 8.883 1 95.12 398 ARG B O 1
ATOM 6444 N N . ARG B 1 399 ? -22.016 18.75 6.844 1 98.12 399 ARG B N 1
ATOM 6445 C CA . ARG B 1 399 ? -20.734 18.25 7.316 1 98.12 399 ARG B CA 1
ATOM 6446 C C . ARG B 1 399 ? -19.578 19 6.691 1 98.12 399 ARG B C 1
ATOM 6448 O O . ARG B 1 399 ? -19.734 19.672 5.668 1 98.12 399 ARG B O 1
ATOM 6455 N N . TRP B 1 400 ? -18.453 18.812 7.32 1 98.56 400 TRP B N 1
ATOM 6456 C CA . TRP B 1 400 ? -17.25 19.531 6.902 1 98.56 400 TRP B CA 1
ATOM 6457 C C . TRP B 1 400 ? -16.875 19.172 5.469 1 98.56 400 TRP B C 1
ATOM 6459 O O . TRP B 1 400 ? -16.281 19.984 4.754 1 98.56 400 TRP B O 1
ATOM 6469 N N . THR B 1 401 ? -17.219 17.984 4.949 1 98.56 401 THR B N 1
ATOM 6470 C CA . THR B 1 401 ? -16.859 17.547 3.604 1 98.56 401 THR B CA 1
ATOM 6471 C C . THR B 1 401 ? -17.578 18.391 2.553 1 98.56 401 THR B C 1
ATOM 6473 O O . THR B 1 401 ? -17.188 18.406 1.384 1 98.56 401 THR B O 1
ATOM 6476 N N . GLY B 1 402 ? -18.594 19.172 2.936 1 98.38 402 GLY B N 1
ATOM 6477 C CA . GLY B 1 402 ? -19.312 20.031 2.016 1 98.38 402 GLY B CA 1
ATOM 6478 C C . GLY B 1 402 ? -18.5 21.234 1.567 1 98.38 402 GLY B C 1
ATOM 6479 O O . GLY B 1 402 ? -18.766 21.828 0.518 1 98.38 402 GLY B O 1
ATOM 6480 N N . TRP B 1 403 ? -17.531 21.641 2.391 1 98.62 403 TRP B N 1
ATOM 6481 C CA . TRP B 1 403 ? -16.75 22.812 2.031 1 98.62 403 TRP B CA 1
ATOM 6482 C C . TRP B 1 403 ? -15.281 22.438 1.798 1 98.62 403 TRP B C 1
ATOM 6484 O O . TRP B 1 403 ? -14.422 23.312 1.715 1 98.62 403 TRP B O 1
ATOM 6494 N N . THR B 1 404 ? -14.953 21.125 1.704 1 98.69 404 THR B N 1
ATOM 6495 C CA . THR B 1 404 ? -13.578 20.703 1.479 1 98.69 404 THR B CA 1
ATOM 6496 C C . THR B 1 404 ? -13.5 19.719 0.311 1 98.69 404 THR B C 1
ATOM 6498 O O . THR B 1 404 ? -12.812 18.703 0.398 1 98.69 404 THR B O 1
ATOM 6501 N N . PRO B 1 405 ? -14.195 19.969 -0.775 1 98.5 405 PRO B N 1
ATOM 6502 C CA . PRO B 1 405 ? -14.211 19 -1.879 1 98.5 405 PRO B CA 1
ATOM 6503 C C . PRO B 1 405 ? -12.859 18.875 -2.574 1 98.5 405 PRO B C 1
ATOM 6505 O O . PRO B 1 405 ? -12.633 17.922 -3.316 1 98.5 405 PRO B O 1
ATOM 6508 N N . PHE B 1 406 ? -11.938 19.797 -2.367 1 98.81 406 PHE B N 1
ATOM 6509 C CA . PHE B 1 406 ? -10.648 19.812 -3.049 1 98.81 406 PHE B CA 1
ATOM 6510 C C . PHE B 1 406 ? -9.656 18.891 -2.338 1 98.81 406 PHE B C 1
ATOM 6512 O O . PHE B 1 406 ? -8.602 18.562 -2.885 1 98.81 406 PHE B O 1
ATOM 6519 N N . THR B 1 407 ? -9.945 18.391 -1.091 1 98.81 407 THR B N 1
ATOM 6520 C CA . THR B 1 407 ? -8.875 17.781 -0.317 1 98.81 407 THR B CA 1
ATOM 6521 C C . THR B 1 407 ? -9.07 16.266 -0.227 1 98.81 407 THR B C 1
ATOM 6523 O O . THR B 1 407 ? -8.18 15.5 -0.585 1 98.81 407 THR B O 1
ATOM 6526 N N . TYR B 1 408 ? -10.32 15.773 0.154 1 98.69 408 TYR B N 1
ATOM 6527 C CA . TYR B 1 408 ? -10.484 14.375 0.523 1 98.69 408 TYR B CA 1
ATOM 6528 C C . TYR B 1 408 ? -10.312 13.461 -0.688 1 98.69 408 TYR B C 1
ATOM 6530 O O . TYR B 1 408 ? -10 12.281 -0.544 1 98.69 408 TYR B O 1
ATOM 6538 N N . PRO B 1 409 ? -10.492 13.922 -2.018 1 98.75 409 PRO B N 1
ATOM 6539 C CA . PRO B 1 409 ? -10.242 13.008 -3.135 1 98.75 409 PRO B CA 1
ATOM 6540 C C . PRO B 1 409 ? -8.805 12.484 -3.162 1 98.75 409 PRO B C 1
ATOM 6542 O O . PRO B 1 409 ? -8.57 11.344 -3.566 1 98.75 409 PRO B O 1
ATOM 6545 N N . PHE B 1 410 ? -7.891 13.25 -2.682 1 98.81 410 PHE B N 1
ATOM 6546 C CA . PHE B 1 410 ? -6.492 12.859 -2.795 1 98.81 410 PHE B CA 1
ATOM 6547 C C . PHE B 1 410 ? -6.062 12.023 -1.597 1 98.81 410 PHE B C 1
ATOM 6549 O O . PHE B 1 410 ? -4.961 11.469 -1.578 1 98.81 410 PHE B O 1
ATOM 6556 N N . ASN B 1 411 ? -6.906 12.016 -0.507 1 98.75 411 ASN B N 1
ATOM 6557 C CA . ASN B 1 411 ? -6.793 10.953 0.488 1 98.75 411 ASN B CA 1
ATOM 6558 C C . ASN B 1 411 ? -7.312 9.625 -0.049 1 98.75 411 ASN B C 1
ATOM 6560 O O . ASN B 1 411 ? -6.746 8.57 0.239 1 98.75 411 ASN B O 1
ATOM 6564 N N . MET B 1 412 ? -8.328 9.742 -0.846 1 98.31 412 MET B N 1
ATOM 6565 C CA . MET B 1 412 ? -8.852 8.547 -1.497 1 98.31 412 MET B CA 1
ATOM 6566 C C . MET B 1 412 ? -7.816 7.945 -2.443 1 98.31 412 MET B C 1
ATOM 6568 O O . MET B 1 412 ? -7.652 6.727 -2.496 1 98.31 412 MET B O 1
ATOM 6572 N N . THR B 1 413 ? -7.074 8.75 -3.18 1 98.19 413 THR B N 1
ATOM 6573 C CA . THR B 1 413 ? -6.129 8.258 -4.172 1 98.19 413 THR B CA 1
ATOM 6574 C C . THR B 1 413 ? -4.754 8.039 -3.543 1 98.19 413 THR B C 1
ATOM 6576 O O . THR B 1 413 ? -3.859 7.473 -4.176 1 98.19 413 THR B O 1
ATOM 6579 N N . GLN B 1 414 ? -4.547 8.555 -2.34 1 98.38 414 GLN B N 1
ATOM 6580 C CA . GLN B 1 414 ? -3.328 8.359 -1.558 1 98.38 414 GLN B CA 1
ATOM 6581 C C . GLN B 1 414 ? -2.141 9.062 -2.207 1 98.38 414 GLN B C 1
ATOM 6583 O O . GLN B 1 414 ? -0.987 8.711 -1.952 1 98.38 414 GLN B O 1
ATOM 6588 N N . GLN B 1 415 ? -2.354 10.039 -3.102 1 98.69 415 GLN B N 1
ATOM 6589 C CA . GLN B 1 415 ? -1.339 10.859 -3.748 1 98.69 415 GLN B CA 1
ATOM 6590 C C . GLN B 1 415 ? -0.784 11.906 -2.787 1 98.69 415 GLN B C 1
ATOM 6592 O O . GLN B 1 415 ? -1.459 12.305 -1.835 1 98.69 415 GLN B O 1
ATOM 6597 N N . PRO B 1 416 ? 0.451 12.344 -3.051 1 98.81 416 PRO B N 1
ATOM 6598 C CA . PRO B 1 416 ? 0.935 13.484 -2.277 1 98.81 416 PRO B CA 1
ATOM 6599 C C . PRO B 1 416 ? 0.26 14.797 -2.676 1 98.81 416 PRO B C 1
ATOM 6601 O O . PRO B 1 416 ? -0.022 15.016 -3.857 1 98.81 416 PRO B O 1
ATOM 6604 N N . ALA B 1 417 ? -0.013 15.57 -1.726 1 98.94 417 ALA B N 1
ATOM 6605 C CA . ALA B 1 417 ? -0.65 16.875 -1.926 1 98.94 417 ALA B CA 1
ATOM 6606 C C . ALA B 1 417 ? -0.226 17.859 -0.847 1 98.94 417 ALA B C 1
ATOM 6608 O O . ALA B 1 417 ? -0.132 17.5 0.33 1 98.94 417 ALA B O 1
ATOM 6609 N N . ALA B 1 418 ? 0.086 19.062 -1.247 1 98.94 418 ALA B N 1
ATOM 6610 C CA . ALA B 1 418 ? 0.48 20.109 -0.312 1 98.94 418 ALA B CA 1
ATOM 6611 C C . ALA B 1 418 ? -0.334 21.375 -0.541 1 98.94 418 ALA B C 1
ATOM 6613 O O . ALA B 1 418 ? -0.981 21.531 -1.579 1 98.94 418 ALA B O 1
ATOM 6614 N N . THR B 1 419 ? -0.384 22.234 0.453 1 98.94 419 THR B N 1
ATOM 6615 C CA . THR B 1 419 ? -0.919 23.578 0.3 1 98.94 419 THR B CA 1
ATOM 6616 C C . THR B 1 419 ? 0.178 24.625 0.496 1 98.94 419 THR B C 1
ATOM 6618 O O . THR B 1 419 ? 1.007 24.484 1.399 1 98.94 419 THR B O 1
ATOM 6621 N N . VAL B 1 420 ? 0.235 25.562 -0.39 1 98.88 420 VAL B N 1
ATOM 6622 C CA . VAL B 1 420 ? 1.139 26.703 -0.35 1 98.88 420 VAL B CA 1
ATOM 6623 C C . VAL B 1 420 ? 0.341 27.984 -0.115 1 98.88 420 VAL B C 1
ATOM 6625 O O . VAL B 1 420 ? -0.604 28.281 -0.85 1 98.88 420 VAL B O 1
ATOM 6628 N N . PRO B 1 421 ? 0.67 28.734 0.938 1 98.75 421 PRO B N 1
ATOM 6629 C CA . PRO B 1 421 ? -0.028 30.016 1.113 1 98.75 421 PRO B CA 1
ATOM 6630 C C . PRO B 1 421 ? 0.338 31.047 0.043 1 98.75 421 PRO B C 1
ATOM 6632 O O . PRO B 1 421 ? 1.487 31.484 -0.026 1 98.75 421 PRO B O 1
ATOM 6635 N N . VAL B 1 422 ? -0.609 31.5 -0.727 1 98.12 422 VAL B N 1
ATOM 6636 C CA . VAL B 1 422 ? -0.247 32.25 -1.924 1 98.12 422 VAL B CA 1
ATOM 6637 C C . VAL B 1 422 ? -0.879 33.656 -1.873 1 98.12 422 VAL B C 1
ATOM 6639 O O . VAL B 1 422 ? -0.951 34.344 -2.891 1 98.12 422 VAL B O 1
ATOM 6642 N N . GLY B 1 423 ? -1.365 34.062 -0.788 1 96.75 423 GLY B N 1
ATOM 6643 C CA . GLY B 1 423 ? -1.946 35.375 -0.63 1 96.75 423 GLY B CA 1
ATOM 6644 C C . GLY B 1 423 ? -3.102 35.406 0.353 1 96.75 423 GLY B C 1
ATOM 6645 O O . GLY B 1 423 ? -3.242 34.5 1.183 1 96.75 423 GLY B O 1
ATOM 6646 N N . VAL B 1 424 ? -3.848 36.531 0.366 1 97 424 VAL B N 1
ATOM 6647 C CA . VAL B 1 424 ? -5.012 36.688 1.231 1 97 424 VAL B CA 1
ATOM 6648 C C . VAL B 1 424 ? -6.211 37.156 0.403 1 97 424 VAL B C 1
ATOM 6650 O O . VAL B 1 424 ? -6.047 37.656 -0.71 1 97 424 VAL B O 1
ATOM 6653 N N . ASP B 1 425 ? -7.348 36.844 0.921 1 96.62 425 ASP B N 1
ATOM 6654 C CA . ASP B 1 425 ? -8.555 37.344 0.27 1 96.62 425 ASP B CA 1
ATOM 6655 C C . ASP B 1 425 ? -8.844 38.781 0.696 1 96.62 425 ASP B C 1
ATOM 6657 O O . ASP B 1 425 ? -7.98 39.438 1.271 1 96.62 425 ASP B O 1
ATOM 6661 N N . ASP B 1 426 ? -10.062 39.281 0.287 1 94.44 426 ASP B N 1
ATOM 6662 C CA . ASP B 1 426 ? -10.414 40.656 0.542 1 94.44 426 ASP B CA 1
ATOM 6663 C C . ASP B 1 426 ? -10.547 40.938 2.039 1 94.44 426 ASP B C 1
ATOM 6665 O O . ASP B 1 426 ? -10.422 42.062 2.48 1 94.44 426 ASP B O 1
ATOM 6669 N N . ASP B 1 427 ? -10.703 39.906 2.809 1 95.06 427 ASP B N 1
ATOM 6670 C CA . ASP B 1 427 ? -10.844 40.062 4.254 1 95.06 427 ASP B CA 1
ATOM 6671 C C . ASP B 1 427 ? -9.5 39.875 4.957 1 95.06 427 ASP B C 1
ATOM 6673 O O . ASP B 1 427 ? -9.438 39.812 6.188 1 95.06 427 ASP B O 1
ATOM 6677 N N . GLY B 1 428 ? -8.523 39.688 4.227 1 96.88 428 GLY B N 1
ATOM 6678 C CA . GLY B 1 428 ? -7.191 39.531 4.785 1 96.88 428 GLY B CA 1
ATOM 6679 C C . GLY B 1 428 ? -6.91 38.125 5.266 1 96.88 428 GLY B C 1
ATOM 6680 O O . GLY B 1 428 ? -5.957 37.906 6.016 1 96.88 428 GLY B O 1
ATOM 6681 N N . LEU B 1 429 ? -7.711 37.156 4.891 1 98.31 429 LEU B N 1
ATOM 6682 C CA . LEU B 1 429 ? -7.551 35.781 5.32 1 98.31 429 LEU B CA 1
ATOM 6683 C C . LEU B 1 429 ? -6.738 35 4.305 1 98.31 429 LEU B C 1
ATOM 6685 O O . LEU B 1 429 ? -6.891 35.188 3.096 1 98.31 429 LEU B O 1
ATOM 6689 N N . PRO B 1 430 ? -5.875 34.125 4.762 1 98.69 430 PRO B N 1
ATOM 6690 C CA . PRO B 1 430 ? -4.957 33.375 3.881 1 98.69 430 PRO B CA 1
ATOM 6691 C C . PRO B 1 430 ? -5.684 32.5 2.871 1 98.69 430 PRO B C 1
ATOM 6693 O O . PRO B 1 430 ? -6.746 31.953 3.178 1 98.69 430 PRO B O 1
ATOM 6696 N N . VAL B 1 431 ? -5.082 32.406 1.705 1 98.75 431 VAL B N 1
ATOM 6697 C CA . VAL B 1 431 ? -5.535 31.516 0.627 1 98.75 431 VAL B CA 1
ATOM 6698 C C . VAL B 1 431 ? -4.434 30.531 0.271 1 98.75 431 VAL B C 1
ATOM 6700 O O . VAL B 1 431 ? -3.262 30.906 0.163 1 98.75 431 VAL B O 1
ATOM 6703 N N . GLY B 1 432 ? -4.816 29.219 0.15 1 98.81 432 GLY B N 1
ATOM 6704 C CA . GLY B 1 432 ? -3.85 28.188 -0.19 1 98.81 432 GLY B CA 1
ATOM 6705 C C . GLY B 1 432 ? -4 27.672 -1.608 1 98.81 432 GLY B C 1
ATOM 6706 O O . GLY B 1 432 ? -5.121 27.516 -2.102 1 98.81 432 GLY B O 1
ATOM 6707 N N . LEU B 1 433 ? -2.893 27.469 -2.295 1 98.88 433 LEU B N 1
ATOM 6708 C CA . LEU B 1 433 ? -2.803 26.719 -3.539 1 98.88 433 LEU B CA 1
ATOM 6709 C C . LEU B 1 433 ? -2.416 25.266 -3.264 1 98.88 433 LEU B C 1
ATOM 6711 O O . LEU B 1 433 ? -1.427 25 -2.576 1 98.88 433 LEU B O 1
ATOM 6715 N N . GLN B 1 434 ? -3.215 24.344 -3.727 1 98.94 434 GLN B N 1
ATOM 6716 C CA . GLN B 1 434 ? -2.902 22.922 -3.564 1 98.94 434 GLN B CA 1
ATOM 6717 C C . GLN B 1 434 ? -2.092 22.406 -4.746 1 98.94 434 GLN B C 1
ATOM 6719 O O . GLN B 1 434 ? -2.434 22.656 -5.902 1 98.94 434 GLN B O 1
ATOM 6724 N N . VAL B 1 435 ? -1.006 21.703 -4.484 1 98.94 435 VAL B N 1
ATOM 6725 C CA . VAL B 1 435 ? -0.153 21.047 -5.469 1 98.94 435 VAL B CA 1
ATOM 6726 C C . VAL B 1 435 ? -0.209 19.531 -5.281 1 98.94 435 VAL B C 1
ATOM 6728 O O . VAL B 1 435 ? 0.137 19.031 -4.211 1 98.94 435 VAL B O 1
ATOM 6731 N N . VAL B 1 436 ? -0.669 18.781 -6.297 1 98.94 436 VAL B N 1
ATOM 6732 C CA . VAL B 1 436 ? -0.828 17.328 -6.242 1 98.94 436 VAL B CA 1
ATOM 6733 C C . VAL B 1 436 ? 0.038 16.672 -7.316 1 98.94 436 VAL B C 1
ATOM 6735 O O . VAL B 1 436 ? 0.117 17.172 -8.445 1 98.94 436 VAL B O 1
ATOM 6738 N N . ALA B 1 437 ? 0.728 15.641 -7.02 1 98.88 437 ALA B N 1
ATOM 6739 C CA . ALA B 1 437 ? 1.489 14.859 -7.988 1 98.88 437 ALA B CA 1
ATOM 6740 C C . ALA B 1 437 ? 1.091 13.383 -7.938 1 98.88 437 ALA B C 1
ATOM 6742 O O . ALA B 1 437 ? 0.219 13 -7.156 1 98.88 437 ALA B O 1
ATOM 6743 N N . ALA B 1 438 ? 1.613 12.57 -8.867 1 98.38 438 ALA B N 1
ATOM 6744 C CA . ALA B 1 438 ? 1.416 11.125 -8.852 1 98.38 438 ALA B CA 1
ATOM 6745 C C . ALA B 1 438 ? 1.936 10.508 -7.559 1 98.38 438 ALA B C 1
ATOM 6747 O O . ALA B 1 438 ? 2.785 11.094 -6.883 1 98.38 438 ALA B O 1
ATOM 6748 N N . ARG B 1 439 ? 1.381 9.336 -7.188 1 97.81 439 ARG B N 1
ATOM 6749 C CA . ARG B 1 439 ? 1.949 8.594 -6.066 1 97.81 439 ARG B CA 1
ATOM 6750 C C . ARG B 1 439 ? 3.457 8.43 -6.227 1 97.81 439 ARG B C 1
ATOM 6752 O O . ARG B 1 439 ? 3.949 8.219 -7.336 1 97.81 439 ARG B O 1
ATOM 6759 N N . HIS B 1 440 ? 4.184 8.664 -5.137 1 97.62 440 HIS B N 1
ATOM 6760 C CA . HIS B 1 440 ? 5.621 8.469 -4.996 1 97.62 440 HIS B CA 1
ATOM 6761 C C . HIS B 1 440 ? 6.402 9.656 -5.539 1 97.62 440 HIS B C 1
ATOM 6763 O O . HIS B 1 440 ? 7.637 9.656 -5.535 1 97.62 440 HIS B O 1
ATOM 6769 N N . ARG B 1 441 ? 5.684 10.672 -5.996 1 97.94 441 ARG B N 1
ATOM 6770 C CA . ARG B 1 441 ? 6.375 11.852 -6.504 1 97.94 441 ARG B CA 1
ATOM 6771 C C . ARG B 1 441 ? 6.25 13.023 -5.531 1 97.94 441 ARG B C 1
ATOM 6773 O O . ARG B 1 441 ? 5.953 14.148 -5.938 1 97.94 441 ARG B O 1
ATOM 6780 N N . ASP B 1 442 ? 6.48 12.727 -4.297 1 98.62 442 ASP B N 1
ATOM 6781 C CA . ASP B 1 442 ? 6.52 13.758 -3.262 1 98.62 442 ASP B CA 1
ATOM 6782 C C . ASP B 1 442 ? 7.562 14.82 -3.588 1 98.62 442 ASP B C 1
ATOM 6784 O O . ASP B 1 442 ? 7.383 15.992 -3.254 1 98.62 442 ASP B O 1
ATOM 6788 N N . ASP B 1 443 ? 8.602 14.422 -4.266 1 98.06 443 ASP B N 1
ATOM 6789 C CA . ASP B 1 443 ? 9.68 15.32 -4.66 1 98.06 443 ASP B CA 1
ATOM 6790 C C . ASP B 1 443 ? 9.164 16.438 -5.566 1 98.06 443 ASP B C 1
ATOM 6792 O O . ASP B 1 443 ? 9.531 17.594 -5.402 1 98.06 443 ASP B O 1
ATOM 6796 N N . LEU B 1 444 ? 8.242 16.141 -6.492 1 98.38 444 LEU B N 1
ATOM 6797 C CA . LEU B 1 444 ? 7.719 17.125 -7.43 1 98.38 444 LEU B CA 1
ATOM 6798 C C . LEU B 1 444 ? 6.828 18.141 -6.715 1 98.38 444 LEU B C 1
ATOM 6800 O O . LEU B 1 444 ? 6.828 19.328 -7.059 1 98.38 444 LEU B O 1
ATOM 6804 N N . VAL B 1 445 ? 6.047 17.641 -5.746 1 98.81 445 VAL B N 1
ATOM 6805 C CA . VAL B 1 445 ? 5.199 18.531 -4.961 1 98.81 445 VAL B CA 1
ATOM 6806 C C . VAL B 1 445 ? 6.062 19.531 -4.199 1 98.81 445 VAL B C 1
ATOM 6808 O O . VAL B 1 445 ? 5.797 20.734 -4.223 1 98.81 445 VAL B O 1
ATOM 6811 N N . LEU B 1 446 ? 7.102 19.016 -3.576 1 98.75 446 LEU B N 1
ATOM 6812 C CA . LEU B 1 446 ? 7.977 19.859 -2.771 1 98.75 446 LEU B CA 1
ATOM 6813 C C . LEU B 1 446 ? 8.766 20.828 -3.654 1 98.75 446 LEU B C 1
ATOM 6815 O O . LEU B 1 446 ? 8.906 22 -3.322 1 98.75 446 LEU B O 1
ATOM 6819 N N . ARG B 1 447 ? 9.211 20.328 -4.77 1 97.94 447 ARG B N 1
ATOM 6820 C CA . ARG B 1 447 ? 9.977 21.141 -5.715 1 97.94 447 ARG B CA 1
ATOM 6821 C C . ARG B 1 447 ? 9.148 22.312 -6.227 1 97.94 447 ARG B C 1
ATOM 6823 O O . ARG B 1 447 ? 9.617 23.453 -6.246 1 97.94 447 ARG B O 1
ATOM 6830 N N . ALA B 1 448 ? 7.98 22.016 -6.66 1 98.62 448 ALA B N 1
ATOM 6831 C CA . ALA B 1 448 ? 7.098 23.047 -7.188 1 98.62 448 ALA B CA 1
ATOM 6832 C C . ALA B 1 448 ? 6.719 24.062 -6.102 1 98.62 448 ALA B C 1
ATOM 6834 O O . ALA B 1 448 ? 6.68 25.266 -6.348 1 98.62 448 ALA B O 1
ATOM 6835 N N . SER B 1 449 ? 6.438 23.594 -4.918 1 98.69 449 SER B N 1
ATOM 6836 C CA . SER B 1 449 ? 6.117 24.453 -3.793 1 98.69 449 SER B CA 1
ATOM 6837 C C . SER B 1 449 ? 7.289 25.375 -3.453 1 98.69 449 SER B C 1
ATOM 6839 O O . SER B 1 449 ? 7.102 26.578 -3.234 1 98.69 449 SER B O 1
ATOM 6841 N N . HIS B 1 450 ? 8.469 24.797 -3.402 1 98.5 450 HIS B N 1
ATOM 6842 C CA . HIS B 1 450 ? 9.672 25.547 -3.086 1 98.5 450 HIS B CA 1
ATOM 6843 C C . HIS B 1 450 ? 9.914 26.656 -4.113 1 98.5 450 HIS B C 1
ATOM 6845 O O . HIS B 1 450 ? 10.336 27.75 -3.76 1 98.5 450 HIS B O 1
ATOM 6851 N N . ALA B 1 451 ? 9.664 26.375 -5.363 1 98 451 ALA B N 1
ATOM 6852 C CA . ALA B 1 451 ? 9.828 27.344 -6.434 1 98 451 ALA B CA 1
ATOM 6853 C C . ALA B 1 451 ? 8.945 28.562 -6.207 1 98 451 ALA B C 1
ATOM 6855 O O . ALA B 1 451 ? 9.344 29.703 -6.5 1 98 451 ALA B O 1
ATOM 6856 N N . LEU B 1 452 ? 7.758 28.359 -5.746 1 97.88 452 LEU B N 1
ATOM 6857 C CA . LEU B 1 452 ? 6.855 29.469 -5.453 1 97.88 452 LEU B CA 1
ATOM 6858 C C . LEU B 1 452 ? 7.41 30.344 -4.324 1 97.88 452 LEU B C 1
ATOM 6860 O O . LEU B 1 452 ? 7.305 31.562 -4.371 1 97.88 452 LEU B O 1
ATOM 6864 N N . TYR B 1 453 ? 7.957 29.719 -3.299 1 97.12 453 TYR B N 1
ATOM 6865 C CA . TYR B 1 453 ? 8.578 30.469 -2.213 1 97.12 453 TYR B CA 1
ATOM 6866 C C . TYR B 1 453 ? 9.766 31.266 -2.719 1 97.12 453 TYR B C 1
ATOM 6868 O O . TYR B 1 453 ? 9.922 32.438 -2.379 1 97.12 453 TYR B O 1
ATOM 6876 N N . GLU B 1 454 ? 10.57 30.688 -3.547 1 95.88 454 GLU B N 1
ATOM 6877 C CA . GLU B 1 454 ? 11.766 31.359 -4.066 1 95.88 454 GLU B CA 1
ATOM 6878 C C . GLU B 1 454 ? 11.398 32.562 -4.938 1 95.88 454 GLU B C 1
ATOM 6880 O O . GLU B 1 454 ? 12.109 33.562 -4.957 1 95.88 454 GLU B O 1
ATOM 6885 N N . ALA B 1 455 ? 10.336 32.438 -5.578 1 94.88 455 ALA B N 1
ATOM 6886 C CA . ALA B 1 455 ? 9.906 33.5 -6.488 1 94.88 455 ALA B CA 1
ATOM 6887 C C . ALA B 1 455 ? 9.102 34.562 -5.75 1 94.88 455 ALA B C 1
ATOM 6889 O O . ALA B 1 455 ? 8.57 35.469 -6.371 1 94.88 455 ALA B O 1
ATOM 6890 N N . ASP B 1 456 ? 8.953 34.469 -4.488 1 93 456 ASP B N 1
ATOM 6891 C CA . ASP B 1 456 ? 8.234 35.406 -3.643 1 93 456 ASP B CA 1
ATOM 6892 C C . ASP B 1 456 ? 6.766 35.531 -4.055 1 93 456 ASP B C 1
ATOM 6894 O O . ASP B 1 456 ? 6.23 36.625 -4.199 1 93 456 ASP B O 1
ATOM 6898 N N . LEU B 1 457 ? 6.227 34.344 -4.297 1 90.81 457 LEU B N 1
ATOM 6899 C CA . LEU B 1 457 ? 4.82 34.281 -4.68 1 90.81 457 LEU B CA 1
ATOM 6900 C C . LEU B 1 457 ? 3.975 33.719 -3.537 1 90.81 457 LEU B C 1
ATOM 6902 O O . LEU B 1 457 ? 2.834 33.312 -3.75 1 90.81 457 LEU B O 1
ATOM 6906 N N . THR B 1 458 ? 4.527 33.688 -2.352 1 92.5 458 THR B N 1
ATOM 6907 C CA . THR B 1 458 ? 3.842 33.125 -1.185 1 92.5 458 THR B CA 1
ATOM 6908 C C . THR B 1 458 ? 3.658 34.219 -0.115 1 92.5 458 THR B C 1
ATOM 6910 O O . THR B 1 458 ? 4.176 35.312 -0.247 1 92.5 458 THR B O 1
ATOM 6913 N N . LEU B 1 459 ? 2.664 33.875 0.781 1 82 459 LEU B N 1
ATOM 6914 C CA . LEU B 1 459 ? 2.488 34.75 1.943 1 82 459 LEU B CA 1
ATOM 6915 C C . LEU B 1 459 ? 3.709 34.688 2.855 1 82 459 LEU B C 1
ATOM 6917 O O . LEU B 1 459 ? 4.23 33.594 3.131 1 82 459 LEU B O 1
ATOM 6921 N N . SER B 1 460 ? 4.848 35.188 2.408 1 61.09 460 SER B N 1
ATOM 6922 C CA . SER B 1 460 ? 6.039 35.125 3.252 1 61.09 460 SER B CA 1
ATOM 6923 C C . SER B 1 460 ? 5.699 35.438 4.707 1 61.09 460 SER B C 1
ATOM 6925 O O . SER B 1 460 ? 4.719 36.125 4.988 1 61.09 460 SER B O 1
ATOM 6927 N N . GLY B 1 461 ? 5.957 34.562 5.781 1 48.53 461 GLY B N 1
ATOM 6928 C CA . GLY B 1 461 ? 5.781 34.781 7.211 1 48.53 461 GLY B CA 1
ATOM 6929 C C . GLY B 1 461 ? 5.934 36.219 7.645 1 48.53 461 GLY B C 1
ATOM 6930 O O . GLY B 1 461 ? 6.984 36.812 7.426 1 48.53 461 GLY B O 1
ATOM 6931 N N . SER B 1 462 ? 4.875 37 7.488 1 35.53 462 SER B N 1
ATOM 6932 C CA . SER B 1 462 ? 4.934 38.219 8.281 1 35.53 462 SER B CA 1
ATOM 6933 C C . SER B 1 462 ? 5 37.906 9.773 1 35.53 462 SER B C 1
ATOM 6935 O O . SER B 1 462 ? 4.52 36.875 10.219 1 35.53 462 SER B O 1
#

Radius of gyration: 28.77 Å; Cα contacts (8 Å, |Δi|>4): 2424; chains: 2; bounding box: 62×82×71 Å

Organism: Streptomyces collinus (strain DSM 40733 / Tue 365) (NCBI:txid1214242)

Solvent-accessible surface area (backbone atoms only — not comparable to full-atom values): 43676 Å² total; per-residue (Å²): 132,75,61,43,76,42,48,51,66,53,46,51,52,32,38,75,70,62,76,51,46,22,45,58,46,43,52,50,17,52,50,38,42,61,65,44,32,88,63,25,35,24,60,71,39,74,33,60,70,62,20,52,54,44,9,49,54,30,35,52,25,46,75,69,71,53,61,43,61,92,39,44,25,38,41,28,33,34,28,25,78,49,38,39,52,81,40,73,60,47,23,24,33,72,79,47,71,72,77,73,89,37,82,46,51,13,52,41,48,43,36,39,54,66,14,30,36,15,51,49,28,28,13,27,26,6,46,76,51,75,44,53,31,19,40,21,82,58,74,41,57,21,17,14,77,87,43,56,68,18,21,10,21,3,16,19,9,9,35,25,31,25,35,53,68,18,35,19,37,36,21,39,27,40,26,51,47,30,11,27,34,41,2,11,15,34,35,44,19,21,10,34,36,49,22,63,26,40,32,27,52,38,76,73,56,58,50,46,81,28,47,34,45,27,39,33,16,77,39,42,65,45,29,24,49,48,42,58,57,27,36,41,62,40,47,67,20,59,65,37,39,74,71,63,96,65,59,40,54,75,41,36,80,70,45,43,58,72,39,33,33,25,39,24,80,28,59,77,74,74,45,83,52,41,67,44,43,50,52,30,37,50,53,40,54,51,48,44,38,74,60,42,23,47,70,43,82,44,54,76,89,70,73,89,59,59,69,38,49,46,47,51,46,21,32,18,46,16,53,68,47,64,83,53,49,73,71,53,49,70,59,44,52,69,70,57,47,50,38,21,56,56,18,65,71,36,34,29,58,55,44,50,51,25,50,50,52,31,50,51,51,14,21,47,50,31,54,50,42,74,75,22,59,30,41,34,31,45,36,41,40,64,59,58,42,56,44,86,45,70,50,58,87,90,66,83,57,90,46,40,67,71,62,33,73,62,30,33,62,41,22,56,40,29,22,16,36,32,17,38,19,34,34,48,30,91,84,65,40,26,28,19,32,20,35,30,25,47,68,80,34,47,47,57,38,42,6,44,48,32,43,37,54,74,67,67,45,38,51,66,90,115,134,74,60,44,75,42,48,50,65,52,48,50,52,32,39,75,69,61,74,51,46,22,45,58,48,42,51,49,18,52,50,39,42,61,66,44,32,88,63,25,34,22,58,70,39,73,33,59,70,63,21,53,53,44,9,48,55,32,34,54,26,46,74,68,71,54,60,43,59,92,40,44,24,37,42,27,33,35,28,24,78,50,38,40,53,81,42,74,58,46,23,25,33,71,78,47,72,72,77,73,87,37,83,47,50,14,53,42,48,42,35,38,53,67,15,30,35,17,50,47,28,28,13,26,27,6,45,74,51,75,44,54,28,17,40,20,81,58,73,40,58,23,18,14,78,88,43,56,70,17,21,10,22,3,16,21,10,8,37,24,31,25,35,55,68,17,36,19,36,35,22,40,27,41,25,52,46,28,11,28,34,42,1,10,15,36,34,43,18,20,10,34,37,49,22,65,25,40,31,28,54,37,76,71,53,59,48,47,82,29,47,38,46,29,38,32,16,75,39,42,63,43,29,24,50,47,42,60,56,27,37,42,62,39,46,66,19,60,67,35,38,74,72,63,95,66,59,40,53,77,42,36,79,70,45,42,59,72,39,35,32,26,39,23,80,29,60,77,73,75,46,84,52,40,67,44,43,50,52,32,37,50,53,41,52,52,48,45,36,74,59,42,23,47,70,42,83,45,54,78,90,70,74,89,59,58,69,37,49,47,47,51,45,20,32,18,47,16,55,67,48,62,82,53,48,75,73,52,49,68,58,43,53,68,70,57,48,51,39,20,57,56,18,64,70,38,34,28,59,56,44,50,52,25,50,50,52,31,49,51,50,14,21,47,50,33,52,50,39,74,75,22,57,30,42,35,29,44,37,42,39,64,58,58,43,56,43,84,42,72,49,56,87,90,67,83,58,90,48,40,68,70,66,32,74,64,29,34,62,39,23,56,41,30,24,15,35,31,17,38,20,34,34,50,30,93,83,65,39,26,30,20,31,19,34,30,25,46,69,79,34,47,47,57,36,42,7,44,47,30,41,38,53,74,68,66,45,37,50,65,89,119

InterPro domains:
  IPR000120 Amidase [PTHR11895] (7-452)
  IPR020556 Amidase, conserved site [PS00571] (153-184)
  IPR023631 Amidase signature domain [PF01425] (24-446)
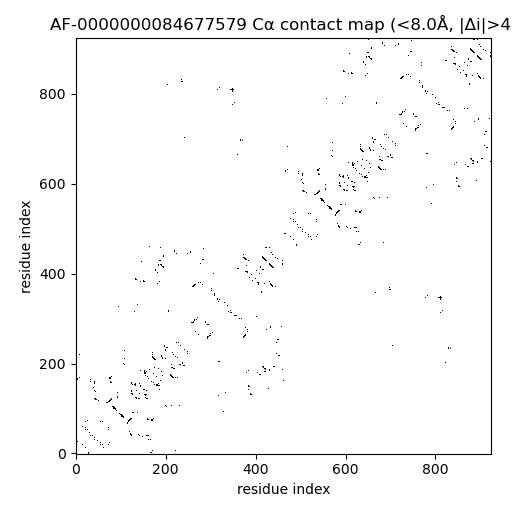  IPR036928 Amidase signature (AS) superfamily [G3DSA:3.90.1300.10] (2-460)
  IPR036928 Amidase signature (AS) superfamily [SSF75304] (2-453)

pLDDT: mean 97.36, std 4.55, range [35.53, 98.94]

Sequence (924 aa):
MQLTELTAVQLLDGYRKGEFSPVEATEQALLRARRIQPEVNAFARLTEEDALARARESAERWRRGEPAGLLDGVPVTVKDLLLLRGHPTLRGSKTIAEQGRWEEDAPSVARLREHGAVFLGKTTTPEYGWKGVTDSPLTGVTRNPYDPSRTAGGSSGGSAAAVALGAGPLSLGTDGGGSIRIPAAFCGIFGLKPTYGRVPLYPASAFGTLSHVGPMTRDAADAALLLDVIGVPDPRDWSALPEPPGSFTAALDGGVRGLRVAYSPTLGGQVAVRPGVASAVRRAVAGLADLGAYVEEADPDFSDPVDAFHTLWFSGAARLTQDFSPNRRRLLDPGLREICAQGARLGALDYLAAVDVRADLGRRMGRFHERYDLLVTPTLPVTAFEAGREVPAGSGLRRWTGWTPFTYPFNMTQQPAATVPVGVDDDGLPVGLQVVAARHRDDLVLRASHALYEADLTLSGSMQLTELTAVQLLDGYRKGEFSPVEATEQALLRARRIQPEVNAFARLTEEDALARARESAERWRRGEPAGLLDGVPVTVKDLLLLRGHPTLRGSKTIAEQGRWEEDAPSVARLREHGAVFLGKTTTPEYGWKGVTDSPLTGVTRNPYDPSRTAGGSSGGSAAAVALGAGPLSLGTDGGGSIRIPAAFCGIFGLKPTYGRVPLYPASAFGTLSHVGPMTRDAADAALLLDVIGVPDPRDWSALPEPPGSFTAALDGGVRGLRVAYSPTLGGQVAVRPGVASAVRRAVAGLADLGAYVEEADPDFSDPVDAFHTLWFSGAARLTQDFSPNRRRLLDPGLREICAQGARLGALDYLAAVDVRADLGRRMGRFHERYDLLVTPTLPVTAFEAGREVPAGSGLRRWTGWTPFTYPFNMTQQPAATVPVGVDDDGLPVGLQVVAARHRDDLVLRASHALYEADLTLSGS

Nearest PDB structures (foldseek):
  6c62-assembly1_A  TM=9.271E-01  e=3.439E-40  Pseudomonas sp. ADP
  6dhv-assembly1_A  TM=8.967E-01  e=4.582E-35  Arabidopsis thaliana
  8eww-assembly2_B  TM=8.846E-01  e=3.027E-34  Arabidopsis thaliana
  8ey9-assembly3_C  TM=8.775E-01  e=2.124E-34  Arabidopsis thaliana
  6dii-assembly6_K  TM=8.687E-01  e=2.121E-33  Arabidopsis thaliana